Protein AF-A0A413V3C4-F1 (afdb_monomer)

Organism: Bacteroides stercoris (NCBI:txid46506)

Structure (mmCIF, N/CA/C/O backbone):
data_AF-A0A413V3C4-F1
#
_entry.id   AF-A0A413V3C4-F1
#
loop_
_atom_site.group_PDB
_atom_site.id
_atom_site.type_symbol
_atom_site.label_atom_id
_atom_site.label_alt_id
_atom_site.label_comp_id
_atom_site.label_asym_id
_atom_site.label_entity_id
_atom_site.label_seq_id
_atom_site.pdbx_PDB_ins_code
_atom_site.Cartn_x
_atom_site.Cartn_y
_atom_site.Cartn_z
_atom_site.occupancy
_atom_site.B_iso_or_equiv
_atom_site.auth_seq_id
_atom_site.auth_comp_id
_atom_site.auth_asym_id
_atom_site.auth_atom_id
_atom_site.pdbx_PDB_model_num
ATOM 1 N N . MET A 1 1 ? -61.445 34.957 62.978 1.00 33.28 1 MET A N 1
ATOM 2 C CA . MET A 1 1 ? -62.335 35.822 62.169 1.00 33.28 1 MET A CA 1
ATOM 3 C C . MET A 1 1 ? -63.625 35.063 61.876 1.00 33.28 1 MET A C 1
ATOM 5 O O . MET A 1 1 ? -63.521 33.903 61.527 1.00 33.28 1 MET A O 1
ATOM 9 N N . LYS A 1 2 ? -64.775 35.733 62.071 1.00 33.50 2 LYS A N 1
ATOM 10 C CA . LYS A 1 2 ? -66.088 35.627 61.379 1.00 33.50 2 LYS A CA 1
ATOM 11 C C . LYS A 1 2 ? -66.548 34.244 60.855 1.00 33.50 2 LYS A C 1
ATOM 13 O O . LYS A 1 2 ? -65.902 33.679 59.993 1.00 33.50 2 LYS A O 1
ATOM 18 N N . ARG A 1 3 ? -67.618 33.649 61.403 1.00 35.66 3 ARG A N 1
ATOM 19 C CA . ARG A 1 3 ? -69.079 33.902 61.215 1.00 35.66 3 ARG A CA 1
ATOM 20 C C . ARG A 1 3 ? -69.691 33.264 59.949 1.00 35.66 3 ARG A C 1
ATOM 22 O O . ARG A 1 3 ? -69.328 33.658 58.850 1.00 35.66 3 ARG A O 1
ATOM 29 N N . ASN A 1 4 ? -70.771 32.511 60.219 1.00 36.25 4 ASN A N 1
ATOM 30 C CA . ASN A 1 4 ? -72.009 32.297 59.440 1.00 36.25 4 ASN A CA 1
ATOM 31 C C . ASN A 1 4 ? -71.975 31.289 58.271 1.00 36.25 4 ASN A C 1
ATOM 33 O O . ASN A 1 4 ? -71.007 31.262 57.531 1.00 36.25 4 ASN A O 1
ATOM 37 N N . SER A 1 5 ? -73.018 30.502 57.963 1.00 37.66 5 SER A N 1
ATOM 38 C CA . SER A 1 5 ? -74.338 30.213 58.571 1.00 37.66 5 SER A CA 1
ATOM 39 C C . SER A 1 5 ? -75.085 29.181 57.687 1.00 37.66 5 SER A C 1
ATOM 41 O O . SER A 1 5 ? -74.830 29.138 56.489 1.00 37.66 5 SER A O 1
ATOM 43 N N . THR A 1 6 ? -76.098 28.506 58.270 1.00 36.09 6 THR A N 1
ATOM 44 C CA . THR A 1 6 ? -77.420 28.109 57.681 1.00 36.09 6 THR A CA 1
ATOM 45 C C . THR A 1 6 ? -77.467 27.037 56.574 1.00 36.09 6 THR A C 1
ATOM 47 O O . THR A 1 6 ? -76.902 27.230 55.512 1.00 36.09 6 THR A O 1
ATOM 50 N N . MET A 1 7 ? -78.051 25.847 56.803 1.00 31.08 7 MET A N 1
ATOM 51 C CA . MET A 1 7 ? -79.484 25.446 56.937 1.00 31.08 7 MET A CA 1
ATOM 52 C C . MET A 1 7 ? -80.076 24.892 55.626 1.00 31.08 7 MET A C 1
ATOM 54 O O . MET A 1 7 ? -80.103 25.610 54.636 1.00 31.08 7 MET A O 1
ATOM 58 N N . SER A 1 8 ? -80.630 23.669 55.677 1.00 32.28 8 SER A N 1
ATOM 59 C CA . SER A 1 8 ? -81.959 23.245 55.163 1.00 32.28 8 SER A CA 1
ATOM 60 C C . SER A 1 8 ? -81.968 21.704 55.045 1.00 32.28 8 SER A C 1
ATOM 62 O O . SER A 1 8 ? -81.160 21.161 54.304 1.00 32.28 8 SER A O 1
ATOM 64 N N . LEU A 1 9 ? -82.616 20.938 55.932 1.00 31.05 9 LEU A N 1
ATOM 65 C CA . LEU A 1 9 ? -84.060 20.653 56.086 1.00 31.05 9 LEU A CA 1
ATOM 66 C C . LEU A 1 9 ? -84.595 19.528 55.160 1.00 31.05 9 LEU A C 1
ATOM 68 O O . LEU A 1 9 ? -84.534 19.648 53.944 1.00 31.05 9 LEU A O 1
ATOM 72 N N . PHE A 1 10 ? -85.284 18.574 55.816 1.00 28.67 10 PHE A N 1
ATOM 73 C CA . PHE A 1 10 ? -86.411 17.727 55.359 1.00 28.67 10 PHE A CA 1
ATOM 74 C C . PHE A 1 10 ? -86.097 16.533 54.424 1.00 28.67 10 PHE A C 1
ATOM 76 O O . PHE A 1 10 ? -85.290 16.650 53.520 1.00 28.67 10 PHE A O 1
ATOM 83 N N . ALA A 1 11 ? -86.697 15.343 54.566 1.00 29.16 11 ALA A N 1
ATOM 84 C CA . ALA A 1 11 ? -87.997 14.982 55.132 1.00 29.16 11 ALA A CA 1
ATOM 85 C C . ALA A 1 11 ? -88.057 13.488 55.540 1.00 29.16 11 ALA A C 1
ATOM 87 O O . ALA A 1 11 ? -87.437 12.664 54.877 1.00 29.16 11 ALA A O 1
ATOM 88 N N . ALA A 1 12 ? -88.932 13.214 56.525 1.00 27.91 12 ALA A N 1
ATOM 89 C CA . ALA A 1 12 ? -89.784 12.017 56.717 1.00 27.91 12 ALA A CA 1
ATOM 90 C C . ALA A 1 12 ? -89.094 10.653 56.942 1.00 27.91 12 ALA A C 1
ATOM 92 O O . ALA A 1 12 ? -88.178 10.296 56.227 1.00 27.91 12 ALA A O 1
ATOM 93 N N . MET A 1 13 ? -89.487 9.739 57.831 1.00 25.80 13 MET A N 1
ATOM 94 C CA . MET A 1 13 ? -90.638 9.420 58.702 1.00 25.80 13 MET A CA 1
ATOM 95 C C . MET A 1 13 ? -90.166 8.097 59.386 1.00 25.80 13 MET A C 1
ATOM 97 O O . MET A 1 13 ? -89.446 7.343 58.745 1.00 25.80 13 MET A O 1
ATOM 101 N N . LEU A 1 14 ? -90.449 7.667 60.617 1.00 26.36 14 LEU A N 1
ATOM 102 C CA . LEU A 1 14 ? -91.643 7.724 61.453 1.00 26.36 14 LEU A CA 1
ATOM 103 C C . LEU A 1 14 ? -91.259 7.104 62.831 1.00 26.36 14 LEU A C 1
ATOM 105 O O . LEU A 1 14 ? -90.541 6.109 62.851 1.00 26.36 14 LEU A O 1
ATOM 109 N N . LEU A 1 15 ? -91.854 7.623 63.918 1.00 26.91 15 LEU A N 1
ATOM 110 C CA . LEU A 1 15 ? -92.068 7.006 65.251 1.00 26.91 15 LEU A CA 1
ATOM 111 C C . LEU A 1 15 ? -90.833 6.789 66.162 1.00 26.91 15 LEU A C 1
ATOM 113 O O . LEU A 1 15 ? -89.899 6.096 65.802 1.00 26.91 15 LEU A O 1
ATOM 117 N N . LEU A 1 16 ? -90.779 7.235 67.420 1.00 26.64 16 LEU A N 1
ATOM 118 C CA . LEU A 1 16 ? -91.699 8.005 68.263 1.00 26.64 16 LEU A CA 1
ATOM 119 C C . LEU A 1 16 ? -90.925 8.340 69.552 1.00 26.64 16 LEU A C 1
ATOM 121 O O . LEU A 1 16 ? -90.700 7.480 70.397 1.00 26.64 16 LEU A O 1
ATOM 125 N N . THR A 1 17 ? -90.524 9.596 69.723 1.00 38.91 17 THR A N 1
ATOM 126 C CA . THR A 1 17 ? -90.448 10.206 71.053 1.00 38.91 17 THR A CA 1
ATOM 127 C C . THR A 1 17 ? -91.838 10.724 71.388 1.00 38.91 17 THR A C 1
ATOM 129 O O . THR A 1 17 ? -92.392 11.499 70.607 1.00 38.91 17 THR A O 1
ATOM 132 N N . GLY A 1 18 ? -92.372 10.369 72.554 1.00 27.14 18 GLY A N 1
ATOM 133 C CA . GLY A 1 18 ? -93.463 11.120 73.163 1.00 27.14 18 GLY A CA 1
ATOM 134 C C . GLY A 1 18 ? -94.620 10.281 73.684 1.00 27.14 18 GLY A C 1
ATOM 135 O O . GLY A 1 18 ? -95.201 9.480 72.961 1.00 27.14 18 GLY A O 1
ATOM 136 N N . SER A 1 19 ? -95.026 10.660 74.896 1.00 31.41 19 SER A N 1
ATOM 137 C CA . SER A 1 19 ? -96.348 10.460 75.494 1.00 31.41 19 SER A CA 1
ATOM 138 C C . SER A 1 19 ? -96.562 9.161 76.261 1.00 31.41 19 SER A C 1
ATOM 140 O O . SER A 1 19 ? -96.720 8.094 75.691 1.00 31.41 19 SER A O 1
ATOM 142 N N . GLY A 1 20 ? -96.733 9.336 77.572 1.00 28.11 20 GLY A N 1
ATOM 143 C CA . GLY A 1 20 ? -97.923 8.822 78.234 1.00 28.11 20 GLY A CA 1
ATOM 144 C C . GLY A 1 20 ? -97.902 7.349 78.611 1.00 28.11 20 GLY A C 1
ATOM 145 O O . GLY A 1 20 ? -98.237 6.509 77.800 1.00 28.11 20 GLY A O 1
ATOM 146 N N . CYS A 1 21 ? -97.703 7.137 79.914 1.00 33.16 21 CYS A N 1
ATOM 147 C CA . CYS A 1 21 ? -98.602 6.356 80.761 1.00 33.16 21 CYS A CA 1
ATOM 148 C C . CYS A 1 21 ? -98.744 4.845 80.473 1.00 33.16 21 CYS A C 1
ATOM 150 O O . CYS A 1 21 ? -98.927 4.400 79.351 1.00 33.16 21 CYS A O 1
ATOM 152 N N . ILE A 1 22 ? -98.878 4.099 81.578 1.00 36.50 22 ILE A N 1
ATOM 153 C CA . ILE A 1 22 ? -99.345 2.706 81.653 1.00 36.50 22 ILE A CA 1
ATOM 154 C C . ILE A 1 22 ? -98.273 1.729 81.113 1.00 36.50 22 ILE A C 1
ATOM 156 O O . ILE A 1 22 ? -98.068 1.595 79.921 1.00 36.50 22 ILE A O 1
ATOM 160 N N . LEU A 1 23 ? -97.470 1.042 81.927 1.00 35.91 23 LEU A N 1
ATOM 161 C CA . LEU A 1 23 ? -97.866 -0.181 82.632 1.00 35.91 23 LEU A CA 1
ATOM 162 C C . LEU A 1 23 ? -96.654 -0.704 83.437 1.00 35.91 23 LEU A C 1
ATOM 164 O O . LEU A 1 23 ? -95.955 -1.591 82.982 1.00 35.91 23 LEU A O 1
ATOM 168 N N . MET A 1 24 ? -96.384 -0.157 84.620 1.00 36.41 24 MET A N 1
ATOM 169 C CA . MET A 1 24 ? -95.853 -0.927 85.772 1.00 36.41 24 MET A CA 1
ATOM 170 C C . MET A 1 24 ? -96.433 -0.391 87.097 1.00 36.41 24 MET A C 1
ATOM 172 O O . MET A 1 24 ? -95.968 -0.711 88.180 1.00 36.41 24 MET A O 1
ATOM 176 N N . THR A 1 25 ? -97.508 0.400 87.021 1.00 42.53 25 THR A N 1
ATOM 177 C CA . THR A 1 25 ? -98.394 0.742 88.146 1.00 42.53 25 THR A CA 1
ATOM 178 C C . THR A 1 25 ? -99.651 -0.137 88.167 1.00 42.53 25 THR A C 1
ATOM 180 O O . THR A 1 25 ? -100.534 0.079 88.989 1.00 42.53 25 THR A O 1
ATOM 183 N N . GLY A 1 26 ? -99.731 -1.137 87.276 1.00 44.97 26 GLY A N 1
ATOM 184 C CA . GLY A 1 26 ? -100.846 -2.085 87.178 1.00 44.97 26 GLY A CA 1
ATOM 185 C C . GLY A 1 26 ? -100.778 -3.248 88.171 1.00 44.97 26 GLY A C 1
ATOM 186 O O . GLY A 1 26 ? -101.821 -3.757 88.548 1.00 44.97 26 GLY A O 1
ATOM 187 N N . CYS A 1 27 ? -99.587 -3.620 88.650 1.00 42.31 27 CYS A N 1
ATOM 188 C CA . CYS A 1 27 ? -99.456 -4.647 89.688 1.00 42.31 27 CYS A CA 1
ATOM 189 C C . CYS A 1 27 ? -99.508 -4.040 91.094 1.00 42.31 27 CYS A C 1
ATOM 191 O O . CYS A 1 27 ? -100.151 -4.591 91.973 1.00 42.31 27 CYS A O 1
ATOM 193 N N . GLN A 1 28 ? -98.906 -2.868 91.317 1.00 45.44 28 GLN A N 1
ATOM 194 C CA . GLN A 1 28 ? -98.847 -2.280 92.660 1.00 45.44 28 GLN A CA 1
ATOM 195 C C . GLN A 1 28 ? -100.206 -1.739 93.133 1.00 45.44 28 GLN A C 1
ATOM 197 O O . GLN A 1 28 ? -100.556 -1.937 94.285 1.00 45.44 28 GLN A O 1
ATOM 202 N N . LYS A 1 29 ? -101.032 -1.172 92.234 1.00 51.97 29 LYS A N 1
ATOM 203 C CA . LYS A 1 29 ? -102.411 -0.764 92.577 1.00 51.97 29 LYS A CA 1
ATOM 204 C C . LYS A 1 29 ? -103.341 -1.939 92.876 1.00 51.97 29 LYS A C 1
ATOM 206 O O . LYS A 1 29 ? -104.265 -1.776 93.665 1.00 51.97 29 LYS A O 1
ATOM 211 N N . ASP A 1 30 ? -103.124 -3.080 92.226 1.00 52.69 30 ASP A N 1
ATOM 212 C CA . ASP A 1 30 ? -103.954 -4.270 92.418 1.00 52.69 30 ASP A CA 1
ATOM 213 C C . ASP A 1 30 ? -103.528 -5.030 93.684 1.00 52.69 30 ASP A C 1
ATOM 215 O O . ASP A 1 30 ? -104.381 -5.444 94.461 1.00 52.69 30 ASP A O 1
ATOM 219 N N . TYR A 1 31 ? -102.222 -5.091 93.983 1.00 55.22 31 TYR A N 1
ATOM 220 C CA . TYR A 1 31 ? -101.721 -5.604 95.263 1.00 55.22 31 TYR A CA 1
ATOM 221 C C . TYR A 1 31 ? -102.073 -4.698 96.443 1.00 55.22 31 TYR A C 1
ATOM 223 O O . TYR A 1 31 ? -102.506 -5.212 97.467 1.00 55.22 31 TYR A O 1
ATOM 231 N N . ASP A 1 32 ? -101.961 -3.373 96.314 1.00 56.94 32 ASP A N 1
ATOM 232 C CA . ASP A 1 32 ? -102.369 -2.444 97.375 1.00 56.94 32 ASP A CA 1
ATOM 233 C C . ASP A 1 32 ? -103.884 -2.521 97.613 1.00 56.94 32 ASP A C 1
ATOM 235 O O . ASP A 1 32 ? -104.314 -2.568 98.761 1.00 56.94 32 ASP A O 1
ATOM 239 N N . GLY A 1 33 ? -104.691 -2.642 96.550 1.00 65.94 33 GLY A N 1
ATOM 240 C CA . GLY A 1 33 ? -106.134 -2.869 96.658 1.00 65.94 33 GLY A CA 1
ATOM 241 C C . GLY A 1 33 ? -106.487 -4.215 97.298 1.00 65.94 33 GLY A C 1
ATOM 242 O O . GLY A 1 33 ? -107.364 -4.276 98.155 1.00 65.94 33 GLY A O 1
ATOM 243 N N . GLN A 1 34 ? -105.784 -5.295 96.945 1.00 67.62 34 GLN A N 1
ATOM 244 C CA . GLN A 1 34 ? -105.976 -6.616 97.555 1.00 67.62 34 GLN A CA 1
ATOM 245 C C . GLN A 1 34 ? -105.515 -6.646 99.022 1.00 67.62 34 GLN A C 1
ATOM 247 O O . GLN A 1 34 ? -106.214 -7.207 99.865 1.00 67.62 34 GLN A O 1
ATOM 252 N N . ILE A 1 35 ? -104.402 -5.986 99.361 1.00 63.09 35 ILE A N 1
ATOM 253 C CA . ILE A 1 35 ? -103.924 -5.820 100.743 1.00 63.09 35 ILE A CA 1
ATOM 254 C C . ILE A 1 35 ? -104.892 -4.955 101.550 1.00 63.09 35 ILE A C 1
ATOM 256 O O . ILE A 1 35 ? -105.141 -5.256 102.713 1.00 63.09 35 ILE A O 1
ATOM 260 N N . GLU A 1 36 ? -105.466 -3.907 100.963 1.00 69.75 36 GLU A N 1
ATOM 261 C CA . GLU A 1 36 ? -106.439 -3.039 101.627 1.00 69.75 36 GLU A CA 1
ATOM 262 C C . GLU A 1 36 ? -107.789 -3.743 101.830 1.00 69.75 36 GLU A C 1
ATOM 264 O O . GLU A 1 36 ? -108.405 -3.590 102.884 1.00 69.75 36 GLU A O 1
ATOM 269 N N . ILE A 1 37 ? -108.227 -4.592 100.894 1.00 69.38 37 ILE A N 1
ATOM 270 C CA . ILE A 1 37 ? -109.403 -5.460 101.075 1.00 69.38 37 ILE A CA 1
ATOM 271 C C . ILE A 1 37 ? -109.159 -6.475 102.200 1.00 69.38 37 ILE A C 1
ATOM 273 O O . ILE A 1 37 ? -110.013 -6.612 103.075 1.00 69.38 37 ILE A O 1
ATOM 277 N N . LEU A 1 38 ? -108.000 -7.141 102.223 1.00 66.75 38 LEU A N 1
ATOM 278 C CA . LEU A 1 38 ? -107.640 -8.088 103.285 1.00 66.75 38 LEU A CA 1
ATOM 279 C C . LEU A 1 38 ? -107.514 -7.394 104.647 1.00 66.75 38 LEU A C 1
ATOM 281 O O . LEU A 1 38 ? -108.043 -7.888 105.640 1.00 66.75 38 LEU A O 1
ATOM 285 N N . ARG A 1 39 ? -106.889 -6.212 104.694 1.00 70.25 39 ARG A N 1
ATOM 286 C CA . ARG A 1 39 ? -106.763 -5.406 105.915 1.00 70.25 39 ARG A CA 1
ATOM 287 C C . ARG A 1 39 ? -108.138 -4.996 106.449 1.00 70.25 39 ARG A C 1
ATOM 289 O O . ARG A 1 39 ? -108.402 -5.204 107.625 1.00 70.25 39 ARG A O 1
ATOM 296 N N . ASN A 1 40 ? -109.040 -4.528 105.583 1.00 68.12 40 ASN A N 1
ATOM 297 C CA . ASN A 1 40 ? -110.419 -4.194 105.957 1.00 68.12 40 ASN A CA 1
ATOM 298 C C . ASN A 1 40 ? -111.235 -5.416 106.414 1.00 68.12 40 ASN A C 1
ATOM 300 O O . ASN A 1 40 ? -112.130 -5.282 107.248 1.00 68.12 40 ASN A O 1
ATOM 304 N N . GLN A 1 41 ? -110.968 -6.605 105.866 1.00 69.00 41 GLN A N 1
ATOM 305 C CA . GLN A 1 41 ? -111.626 -7.843 106.290 1.00 69.00 41 GLN A CA 1
ATOM 306 C C . GLN A 1 41 ? -111.152 -8.301 107.677 1.00 69.00 41 GLN A C 1
ATOM 308 O O . GLN A 1 41 ? -111.994 -8.678 108.492 1.00 69.00 41 GLN A O 1
ATOM 313 N N . ILE A 1 42 ? -109.850 -8.201 107.971 1.00 67.00 42 ILE A N 1
ATOM 314 C CA . ILE A 1 42 ? -109.281 -8.483 109.302 1.00 67.00 42 ILE A CA 1
ATOM 315 C C . ILE A 1 42 ? -109.808 -7.476 110.330 1.00 67.00 42 ILE A C 1
ATOM 317 O O . ILE A 1 42 ? -110.342 -7.865 111.366 1.00 67.00 42 ILE A O 1
ATOM 321 N N . GLU A 1 43 ? -109.744 -6.182 110.014 1.00 67.19 43 GLU A N 1
ATOM 322 C CA . GLU A 1 43 ? -110.124 -5.107 110.935 1.00 67.19 43 GLU A CA 1
ATOM 323 C C . GLU A 1 43 ? -111.631 -5.142 111.263 1.00 67.19 43 GLU A C 1
ATOM 325 O O . GLU A 1 43 ? -112.021 -5.000 112.421 1.00 67.19 43 GLU A O 1
ATOM 330 N N . ASN A 1 44 ? -112.495 -5.455 110.285 1.00 66.88 44 ASN A N 1
ATOM 331 C CA . ASN A 1 44 ? -113.920 -5.698 110.552 1.00 66.88 44 ASN A CA 1
ATOM 332 C C . ASN A 1 44 ? -114.171 -6.959 111.398 1.00 66.88 44 ASN A C 1
ATOM 334 O O . ASN A 1 44 ? -115.115 -6.976 112.193 1.00 66.88 44 ASN A O 1
ATOM 338 N N . GLY A 1 45 ? -113.363 -8.012 111.232 1.00 66.81 45 GLY A N 1
ATOM 339 C CA . GLY A 1 45 ? -113.434 -9.230 112.043 1.00 66.81 45 GLY A CA 1
ATOM 340 C C . GLY A 1 45 ? -113.099 -8.968 113.514 1.00 66.81 45 GLY A C 1
ATOM 341 O O . GLY A 1 45 ? -113.900 -9.300 114.393 1.00 66.81 45 GLY A O 1
ATOM 342 N N . ASP A 1 46 ? -111.979 -8.286 113.770 1.00 63.66 46 ASP A N 1
ATOM 343 C CA . ASP A 1 46 ? -111.524 -7.889 115.111 1.00 63.66 46 ASP A CA 1
ATOM 344 C C . ASP A 1 46 ? -112.535 -6.979 115.822 1.00 63.66 46 ASP A C 1
ATOM 346 O O . ASP A 1 46 ? -112.854 -7.173 117.000 1.00 63.66 46 ASP A O 1
ATOM 350 N N . VAL A 1 47 ? -113.107 -6.006 115.105 1.00 67.12 47 VAL A N 1
ATOM 351 C CA . VAL A 1 47 ? -114.132 -5.104 115.657 1.00 67.12 47 VAL A CA 1
ATOM 352 C C . VAL A 1 47 ? -115.399 -5.870 116.065 1.00 67.12 47 VAL A C 1
ATOM 354 O O . VAL A 1 47 ? -116.026 -5.543 117.078 1.00 67.12 47 VAL A O 1
ATOM 357 N N . ASN A 1 48 ? -115.782 -6.913 115.325 1.00 69.44 48 ASN A N 1
ATOM 358 C CA . ASN A 1 48 ? -116.985 -7.692 115.621 1.00 69.44 48 ASN A CA 1
ATOM 359 C C . ASN A 1 48 ? -116.791 -8.628 116.832 1.00 69.44 48 ASN A C 1
ATOM 361 O O . ASN A 1 48 ? -117.666 -8.696 117.699 1.00 69.44 48 ASN A O 1
ATOM 365 N N . VAL A 1 49 ? -115.627 -9.283 116.951 1.00 72.62 49 VAL A N 1
ATOM 366 C CA . VAL A 1 49 ? -115.283 -10.125 118.118 1.00 72.62 49 VAL A CA 1
ATOM 367 C C . VAL A 1 49 ? -115.190 -9.286 119.394 1.00 72.62 49 VAL A C 1
ATOM 369 O O . VAL A 1 49 ? -115.787 -9.650 120.410 1.00 72.62 49 VAL A O 1
ATOM 372 N N . ASN A 1 50 ? -114.529 -8.126 119.337 1.00 72.38 50 ASN A N 1
ATOM 373 C CA . ASN A 1 50 ? -114.411 -7.223 120.486 1.00 72.38 50 ASN A CA 1
ATOM 374 C C . ASN A 1 50 ? -115.782 -6.738 120.991 1.00 72.38 50 ASN A C 1
ATOM 376 O O . ASN A 1 50 ? -116.038 -6.753 122.197 1.00 72.38 50 ASN A O 1
ATOM 380 N N . ASN A 1 51 ? -116.705 -6.400 120.084 1.00 77.44 51 ASN A N 1
ATOM 381 C CA . ASN A 1 51 ? -118.075 -6.017 120.445 1.00 77.44 51 ASN A CA 1
ATOM 382 C C . ASN A 1 51 ? -118.867 -7.152 121.120 1.00 77.44 51 ASN A C 1
ATOM 384 O O . ASN A 1 51 ? -119.661 -6.899 122.030 1.00 77.44 51 ASN A O 1
ATOM 388 N N . LEU A 1 52 ? -118.694 -8.404 120.684 1.00 77.44 52 LEU A N 1
ATOM 389 C CA . LEU A 1 52 ? -119.347 -9.557 121.317 1.00 77.44 52 LEU A CA 1
ATOM 390 C C . LEU A 1 52 ? -118.771 -9.830 122.713 1.00 77.44 52 LEU A C 1
ATOM 392 O O . LEU A 1 52 ? -119.534 -10.097 123.643 1.00 77.44 52 LEU A O 1
ATOM 396 N N . LEU A 1 53 ? -117.453 -9.681 122.878 1.00 80.50 53 LEU A N 1
ATOM 397 C CA . LEU A 1 53 ? -116.771 -9.825 124.164 1.00 80.50 53 LEU A CA 1
ATOM 398 C C . LEU A 1 53 ? -117.255 -8.783 125.187 1.00 80.50 53 LEU A C 1
ATOM 400 O O . LEU A 1 53 ? -117.514 -9.114 126.346 1.00 80.50 53 LEU A O 1
ATOM 404 N N . GLU A 1 54 ? -117.428 -7.525 124.769 1.00 78.75 54 GLU A N 1
ATOM 405 C CA . GLU A 1 54 ? -117.997 -6.486 125.634 1.00 78.75 54 GLU A CA 1
ATOM 406 C C . GLU A 1 54 ? -119.452 -6.777 126.030 1.00 78.75 54 GLU A C 1
ATOM 408 O O . GLU A 1 54 ? -119.826 -6.565 127.187 1.00 78.75 54 GLU A O 1
ATOM 413 N N . LYS A 1 55 ? -120.270 -7.318 125.117 1.00 79.81 55 LYS A N 1
ATOM 414 C CA . LYS A 1 55 ? -121.652 -7.722 125.430 1.00 79.81 55 LYS A CA 1
ATOM 415 C C . LYS A 1 55 ? -121.714 -8.856 126.454 1.00 79.81 55 LYS A C 1
ATOM 417 O O . LYS A 1 55 ? -122.564 -8.799 127.341 1.00 79.81 55 LYS A O 1
ATOM 422 N N . VAL A 1 56 ? -120.816 -9.842 126.377 1.00 78.88 56 VAL A N 1
ATOM 423 C CA . VAL A 1 56 ? -120.702 -10.913 127.387 1.00 78.88 56 VAL A CA 1
ATOM 424 C C . VAL A 1 56 ? -120.369 -10.327 128.761 1.00 78.88 56 VAL A C 1
ATOM 426 O O . VAL A 1 56 ? -121.092 -10.600 129.718 1.00 78.88 56 VAL A O 1
ATOM 429 N N . LYS A 1 57 ? -119.369 -9.437 128.849 1.00 79.31 57 LYS A N 1
ATOM 430 C CA . LYS A 1 57 ? -119.023 -8.743 130.107 1.00 79.31 57 LYS A CA 1
ATOM 431 C C . LYS A 1 57 ? -120.197 -7.947 130.684 1.00 79.31 57 LYS A C 1
ATOM 433 O O . LYS A 1 57 ? -120.379 -7.884 131.900 1.00 79.31 57 LYS A O 1
ATOM 438 N N . LEU A 1 58 ? -121.007 -7.324 129.825 1.00 80.56 58 LEU A N 1
ATOM 439 C CA . LEU A 1 58 ? -122.193 -6.584 130.254 1.00 80.56 58 LEU A CA 1
ATOM 440 C C . LEU A 1 58 ? -123.279 -7.520 130.812 1.00 80.56 58 LEU A C 1
ATOM 442 O O . LEU A 1 58 ? -123.872 -7.202 131.842 1.00 80.56 58 LEU A O 1
ATOM 446 N N . ILE A 1 59 ? -123.507 -8.673 130.171 1.00 78.56 59 ILE A N 1
ATOM 447 C CA . ILE A 1 59 ? -124.444 -9.706 130.642 1.00 78.56 59 ILE A CA 1
ATOM 448 C C . ILE A 1 59 ? -123.986 -10.286 131.986 1.00 78.56 59 ILE A C 1
ATOM 450 O O . ILE A 1 59 ? -124.807 -10.420 132.889 1.00 78.56 59 ILE A O 1
ATOM 454 N N . GLU A 1 60 ? -122.690 -10.559 132.166 1.00 76.12 60 GLU A N 1
ATOM 455 C CA . GLU A 1 60 ? -122.134 -11.014 133.453 1.00 76.12 60 GLU A CA 1
ATOM 456 C C . GLU A 1 60 ? -122.445 -10.026 134.583 1.00 76.12 60 GLU A C 1
ATOM 458 O O . GLU A 1 60 ? -122.970 -10.407 135.630 1.00 76.12 60 GLU A O 1
ATOM 463 N N . LYS A 1 61 ? -122.211 -8.734 134.337 1.00 80.88 61 LYS A N 1
ATOM 464 C CA . LYS A 1 61 ? -122.501 -7.667 135.302 1.00 80.88 61 LYS A CA 1
ATOM 465 C C . LYS A 1 61 ? -124.003 -7.516 135.585 1.00 80.88 61 LYS A C 1
ATOM 467 O O . LYS A 1 61 ? -124.408 -7.197 136.706 1.00 80.88 61 LYS A O 1
ATOM 472 N N . GLN A 1 62 ? -124.847 -7.741 134.576 1.00 80.00 62 GLN A N 1
ATOM 473 C CA . GLN A 1 62 ? -126.304 -7.768 134.738 1.00 80.00 62 GLN A CA 1
ATOM 474 C C . GLN A 1 62 ? -126.768 -8.974 135.569 1.00 80.00 62 GLN A C 1
ATOM 476 O O . GLN A 1 62 ? -127.657 -8.822 136.403 1.00 80.00 62 GLN A O 1
ATOM 481 N N . ILE A 1 63 ? -126.151 -10.148 135.407 1.00 76.75 63 ILE A N 1
ATOM 482 C CA . ILE A 1 63 ? -126.427 -11.324 136.244 1.00 76.75 63 ILE A CA 1
ATOM 483 C C . ILE A 1 63 ? -126.046 -11.049 137.707 1.00 76.75 63 ILE A C 1
ATOM 485 O O . ILE A 1 63 ? -126.864 -11.304 138.590 1.00 76.75 63 ILE A O 1
ATOM 489 N N . GLU A 1 64 ? -124.866 -10.473 137.975 1.00 77.69 64 GLU A N 1
ATOM 490 C CA . GLU A 1 64 ? -124.431 -10.107 139.338 1.00 77.69 64 GLU A CA 1
ATOM 491 C C . GLU A 1 64 ? -125.415 -9.153 140.030 1.00 77.69 64 GLU A C 1
ATOM 493 O O . GLU A 1 64 ? -125.860 -9.405 141.151 1.00 77.69 64 GLU A O 1
ATOM 498 N N . THR A 1 65 ? -125.809 -8.076 139.344 1.00 74.50 65 THR A N 1
ATOM 499 C CA . THR A 1 65 ? -126.761 -7.094 139.895 1.00 74.50 65 THR A CA 1
ATOM 500 C C . THR A 1 65 ? -128.150 -7.695 140.133 1.00 74.50 65 THR A C 1
ATOM 502 O O . THR A 1 65 ? -128.773 -7.423 141.160 1.00 74.50 65 THR A O 1
ATOM 505 N N . LEU A 1 66 ? -128.634 -8.569 139.245 1.00 69.94 66 LEU A N 1
ATOM 506 C CA . LEU A 1 66 ? -129.897 -9.290 139.442 1.00 69.94 66 LEU A CA 1
ATOM 507 C C . LEU A 1 66 ? -129.834 -10.280 140.619 1.00 69.94 66 LEU A C 1
ATOM 509 O O . LEU A 1 66 ? -130.818 -10.421 141.350 1.00 69.94 66 LEU A O 1
ATOM 513 N N . GLN A 1 67 ? -128.690 -10.932 140.849 1.00 68.38 67 GLN A N 1
ATOM 514 C CA . GLN A 1 67 ? -128.478 -11.807 142.010 1.00 68.38 67 GLN A CA 1
ATOM 515 C C . GLN A 1 67 ? -128.501 -11.035 143.339 1.00 68.38 67 GLN A C 1
ATOM 517 O O . GLN A 1 67 ? -128.979 -11.565 144.346 1.00 68.38 67 GLN A O 1
ATOM 522 N N . GLU A 1 68 ? -128.021 -9.790 143.350 1.00 69.44 68 GLU A N 1
ATOM 523 C CA . GLU A 1 68 ? -128.033 -8.922 144.530 1.00 69.44 68 GLU A CA 1
ATOM 524 C C . GLU A 1 68 ? -129.459 -8.454 144.875 1.00 69.44 68 GLU A C 1
ATOM 526 O O . GLU A 1 68 ? -129.898 -8.603 146.017 1.00 69.44 68 GLU A O 1
ATOM 531 N N . VAL A 1 69 ? -130.237 -8.025 143.870 1.00 64.12 69 VAL A N 1
ATOM 532 C CA . VAL A 1 69 ? -131.647 -7.604 144.026 1.00 64.12 69 VAL A CA 1
ATOM 533 C C . VAL A 1 69 ? -132.561 -8.759 144.471 1.00 64.12 69 VAL A C 1
ATOM 535 O O . VAL A 1 69 ? -133.511 -8.551 145.230 1.00 64.12 69 VAL A O 1
ATOM 538 N N . ALA A 1 70 ? -132.267 -10.003 144.077 1.00 60.41 70 ALA A N 1
ATOM 539 C CA . ALA A 1 70 ? -133.052 -11.177 144.477 1.00 60.41 70 ALA A CA 1
ATOM 540 C C . ALA A 1 70 ? -133.034 -11.472 145.994 1.00 60.41 70 ALA A C 1
ATOM 542 O O . ALA A 1 70 ? -133.878 -12.239 146.469 1.00 60.41 70 ALA A O 1
ATOM 543 N N . LYS A 1 71 ? -132.096 -10.900 146.766 1.00 63.44 71 LYS A N 1
ATOM 544 C CA . LYS A 1 71 ? -132.015 -11.113 148.223 1.00 63.44 71 LYS A CA 1
ATOM 545 C C . LYS A 1 71 ? -133.082 -10.355 149.015 1.00 63.44 71 LYS A C 1
ATOM 547 O O . LYS A 1 71 ? -133.425 -10.807 150.105 1.00 63.44 71 LYS A O 1
ATOM 552 N N . GLU A 1 72 ? -133.619 -9.254 148.488 1.00 60.22 72 GLU A N 1
ATOM 553 C CA . GLU A 1 72 ? -134.463 -8.338 149.272 1.00 60.22 72 GLU A CA 1
ATOM 554 C C . GLU A 1 72 ? -135.974 -8.474 149.012 1.00 60.22 72 GLU A C 1
ATOM 556 O O . GLU A 1 72 ? -136.773 -8.063 149.851 1.00 60.22 72 GLU A O 1
ATOM 561 N N . HIS A 1 73 ? -136.403 -9.117 147.916 1.00 59.34 73 HIS A N 1
ATOM 562 C CA . HIS A 1 73 ? -137.823 -9.201 147.543 1.00 59.34 73 HIS A CA 1
ATOM 563 C C . HIS A 1 73 ? -138.297 -10.635 147.251 1.00 59.34 73 HIS A C 1
ATOM 565 O O . HIS A 1 73 ? -138.047 -11.197 146.184 1.00 59.34 73 HIS A O 1
ATOM 571 N N . ALA A 1 74 ? -139.055 -11.218 148.187 1.00 58.50 74 ALA A N 1
ATOM 572 C CA . ALA A 1 74 ? -139.577 -12.586 148.086 1.00 58.50 74 ALA A CA 1
ATOM 573 C C . ALA A 1 74 ? -140.541 -12.805 146.899 1.00 58.50 74 ALA A C 1
ATOM 575 O O . ALA A 1 74 ? -140.544 -13.889 146.320 1.00 58.50 74 ALA A O 1
ATOM 576 N N . GLU A 1 75 ? -141.304 -11.784 146.490 1.00 57.97 75 GLU A N 1
ATOM 577 C CA . GLU A 1 75 ? -142.251 -11.873 145.362 1.00 57.97 75 GLU A CA 1
ATOM 578 C C . GLU A 1 75 ? -141.579 -11.788 143.975 1.00 57.97 75 GLU A C 1
ATOM 580 O O . GLU A 1 75 ? -142.190 -12.156 142.976 1.00 57.97 75 GLU A O 1
ATOM 585 N N . PHE A 1 76 ? -140.307 -11.373 143.886 1.00 62.41 76 PHE A N 1
ATOM 586 C CA . PHE A 1 76 ? -139.577 -11.219 142.613 1.00 62.41 76 PHE A CA 1
ATOM 587 C C . PHE A 1 76 ? -138.605 -12.375 142.298 1.00 62.41 76 PHE A C 1
ATOM 589 O O . PHE A 1 76 ? -138.034 -12.440 141.205 1.00 62.41 76 PHE A O 1
ATOM 596 N N . LYS A 1 77 ? -138.416 -13.315 143.234 1.00 65.88 77 LYS A N 1
ATOM 597 C CA . LYS A 1 77 ? -137.356 -14.338 143.192 1.00 65.88 77 LYS A CA 1
ATOM 598 C C . LYS A 1 77 ? -137.478 -15.332 142.029 1.00 65.88 77 LYS A C 1
ATOM 600 O O . LYS A 1 77 ? -136.462 -15.746 141.466 1.00 65.88 77 LYS A O 1
ATOM 605 N N . GLU A 1 78 ? -138.699 -15.716 141.658 1.00 66.88 78 GLU A N 1
ATOM 606 C CA . GLU A 1 78 ? -138.936 -16.708 140.599 1.00 66.88 78 GLU A CA 1
ATOM 607 C C . GLU A 1 78 ? -138.711 -16.117 139.196 1.00 66.88 78 GLU A C 1
ATOM 609 O O . GLU A 1 78 ? -138.000 -16.710 138.382 1.00 66.88 78 GLU A O 1
ATOM 614 N N . SER A 1 79 ? -139.196 -14.895 138.945 1.00 69.62 79 SER A N 1
ATOM 615 C CA . SER A 1 79 ? -138.955 -14.170 137.688 1.00 69.62 79 SER A CA 1
ATOM 616 C C . SER A 1 79 ? -137.482 -13.802 137.494 1.00 69.62 79 SER A C 1
ATOM 618 O O . SER A 1 79 ? -136.961 -13.969 136.393 1.00 69.62 79 SER A O 1
ATOM 620 N N . ILE A 1 80 ? -136.783 -13.368 138.555 1.00 73.81 80 ILE A N 1
ATOM 621 C CA . ILE A 1 80 ? -135.340 -13.077 138.483 1.00 73.81 80 ILE A CA 1
ATOM 622 C C . ILE A 1 80 ? -134.533 -14.357 138.225 1.00 73.81 80 ILE A C 1
ATOM 624 O O . ILE A 1 80 ? -133.619 -14.338 137.406 1.00 73.81 80 ILE A O 1
ATOM 628 N N . SER A 1 81 ? -134.899 -15.490 138.840 1.00 72.25 81 SER A N 1
ATOM 629 C CA . SER A 1 81 ? -134.211 -16.770 138.592 1.00 72.25 81 SER A CA 1
ATOM 630 C C . SER A 1 81 ? -134.352 -17.236 137.145 1.00 72.25 81 SER A C 1
ATOM 632 O O . SER A 1 81 ? -133.400 -17.764 136.575 1.00 72.25 81 SER A O 1
ATOM 634 N N . LYS A 1 82 ? -135.524 -17.029 136.532 1.00 78.38 82 LYS A N 1
ATOM 635 C CA . LYS A 1 82 ? -135.727 -17.339 135.114 1.00 78.38 82 LYS A CA 1
ATOM 636 C C . LYS A 1 82 ? -134.890 -16.423 134.216 1.00 78.38 82 LYS A C 1
ATOM 638 O O . LYS A 1 82 ? -134.219 -16.919 133.320 1.00 78.38 82 LYS A O 1
ATOM 643 N N . LEU A 1 83 ? -134.861 -15.122 134.515 1.00 78.19 83 LEU A N 1
ATOM 644 C CA . LEU A 1 83 ? -134.091 -14.137 133.752 1.00 78.19 83 LEU A CA 1
ATOM 645 C C . LEU A 1 83 ? -132.578 -14.399 133.816 1.00 78.19 83 LEU A C 1
ATOM 647 O O . LEU A 1 83 ? -131.905 -14.301 132.796 1.00 78.19 83 LEU A O 1
ATOM 651 N N . ILE A 1 84 ? -132.054 -14.781 134.987 1.00 78.50 84 ILE A N 1
ATOM 652 C CA . ILE A 1 84 ? -130.652 -15.196 135.143 1.00 78.50 84 ILE A CA 1
ATOM 653 C C . ILE A 1 84 ? -130.368 -16.409 134.260 1.00 78.50 84 ILE A C 1
ATOM 655 O O . ILE A 1 84 ? -129.405 -16.391 133.507 1.00 78.50 84 ILE A O 1
ATOM 659 N N . LYS A 1 85 ? -131.232 -17.429 134.287 1.00 80.00 85 LYS A N 1
ATOM 660 C CA . LYS A 1 85 ? -131.035 -18.653 133.499 1.00 80.00 85 LYS A CA 1
ATOM 661 C C . LYS A 1 85 ? -131.045 -18.392 131.990 1.00 80.00 85 LYS A C 1
ATOM 663 O O . LYS A 1 85 ? -130.232 -18.967 131.271 1.00 80.00 85 LYS A O 1
ATOM 668 N N . ASP A 1 86 ? -131.932 -17.512 131.528 1.00 79.81 86 ASP A N 1
ATOM 669 C CA . ASP A 1 86 ? -132.004 -17.104 130.122 1.00 79.81 86 ASP A CA 1
ATOM 670 C C . ASP A 1 86 ? -130.765 -16.275 129.724 1.00 79.81 86 ASP A C 1
ATOM 672 O O . ASP A 1 86 ? -130.173 -16.517 128.671 1.00 79.81 86 ASP A O 1
ATOM 676 N N . LEU A 1 87 ? -130.303 -15.355 130.583 1.00 80.94 87 LEU A N 1
ATOM 677 C CA . LEU A 1 87 ? -129.066 -14.590 130.364 1.00 80.94 87 LEU A CA 1
ATOM 678 C C . LEU A 1 87 ? -127.822 -15.488 130.352 1.00 80.94 87 LEU A C 1
ATOM 680 O O . LEU A 1 87 ? -126.928 -15.279 129.539 1.00 80.94 87 LEU A O 1
ATOM 684 N N . GLU A 1 88 ? -127.777 -16.509 131.201 1.00 77.31 88 GLU A N 1
ATOM 685 C CA . GLU A 1 88 ? -126.663 -17.452 131.315 1.00 77.31 88 GLU A CA 1
ATOM 686 C C . GLU A 1 88 ? -126.615 -18.420 130.121 1.00 77.31 88 GLU A C 1
ATOM 688 O O . GLU A 1 88 ? -125.545 -18.696 129.581 1.00 77.31 88 GLU A O 1
ATOM 693 N N . ALA A 1 89 ? -127.777 -18.847 129.615 1.00 80.31 89 ALA A N 1
ATOM 694 C CA . ALA A 1 89 ? -127.869 -19.557 128.340 1.00 80.31 89 ALA A CA 1
ATOM 695 C C . ALA A 1 89 ? -127.400 -18.681 127.167 1.00 80.31 89 ALA A C 1
ATOM 697 O O . ALA A 1 89 ? -126.628 -19.139 126.325 1.00 80.31 89 ALA A O 1
ATOM 698 N N . THR A 1 90 ? -127.807 -17.407 127.150 1.00 79.19 90 THR A N 1
ATOM 699 C CA . THR A 1 90 ? -127.400 -16.448 126.110 1.00 79.19 90 THR A CA 1
ATOM 700 C C . THR A 1 90 ? -125.895 -16.168 126.166 1.00 79.19 90 THR A C 1
ATOM 702 O O . THR A 1 90 ? -125.242 -16.101 125.127 1.00 79.19 90 THR A O 1
ATOM 705 N N . LYS A 1 91 ? -125.321 -16.052 127.371 1.00 82.00 91 LYS A N 1
ATOM 706 C CA . LYS A 1 91 ? -123.877 -15.915 127.590 1.00 82.00 91 LYS A CA 1
ATOM 707 C C . LYS A 1 91 ? -123.119 -17.100 126.992 1.00 82.00 91 LYS A C 1
ATOM 709 O O . LYS A 1 91 ? -122.223 -16.887 126.184 1.00 82.00 91 LYS A O 1
ATOM 714 N N . ASN A 1 92 ? -123.520 -18.324 127.329 1.00 82.69 92 ASN A N 1
ATOM 715 C CA . ASN A 1 92 ? -122.856 -19.533 126.838 1.00 82.69 92 ASN A CA 1
ATOM 716 C C . ASN A 1 92 ? -122.977 -19.682 125.311 1.00 82.69 92 ASN A C 1
ATOM 718 O O . ASN A 1 92 ? -122.033 -20.114 124.654 1.00 82.69 92 ASN A O 1
ATOM 722 N N . GLU A 1 93 ? -124.116 -19.300 124.722 1.00 81.62 93 GLU A N 1
ATOM 723 C CA . GLU A 1 93 ? -124.277 -19.282 123.263 1.00 81.62 93 GLU A CA 1
ATOM 724 C C . GLU A 1 93 ? -123.345 -18.252 122.601 1.00 81.62 93 GLU A C 1
ATOM 726 O O . GLU A 1 93 ? -122.745 -18.532 121.561 1.00 81.62 93 GLU A O 1
ATOM 731 N N . LEU A 1 94 ? -123.189 -17.069 123.207 1.00 81.44 94 LEU A N 1
ATOM 732 C CA . LEU A 1 94 ? -122.265 -16.041 122.726 1.00 81.44 94 LEU A CA 1
ATOM 733 C C . LEU A 1 94 ? -120.800 -16.469 122.872 1.00 81.44 94 LEU A C 1
ATOM 735 O O . LEU A 1 94 ? -120.031 -16.271 121.935 1.00 81.44 94 LEU A O 1
ATOM 739 N N . GLU A 1 95 ? -120.420 -17.100 123.984 1.00 80.00 95 GLU A N 1
ATOM 740 C CA . GLU A 1 95 ? -119.082 -17.677 124.174 1.00 80.00 95 GLU A CA 1
ATOM 741 C C . GLU A 1 95 ? -118.786 -18.771 123.138 1.00 80.00 95 GLU A C 1
ATOM 743 O O . GLU A 1 95 ? -117.699 -18.789 122.559 1.00 80.00 95 GLU A O 1
ATOM 748 N N . GLY A 1 96 ? -119.770 -19.623 122.825 1.00 81.44 96 GLY A N 1
ATOM 749 C CA . GLY A 1 96 ? -119.659 -20.624 121.760 1.00 81.44 96 GLY A CA 1
ATOM 750 C C . GLY A 1 96 ? -119.422 -20.003 120.379 1.00 81.44 96 GLY A C 1
ATOM 751 O O . GLY A 1 96 ? -118.509 -20.416 119.665 1.00 81.44 96 GLY A O 1
ATOM 752 N N . LYS A 1 97 ? -120.180 -18.957 120.022 1.00 81.31 97 LYS A N 1
ATOM 753 C CA . LYS A 1 97 ? -119.991 -18.231 118.750 1.00 81.31 97 LYS A CA 1
ATOM 754 C C . LYS A 1 97 ? -118.649 -17.500 118.680 1.00 81.31 97 LYS A C 1
ATOM 756 O O . LYS A 1 97 ? -118.052 -17.450 117.608 1.00 81.31 97 LYS A O 1
ATOM 761 N N . ILE A 1 98 ? -118.160 -16.948 119.794 1.00 80.81 98 ILE A N 1
ATOM 762 C CA . ILE A 1 98 ? -116.829 -16.322 119.859 1.00 80.81 98 ILE A CA 1
ATOM 763 C C . ILE A 1 98 ? -115.739 -17.369 119.588 1.00 80.81 98 ILE A C 1
ATOM 765 O O . ILE A 1 98 ? -114.858 -17.113 118.771 1.00 80.81 98 ILE A O 1
ATOM 769 N N . ALA A 1 99 ? -115.825 -18.555 120.199 1.00 79.06 99 ALA A N 1
ATOM 770 C CA . ALA A 1 99 ? -114.848 -19.624 119.990 1.00 79.06 99 ALA A CA 1
ATOM 771 C C . ALA A 1 99 ? -114.839 -20.150 118.540 1.00 79.06 99 ALA A C 1
ATOM 773 O O . ALA A 1 99 ? -113.771 -20.375 117.969 1.00 79.06 99 ALA A O 1
ATOM 774 N N . GLU A 1 100 ? -116.012 -20.309 117.915 1.00 79.75 100 GLU A N 1
ATOM 775 C CA . GLU A 1 100 ? -116.110 -20.695 116.499 1.00 79.75 100 GLU A CA 1
ATOM 776 C C . GLU A 1 100 ? -115.506 -19.636 115.566 1.00 79.75 100 GLU A C 1
ATOM 778 O O . GLU A 1 100 ? -114.766 -19.980 114.642 1.00 79.75 100 GLU A O 1
ATOM 783 N N . LEU A 1 101 ? -115.769 -18.351 115.825 1.00 79.50 101 LEU A N 1
ATOM 784 C CA . LEU A 1 101 ? -115.209 -17.251 115.037 1.00 79.50 101 LEU A CA 1
ATOM 785 C C . LEU A 1 101 ? -113.688 -17.136 115.195 1.00 79.50 101 LEU A C 1
ATOM 787 O O . LEU A 1 101 ? -113.004 -16.916 114.199 1.00 79.50 101 LEU A O 1
ATOM 791 N N . GLN A 1 102 ? -113.150 -17.329 116.404 1.00 80.38 102 GLN A N 1
ATOM 792 C CA . GLN A 1 102 ? -111.701 -17.343 116.640 1.00 80.38 102 GLN A CA 1
ATOM 793 C C . GLN A 1 102 ? -111.013 -18.464 115.856 1.00 80.38 102 GLN A C 1
ATOM 795 O O . GLN A 1 102 ? -110.021 -18.217 115.174 1.00 80.38 102 GLN A O 1
ATOM 800 N N . LYS A 1 103 ? -111.584 -19.674 115.868 1.00 81.12 103 LYS A N 1
ATOM 801 C CA . LYS A 1 103 ? -111.039 -20.808 115.114 1.00 81.12 103 LYS A CA 1
ATOM 802 C C . LYS A 1 103 ? -111.064 -20.572 113.599 1.00 81.12 103 LYS A C 1
ATOM 804 O O . LYS A 1 103 ? -110.086 -20.857 112.915 1.00 81.12 103 LYS A O 1
ATOM 809 N N . ALA A 1 104 ? -112.165 -20.034 113.071 1.00 78.88 104 ALA A N 1
ATOM 810 C CA . ALA A 1 104 ? -112.266 -19.703 111.649 1.00 78.88 104 ALA A CA 1
ATOM 811 C C . ALA A 1 104 ? -111.254 -18.621 111.229 1.00 78.88 104 ALA A C 1
ATOM 813 O O . ALA A 1 104 ? -110.752 -18.652 110.106 1.00 78.88 104 ALA A O 1
ATOM 814 N N . MET A 1 105 ? -110.937 -17.683 112.127 1.00 75.62 105 MET A N 1
ATOM 815 C CA . MET A 1 105 ? -109.941 -16.636 111.893 1.00 75.62 105 MET A CA 1
ATOM 816 C C . MET A 1 105 ? -108.520 -17.218 111.810 1.00 75.62 105 MET A C 1
ATOM 818 O O . MET A 1 105 ? -107.814 -16.942 110.844 1.00 75.62 105 MET A O 1
ATOM 822 N N . GLU A 1 106 ? -108.146 -18.106 112.738 1.00 78.62 106 GLU A N 1
ATOM 823 C CA . GLU A 1 106 ? -106.846 -18.803 112.724 1.00 78.62 106 GLU A CA 1
ATOM 824 C C . GLU A 1 106 ? -106.657 -19.687 111.476 1.00 78.62 106 GLU A C 1
ATOM 826 O O . GLU A 1 106 ? -105.584 -19.699 110.868 1.00 78.62 106 GLU A O 1
ATOM 831 N N . GLU A 1 107 ? -107.700 -20.415 111.056 1.00 79.12 107 GLU A N 1
ATOM 832 C CA . GLU A 1 107 ? -107.654 -21.244 109.842 1.00 79.12 107 GLU A CA 1
ATOM 833 C C . GLU A 1 107 ? -107.483 -20.396 108.569 1.00 79.12 107 GLU A C 1
ATOM 835 O O . GLU A 1 107 ? -106.754 -20.783 107.648 1.00 79.12 107 GLU A O 1
ATOM 840 N N . ASN A 1 108 ? -108.120 -19.224 108.512 1.00 79.62 108 ASN A N 1
ATOM 841 C CA . ASN A 1 108 ? -108.017 -18.326 107.366 1.00 79.62 108 ASN A CA 1
ATOM 842 C C . ASN A 1 108 ? -106.639 -17.639 107.294 1.00 79.62 108 ASN A C 1
ATOM 844 O O . ASN A 1 108 ? -106.047 -17.580 106.214 1.00 79.62 108 ASN A O 1
ATOM 848 N N . ASP A 1 109 ? -106.081 -17.219 108.435 1.00 79.38 109 ASP A N 1
ATOM 849 C CA . ASP A 1 109 ? -104.717 -16.673 108.530 1.00 79.38 109 ASP A CA 1
ATOM 850 C C . ASP A 1 109 ? -103.669 -17.665 108.005 1.00 79.38 109 ASP A C 1
ATOM 852 O O . ASP A 1 109 ? -102.774 -17.301 107.233 1.00 79.38 109 ASP A O 1
ATOM 856 N N . GLN A 1 110 ? -103.800 -18.947 108.360 1.00 79.38 110 GLN A N 1
ATOM 857 C CA . GLN A 1 110 ? -102.875 -19.976 107.892 1.00 79.38 110 GLN A CA 1
ATOM 858 C C . GLN A 1 110 ? -103.001 -20.235 106.380 1.00 79.38 110 GLN A C 1
ATOM 860 O O . GLN A 1 110 ? -101.986 -20.437 105.706 1.00 79.38 110 GLN A O 1
ATOM 865 N N . ASN A 1 111 ? -104.217 -20.199 105.825 1.00 81.06 111 ASN A N 1
ATOM 866 C CA . ASN A 1 111 ? -104.432 -20.332 104.381 1.00 81.06 111 ASN A CA 1
ATOM 867 C C . ASN A 1 111 ? -103.828 -19.161 103.597 1.00 81.06 111 ASN A C 1
ATOM 869 O O . ASN A 1 111 ? -103.128 -19.391 102.608 1.00 81.06 111 ASN A O 1
ATOM 873 N N . ILE A 1 112 ? -104.035 -17.924 104.059 1.00 79.38 112 ILE A N 1
ATOM 874 C CA . ILE A 1 112 ? -103.450 -16.726 103.440 1.00 79.38 112 ILE A CA 1
ATOM 875 C C . ILE A 1 112 ? -101.919 -16.821 103.450 1.00 79.38 112 ILE A C 1
ATOM 877 O O . ILE A 1 112 ? -101.278 -16.587 102.425 1.00 79.38 112 ILE A O 1
ATOM 881 N N . LYS A 1 113 ? -101.322 -17.242 104.571 1.00 80.25 113 LYS A N 1
ATOM 882 C CA . LYS A 1 113 ? -99.869 -17.414 104.685 1.00 80.25 113 LYS A CA 1
ATOM 883 C C . LYS A 1 113 ? -99.314 -18.437 103.686 1.00 80.25 113 LYS A C 1
ATOM 885 O O . LYS A 1 113 ? -98.331 -18.146 103.006 1.00 80.25 113 LYS A O 1
ATOM 890 N N . ASN A 1 114 ? -99.969 -19.590 103.547 1.00 80.62 114 ASN A N 1
ATOM 891 C CA . ASN A 1 114 ? -99.551 -20.635 102.608 1.00 80.62 114 ASN A CA 1
ATOM 892 C C . ASN A 1 114 ? -99.656 -20.173 101.143 1.00 80.62 114 ASN A C 1
ATOM 894 O O . ASN A 1 114 ? -98.770 -20.465 100.340 1.00 80.62 114 ASN A O 1
ATOM 898 N N . MET A 1 115 ? -100.717 -19.435 100.793 1.00 80.06 115 MET A N 1
ATOM 899 C CA . MET A 1 115 ? -100.879 -18.871 99.447 1.00 80.06 115 MET A CA 1
ATOM 900 C C . MET A 1 115 ? -99.779 -17.852 99.119 1.00 80.06 115 MET A C 1
ATOM 902 O O . MET A 1 115 ? -99.245 -17.862 98.010 1.00 80.06 115 MET A O 1
ATOM 906 N N . ILE A 1 116 ? -99.406 -17.004 100.084 1.00 77.38 116 ILE A N 1
ATOM 907 C CA . ILE A 1 116 ? -98.323 -16.024 99.919 1.00 77.38 116 ILE A CA 1
ATOM 908 C C . ILE A 1 116 ? -96.970 -16.729 99.740 1.00 77.38 116 ILE A C 1
ATOM 910 O O . ILE A 1 116 ? -96.227 -16.383 98.823 1.00 77.38 116 ILE A O 1
ATOM 914 N N . GLU A 1 117 ? -96.653 -17.739 100.556 1.00 79.56 117 GLU A N 1
ATOM 915 C CA . GLU A 1 117 ? -95.394 -18.494 100.431 1.00 79.56 117 GLU A CA 1
ATOM 916 C C . GLU A 1 117 ? -95.258 -19.194 99.071 1.00 79.56 117 GLU A C 1
ATOM 918 O O . GLU A 1 117 ? -94.186 -19.149 98.464 1.00 79.56 117 GLU A O 1
ATOM 923 N N . GLN A 1 118 ? -96.337 -19.789 98.553 1.00 80.50 118 GLN A N 1
ATOM 924 C CA . GLN A 1 118 ? -96.328 -20.419 97.228 1.00 80.50 118 GLN A CA 1
ATOM 925 C C . GLN A 1 118 ? -96.098 -19.404 96.103 1.00 80.50 118 GLN A C 1
ATOM 927 O O . GLN A 1 118 ? -95.281 -19.653 95.214 1.00 80.50 118 GLN A O 1
ATOM 932 N N . ALA A 1 119 ? -96.765 -18.247 96.154 1.00 75.31 119 ALA A N 1
ATOM 933 C CA . ALA A 1 119 ? -96.598 -17.202 95.148 1.00 75.31 119 ALA A CA 1
ATOM 934 C C . ALA A 1 119 ? -95.162 -16.646 95.124 1.00 75.31 119 ALA A C 1
ATOM 936 O O . ALA A 1 119 ? -94.600 -16.443 94.048 1.00 75.31 119 ALA A O 1
ATOM 937 N N . VAL A 1 120 ? -94.544 -16.451 96.295 1.00 76.75 120 VAL A N 1
ATOM 938 C CA . VAL A 1 120 ? -93.149 -15.987 96.404 1.00 76.75 120 VAL A CA 1
ATOM 939 C C . VAL A 1 120 ? -92.180 -17.004 95.797 1.00 76.75 120 VAL A C 1
ATOM 941 O O . VAL A 1 120 ? -91.349 -16.632 94.972 1.00 76.75 120 VAL A O 1
ATOM 944 N N . GLN A 1 121 ? -92.327 -18.295 96.116 1.00 80.69 121 GLN A N 1
ATOM 945 C CA . GLN A 1 121 ? -91.466 -19.343 95.550 1.00 80.69 121 GLN A CA 1
ATOM 946 C C . GLN A 1 121 ? -91.576 -19.440 94.021 1.00 80.69 121 GLN A C 1
ATOM 948 O O . GLN A 1 121 ? -90.577 -19.664 93.333 1.00 80.69 121 GLN A O 1
ATOM 953 N N . GLU A 1 122 ? -92.780 -19.269 93.470 1.00 78.25 122 GLU A N 1
ATOM 954 C CA . GLU A 1 122 ? -92.988 -19.304 92.022 1.00 78.25 122 GLU A CA 1
ATOM 955 C C . GLU A 1 122 ? -92.385 -18.074 91.321 1.00 78.25 122 GLU A C 1
ATOM 957 O O . GLU A 1 122 ? -91.794 -18.204 90.242 1.00 78.25 122 GLU A O 1
ATOM 962 N N . PHE A 1 123 ? -92.464 -16.893 91.945 1.00 77.94 123 PHE A N 1
ATOM 963 C CA . PHE A 1 123 ? -91.800 -15.681 91.457 1.00 77.94 123 PHE A CA 1
ATOM 964 C C . PHE A 1 123 ? -90.273 -15.799 91.484 1.00 77.94 123 PHE A C 1
ATOM 966 O O . PHE A 1 123 ? -89.632 -15.478 90.482 1.00 77.94 123 PHE A O 1
ATOM 973 N N . ASP A 1 124 ? -89.694 -16.314 92.569 1.00 83.81 124 ASP A N 1
ATOM 974 C CA . ASP A 1 124 ? -88.244 -16.501 92.693 1.00 83.81 124 ASP A CA 1
ATOM 975 C C . ASP A 1 124 ? -87.704 -17.472 91.637 1.00 83.81 124 ASP A C 1
ATOM 977 O O . ASP A 1 124 ? -86.655 -17.235 91.032 1.00 83.81 124 ASP A O 1
ATOM 981 N N . LYS A 1 125 ? -88.449 -18.548 91.346 1.00 84.12 125 LYS A N 1
ATOM 982 C CA . LYS A 1 125 ? -88.076 -19.497 90.292 1.00 84.12 125 LYS A CA 1
ATOM 983 C C . LYS A 1 125 ? -88.066 -18.841 88.909 1.00 84.12 125 LYS A C 1
ATOM 985 O O . LYS A 1 125 ? -87.101 -19.021 88.167 1.00 84.12 125 LYS A O 1
ATOM 990 N N . LYS A 1 126 ? -89.101 -18.060 88.577 1.00 84.88 126 LYS A N 1
ATOM 991 C CA . LYS A 1 126 ? -89.172 -17.323 87.303 1.00 84.88 126 LYS A CA 1
ATOM 992 C C . LYS A 1 126 ? -88.062 -16.278 87.187 1.00 84.88 126 LYS A C 1
ATOM 994 O O . LYS A 1 126 ? -87.482 -16.130 86.116 1.00 84.88 126 LYS A O 1
ATOM 999 N N . LEU A 1 127 ? -87.727 -15.594 88.281 1.00 81.62 127 LEU A N 1
ATOM 1000 C CA . LEU A 1 127 ? -86.601 -14.657 88.328 1.00 81.62 127 LEU A CA 1
ATOM 1001 C C . LEU A 1 127 ? -85.259 -15.353 88.072 1.00 81.62 127 LEU A C 1
ATOM 1003 O O . LEU A 1 127 ? -84.438 -14.838 87.316 1.00 81.62 127 LEU A O 1
ATOM 1007 N N . LEU A 1 128 ? -85.043 -16.533 88.658 1.00 83.88 128 LEU A N 1
ATOM 1008 C CA . LEU A 1 128 ? -83.816 -17.303 88.457 1.00 83.88 128 LEU A CA 1
ATOM 1009 C C . LEU A 1 128 ? -83.686 -17.835 87.022 1.00 83.88 128 LEU A C 1
ATOM 1011 O O . LEU A 1 128 ? -82.586 -17.832 86.469 1.00 83.88 128 LEU A O 1
ATOM 1015 N N . GLU A 1 129 ? -84.783 -18.302 86.422 1.00 85.19 129 GLU A N 1
ATOM 1016 C CA . GLU A 1 129 ? -84.811 -18.730 85.015 1.00 85.19 129 GLU A CA 1
ATOM 1017 C C . GLU A 1 129 ? -84.503 -17.557 84.078 1.00 85.19 129 GLU A C 1
ATOM 1019 O O . GLU A 1 129 ? -83.605 -17.670 83.244 1.00 85.19 129 GLU A O 1
ATOM 1024 N N . LEU A 1 130 ? -85.138 -16.401 84.296 1.00 81.12 130 LEU A N 1
ATOM 1025 C CA . LEU A 1 130 ? -84.885 -15.196 83.507 1.00 81.12 130 LEU A CA 1
ATOM 1026 C C . LEU A 1 130 ? -83.432 -14.707 83.643 1.00 81.12 130 LEU A C 1
ATOM 1028 O O . LEU A 1 130 ? -82.811 -14.338 82.651 1.00 81.12 130 LEU A O 1
ATOM 1032 N N . SER A 1 131 ? -82.860 -14.746 84.852 1.00 81.06 131 SER A N 1
ATOM 1033 C CA . SER A 1 131 ? -81.450 -14.394 85.076 1.00 81.06 131 SER A CA 1
ATOM 1034 C C . SER A 1 131 ? -80.507 -15.303 84.287 1.00 81.06 131 SER A C 1
ATOM 1036 O O . SER A 1 131 ? -79.572 -14.815 83.662 1.00 81.06 131 SER A O 1
ATOM 1038 N N . LYS A 1 132 ? -80.761 -16.619 84.276 1.00 87.56 132 LYS A N 1
ATOM 1039 C CA . LYS A 1 132 ? -79.931 -17.582 83.536 1.00 87.56 132 LYS A CA 1
ATOM 1040 C C . LYS A 1 132 ? -80.019 -17.389 82.025 1.00 87.56 132 LYS A C 1
ATOM 1042 O O . LYS A 1 132 ? -79.005 -17.533 81.348 1.00 87.56 132 LYS A O 1
ATOM 1047 N N . GLU A 1 133 ? -81.203 -17.083 81.498 1.00 85.56 133 GLU A N 1
ATOM 1048 C CA . GLU A 1 133 ? -81.382 -16.784 80.071 1.00 85.56 133 GLU A CA 1
ATOM 1049 C C . GLU A 1 133 ? -80.643 -15.504 79.671 1.00 85.56 133 GLU A C 1
ATOM 1051 O O . GLU A 1 133 ? -79.903 -15.512 78.687 1.00 85.56 133 GLU A O 1
ATOM 1056 N N . ILE A 1 134 ? -80.757 -14.442 80.476 1.00 82.94 134 ILE A N 1
ATOM 1057 C CA . ILE A 1 134 ? -80.031 -13.184 80.260 1.00 82.94 134 ILE A CA 1
ATOM 1058 C C . ILE A 1 134 ? -78.514 -13.418 80.281 1.00 82.94 134 ILE A C 1
ATOM 1060 O O . ILE A 1 134 ? -77.818 -12.976 79.367 1.00 82.94 134 ILE A O 1
ATOM 1064 N N . ASP A 1 135 ? -77.993 -14.144 81.274 1.00 85.81 135 ASP A N 1
ATOM 1065 C CA . ASP A 1 135 ? -76.557 -14.432 81.379 1.00 85.81 135 ASP A CA 1
ATOM 1066 C C . ASP A 1 135 ? -76.046 -15.257 80.188 1.00 85.81 135 ASP A C 1
ATOM 1068 O O . ASP A 1 135 ? -74.957 -14.995 79.661 1.00 85.81 135 ASP A O 1
ATOM 1072 N N . ALA A 1 136 ? -76.833 -16.233 79.726 1.00 84.88 136 ALA A N 1
ATOM 1073 C CA . ALA A 1 136 ? -76.493 -17.051 78.567 1.00 84.88 136 ALA A CA 1
ATOM 1074 C C . ALA A 1 136 ? -76.479 -16.229 77.268 1.00 84.88 136 ALA A C 1
ATOM 1076 O O . ALA A 1 136 ? -75.545 -16.354 76.470 1.00 84.88 136 ALA A O 1
ATOM 1077 N N . GLU A 1 137 ? -77.474 -15.365 77.060 1.00 86.38 137 GLU A N 1
ATOM 1078 C CA . GLU A 1 137 ? -77.584 -14.544 75.854 1.00 86.38 137 GLU A CA 1
ATOM 1079 C C . GLU A 1 137 ? -76.518 -13.439 75.807 1.00 86.38 137 GLU A C 1
ATOM 1081 O O . GLU A 1 137 ? -75.879 -13.241 74.768 1.00 86.38 137 GLU A O 1
ATOM 1086 N N . ILE A 1 138 ? -76.234 -12.788 76.942 1.00 88.31 138 ILE A N 1
ATOM 1087 C CA . ILE A 1 138 ? -75.130 -11.826 77.065 1.00 88.31 138 ILE A CA 1
ATOM 1088 C C . ILE A 1 138 ? -73.791 -12.514 76.786 1.00 88.31 138 ILE A C 1
ATOM 1090 O O . ILE A 1 138 ? -72.999 -11.997 75.999 1.00 88.31 138 ILE A O 1
ATOM 1094 N N . SER A 1 139 ? -73.546 -13.693 77.363 1.00 87.31 139 SER A N 1
ATOM 1095 C CA . SER A 1 139 ? -72.298 -14.438 77.144 1.00 87.31 139 SER A CA 1
ATOM 1096 C C . SER A 1 139 ? -72.126 -14.853 75.679 1.00 87.31 139 SER A C 1
ATOM 1098 O O . SER A 1 139 ? -71.040 -14.719 75.114 1.00 87.31 139 SER A O 1
ATOM 1100 N N . ALA A 1 140 ? -73.201 -15.307 75.027 1.00 86.19 140 ALA A N 1
ATOM 1101 C CA . ALA A 1 140 ? -73.184 -15.647 73.607 1.00 86.19 140 ALA A CA 1
ATOM 1102 C C . ALA A 1 140 ? -72.869 -14.423 72.733 1.00 86.19 140 ALA A C 1
ATOM 1104 O O . ALA A 1 140 ? -72.029 -14.509 71.834 1.00 86.19 140 ALA A O 1
ATOM 1105 N N . LYS A 1 141 ? -73.486 -13.270 73.024 1.00 87.94 141 LYS A N 1
ATOM 1106 C CA . LYS A 1 141 ? -73.221 -12.015 72.309 1.00 87.94 141 LYS A CA 1
ATOM 1107 C C . LYS A 1 141 ? -71.816 -11.478 72.552 1.00 87.94 141 LYS A C 1
ATOM 1109 O O . LYS A 1 141 ? -71.210 -10.955 71.620 1.00 87.94 141 LYS A O 1
ATOM 1114 N N . TYR A 1 142 ? -71.285 -11.643 73.759 1.00 89.50 142 TYR A N 1
ATOM 1115 C CA . TYR A 1 142 ? -69.919 -11.251 74.088 1.00 89.50 142 TYR A CA 1
ATOM 1116 C C . TYR A 1 142 ? -68.899 -12.090 73.309 1.00 89.50 142 TYR A C 1
ATOM 1118 O O . TYR A 1 142 ? -68.013 -11.534 72.669 1.00 89.50 142 TYR A O 1
ATOM 1126 N N . ASN A 1 143 ? -69.087 -13.412 73.259 1.00 88.06 143 ASN A N 1
ATOM 1127 C CA . ASN A 1 143 ? -68.233 -14.313 72.479 1.00 88.06 143 ASN A CA 1
ATOM 1128 C C . ASN A 1 143 ? -68.322 -14.045 70.966 1.00 88.06 143 ASN A C 1
ATOM 1130 O O . ASN A 1 143 ? -67.319 -14.114 70.257 1.00 88.06 143 ASN A O 1
ATOM 1134 N N . GLU A 1 144 ? -69.515 -13.720 70.454 1.00 88.06 144 GLU A N 1
ATOM 1135 C CA . GLU A 1 144 ? -69.700 -13.321 69.053 1.00 88.06 144 GLU A CA 1
ATOM 1136 C C . GLU A 1 144 ? -68.941 -12.021 68.739 1.00 88.06 144 GLU A C 1
ATOM 1138 O O . GLU A 1 144 ? -68.298 -11.911 67.691 1.00 88.06 144 GLU A O 1
ATOM 1143 N N . LEU A 1 145 ? -68.993 -11.041 69.646 1.00 89.19 145 LEU A N 1
ATOM 1144 C CA . LEU A 1 145 ? -68.297 -9.767 69.501 1.00 89.19 145 LEU A CA 1
ATOM 1145 C C . LEU A 1 145 ? -66.774 -9.941 69.564 1.00 89.19 145 LEU A C 1
ATOM 1147 O O . LEU A 1 145 ? -66.079 -9.415 68.698 1.00 89.19 145 LEU A O 1
ATOM 1151 N N . ASP A 1 146 ? -66.277 -10.729 70.515 1.00 90.75 146 ASP A N 1
ATOM 1152 C CA . ASP A 1 146 ? -64.855 -11.054 70.669 1.00 90.75 146 ASP A CA 1
ATOM 1153 C C . ASP A 1 146 ? -64.304 -11.746 69.411 1.00 90.75 146 ASP A C 1
ATOM 1155 O O . ASP A 1 146 ? -63.288 -11.342 68.847 1.00 90.75 146 ASP A O 1
ATOM 1159 N N . GLY A 1 147 ? -65.060 -12.696 68.847 1.00 90.44 147 GLY A N 1
ATOM 1160 C CA . GLY A 1 147 ? -64.709 -13.337 67.578 1.00 90.44 147 GLY A CA 1
ATOM 1161 C C . GLY A 1 147 ? -64.681 -12.379 66.376 1.00 90.44 147 GLY A C 1
ATOM 1162 O O . GLY A 1 147 ? -63.897 -12.581 65.445 1.00 90.44 147 GLY A O 1
ATOM 1163 N N . ARG A 1 148 ? -65.515 -11.329 66.366 1.00 91.81 148 ARG A N 1
ATOM 1164 C CA . ARG A 1 148 ? -65.478 -10.282 65.324 1.00 91.81 148 ARG A CA 1
ATOM 1165 C C . ARG A 1 148 ? -64.294 -9.338 65.515 1.00 91.81 148 ARG A C 1
ATOM 1167 O O . ARG A 1 148 ? -63.686 -8.969 64.514 1.00 91.81 148 ARG A O 1
ATOM 1174 N N . ILE A 1 149 ? -63.966 -8.984 66.757 1.00 91.56 149 ILE A N 1
ATOM 1175 C CA . ILE A 1 149 ? -62.792 -8.170 67.097 1.00 91.56 149 ILE A CA 1
ATOM 1176 C C . ILE A 1 149 ? -61.524 -8.892 66.647 1.00 91.56 149 ILE A C 1
ATOM 1178 O O . ILE A 1 149 ? -60.763 -8.332 65.864 1.00 91.56 149 ILE A O 1
ATOM 1182 N N . ARG A 1 150 ? -61.379 -10.174 66.993 1.00 90.69 150 ARG A N 1
ATOM 1183 C CA . ARG A 1 150 ? -60.205 -10.967 66.614 1.00 90.69 150 ARG A CA 1
ATOM 1184 C C . ARG A 1 150 ? -59.994 -11.046 65.100 1.00 90.69 150 ARG A C 1
ATOM 1186 O O . ARG A 1 150 ? -58.880 -10.918 64.612 1.00 90.69 150 ARG A O 1
ATOM 1193 N N . LYS A 1 151 ? -61.075 -11.205 64.326 1.00 89.50 151 LYS A N 1
ATOM 1194 C CA . LYS A 1 151 ? -61.005 -11.189 62.852 1.00 89.50 151 LYS A CA 1
ATOM 1195 C C . LYS A 1 151 ? -60.601 -9.827 62.287 1.00 89.50 151 LYS A C 1
ATOM 1197 O O . LYS A 1 151 ? -59.960 -9.778 61.243 1.00 89.50 151 LYS A O 1
ATOM 1202 N N . LEU A 1 152 ? -61.011 -8.732 62.925 1.00 88.38 152 LEU A N 1
ATOM 1203 C CA . LEU A 1 152 ? -60.612 -7.385 62.516 1.00 88.38 152 LEU A CA 1
ATOM 1204 C C . LEU A 1 152 ? -59.144 -7.111 62.852 1.00 88.38 152 LEU A C 1
ATOM 1206 O O . LEU A 1 152 ? -58.458 -6.505 62.037 1.00 88.38 152 LEU A O 1
ATOM 1210 N N . GLU A 1 153 ? -58.659 -7.592 63.996 1.00 90.19 153 GLU A N 1
ATOM 1211 C CA . GLU A 1 153 ? -57.241 -7.534 64.371 1.00 90.19 153 GLU A CA 1
ATOM 1212 C C . GLU A 1 153 ? -56.378 -8.317 63.370 1.00 90.19 153 GLU A C 1
ATOM 1214 O O . GLU A 1 153 ? -55.444 -7.752 62.807 1.00 90.19 153 GLU A O 1
ATOM 1219 N N . GLU A 1 154 ? -56.768 -9.551 63.027 1.00 90.38 154 GLU A N 1
ATOM 1220 C CA . GLU A 1 154 ? -56.099 -10.361 61.993 1.00 90.38 154 GLU A CA 1
ATOM 1221 C C . GLU A 1 154 ? -56.081 -9.649 60.618 1.00 90.38 154 GLU A C 1
ATOM 1223 O O . GLU A 1 154 ? -55.081 -9.665 59.896 1.00 90.38 154 GLU A O 1
ATOM 1228 N N . GLN A 1 155 ? -57.180 -8.988 60.234 1.00 90.56 155 GLN A N 1
ATOM 1229 C CA . GLN A 1 155 ? -57.244 -8.210 58.989 1.00 90.56 155 GLN A CA 1
ATOM 1230 C C . GLN A 1 155 ? -56.360 -6.959 59.023 1.00 90.56 155 GLN A C 1
ATOM 1232 O O . GLN A 1 155 ? -55.756 -6.613 58.005 1.00 90.56 155 GLN A O 1
ATOM 1237 N N . TYR A 1 156 ? -56.294 -6.280 60.167 1.00 89.12 156 TYR A N 1
ATOM 1238 C CA . TYR A 1 156 ? -55.467 -5.098 60.365 1.00 89.12 156 TYR A CA 1
ATOM 1239 C C . TYR A 1 156 ? -53.976 -5.448 60.301 1.00 89.12 156 TYR A C 1
ATOM 1241 O O . TYR A 1 156 ? -53.239 -4.792 59.569 1.00 89.12 156 TYR A O 1
ATOM 1249 N N . GLU A 1 157 ? -53.553 -6.531 60.959 1.00 90.75 157 GLU A N 1
ATOM 1250 C CA . GLU A 1 157 ? -52.179 -7.040 60.868 1.00 90.75 157 GLU A CA 1
ATOM 1251 C C . GLU A 1 157 ? -51.803 -7.384 59.421 1.00 90.75 157 GLU A C 1
ATOM 1253 O O . GLU A 1 157 ? -50.782 -6.913 58.921 1.00 90.75 157 GLU A O 1
ATOM 1258 N N . SER A 1 15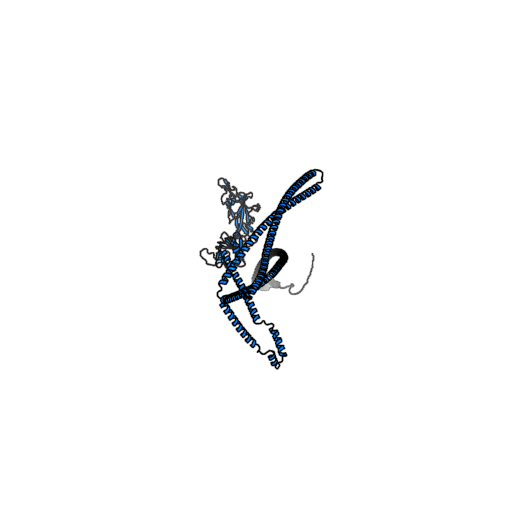8 ? -52.671 -8.098 58.693 1.00 89.25 158 SER A N 1
ATOM 1259 C CA . SER A 1 158 ? -52.427 -8.423 57.280 1.00 89.25 158 SER A CA 1
ATOM 1260 C C . SER A 1 158 ? -52.318 -7.180 56.386 1.00 89.25 158 SER A C 1
ATOM 1262 O O . SER A 1 158 ? -51.528 -7.148 55.438 1.00 89.25 158 SER A O 1
ATOM 1264 N N . LEU A 1 159 ? -53.114 -6.143 56.654 1.00 89.31 159 LEU A N 1
ATOM 1265 C CA . LEU A 1 159 ? -53.018 -4.870 55.939 1.00 89.31 159 LEU A CA 1
ATOM 1266 C C . LEU A 1 159 ? -51.728 -4.126 56.280 1.00 89.31 159 LEU A C 1
ATOM 1268 O O . LEU A 1 159 ? -51.118 -3.548 55.383 1.00 89.31 159 LEU A O 1
ATOM 1272 N N . GLN A 1 160 ? -51.293 -4.172 57.536 1.00 90.44 160 GLN A N 1
ATOM 1273 C CA . GLN A 1 160 ? -50.069 -3.520 57.978 1.00 90.44 160 GLN A CA 1
ATOM 1274 C C . GLN A 1 160 ? -48.821 -4.203 57.404 1.00 90.44 160 GLN A C 1
ATOM 1276 O O . GLN A 1 160 ? -47.911 -3.524 56.933 1.00 90.44 160 GLN A O 1
ATOM 1281 N N . GLU A 1 161 ? -48.806 -5.535 57.322 1.00 90.38 161 GLU A N 1
ATOM 1282 C CA . GLU A 1 161 ? -47.759 -6.273 56.606 1.00 90.38 161 GLU A CA 1
ATOM 1283 C C . GLU A 1 161 ? -47.706 -5.892 55.122 1.00 90.38 161 GLU A C 1
ATOM 1285 O O . GLU A 1 161 ? -46.628 -5.635 54.580 1.00 90.38 161 GLU A O 1
ATOM 1290 N N . LYS A 1 162 ? -48.866 -5.785 54.459 1.00 90.25 162 LYS A N 1
ATOM 1291 C CA . LYS A 1 162 ? -48.943 -5.343 53.057 1.00 90.25 162 LYS A CA 1
ATOM 1292 C C . LYS A 1 162 ? -48.481 -3.902 52.873 1.00 90.25 162 LYS A C 1
ATOM 1294 O O . LYS A 1 162 ? -47.815 -3.613 51.878 1.00 90.25 162 LYS A O 1
ATOM 1299 N N . GLN A 1 163 ? -48.811 -3.008 53.803 1.00 90.94 163 GLN A N 1
ATOM 1300 C CA . GLN A 1 163 ? -48.322 -1.632 53.789 1.00 90.94 163 GLN A CA 1
ATOM 1301 C C . GLN A 1 163 ? -46.795 -1.608 53.890 1.00 90.94 163 GLN A C 1
ATOM 1303 O O . GLN A 1 163 ? -46.152 -1.013 53.031 1.00 90.94 163 GLN A O 1
ATOM 1308 N N . ASN A 1 164 ? -46.217 -2.321 54.860 1.00 91.44 164 ASN A N 1
ATOM 1309 C CA . ASN A 1 164 ? -44.767 -2.380 55.055 1.00 91.44 164 ASN A CA 1
ATOM 1310 C C . ASN A 1 164 ? -44.050 -2.972 53.831 1.00 91.44 164 ASN A C 1
ATOM 1312 O O . ASN A 1 164 ? -43.025 -2.452 53.394 1.00 91.44 164 ASN A O 1
ATOM 1316 N N . ALA A 1 165 ? -44.606 -4.029 53.230 1.00 90.19 165 ALA A N 1
ATOM 1317 C CA . ALA A 1 165 ? -44.071 -4.613 52.002 1.00 90.19 165 ALA A CA 1
ATOM 1318 C C . ALA A 1 165 ? -44.130 -3.629 50.820 1.00 90.19 165 ALA A C 1
ATOM 1320 O O . ALA A 1 165 ? -43.198 -3.560 50.022 1.00 90.19 165 ALA A O 1
ATOM 1321 N N . THR A 1 166 ? -45.202 -2.838 50.728 1.00 88.25 166 THR A N 1
ATOM 1322 C CA . THR A 1 166 ? -45.358 -1.809 49.690 1.00 88.25 166 THR A CA 1
ATOM 1323 C C . THR A 1 166 ? -44.388 -0.647 49.907 1.00 88.25 166 THR A C 1
ATOM 1325 O O . THR A 1 166 ? -43.774 -0.182 48.952 1.00 88.25 166 THR A O 1
ATOM 1328 N N . GLU A 1 167 ? -44.200 -0.193 51.148 1.00 89.31 167 GLU A N 1
ATOM 1329 C CA . GLU A 1 167 ? -43.220 0.845 51.495 1.00 89.31 167 GLU A CA 1
ATOM 1330 C C . GLU A 1 167 ? -41.795 0.395 51.173 1.00 89.31 167 GLU A C 1
ATOM 1332 O O . GLU A 1 167 ? -41.035 1.157 50.571 1.00 89.31 167 GLU A O 1
ATOM 1337 N N . LYS A 1 168 ? -41.463 -0.865 51.478 1.00 90.75 168 LYS A N 1
ATOM 1338 C CA . LYS A 1 168 ? -40.186 -1.461 51.084 1.00 90.75 168 LYS A CA 1
ATOM 1339 C C . LYS A 1 168 ? -40.029 -1.495 49.563 1.00 90.75 168 LYS A C 1
ATOM 1341 O O . LYS A 1 168 ? -39.024 -1.013 49.061 1.00 90.75 168 LYS A O 1
ATOM 1346 N N . ALA A 1 169 ? -41.035 -1.963 48.823 1.00 89.75 169 ALA A N 1
ATOM 1347 C CA . ALA A 1 169 ? -40.985 -1.996 47.360 1.00 89.75 169 ALA A CA 1
ATOM 1348 C C . ALA A 1 169 ? -40.822 -0.595 46.738 1.00 89.75 169 ALA A C 1
ATOM 1350 O O . ALA A 1 169 ? -40.086 -0.429 45.770 1.00 89.75 169 ALA A O 1
ATOM 1351 N N . ILE A 1 170 ? -41.470 0.431 47.299 1.00 89.31 170 ILE A N 1
ATOM 1352 C CA . ILE A 1 170 ? -41.295 1.824 46.861 1.00 89.31 170 ILE A CA 1
ATOM 1353 C C . ILE A 1 170 ? -39.870 2.318 47.145 1.00 89.31 170 ILE A C 1
ATOM 1355 O O . ILE A 1 170 ? -39.326 3.082 46.347 1.00 89.31 170 ILE A O 1
ATOM 1359 N N . SER A 1 171 ? -39.278 1.922 48.275 1.00 91.12 171 SER A N 1
ATOM 1360 C CA . SER A 1 171 ? -37.891 2.257 48.609 1.00 91.12 171 SER A CA 1
ATOM 1361 C C . SER A 1 171 ? -36.913 1.598 47.639 1.00 91.12 171 SER A C 1
ATOM 1363 O O . SER A 1 171 ? -36.102 2.303 47.044 1.00 91.12 171 SER A O 1
ATOM 1365 N N . ASP A 1 172 ? -37.055 0.289 47.421 1.00 91.50 172 ASP A N 1
ATOM 1366 C CA . ASP A 1 172 ? -36.212 -0.491 46.509 1.00 91.50 172 ASP A CA 1
ATOM 1367 C C . ASP A 1 172 ? -36.298 0.090 45.075 1.00 91.50 172 ASP A C 1
ATOM 1369 O O . ASP A 1 172 ? -35.282 0.336 44.428 1.00 91.50 172 ASP A O 1
ATOM 1373 N N . LEU A 1 173 ? -37.504 0.454 44.607 1.00 92.50 173 LEU A N 1
ATOM 1374 C CA . LEU A 1 173 ? -37.696 1.114 43.305 1.00 92.50 173 LEU A CA 1
ATOM 1375 C C . LEU A 1 173 ? -37.065 2.512 43.224 1.00 92.50 173 LEU A C 1
ATOM 1377 O O . LEU A 1 173 ? -36.601 2.919 42.160 1.00 92.50 173 LEU A O 1
ATOM 1381 N N . LYS A 1 174 ? -37.064 3.292 44.313 1.00 88.94 174 LYS A N 1
ATOM 1382 C CA . LYS A 1 174 ? -36.389 4.602 44.328 1.00 88.94 174 LYS A CA 1
ATOM 1383 C C . LYS A 1 174 ? -34.880 4.453 44.185 1.00 88.94 174 LYS A C 1
ATOM 1385 O O . LYS A 1 174 ? -34.267 5.290 43.525 1.00 88.94 174 LYS A O 1
ATOM 1390 N N . GLU A 1 175 ? -34.311 3.425 44.802 1.00 90.50 175 GLU A N 1
ATOM 1391 C CA . GLU A 1 175 ? -32.889 3.106 44.713 1.00 90.50 175 GLU A CA 1
ATOM 1392 C C . GLU A 1 175 ? -32.522 2.630 43.302 1.00 90.50 175 GLU A C 1
ATOM 1394 O O . GLU A 1 175 ? -31.607 3.183 42.697 1.00 90.50 175 GLU A O 1
ATOM 1399 N N . GLU A 1 176 ? -33.314 1.735 42.700 1.00 91.06 176 GLU A N 1
ATOM 1400 C CA . GLU A 1 176 ? -33.144 1.350 41.290 1.00 91.06 176 GLU A CA 1
ATOM 1401 C C . GLU A 1 176 ? -33.206 2.555 40.343 1.00 91.06 176 GLU A C 1
ATOM 1403 O O . GLU A 1 176 ? -32.366 2.687 39.455 1.00 91.06 176 GLU A O 1
ATOM 1408 N N . ILE A 1 177 ? -34.168 3.467 40.534 1.00 87.31 177 ILE A N 1
ATOM 1409 C CA . ILE A 1 177 ? -34.272 4.689 39.723 1.00 87.31 177 ILE A CA 1
ATOM 1410 C C . ILE A 1 177 ? -33.038 5.584 39.904 1.00 87.31 177 ILE A C 1
ATOM 1412 O O . ILE A 1 177 ? -32.601 6.210 38.936 1.00 87.31 177 ILE A O 1
ATOM 1416 N N . ALA A 1 178 ? -32.479 5.673 41.115 1.00 84.50 178 ALA A N 1
ATOM 1417 C CA . ALA A 1 178 ? -31.263 6.441 41.369 1.00 84.50 178 ALA A CA 1
ATOM 1418 C C . ALA A 1 178 ? -30.056 5.823 40.646 1.00 84.50 178 ALA A C 1
ATOM 1420 O O . ALA A 1 178 ? -29.379 6.533 39.900 1.00 84.50 178 ALA A O 1
ATOM 1421 N N . ASN A 1 179 ? -29.874 4.506 40.761 1.00 87.56 179 ASN A N 1
ATOM 1422 C CA . ASN A 1 179 ? -28.792 3.769 40.107 1.00 87.56 179 ASN A CA 1
ATOM 1423 C C . ASN A 1 179 ? -28.899 3.840 38.575 1.00 87.56 179 ASN A C 1
ATOM 1425 O O . ASN A 1 179 ? -27.915 4.104 37.887 1.00 87.56 179 ASN A O 1
ATOM 1429 N N . LEU A 1 180 ? -30.108 3.694 38.021 1.00 90.88 180 LEU A N 1
ATOM 1430 C CA . LEU A 1 180 ? -30.366 3.877 36.587 1.00 90.88 180 LEU A CA 1
ATOM 1431 C C . LEU A 1 180 ? -30.011 5.289 36.116 1.00 90.88 180 LEU A C 1
ATOM 1433 O O . LEU A 1 180 ? -29.479 5.465 35.023 1.00 90.88 180 LEU A O 1
ATOM 1437 N N . LYS A 1 181 ? -30.305 6.308 36.927 1.00 87.75 181 LYS A N 1
ATOM 1438 C CA . LYS A 1 181 ? -30.000 7.700 36.591 1.00 87.75 181 LYS A CA 1
ATOM 1439 C C . LYS A 1 181 ? -28.496 7.973 36.593 1.00 87.75 181 LYS A C 1
ATOM 1441 O O . LYS A 1 181 ? -28.028 8.734 35.749 1.00 87.75 181 LYS A O 1
ATOM 1446 N N . GLU A 1 182 ? -27.761 7.365 37.516 1.00 88.19 182 GLU A N 1
ATOM 1447 C CA . GLU A 1 182 ? -26.300 7.445 37.578 1.00 88.19 182 GLU A CA 1
ATOM 1448 C C . GLU A 1 182 ? -25.654 6.708 36.399 1.00 88.19 182 GLU A C 1
ATOM 1450 O O . GLU A 1 182 ? -24.865 7.301 35.666 1.00 88.19 182 GLU A O 1
ATOM 1455 N N . SER A 1 183 ? -26.117 5.490 36.100 1.00 88.06 183 SER A N 1
ATOM 1456 C CA . SER A 1 183 ? -25.705 4.726 34.916 1.00 88.06 183 SER A CA 1
ATOM 1457 C C . SER A 1 183 ? -25.948 5.491 33.605 1.00 88.06 183 SER A C 1
ATOM 1459 O O . SER A 1 183 ? -25.050 5.586 32.767 1.00 88.06 183 SER A O 1
ATOM 1461 N N . GLN A 1 184 ? -27.113 6.132 33.445 1.00 88.88 184 GLN A N 1
ATOM 1462 C CA . GLN A 1 184 ? -27.393 6.978 32.277 1.00 88.88 184 GLN A CA 1
ATOM 1463 C C . GLN A 1 184 ? -26.471 8.201 32.186 1.00 88.88 184 GLN A C 1
ATOM 1465 O O . GLN A 1 184 ? -26.152 8.651 31.083 1.00 88.88 184 GLN A O 1
ATOM 1470 N N . LEU A 1 185 ? -26.051 8.767 33.321 1.00 85.62 185 LEU A N 1
ATOM 1471 C CA . LEU A 1 185 ? -25.122 9.894 33.341 1.00 85.62 185 LEU A CA 1
ATOM 1472 C C . LEU A 1 185 ? -23.722 9.453 32.895 1.00 85.62 185 LEU A C 1
ATOM 1474 O O . LEU A 1 185 ? -23.097 10.140 32.087 1.00 85.62 185 LEU A O 1
ATOM 1478 N N . GLU A 1 186 ? -23.262 8.289 33.355 1.00 89.06 186 GLU A N 1
ATOM 1479 C CA . GLU A 1 186 ? -21.995 7.700 32.918 1.00 89.06 186 GLU A CA 1
ATOM 1480 C C . GLU A 1 186 ? -22.001 7.338 31.430 1.00 89.06 186 GLU A C 1
ATOM 1482 O O . GLU A 1 186 ? -21.045 7.652 30.717 1.00 89.06 186 GLU A O 1
ATOM 1487 N N . GLU A 1 187 ? -23.073 6.714 30.930 1.00 88.25 187 GLU A N 1
ATOM 1488 C CA . GLU A 1 187 ? -23.222 6.425 29.499 1.00 88.25 187 GLU A CA 1
ATOM 1489 C C . GLU A 1 187 ? -23.209 7.702 28.664 1.00 88.25 187 GLU A C 1
ATOM 1491 O O . GLU A 1 187 ? -22.516 7.766 27.647 1.00 88.25 187 GLU A O 1
ATOM 1496 N N . LYS A 1 188 ? -23.910 8.748 29.113 1.00 89.00 188 LYS A N 1
ATOM 1497 C CA . LYS A 1 188 ? -23.876 10.056 28.457 1.00 89.00 188 LYS A CA 1
ATOM 1498 C C . LYS A 1 188 ? -22.451 10.615 28.406 1.00 89.00 188 LYS A C 1
ATOM 1500 O O . LYS A 1 188 ? -22.030 11.085 27.351 1.00 89.00 188 LYS A O 1
ATOM 1505 N N . GLN A 1 189 ? -21.695 10.521 29.500 1.00 89.88 189 GLN A N 1
ATOM 1506 C CA . GLN A 1 189 ? -20.304 10.977 29.558 1.00 89.88 189 GLN A CA 1
ATOM 1507 C C . GLN A 1 189 ? -19.404 10.182 28.594 1.00 89.88 189 GLN A C 1
ATOM 1509 O O . GLN A 1 189 ? -18.561 10.758 27.902 1.00 89.88 189 GLN A O 1
ATOM 1514 N N . LYS A 1 190 ? -19.601 8.858 28.507 1.00 90.25 190 LYS A N 1
ATOM 1515 C CA . LYS A 1 190 ? -18.906 7.991 27.541 1.00 90.25 190 LYS A CA 1
ATOM 1516 C C . LYS A 1 190 ? -19.239 8.392 26.103 1.00 90.25 190 LYS A C 1
ATOM 1518 O O . LYS A 1 190 ? -18.326 8.486 25.284 1.00 90.25 190 LYS A O 1
ATOM 1523 N N . LEU A 1 191 ? -20.507 8.687 25.810 1.00 90.31 191 LEU A N 1
ATOM 1524 C CA . LEU A 1 191 ? -20.940 9.155 24.493 1.00 90.31 191 LEU A CA 1
ATOM 1525 C C . LEU A 1 191 ? -20.328 10.512 24.132 1.00 90.31 191 LEU A C 1
ATOM 1527 O O . LEU A 1 191 ? -19.843 10.666 23.018 1.00 90.31 191 LEU A O 1
ATOM 1531 N N . GLU A 1 192 ? -20.311 11.476 25.055 1.00 91.56 192 GLU A N 1
ATOM 1532 C CA . GLU A 1 192 ? -19.700 12.796 24.833 1.00 91.56 192 GLU A CA 1
ATOM 1533 C C . GLU A 1 192 ? -18.195 12.681 24.550 1.00 91.56 192 GLU A C 1
ATOM 1535 O O . GLU A 1 192 ? -17.680 13.319 23.629 1.00 91.56 192 GLU A O 1
ATOM 1540 N N . ASN A 1 193 ? -17.492 11.810 25.278 1.00 91.50 193 ASN A N 1
ATOM 1541 C CA . ASN A 1 193 ? -16.077 11.536 25.027 1.00 91.50 193 ASN A CA 1
ATOM 1542 C C . ASN A 1 193 ? -15.851 10.866 23.665 1.00 91.50 193 ASN A C 1
ATOM 1544 O O . ASN A 1 193 ? -14.935 11.255 22.939 1.00 91.50 193 ASN A O 1
ATOM 1548 N N . ALA A 1 194 ? -16.690 9.894 23.296 1.00 86.75 194 ALA A N 1
ATOM 1549 C CA . ALA A 1 194 ? -16.631 9.259 21.982 1.00 86.75 194 ALA A CA 1
ATOM 1550 C C . ALA A 1 194 ? -16.909 10.268 20.855 1.00 86.75 194 ALA A C 1
ATOM 1552 O O . ALA A 1 194 ? -16.215 10.257 19.841 1.00 86.75 194 ALA A O 1
ATOM 1553 N N . LEU A 1 195 ? -17.866 11.183 21.052 1.00 89.75 195 LEU A N 1
ATOM 1554 C CA . LEU A 1 195 ? -18.183 12.246 20.098 1.00 89.75 195 LEU A CA 1
ATOM 1555 C C . LEU A 1 195 ? -16.972 13.158 19.872 1.00 89.75 195 LEU A C 1
ATOM 1557 O O . LEU A 1 195 ? -16.607 13.428 18.732 1.00 89.75 195 LEU A O 1
ATOM 1561 N N . LYS A 1 196 ? -16.293 13.550 20.955 1.00 92.00 196 LYS A N 1
ATOM 1562 C CA . LYS A 1 196 ? -15.086 14.380 20.899 1.00 92.00 196 LYS A CA 1
ATOM 1563 C C . LYS A 1 196 ? -13.930 13.683 20.177 1.00 92.00 196 LYS A C 1
ATOM 1565 O O . LYS A 1 196 ? -13.251 14.297 19.359 1.00 92.00 196 LYS A O 1
ATOM 1570 N N . GLN A 1 197 ? -13.727 12.389 20.429 1.00 91.94 197 GLN A N 1
ATOM 1571 C CA . GLN A 1 197 ? -12.739 11.593 19.691 1.00 91.94 197 GLN A CA 1
ATOM 1572 C C . GLN A 1 197 ? -13.073 11.518 18.196 1.00 91.94 197 GLN A C 1
ATOM 1574 O O . GLN A 1 197 ? -12.172 11.578 17.358 1.00 91.94 197 GLN A O 1
ATOM 1579 N N . LEU A 1 198 ? -14.360 11.409 17.854 1.00 88.69 198 LEU A N 1
ATOM 1580 C CA . LEU A 1 198 ? -14.821 11.395 16.470 1.00 88.69 198 LEU A CA 1
ATOM 1581 C C . LEU A 1 198 ? -14.578 12.746 15.779 1.00 88.69 198 LEU A C 1
ATOM 1583 O O . LEU A 1 198 ? -14.128 12.770 14.637 1.00 88.69 198 LEU A O 1
ATOM 1587 N N . GLU A 1 199 ? -14.824 13.861 16.471 1.00 91.00 199 GLU A N 1
ATOM 1588 C CA . GLU A 1 199 ? -14.528 15.216 15.984 1.00 91.00 199 GLU A CA 1
ATOM 1589 C C . GLU A 1 199 ? -13.026 15.416 15.738 1.00 91.00 199 GLU A C 1
ATOM 1591 O O . GLU A 1 199 ? -12.634 15.894 14.674 1.00 91.00 199 GLU A O 1
ATOM 1596 N N . GLU A 1 200 ? -12.171 14.979 16.669 1.00 90.19 200 GLU A N 1
ATOM 1597 C CA . GLU A 1 200 ? -10.712 15.024 16.507 1.00 90.19 200 GLU A CA 1
ATOM 1598 C C . GLU A 1 200 ? -10.234 14.166 15.328 1.00 90.19 200 GLU A C 1
ATOM 1600 O O . GLU A 1 200 ? -9.340 14.567 14.575 1.00 90.19 200 GLU A O 1
ATOM 1605 N N . LEU A 1 201 ? -10.827 12.983 15.142 1.00 90.06 201 LEU A N 1
ATOM 1606 C CA . LEU A 1 201 ? -10.532 12.122 14.000 1.00 90.06 201 LEU A CA 1
ATOM 1607 C C . LEU A 1 201 ? -10.967 12.776 12.685 1.00 90.06 201 LEU A C 1
ATOM 1609 O O . LEU A 1 201 ? -10.213 12.743 11.714 1.00 90.06 201 LEU A O 1
ATOM 1613 N N . ASN A 1 202 ? -12.146 13.397 12.657 1.00 86.94 202 ASN A N 1
ATOM 1614 C CA . ASN A 1 202 ? -12.667 14.084 11.480 1.00 86.94 202 ASN A CA 1
ATOM 1615 C C . ASN A 1 202 ? -11.798 15.297 11.100 1.00 86.94 202 ASN A C 1
ATOM 1617 O O . ASN A 1 202 ? -11.525 15.514 9.918 1.00 86.94 202 ASN A O 1
ATOM 1621 N N . GLN A 1 203 ? -11.277 16.030 12.092 1.00 91.12 203 GLN A N 1
ATOM 1622 C CA . GLN A 1 203 ? -10.317 17.110 11.853 1.00 91.12 203 GLN A CA 1
ATOM 1623 C C . GLN A 1 203 ? -9.010 16.571 11.260 1.00 91.12 203 GLN A C 1
ATOM 1625 O O . GLN A 1 203 ? -8.570 17.052 10.222 1.00 91.12 203 GLN A O 1
ATOM 1630 N N . LYS A 1 204 ? -8.434 15.505 11.835 1.00 91.62 204 LYS A N 1
ATOM 1631 C CA . LYS A 1 204 ? -7.234 14.857 11.267 1.00 91.62 204 LYS A CA 1
ATOM 1632 C C . LYS A 1 204 ? -7.457 14.359 9.839 1.00 91.62 204 LYS A C 1
ATOM 1634 O O . LYS A 1 204 ? -6.532 14.379 9.028 1.00 91.62 204 LYS A O 1
ATOM 1639 N N . LEU A 1 205 ? -8.657 13.866 9.536 1.00 88.06 205 LEU A N 1
ATOM 1640 C CA . LEU A 1 205 ? -9.008 13.420 8.192 1.00 88.06 205 LEU A CA 1
ATOM 1641 C C . LEU A 1 205 ? -9.067 14.604 7.221 1.00 88.06 205 LEU A C 1
ATOM 1643 O O . LEU A 1 205 ? -8.537 14.502 6.119 1.00 88.06 205 LEU A O 1
ATOM 1647 N N . THR A 1 206 ? -9.632 15.728 7.660 1.00 92.31 206 THR A N 1
ATOM 1648 C CA . THR A 1 206 ? -9.669 16.988 6.902 1.00 92.31 206 THR A CA 1
ATOM 1649 C C . THR A 1 206 ? -8.259 17.494 6.601 1.00 92.31 206 THR A C 1
ATOM 1651 O O . THR A 1 206 ? -7.928 17.703 5.438 1.00 92.31 206 THR A O 1
ATOM 1654 N N . ASP A 1 207 ? -7.388 17.569 7.611 1.00 93.00 207 ASP A N 1
ATOM 1655 C CA . ASP A 1 207 ? -5.998 18.013 7.441 1.00 93.00 207 ASP A CA 1
ATOM 1656 C C . ASP A 1 207 ? -5.225 17.103 6.464 1.00 93.00 207 ASP A C 1
ATOM 1658 O O . ASP A 1 207 ? -4.406 17.551 5.658 1.00 93.00 207 ASP A O 1
ATOM 1662 N N . ASN A 1 208 ? -5.487 15.791 6.515 1.00 90.62 208 ASN A N 1
ATOM 1663 C CA . ASN A 1 208 ? -4.889 14.839 5.584 1.00 90.62 208 ASN A CA 1
ATOM 1664 C C . ASN A 1 208 ? -5.394 15.030 4.150 1.00 90.62 208 ASN A C 1
ATOM 1666 O O . ASN A 1 208 ? -4.589 14.897 3.228 1.00 90.62 208 ASN A O 1
ATOM 1670 N N . LEU A 1 209 ? -6.684 15.325 3.962 1.00 89.94 209 LEU A N 1
ATOM 1671 C CA . LEU A 1 209 ? -7.260 15.620 2.648 1.00 89.94 209 LEU A CA 1
ATOM 1672 C C . LEU A 1 209 ? -6.645 16.891 2.058 1.00 89.94 209 LEU A C 1
ATOM 1674 O O . LEU A 1 209 ? -6.154 16.837 0.937 1.00 89.94 209 LEU A O 1
ATOM 1678 N N . GLU A 1 210 ? -6.538 17.973 2.833 1.00 92.00 210 GLU A N 1
ATOM 1679 C CA . GLU A 1 210 ? -5.878 19.211 2.385 1.00 92.00 210 GLU A CA 1
ATOM 1680 C C . GLU A 1 210 ? -4.415 18.969 1.984 1.00 92.00 210 GLU A C 1
ATOM 1682 O O . GLU A 1 210 ? -3.931 19.478 0.971 1.00 92.00 210 GLU A O 1
ATOM 1687 N N . ARG A 1 211 ? -3.693 18.130 2.739 1.00 91.00 211 ARG A N 1
ATOM 1688 C CA . ARG A 1 211 ? -2.309 17.772 2.403 1.00 91.00 211 ARG A CA 1
ATOM 1689 C C . ARG A 1 211 ? -2.208 16.909 1.143 1.00 91.00 211 ARG A C 1
ATOM 1691 O O . ARG A 1 211 ? -1.208 16.994 0.430 1.00 91.00 211 ARG A O 1
ATOM 1698 N N . ILE A 1 212 ? -3.186 16.038 0.895 1.00 89.50 212 ILE A N 1
ATOM 1699 C CA . ILE A 1 212 ? -3.265 15.249 -0.341 1.00 89.50 212 ILE A CA 1
ATOM 1700 C C . ILE A 1 212 ? -3.558 16.171 -1.524 1.00 89.50 212 ILE A C 1
ATOM 1702 O O . ILE A 1 212 ? -2.867 16.055 -2.532 1.00 89.50 212 ILE A O 1
ATOM 1706 N N . ASP A 1 213 ? -4.491 17.111 -1.380 1.00 92.19 213 ASP A N 1
ATOM 1707 C CA . ASP A 1 213 ? -4.814 18.093 -2.418 1.00 92.19 213 ASP A CA 1
ATOM 1708 C C . ASP A 1 213 ? -3.590 18.939 -2.788 1.00 92.19 213 ASP A C 1
ATOM 1710 O O . ASP A 1 213 ? -3.251 19.038 -3.966 1.00 92.19 213 ASP A O 1
ATOM 1714 N N . GLY A 1 214 ? -2.834 19.433 -1.799 1.00 92.38 214 GLY A N 1
ATOM 1715 C CA . GLY A 1 214 ? -1.579 20.147 -2.064 1.00 92.38 214 GLY A CA 1
ATOM 1716 C C . GLY A 1 214 ? -0.555 19.302 -2.836 1.00 92.38 214 GLY A C 1
ATOM 1717 O O . GLY A 1 214 ? 0.072 19.779 -3.779 1.00 92.38 214 GLY A O 1
ATOM 1718 N N . LYS A 1 215 ? -0.426 18.009 -2.507 1.00 90.81 215 LYS A N 1
ATOM 1719 C CA . LYS A 1 215 ? 0.447 17.088 -3.258 1.00 90.81 215 LYS A CA 1
ATOM 1720 C C . LYS A 1 215 ? -0.059 16.797 -4.669 1.00 90.81 215 LYS A C 1
ATOM 1722 O O . LYS A 1 215 ? 0.756 16.565 -5.559 1.00 90.81 215 LYS A O 1
ATOM 1727 N N . LEU A 1 216 ? -1.373 16.764 -4.879 1.00 88.31 216 LEU A N 1
ATOM 1728 C CA . LEU A 1 216 ? -1.960 16.588 -6.206 1.00 88.31 216 LEU A CA 1
ATOM 1729 C C . LEU A 1 216 ? -1.687 17.808 -7.089 1.00 88.31 216 LEU A C 1
ATOM 1731 O O . LEU A 1 216 ? -1.342 17.626 -8.254 1.00 88.31 216 LEU A O 1
ATOM 1735 N N . GLU A 1 217 ? -1.752 19.023 -6.541 1.00 91.75 217 GLU A N 1
ATOM 1736 C CA . GLU A 1 217 ? -1.357 20.240 -7.261 1.00 91.75 217 GLU A CA 1
ATOM 1737 C C . GLU A 1 217 ? 0.138 20.247 -7.616 1.00 91.75 217 GLU A C 1
ATOM 1739 O O . GLU A 1 217 ? 0.504 20.570 -8.747 1.00 91.75 217 GLU A O 1
ATOM 1744 N N . GLU A 1 218 ? 1.015 19.849 -6.688 1.00 90.81 218 GLU A N 1
ATOM 1745 C CA . GLU A 1 218 ? 2.451 19.694 -6.968 1.00 90.81 218 GLU A CA 1
ATOM 1746 C C . GLU A 1 218 ? 2.703 18.682 -8.096 1.00 90.81 218 GLU A C 1
ATOM 1748 O O . GLU A 1 218 ? 3.491 18.947 -9.007 1.00 90.81 218 GLU A O 1
ATOM 1753 N N . LEU A 1 219 ? 2.007 17.540 -8.067 1.00 88.81 219 LEU A N 1
ATOM 1754 C CA . LEU A 1 219 ? 2.118 16.506 -9.094 1.00 88.81 219 LEU A CA 1
ATOM 1755 C C . LEU A 1 219 ? 1.609 16.998 -10.458 1.00 88.81 219 LEU A C 1
ATOM 1757 O O . LEU A 1 219 ? 2.242 16.723 -11.476 1.00 88.81 219 LEU A O 1
ATOM 1761 N N . ASP A 1 220 ? 0.494 17.733 -10.490 1.00 91.19 220 ASP A N 1
ATOM 1762 C CA . ASP A 1 220 ? -0.070 18.313 -11.714 1.00 91.19 220 ASP A CA 1
ATOM 1763 C C . ASP A 1 220 ? 0.881 19.347 -12.335 1.00 91.19 220 ASP A C 1
ATOM 1765 O O . ASP A 1 220 ? 1.130 19.336 -13.544 1.00 91.19 220 ASP A O 1
ATOM 1769 N N . ASN A 1 221 ? 1.498 20.192 -11.505 1.00 92.31 221 ASN A N 1
ATOM 1770 C CA . ASN A 1 221 ? 2.513 21.141 -11.958 1.00 92.31 221 ASN A CA 1
ATOM 1771 C C . ASN A 1 221 ? 3.757 20.428 -12.506 1.00 92.31 221 ASN A C 1
ATOM 1773 O O . ASN A 1 221 ? 4.212 20.759 -13.601 1.00 92.31 221 ASN A O 1
ATOM 1777 N N . ALA A 1 222 ? 4.258 19.401 -11.813 1.00 89.12 222 ALA A N 1
ATOM 1778 C CA . ALA A 1 222 ? 5.384 18.598 -12.291 1.00 89.12 222 ALA A CA 1
ATOM 1779 C C . ALA A 1 222 ? 5.057 17.857 -13.602 1.00 89.12 222 ALA A C 1
ATOM 1781 O O . ALA A 1 222 ? 5.904 17.743 -14.488 1.00 89.12 222 ALA A O 1
ATOM 1782 N N . ALA A 1 223 ? 3.822 17.373 -13.764 1.00 83.81 223 ALA A N 1
ATOM 1783 C CA . ALA A 1 223 ? 3.368 16.741 -14.999 1.00 83.81 223 ALA A CA 1
ATOM 1784 C C . ALA A 1 223 ? 3.323 17.740 -16.167 1.00 83.81 223 ALA A C 1
ATOM 1786 O O . ALA A 1 223 ? 3.773 17.412 -17.267 1.00 83.81 223 ALA A O 1
ATOM 1787 N N . LYS A 1 224 ? 2.842 18.968 -15.929 1.00 91.69 224 LYS A N 1
ATOM 1788 C CA . LYS A 1 224 ? 2.858 20.057 -16.920 1.00 91.69 224 LYS A CA 1
ATOM 1789 C C . LYS A 1 224 ? 4.281 20.443 -17.320 1.00 91.69 224 LYS A C 1
ATOM 1791 O O . LYS A 1 224 ? 4.552 20.569 -18.513 1.00 91.69 224 LYS A O 1
ATOM 1796 N N . GLU A 1 225 ? 5.185 20.579 -16.355 1.00 91.50 225 GLU A N 1
ATOM 1797 C CA . GLU A 1 225 ? 6.594 20.900 -16.610 1.00 91.50 225 GLU A CA 1
ATOM 1798 C C . GLU A 1 225 ? 7.291 19.777 -17.393 1.00 91.50 225 GLU A C 1
ATOM 1800 O O . GLU A 1 225 ? 7.946 20.029 -18.404 1.00 91.50 225 GLU A O 1
ATOM 1805 N N . ASN A 1 226 ? 7.068 18.513 -17.020 1.00 86.12 226 ASN A N 1
ATOM 1806 C CA . ASN A 1 226 ? 7.584 17.367 -17.771 1.00 86.12 226 ASN A CA 1
ATOM 1807 C C . ASN A 1 226 ? 7.034 17.302 -19.200 1.00 86.12 226 ASN A C 1
ATOM 1809 O O . ASN A 1 226 ? 7.781 16.975 -20.122 1.00 86.12 226 ASN A O 1
ATOM 1813 N N . ALA A 1 227 ? 5.754 17.620 -19.407 1.00 83.88 227 ALA A N 1
ATOM 1814 C CA . ALA A 1 227 ? 5.170 17.681 -20.744 1.00 83.88 227 ALA A CA 1
ATOM 1815 C C . ALA A 1 227 ? 5.828 18.775 -21.602 1.00 83.88 227 ALA A C 1
ATOM 1817 O O . ALA A 1 227 ? 6.141 18.528 -22.766 1.00 83.88 227 ALA A O 1
ATOM 1818 N N . GLN A 1 228 ? 6.097 19.952 -21.026 1.00 90.88 228 GLN A N 1
ATOM 1819 C CA . GLN A 1 228 ? 6.821 21.036 -21.700 1.00 90.88 228 GLN A CA 1
ATOM 1820 C C . GLN A 1 228 ? 8.264 20.641 -22.032 1.00 90.88 228 GLN A C 1
ATOM 1822 O O . GLN A 1 228 ? 8.707 20.843 -23.160 1.00 90.88 228 GLN A O 1
ATOM 1827 N N . ASN A 1 229 ? 8.973 20.015 -21.090 1.00 90.44 229 ASN A N 1
ATOM 1828 C CA . ASN A 1 229 ? 10.340 19.539 -21.299 1.00 90.44 229 ASN A CA 1
ATOM 1829 C C . ASN A 1 229 ? 10.412 18.457 -22.387 1.00 90.44 229 ASN A C 1
ATOM 1831 O O . ASN A 1 229 ? 11.323 18.475 -23.213 1.00 90.44 229 ASN A O 1
ATOM 1835 N N . LEU A 1 230 ? 9.444 17.534 -22.427 1.00 88.38 230 LEU A N 1
ATOM 1836 C CA . LEU A 1 230 ? 9.337 16.529 -23.489 1.00 88.38 230 LEU A CA 1
ATOM 1837 C C . LEU A 1 230 ? 9.082 17.163 -24.857 1.00 88.38 230 LEU A C 1
ATOM 1839 O O . LEU A 1 230 ? 9.645 16.700 -25.847 1.00 88.38 230 LEU A O 1
ATOM 1843 N N . GLU A 1 231 ? 8.252 18.203 -24.923 1.00 89.00 231 GLU A N 1
ATOM 1844 C CA . GLU A 1 231 ? 7.981 18.905 -26.176 1.00 89.00 231 GLU A CA 1
ATOM 1845 C C . GLU A 1 231 ? 9.207 19.687 -26.661 1.00 89.00 231 GLU A C 1
ATOM 1847 O O . GLU A 1 231 ? 9.556 19.608 -27.838 1.00 89.00 231 GLU A O 1
ATOM 1852 N N . GLN A 1 232 ? 9.934 20.345 -25.752 1.00 91.06 232 GLN A N 1
ATOM 1853 C CA . GLN A 1 232 ? 11.200 21.002 -26.081 1.00 91.06 232 GLN A CA 1
ATOM 1854 C C . GLN A 1 232 ? 12.236 19.991 -26.587 1.00 91.06 232 GLN A C 1
ATOM 1856 O O . GLN A 1 232 ? 12.824 20.192 -27.646 1.00 91.06 232 GLN A O 1
ATOM 1861 N N . LEU A 1 233 ? 12.403 18.861 -25.889 1.00 90.25 233 LEU A N 1
ATOM 1862 C CA . LEU A 1 233 ? 13.323 17.800 -26.302 1.00 90.25 233 LEU A CA 1
ATOM 1863 C C . LEU A 1 233 ? 12.954 17.226 -27.677 1.00 90.25 233 LEU A C 1
ATOM 1865 O O . LEU A 1 233 ? 13.841 16.915 -28.473 1.00 90.25 233 LEU A O 1
ATOM 1869 N N . ARG A 1 234 ? 11.655 17.079 -27.972 1.00 83.19 234 ARG A N 1
ATOM 1870 C CA . ARG A 1 234 ? 11.176 16.653 -29.295 1.00 83.19 234 ARG A CA 1
ATOM 1871 C C . ARG A 1 234 ? 11.543 17.656 -30.378 1.00 83.19 234 ARG A C 1
ATOM 1873 O O . ARG A 1 234 ? 11.999 17.230 -31.438 1.00 83.19 234 ARG A O 1
ATOM 1880 N N . GLU A 1 235 ? 11.359 18.948 -30.129 1.00 90.31 235 GLU A N 1
ATOM 1881 C CA . GLU A 1 235 ? 11.679 19.982 -31.114 1.00 90.31 235 GLU A CA 1
ATOM 1882 C C . GLU A 1 235 ? 13.194 20.096 -31.335 1.00 90.31 235 GLU A C 1
ATOM 1884 O O . GLU A 1 235 ? 13.639 20.159 -32.481 1.00 90.31 235 GLU A O 1
ATOM 1889 N N . ASP A 1 236 ? 13.998 20.005 -30.274 1.00 90.62 236 ASP A N 1
ATOM 1890 C CA . ASP A 1 236 ? 15.462 19.973 -30.367 1.00 90.62 236 ASP A CA 1
ATOM 1891 C C . ASP A 1 236 ? 15.934 18.743 -31.159 1.00 90.62 236 ASP A C 1
ATOM 1893 O O . ASP A 1 236 ? 16.680 18.870 -32.129 1.00 90.62 236 ASP A O 1
ATOM 1897 N N . THR A 1 237 ? 15.401 17.557 -30.840 1.00 87.69 237 THR A N 1
ATOM 1898 C CA . THR A 1 237 ? 15.714 16.310 -31.563 1.00 87.69 237 THR A CA 1
ATOM 1899 C C . THR A 1 237 ? 15.329 16.406 -33.040 1.00 87.69 237 THR A C 1
ATOM 1901 O O . THR A 1 237 ? 16.068 15.965 -33.919 1.00 87.69 237 THR A O 1
ATOM 1904 N N . LYS A 1 238 ? 14.168 16.992 -33.345 1.00 89.69 238 LYS A N 1
ATOM 1905 C CA . LYS A 1 238 ? 13.713 17.221 -34.719 1.00 89.69 238 LYS A CA 1
ATOM 1906 C C . LYS A 1 238 ? 14.651 18.169 -35.468 1.00 89.69 238 LYS A C 1
ATOM 1908 O O . LYS A 1 238 ? 14.946 17.910 -36.635 1.00 89.69 238 LYS A O 1
ATOM 1913 N N . ASN A 1 239 ? 15.132 19.228 -34.819 1.00 91.50 239 ASN A N 1
ATOM 1914 C CA . ASN A 1 239 ? 16.091 20.162 -35.408 1.00 91.50 239 ASN A CA 1
ATOM 1915 C C . ASN A 1 239 ? 17.445 19.495 -35.672 1.00 91.50 239 ASN A C 1
ATOM 1917 O O . ASN A 1 239 ? 17.998 19.659 -36.759 1.00 91.50 239 ASN A O 1
ATOM 1921 N N . ASP A 1 240 ? 17.937 18.677 -34.743 1.00 91.31 240 ASP A N 1
ATOM 1922 C CA . ASP A 1 240 ? 19.169 17.907 -34.932 1.00 91.31 240 ASP A CA 1
ATOM 1923 C C . ASP A 1 240 ? 19.042 16.907 -36.086 1.00 91.31 240 ASP A C 1
ATOM 1925 O O . ASP A 1 240 ? 19.924 16.831 -36.944 1.00 91.31 240 ASP A O 1
ATOM 1929 N N . ILE A 1 241 ? 17.913 16.193 -36.177 1.00 84.88 241 ILE A N 1
ATOM 1930 C CA . ILE A 1 241 ? 17.624 15.289 -37.300 1.00 84.88 241 ILE A CA 1
ATOM 1931 C C . ILE A 1 241 ? 17.568 16.061 -38.623 1.00 84.88 241 ILE A C 1
ATOM 1933 O O . ILE A 1 241 ? 18.105 15.586 -39.623 1.00 84.88 241 ILE A O 1
ATOM 1937 N N . LEU A 1 242 ? 16.949 17.244 -38.657 1.00 89.00 242 LEU A N 1
ATOM 1938 C CA . LEU A 1 242 ? 16.902 18.087 -39.857 1.00 89.00 242 LEU A CA 1
ATOM 1939 C C . LEU A 1 242 ? 18.295 18.566 -40.277 1.00 89.00 242 LEU A C 1
ATOM 1941 O O . LEU A 1 242 ? 18.621 18.523 -41.462 1.00 89.00 242 LEU A O 1
ATOM 1945 N N . ASN A 1 243 ? 19.126 18.979 -39.322 1.00 89.81 243 ASN A N 1
ATOM 1946 C CA . ASN A 1 243 ? 20.497 19.405 -39.589 1.00 89.81 243 ASN A CA 1
ATOM 1947 C C . ASN A 1 243 ? 21.346 18.246 -40.126 1.00 89.81 243 ASN A C 1
ATOM 1949 O O . ASN A 1 243 ? 22.004 18.401 -41.154 1.00 89.81 243 ASN A O 1
ATOM 1953 N N . LEU A 1 244 ? 21.263 17.069 -39.496 1.00 91.12 244 LEU A N 1
ATOM 1954 C CA . LEU A 1 244 ? 21.930 15.856 -39.972 1.00 91.12 244 LEU A CA 1
ATOM 1955 C C . LEU A 1 244 ? 21.435 15.445 -41.359 1.00 91.12 244 LEU A C 1
ATOM 1957 O O . LEU A 1 244 ? 22.246 15.101 -42.214 1.00 91.12 244 LEU A O 1
ATOM 1961 N N . LYS A 1 245 ? 20.122 15.515 -41.611 1.00 89.94 245 LYS A N 1
ATOM 1962 C CA . LYS A 1 245 ? 19.550 15.247 -42.933 1.00 89.94 245 LYS A CA 1
ATOM 1963 C C . LYS A 1 245 ? 20.148 16.185 -43.979 1.00 89.94 245 LYS A C 1
ATOM 1965 O O . LYS A 1 245 ? 20.575 15.713 -45.023 1.00 89.94 245 LYS A O 1
ATOM 1970 N N . ASN A 1 246 ? 20.222 17.483 -43.695 1.00 90.19 246 ASN A N 1
ATOM 1971 C CA . ASN A 1 246 ? 20.793 18.457 -44.624 1.00 90.19 246 ASN A CA 1
ATOM 1972 C C . ASN A 1 246 ? 22.291 18.211 -44.873 1.00 90.19 246 ASN A C 1
ATOM 1974 O O . ASN A 1 246 ? 22.750 18.353 -46.004 1.00 90.19 246 ASN A O 1
ATOM 1978 N N . GLU A 1 247 ? 23.054 17.818 -43.848 1.00 91.12 247 GLU A N 1
ATOM 1979 C CA . GLU A 1 247 ? 24.467 17.451 -44.005 1.00 91.12 247 GLU A CA 1
ATOM 1980 C C . GLU A 1 247 ? 24.630 16.189 -44.867 1.00 91.12 247 GLU A C 1
ATOM 1982 O O . GLU A 1 247 ? 25.479 16.149 -45.759 1.00 91.12 247 GLU A O 1
ATOM 1987 N N . VAL A 1 248 ? 23.803 15.167 -44.628 1.00 87.00 248 VAL A N 1
ATOM 1988 C CA . VAL A 1 248 ? 23.791 13.926 -45.414 1.00 87.00 248 VAL A CA 1
ATOM 1989 C C . VAL A 1 248 ? 23.389 14.204 -46.859 1.00 87.00 248 VAL A C 1
ATOM 1991 O O . VAL A 1 248 ? 24.091 13.758 -47.759 1.00 87.00 248 VAL A O 1
ATOM 1994 N N . ASP A 1 249 ? 22.332 14.984 -47.091 1.00 89.75 249 ASP A N 1
ATOM 1995 C CA . ASP A 1 249 ? 21.907 15.400 -48.432 1.00 89.75 249 ASP A CA 1
ATOM 1996 C C . ASP A 1 249 ? 23.034 16.171 -49.146 1.00 89.75 249 ASP A C 1
ATOM 1998 O O . ASP A 1 249 ? 23.294 15.946 -50.326 1.00 89.75 249 ASP A O 1
ATOM 2002 N N . GLY A 1 250 ? 23.761 17.037 -48.428 1.00 90.31 250 GLY A N 1
ATOM 2003 C CA . GLY A 1 250 ? 24.940 17.734 -48.950 1.00 90.31 250 GLY A CA 1
ATOM 2004 C C . GLY A 1 250 ? 26.047 16.777 -49.398 1.00 90.31 250 GLY A C 1
ATOM 2005 O O . GLY A 1 250 ? 26.534 16.882 -50.522 1.00 90.31 250 GLY A O 1
ATOM 2006 N N . LYS A 1 251 ? 26.395 15.795 -48.558 1.00 90.38 251 LYS A N 1
ATOM 2007 C CA . LYS A 1 251 ? 27.396 14.768 -48.896 1.00 90.38 251 LYS A CA 1
ATOM 2008 C C . LYS A 1 251 ? 26.945 13.863 -50.040 1.00 90.38 251 LYS A C 1
ATOM 2010 O O . LYS A 1 251 ? 27.775 13.487 -50.861 1.00 90.38 251 LYS A O 1
ATOM 2015 N N . ILE A 1 252 ? 25.659 13.519 -50.111 1.00 87.44 252 ILE A N 1
ATOM 2016 C CA . ILE A 1 252 ? 25.094 12.752 -51.229 1.00 87.44 252 ILE A CA 1
ATOM 2017 C C . ILE A 1 252 ? 25.258 13.541 -52.528 1.00 87.44 252 ILE A C 1
ATOM 2019 O O . ILE A 1 252 ? 25.805 12.999 -53.478 1.00 87.44 252 ILE A O 1
ATOM 2023 N N . ASN A 1 253 ? 24.909 14.831 -52.546 1.00 88.00 253 ASN A N 1
ATOM 2024 C CA . ASN A 1 253 ? 25.087 15.671 -53.734 1.00 88.00 253 ASN A CA 1
ATOM 2025 C C . ASN A 1 253 ? 26.561 15.779 -54.167 1.00 88.00 253 ASN A C 1
ATOM 2027 O O . ASN A 1 253 ? 26.865 15.761 -55.362 1.00 88.00 253 ASN A O 1
ATOM 2031 N N . GLU A 1 254 ? 27.493 15.882 -53.214 1.00 90.56 254 GLU A N 1
ATOM 2032 C CA . GLU A 1 254 ? 28.932 15.865 -53.511 1.00 90.56 254 GLU A CA 1
ATOM 2033 C C . GLU A 1 254 ? 29.375 14.526 -54.117 1.00 90.56 254 GLU A C 1
ATOM 2035 O O . GLU A 1 254 ? 30.118 14.515 -55.099 1.00 90.56 254 GLU A O 1
ATOM 2040 N N . ILE A 1 255 ? 28.903 13.404 -53.565 1.00 87.69 255 ILE A N 1
ATOM 2041 C CA . ILE A 1 255 ? 29.185 12.059 -54.083 1.00 87.69 255 ILE A CA 1
ATOM 2042 C C . ILE A 1 255 ? 28.587 11.879 -55.479 1.00 87.69 255 ILE A C 1
ATOM 2044 O O . ILE A 1 255 ? 29.288 11.395 -56.362 1.00 87.69 255 ILE A O 1
ATOM 2048 N N . ASP A 1 256 ? 27.343 12.297 -55.703 1.00 89.88 256 ASP A N 1
ATOM 2049 C CA . ASP A 1 256 ? 26.682 12.220 -57.007 1.00 89.88 256 ASP A CA 1
ATOM 2050 C C . ASP A 1 256 ? 27.468 13.013 -58.057 1.00 89.88 256 ASP A C 1
ATOM 2052 O O . ASP A 1 256 ? 27.777 12.490 -59.125 1.00 89.88 256 ASP A O 1
ATOM 2056 N N . THR A 1 257 ? 27.919 14.223 -57.710 1.00 88.06 257 THR A N 1
ATOM 2057 C CA . THR A 1 257 ? 28.774 15.043 -58.586 1.00 88.06 257 THR A CA 1
ATOM 2058 C C . THR A 1 257 ? 30.098 14.337 -58.911 1.00 88.06 257 THR A C 1
ATOM 2060 O O . THR A 1 257 ? 30.576 14.366 -60.047 1.00 88.06 257 THR A O 1
ATOM 2063 N N . GLN A 1 258 ? 30.718 13.682 -57.925 1.00 90.94 258 GLN A N 1
ATOM 2064 C CA . GLN A 1 258 ? 31.943 12.908 -58.147 1.00 90.94 258 GLN A CA 1
ATOM 2065 C C . GLN A 1 258 ? 31.694 11.664 -59.010 1.00 90.94 258 GLN A C 1
ATOM 2067 O O . GLN A 1 258 ? 32.522 11.346 -59.865 1.00 90.94 258 GLN A O 1
ATOM 2072 N N . LEU A 1 259 ? 30.570 10.969 -58.814 1.00 86.19 259 LEU A N 1
ATOM 2073 C CA . LEU A 1 259 ? 30.177 9.803 -59.603 1.00 86.19 259 LEU A CA 1
ATOM 2074 C C . LEU A 1 259 ? 29.876 10.175 -61.054 1.00 86.19 259 LEU A C 1
ATOM 2076 O O . LEU A 1 259 ? 30.302 9.443 -61.945 1.00 86.19 259 LEU A O 1
ATOM 2080 N N . GLU A 1 260 ? 29.224 11.313 -61.304 1.00 86.81 260 GLU A N 1
ATOM 2081 C CA . GLU A 1 260 ? 29.061 11.867 -62.653 1.00 86.81 260 GLU A CA 1
ATOM 2082 C C . GLU A 1 260 ? 30.425 12.103 -63.310 1.00 86.81 260 GLU A C 1
ATOM 2084 O 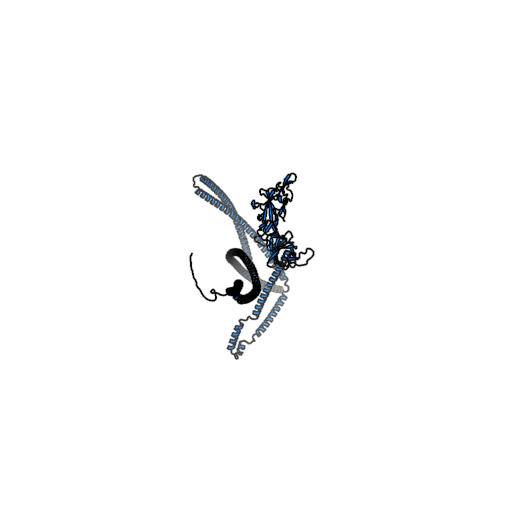O . GLU A 1 260 ? 30.685 11.579 -64.394 1.00 86.81 260 GLU A O 1
ATOM 2089 N N . GLY A 1 261 ? 31.350 12.776 -62.615 1.00 86.62 261 GLY A N 1
ATOM 2090 C CA . GLY A 1 261 ? 32.702 13.009 -63.132 1.00 86.62 261 GLY A CA 1
ATOM 2091 C C . GLY A 1 261 ? 33.486 11.720 -63.420 1.00 86.62 261 GLY A C 1
ATOM 2092 O O . GLY A 1 261 ? 34.211 11.634 -64.413 1.00 86.62 261 GLY A O 1
ATOM 2093 N N . ILE A 1 262 ? 33.329 10.687 -62.587 1.00 87.25 262 ILE A N 1
ATOM 2094 C CA . ILE A 1 262 ? 33.916 9.361 -62.835 1.00 87.25 262 ILE A CA 1
ATOM 2095 C C . ILE A 1 262 ? 33.238 8.682 -64.030 1.00 87.25 262 ILE A C 1
ATOM 2097 O O . ILE A 1 262 ? 33.929 8.089 -64.854 1.00 87.25 262 ILE A O 1
ATOM 2101 N N . SER A 1 263 ? 31.912 8.759 -64.144 1.00 87.19 263 SER A N 1
ATOM 2102 C CA . SER A 1 263 ? 31.148 8.181 -65.255 1.00 87.19 263 SER A CA 1
ATOM 2103 C C . SER A 1 263 ? 31.563 8.787 -66.598 1.00 87.19 263 SER A C 1
ATOM 2105 O O . SER A 1 263 ? 31.778 8.055 -67.572 1.00 87.19 263 SER A O 1
ATOM 2107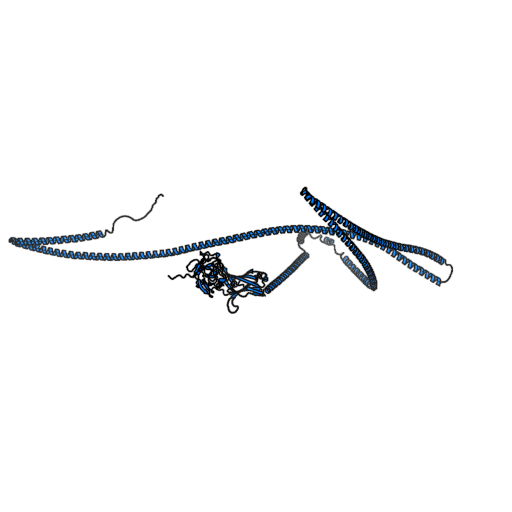 N N . ASP A 1 264 ? 31.761 10.104 -66.641 1.00 88.12 264 ASP A N 1
ATOM 2108 C CA . ASP A 1 264 ? 32.289 10.807 -67.809 1.00 88.12 264 ASP A CA 1
ATOM 2109 C C . ASP A 1 264 ? 33.698 10.310 -68.157 1.00 88.12 264 ASP A C 1
ATOM 2111 O O . ASP A 1 264 ? 33.961 9.914 -69.296 1.00 88.12 264 ASP A O 1
ATOM 2115 N N . ALA A 1 265 ? 34.586 10.218 -67.161 1.00 85.69 265 ALA A N 1
ATOM 2116 C CA . ALA A 1 265 ? 35.941 9.706 -67.355 1.00 85.69 265 ALA A CA 1
ATOM 2117 C C . ALA A 1 265 ? 35.960 8.243 -67.844 1.00 85.69 265 ALA A C 1
ATOM 2119 O O . ALA A 1 265 ? 36.748 7.887 -68.724 1.00 85.69 265 ALA A O 1
ATOM 2120 N N . VAL A 1 266 ? 35.080 7.383 -67.320 1.00 83.94 266 VAL A N 1
ATOM 2121 C CA . VAL A 1 266 ? 34.929 5.988 -67.766 1.00 83.94 266 VAL A CA 1
ATOM 2122 C C . VAL A 1 266 ? 34.414 5.931 -69.203 1.00 83.94 266 VAL A C 1
ATOM 2124 O O . VAL A 1 266 ? 34.913 5.128 -69.991 1.00 83.94 266 VAL A O 1
ATOM 2127 N N . SER A 1 267 ? 33.470 6.796 -69.573 1.00 83.25 267 SER A N 1
ATOM 2128 C CA . SER A 1 267 ? 32.946 6.885 -70.940 1.00 83.25 267 SER A CA 1
ATOM 2129 C C . SER A 1 267 ? 34.033 7.314 -71.932 1.00 83.25 267 SER A C 1
ATOM 2131 O O . SER A 1 267 ? 34.180 6.729 -73.010 1.00 83.25 267 SER A O 1
ATOM 2133 N N . GLU A 1 268 ? 34.864 8.293 -71.568 1.00 87.56 268 GLU A N 1
ATOM 2134 C CA . GLU A 1 268 ? 36.037 8.682 -72.359 1.00 87.56 268 GLU A CA 1
ATOM 2135 C C . GLU A 1 268 ? 37.060 7.544 -72.484 1.00 87.56 268 GLU A C 1
ATOM 2137 O O . GLU A 1 268 ? 37.614 7.305 -73.569 1.00 87.56 268 GLU A O 1
ATOM 2142 N N . LEU A 1 269 ? 37.285 6.798 -71.401 1.00 85.19 269 LEU A N 1
ATOM 2143 C CA . LEU A 1 269 ? 38.169 5.639 -71.404 1.00 85.19 269 LEU A CA 1
ATOM 2144 C C . LEU A 1 269 ? 37.630 4.528 -72.316 1.00 85.19 269 LEU A C 1
ATOM 2146 O O . LEU A 1 269 ? 38.383 3.999 -73.131 1.00 85.19 269 LEU A O 1
ATOM 2150 N N . GLN A 1 270 ? 36.333 4.209 -72.251 1.00 84.19 270 GLN A N 1
ATOM 2151 C CA . GLN A 1 270 ? 35.682 3.235 -73.136 1.00 84.19 270 GLN A CA 1
ATOM 2152 C C . GLN A 1 270 ? 35.829 3.625 -74.606 1.00 84.19 270 GLN A C 1
ATOM 2154 O O . GLN A 1 270 ? 36.227 2.795 -75.424 1.00 84.19 270 GLN A O 1
ATOM 2159 N N . ASN A 1 271 ? 35.595 4.897 -74.939 1.00 86.38 271 ASN A N 1
ATOM 2160 C CA . ASN A 1 271 ? 35.816 5.416 -76.289 1.00 86.38 271 ASN A CA 1
ATOM 2161 C C . ASN A 1 271 ? 37.274 5.236 -76.735 1.00 86.38 271 ASN A C 1
ATOM 2163 O O . ASN A 1 271 ? 37.553 4.896 -77.887 1.00 86.38 271 ASN A O 1
ATOM 2167 N N . THR A 1 272 ? 38.222 5.451 -75.822 1.00 85.50 272 THR A N 1
ATOM 2168 C CA . THR A 1 272 ? 39.651 5.253 -76.082 1.00 85.50 272 THR A CA 1
ATOM 2169 C C . THR A 1 272 ? 39.981 3.776 -76.311 1.00 85.50 272 THR A C 1
ATOM 2171 O O . THR A 1 272 ? 40.659 3.453 -77.288 1.00 85.50 272 THR A O 1
ATOM 2174 N N . VAL A 1 273 ? 39.450 2.871 -75.484 1.00 82.25 273 VAL A N 1
ATOM 2175 C CA . VAL A 1 273 ? 39.599 1.413 -75.630 1.00 82.25 273 VAL A CA 1
ATOM 2176 C C . VAL A 1 273 ? 38.983 0.923 -76.940 1.00 82.25 273 VAL A C 1
ATOM 2178 O O . VAL A 1 273 ? 39.610 0.147 -77.653 1.00 82.25 273 VAL A O 1
ATOM 2181 N N . GLN A 1 274 ? 37.805 1.414 -77.327 1.00 82.56 274 GLN A N 1
ATOM 2182 C CA . GLN A 1 274 ? 37.160 1.033 -78.585 1.00 82.56 274 GLN A CA 1
ATOM 2183 C C . GLN A 1 274 ? 37.986 1.464 -79.805 1.00 82.56 274 GLN A C 1
ATOM 2185 O O . GLN A 1 274 ? 38.170 0.686 -80.747 1.00 82.56 274 GLN A O 1
ATOM 2190 N N . LYS A 1 275 ? 38.550 2.681 -79.773 1.00 86.81 275 LYS A N 1
ATOM 2191 C CA . LYS A 1 275 ? 39.505 3.148 -80.792 1.00 86.81 275 LYS A CA 1
ATOM 2192 C C . LYS A 1 275 ? 40.755 2.267 -80.833 1.00 86.81 275 LYS A C 1
ATOM 2194 O O . LYS A 1 275 ? 41.248 1.965 -81.916 1.00 86.81 275 LYS A O 1
ATOM 2199 N N . LEU A 1 276 ? 41.266 1.845 -79.676 1.00 81.69 276 LEU A N 1
ATOM 2200 C CA . LEU A 1 276 ? 42.401 0.924 -79.568 1.00 81.69 276 LEU A CA 1
ATOM 2201 C C . LEU A 1 276 ? 42.087 -0.459 -80.150 1.00 81.69 276 LEU A C 1
ATOM 2203 O O . LEU A 1 276 ? 42.878 -0.944 -80.951 1.00 81.69 276 LEU A O 1
ATOM 2207 N N . ASN A 1 277 ? 40.936 -1.051 -79.830 1.00 80.25 277 ASN A N 1
ATOM 2208 C CA . ASN A 1 277 ? 40.511 -2.341 -80.383 1.00 80.25 277 ASN A CA 1
ATOM 2209 C C . ASN A 1 277 ? 40.347 -2.274 -81.903 1.00 80.25 277 ASN A C 1
ATOM 2211 O O . ASN A 1 277 ? 40.865 -3.130 -82.608 1.00 80.25 277 ASN A O 1
ATOM 2215 N N . THR A 1 278 ? 39.737 -1.203 -82.420 1.00 83.88 278 THR A N 1
ATOM 2216 C CA . THR A 1 278 ? 39.623 -0.988 -83.874 1.00 83.88 278 THR A CA 1
ATOM 2217 C C . THR A 1 278 ? 41.005 -0.947 -84.530 1.00 83.88 278 THR A C 1
ATOM 2219 O O . THR A 1 278 ? 41.232 -1.576 -85.561 1.00 83.88 278 THR A O 1
ATOM 2222 N N . ARG A 1 279 ? 41.965 -0.253 -83.904 1.00 81.50 279 ARG A N 1
ATOM 2223 C CA . ARG A 1 279 ? 43.354 -0.219 -84.381 1.00 81.50 279 ARG A CA 1
ATOM 2224 C C . ARG A 1 279 ? 44.043 -1.580 -84.291 1.00 81.50 279 ARG A C 1
ATOM 2226 O O . ARG A 1 279 ? 44.873 -1.862 -85.148 1.00 81.50 279 ARG A O 1
ATOM 2233 N N . TYR A 1 280 ? 43.736 -2.393 -83.281 1.00 79.88 280 TYR A N 1
ATOM 2234 C CA . TYR A 1 280 ? 44.240 -3.763 -83.169 1.00 79.88 280 TYR A CA 1
ATOM 2235 C C . TYR A 1 280 ? 43.683 -4.655 -84.278 1.00 79.88 280 TYR A C 1
ATOM 2237 O O . TYR A 1 280 ? 44.471 -5.317 -84.941 1.00 79.88 280 TYR A O 1
ATOM 2245 N N . ASP A 1 281 ? 42.380 -4.601 -84.558 1.00 80.12 281 ASP A N 1
ATOM 2246 C CA . ASP A 1 281 ? 41.761 -5.352 -85.659 1.00 80.12 281 ASP A CA 1
ATOM 2247 C C . ASP A 1 281 ? 42.337 -4.939 -87.021 1.00 80.12 281 ASP A C 1
ATOM 2249 O O . ASP A 1 281 ? 42.583 -5.767 -87.899 1.00 80.12 281 ASP A O 1
ATOM 2253 N N . GLU A 1 282 ? 42.557 -3.638 -87.225 1.00 82.69 282 GLU A N 1
ATOM 2254 C CA . GLU A 1 282 ? 43.215 -3.123 -88.427 1.00 82.69 282 GLU A CA 1
ATOM 2255 C C . GLU A 1 282 ? 44.670 -3.582 -88.520 1.00 82.69 282 GLU A C 1
ATOM 2257 O O . GLU A 1 282 ? 45.131 -3.937 -89.606 1.00 82.69 282 GLU A O 1
ATOM 2262 N N . LEU A 1 283 ? 45.401 -3.577 -87.403 1.00 78.00 283 LEU A N 1
ATOM 2263 C CA . LEU A 1 283 ? 46.774 -4.061 -87.349 1.00 78.00 283 LEU A CA 1
ATOM 2264 C C . LEU A 1 283 ? 46.838 -5.558 -87.662 1.00 78.00 283 LEU A C 1
ATOM 2266 O O . LEU A 1 283 ? 47.659 -5.952 -88.484 1.00 78.00 283 LEU A O 1
ATOM 2270 N N . ASP A 1 284 ? 45.949 -6.360 -87.083 1.00 77.56 284 ASP A N 1
ATOM 2271 C CA . ASP A 1 284 ? 45.864 -7.802 -87.308 1.00 77.56 284 ASP A CA 1
ATOM 2272 C C . ASP A 1 284 ? 45.555 -8.116 -88.780 1.00 77.56 284 ASP A C 1
ATOM 2274 O O . ASP A 1 284 ? 46.262 -8.889 -89.424 1.00 77.56 284 ASP A O 1
ATOM 2278 N N . LYS A 1 285 ? 44.601 -7.396 -89.390 1.00 81.00 285 LYS A N 1
ATOM 2279 C CA . LYS A 1 285 ? 44.335 -7.481 -90.839 1.00 81.00 285 LYS A CA 1
ATOM 2280 C C . LYS A 1 285 ? 45.555 -7.124 -91.684 1.00 81.00 285 LYS A C 1
ATOM 2282 O O . LYS A 1 285 ? 45.798 -7.765 -92.704 1.00 81.00 285 LYS A O 1
ATOM 2287 N N . ARG A 1 286 ? 46.309 -6.088 -91.302 1.00 79.88 286 ARG A N 1
ATOM 2288 C CA . ARG A 1 286 ? 47.524 -5.680 -92.026 1.00 79.88 286 ARG A CA 1
ATOM 2289 C C . ARG A 1 286 ? 48.638 -6.707 -91.883 1.00 79.88 286 ARG A C 1
ATOM 2291 O O . ARG A 1 286 ? 49.335 -6.931 -92.863 1.00 79.88 286 ARG A O 1
ATOM 2298 N N . ILE A 1 287 ? 48.799 -7.307 -90.706 1.00 78.69 287 ILE A N 1
ATOM 2299 C CA . ILE A 1 287 ? 49.778 -8.369 -90.460 1.00 78.69 287 ILE A CA 1
ATOM 2300 C C . ILE A 1 287 ? 49.413 -9.611 -91.270 1.00 78.69 287 ILE A C 1
ATOM 2302 O O . ILE A 1 287 ? 50.260 -10.091 -92.011 1.00 78.69 287 ILE A O 1
ATOM 2306 N N . ASN A 1 288 ? 48.161 -10.070 -91.213 1.00 77.38 288 ASN A N 1
ATOM 2307 C CA . ASN A 1 288 ? 47.710 -11.227 -91.990 1.00 77.38 288 ASN A CA 1
ATOM 2308 C C . ASN A 1 288 ? 47.867 -10.988 -93.494 1.00 77.38 288 ASN A C 1
ATOM 2310 O O . ASN A 1 288 ? 48.437 -11.819 -94.185 1.00 77.38 288 ASN A O 1
ATOM 2314 N N . LYS A 1 289 ? 47.486 -9.803 -93.989 1.00 81.19 289 LYS A N 1
ATOM 2315 C CA . LYS A 1 289 ? 47.720 -9.445 -95.392 1.00 81.19 289 LYS A CA 1
ATOM 2316 C C . LYS A 1 289 ? 49.209 -9.431 -95.752 1.00 81.19 289 LYS A C 1
ATOM 2318 O O . LYS A 1 289 ? 49.573 -9.873 -96.830 1.00 81.19 289 LYS A O 1
ATOM 2323 N N . LEU A 1 290 ? 50.064 -8.911 -94.872 1.00 79.25 290 LEU A N 1
ATOM 2324 C CA . LEU A 1 290 ? 51.507 -8.890 -95.098 1.00 79.25 290 LEU A CA 1
ATOM 2325 C C . LEU A 1 290 ? 52.090 -10.310 -95.133 1.00 79.25 290 LEU A C 1
ATOM 2327 O O . LEU A 1 290 ? 52.968 -10.573 -95.947 1.00 79.25 290 LEU A O 1
ATOM 2331 N N . ILE A 1 291 ? 51.600 -11.208 -94.273 1.00 77.06 291 ILE A N 1
ATOM 2332 C CA . ILE A 1 291 ? 51.951 -12.632 -94.285 1.00 77.06 291 ILE A CA 1
ATOM 2333 C C . ILE A 1 291 ? 51.509 -13.260 -95.610 1.00 77.06 291 ILE A C 1
ATOM 2335 O O . ILE A 1 291 ? 52.354 -13.817 -96.298 1.00 77.06 291 ILE A O 1
ATOM 2339 N N . ASP A 1 292 ? 50.250 -13.075 -96.021 1.00 77.69 292 ASP A N 1
ATOM 2340 C CA . ASP A 1 292 ? 49.723 -13.594 -97.291 1.00 77.69 292 ASP A CA 1
ATOM 2341 C C . ASP A 1 292 ? 50.525 -13.078 -98.503 1.00 77.69 292 ASP A C 1
ATOM 2343 O O . ASP A 1 292 ? 50.869 -13.839 -99.409 1.00 77.69 292 ASP A O 1
ATOM 2347 N N . ASP A 1 293 ? 50.851 -11.779 -98.522 1.00 74.00 293 ASP A N 1
ATOM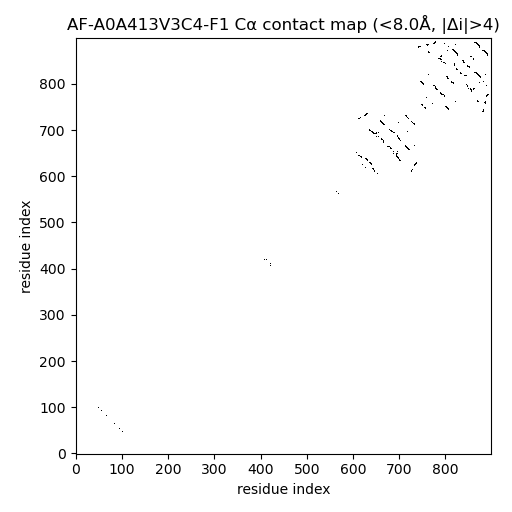 2348 C CA . ASP A 1 293 ? 51.628 -11.147 -99.591 1.00 74.00 293 ASP A CA 1
ATOM 2349 C C . ASP A 1 293 ? 53.067 -11.699 -99.632 1.00 74.00 293 ASP A C 1
ATOM 2351 O O . ASP A 1 293 ? 53.601 -11.939 -100.720 1.00 74.00 293 ASP A O 1
ATOM 2355 N N . TYR A 1 294 ? 53.699 -11.930 -98.474 1.00 74.81 294 TYR A N 1
ATOM 2356 C CA . TYR A 1 294 ? 55.029 -12.542 -98.410 1.00 74.81 294 TYR A CA 1
ATOM 2357 C C . TYR A 1 294 ? 55.011 -14.027 -98.753 1.00 74.81 294 TYR A C 1
ATOM 2359 O O . TYR A 1 294 ? 55.908 -14.460 -99.470 1.00 74.81 294 TYR A O 1
ATOM 2367 N N . ASP A 1 295 ? 54.009 -14.793 -98.330 1.00 77.81 295 ASP A N 1
ATOM 2368 C CA . ASP A 1 295 ? 53.846 -16.194 -98.722 1.00 77.81 295 ASP A CA 1
ATOM 2369 C C . ASP A 1 295 ? 53.655 -16.304 -100.241 1.00 77.81 295 ASP A C 1
ATOM 2371 O O . ASP A 1 295 ? 54.302 -17.125 -100.889 1.00 77.81 295 ASP A O 1
ATOM 2375 N N . ALA A 1 296 ? 52.871 -15.406 -100.847 1.00 73.31 296 ALA A N 1
ATOM 2376 C CA . ALA A 1 296 ? 52.708 -15.334 -102.298 1.00 73.31 296 ALA A CA 1
ATOM 2377 C C . ALA A 1 296 ? 53.998 -14.918 -103.028 1.00 73.31 296 ALA A C 1
ATOM 2379 O O . ALA A 1 296 ? 54.290 -15.424 -104.115 1.00 73.31 296 ALA A O 1
ATOM 2380 N N . GLN A 1 297 ? 54.781 -13.991 -102.466 1.00 73.81 297 GLN A N 1
ATOM 2381 C CA . GLN A 1 297 ? 56.092 -13.628 -103.014 1.00 73.81 297 GLN A CA 1
ATOM 2382 C C . GLN A 1 297 ? 57.104 -14.762 -102.867 1.00 73.81 297 GLN A C 1
ATOM 2384 O O . GLN A 1 297 ? 57.865 -15.001 -103.799 1.00 73.81 297 GLN A O 1
ATOM 2389 N N . ILE A 1 298 ? 57.104 -15.472 -101.738 1.00 72.31 298 ILE A N 1
ATOM 2390 C CA . ILE A 1 298 ? 57.935 -16.652 -101.513 1.00 72.31 298 ILE A CA 1
ATOM 2391 C C . ILE A 1 298 ? 57.548 -17.740 -102.509 1.00 72.31 298 ILE A C 1
ATOM 2393 O O . ILE A 1 298 ? 58.449 -18.253 -103.154 1.00 72.31 298 ILE A O 1
ATOM 2397 N N . GLU A 1 299 ? 56.260 -18.025 -102.723 1.00 75.25 299 GLU A N 1
ATOM 2398 C CA . GLU A 1 299 ? 55.783 -18.954 -103.760 1.00 75.25 299 GLU A CA 1
ATOM 2399 C C . GLU A 1 299 ? 56.242 -18.530 -105.158 1.00 75.25 299 GLU A C 1
ATOM 2401 O O . GLU A 1 299 ? 56.832 -19.327 -105.876 1.00 75.25 299 GLU A O 1
ATOM 2406 N N . LYS A 1 300 ? 56.101 -17.254 -105.536 1.00 67.94 300 LYS A N 1
ATOM 2407 C CA . LYS A 1 300 ? 56.591 -16.757 -106.836 1.00 67.94 300 LYS A CA 1
ATOM 2408 C C . LYS A 1 300 ? 58.107 -16.830 -106.978 1.00 67.94 300 LYS A C 1
ATOM 2410 O O . LYS A 1 300 ? 58.607 -17.147 -108.053 1.00 67.94 300 LYS A O 1
ATOM 2415 N N . ILE A 1 301 ? 58.855 -16.526 -105.920 1.00 63.25 301 ILE A N 1
ATOM 2416 C CA . ILE A 1 301 ? 60.311 -16.689 -105.884 1.00 63.25 301 ILE A CA 1
ATOM 2417 C C . ILE A 1 301 ? 60.655 -18.175 -105.972 1.00 63.25 301 ILE A C 1
ATOM 2419 O O . ILE A 1 301 ? 61.604 -18.529 -106.658 1.00 63.25 301 ILE A O 1
ATOM 2423 N N . TRP A 1 302 ? 59.877 -19.054 -105.346 1.00 65.75 302 TRP A N 1
ATOM 2424 C CA . TRP A 1 302 ? 60.061 -20.497 -105.406 1.00 65.75 302 TRP A CA 1
ATOM 2425 C C . TRP A 1 302 ? 59.761 -21.025 -106.825 1.00 65.75 302 TRP A C 1
ATOM 2427 O O . TRP A 1 302 ? 60.571 -21.742 -107.410 1.00 65.75 302 TRP A O 1
ATOM 2437 N N . GLU A 1 303 ? 58.691 -20.573 -107.476 1.00 63.50 303 GLU A N 1
ATOM 2438 C CA . GLU A 1 303 ? 58.402 -20.848 -108.889 1.00 63.50 303 GLU A CA 1
ATOM 2439 C C . GLU A 1 303 ? 59.492 -20.292 -109.825 1.00 63.50 303 GLU A C 1
ATOM 2441 O O . GLU A 1 303 ? 59.925 -20.980 -110.752 1.00 63.50 303 GLU A O 1
ATOM 2446 N N . ALA A 1 304 ? 59.988 -19.075 -109.576 1.00 59.44 304 ALA A N 1
ATOM 2447 C CA . ALA A 1 304 ? 61.033 -18.432 -110.374 1.00 59.44 304 ALA A CA 1
ATOM 2448 C C . ALA A 1 304 ? 62.419 -19.075 -110.179 1.00 59.44 304 ALA A C 1
ATOM 2450 O O . ALA A 1 304 ? 63.180 -19.216 -111.139 1.00 59.44 304 ALA A O 1
ATOM 2451 N N . ILE A 1 305 ? 62.749 -19.510 -108.958 1.00 56.12 305 ILE A N 1
ATOM 2452 C CA . ILE A 1 305 ? 63.971 -20.262 -108.646 1.00 56.12 305 ILE A CA 1
ATOM 2453 C C . ILE A 1 305 ? 63.907 -21.658 -109.278 1.00 56.12 305 ILE A C 1
ATOM 2455 O O . ILE A 1 305 ? 64.908 -22.093 -109.847 1.00 56.12 305 ILE A O 1
ATOM 2459 N N . ASN A 1 306 ? 62.752 -22.337 -109.252 1.00 59.41 306 ASN A N 1
ATOM 2460 C CA . ASN A 1 306 ? 62.588 -23.639 -109.912 1.00 59.41 306 ASN A CA 1
ATOM 2461 C C . ASN A 1 306 ? 62.644 -23.553 -111.444 1.00 59.41 306 ASN A C 1
ATOM 2463 O O . ASN A 1 306 ? 63.089 -24.506 -112.082 1.00 59.41 306 ASN A O 1
ATOM 2467 N N . ASN A 1 307 ? 62.231 -22.431 -112.039 1.00 52.03 307 ASN A N 1
ATOM 2468 C CA . ASN A 1 307 ? 62.132 -22.297 -113.496 1.00 52.03 307 ASN A CA 1
ATOM 2469 C C . ASN A 1 307 ? 63.289 -21.545 -114.176 1.00 52.03 307 ASN A C 1
ATOM 2471 O O . ASN A 1 307 ? 63.302 -21.467 -115.399 1.00 52.03 307 ASN A O 1
ATOM 2475 N N . GLY A 1 308 ? 64.293 -21.078 -113.428 1.00 45.97 308 GLY A N 1
ATOM 2476 C CA . GLY A 1 308 ? 65.632 -20.765 -113.938 1.00 45.97 308 GLY A CA 1
ATOM 2477 C C . GLY A 1 308 ? 65.773 -19.597 -114.933 1.00 45.97 308 GLY A C 1
ATOM 2478 O O . GLY A 1 308 ? 65.486 -19.716 -116.116 1.00 45.97 308 GLY A O 1
ATOM 2479 N N . GLY A 1 309 ? 66.460 -18.540 -114.484 1.00 44.91 309 GLY A N 1
ATOM 2480 C CA . GLY A 1 309 ? 67.501 -17.889 -115.289 1.00 44.91 309 GLY A CA 1
ATOM 2481 C C . GLY A 1 309 ? 67.128 -16.656 -116.123 1.00 44.91 309 GLY A C 1
ATOM 2482 O O . GLY A 1 309 ? 66.849 -16.760 -117.308 1.00 44.91 309 GLY A O 1
ATOM 2483 N N . GLY A 1 310 ? 67.411 -15.480 -115.556 1.00 50.44 310 GLY A N 1
ATOM 2484 C CA . GLY A 1 310 ? 68.237 -14.484 -116.244 1.00 50.44 310 GLY A CA 1
ATOM 2485 C C . GLY A 1 310 ? 67.543 -13.382 -117.056 1.00 50.44 310 GLY A C 1
ATOM 2486 O O . GLY A 1 310 ? 66.928 -13.616 -118.086 1.00 50.44 310 GLY A O 1
ATOM 2487 N N . THR A 1 311 ? 67.906 -12.155 -116.669 1.00 45.34 311 THR A N 1
ATOM 2488 C CA . THR A 1 311 ? 67.937 -10.891 -117.435 1.00 45.34 311 THR A CA 1
ATOM 2489 C C . THR A 1 311 ? 66.736 -9.941 -117.314 1.00 45.34 311 THR A C 1
ATOM 2491 O O . THR A 1 311 ? 65.654 -10.189 -117.822 1.00 45.34 311 THR A O 1
ATOM 2494 N N . THR A 1 312 ? 67.013 -8.798 -116.661 1.00 55.34 312 THR A N 1
ATOM 2495 C CA . THR A 1 312 ? 66.368 -7.475 -116.822 1.00 55.34 312 THR A CA 1
ATOM 2496 C C . THR A 1 312 ? 64.848 -7.483 -116.973 1.00 55.34 312 THR A C 1
ATOM 2498 O O . THR A 1 312 ? 64.316 -7.138 -118.025 1.00 55.34 312 THR A O 1
ATOM 2501 N N . ASP A 1 313 ? 64.164 -7.839 -115.888 1.00 55.47 313 ASP A N 1
ATOM 2502 C CA . ASP A 1 313 ? 62.708 -7.833 -115.816 1.00 55.47 313 ASP A CA 1
ATOM 2503 C C . ASP A 1 313 ? 62.185 -6.461 -115.327 1.00 55.47 313 ASP A C 1
ATOM 2505 O O . ASP A 1 313 ? 62.580 -6.010 -114.244 1.00 55.47 313 ASP A O 1
ATOM 2509 N N . PRO A 1 314 ? 61.314 -5.761 -116.079 1.00 57.59 314 PRO A N 1
ATOM 2510 C CA . PRO A 1 314 ? 60.610 -4.572 -115.594 1.00 57.59 314 PRO A CA 1
ATOM 2511 C C . PRO A 1 314 ? 59.799 -4.812 -114.307 1.00 57.59 314 PRO A C 1
ATOM 2513 O O . PRO A 1 314 ? 59.551 -3.851 -113.576 1.00 57.59 314 PRO A O 1
ATOM 2516 N N . GLU A 1 315 ? 59.449 -6.061 -113.976 1.00 57.03 315 GLU A N 1
ATOM 2517 C CA . GLU A 1 315 ? 58.884 -6.429 -112.669 1.00 57.03 315 GLU A CA 1
ATOM 2518 C C . GLU A 1 315 ? 59.868 -6.185 -111.521 1.00 57.03 315 GLU A C 1
ATOM 2520 O O . GLU A 1 315 ? 59.463 -5.691 -110.473 1.00 57.03 315 GLU A O 1
ATOM 2525 N N . LEU A 1 316 ? 61.169 -6.434 -111.719 1.00 57.34 316 LEU A N 1
ATOM 2526 C CA . LEU A 1 316 ? 62.182 -6.179 -110.691 1.00 57.34 316 LEU A CA 1
ATOM 2527 C C . LEU A 1 316 ? 62.337 -4.673 -110.436 1.00 57.34 316 LEU A C 1
ATOM 2529 O O . LEU A 1 316 ? 62.498 -4.248 -109.298 1.00 57.34 316 LEU A O 1
ATOM 2533 N N . SER A 1 317 ? 62.240 -3.856 -111.490 1.00 62.75 317 SER A N 1
ATOM 2534 C CA . SER A 1 317 ? 62.286 -2.393 -111.371 1.00 62.75 317 SER A CA 1
ATOM 2535 C C . SER A 1 317 ? 61.025 -1.830 -110.704 1.00 62.75 317 SER A C 1
ATOM 2537 O O . SER A 1 317 ? 61.133 -0.916 -109.890 1.00 62.75 317 SER A O 1
ATOM 2539 N N . LYS A 1 318 ? 59.847 -2.415 -110.977 1.00 64.56 318 LYS A N 1
ATOM 2540 C CA . LYS A 1 318 ? 58.602 -2.115 -110.251 1.00 64.56 318 LYS A CA 1
ATOM 2541 C C . LYS A 1 318 ? 58.666 -2.549 -108.796 1.00 64.56 318 LYS A C 1
ATOM 2543 O O . LYS A 1 318 ? 58.195 -1.816 -107.941 1.00 64.56 318 LYS A O 1
ATOM 2548 N N . LEU A 1 319 ? 59.252 -3.708 -108.508 1.00 62.22 319 LEU A N 1
ATOM 2549 C CA . LEU A 1 319 ? 59.428 -4.194 -107.145 1.00 62.22 319 LEU A CA 1
ATOM 2550 C C . LEU A 1 319 ? 60.373 -3.278 -106.365 1.00 62.22 319 LEU A C 1
ATOM 2552 O O . LEU A 1 319 ? 60.098 -2.970 -105.215 1.00 62.22 319 LEU A O 1
ATOM 2556 N N . VAL A 1 320 ? 61.437 -2.775 -106.997 1.00 63.97 320 VAL A N 1
ATOM 2557 C CA . VAL A 1 320 ? 62.321 -1.772 -106.388 1.00 63.97 320 VAL A CA 1
ATOM 2558 C C . VAL A 1 320 ? 61.586 -0.447 -106.154 1.00 63.97 320 VAL A C 1
ATOM 2560 O O . VAL A 1 320 ? 61.708 0.100 -105.065 1.00 63.97 320 VAL A O 1
ATOM 2563 N N . GLU A 1 321 ? 60.777 0.051 -107.097 1.00 70.38 321 GLU A N 1
ATOM 2564 C CA . GLU A 1 321 ? 59.938 1.245 -106.870 1.00 70.38 321 GLU A CA 1
ATOM 2565 C C . GLU A 1 321 ? 58.889 1.030 -105.769 1.00 70.38 321 GLU A C 1
ATOM 2567 O O . GLU A 1 321 ? 58.664 1.918 -104.946 1.00 70.38 321 GLU A O 1
ATOM 2572 N N . GLN A 1 322 ? 58.275 -0.151 -105.715 1.00 69.94 322 GLN A N 1
ATOM 2573 C CA . GLN A 1 322 ? 57.299 -0.521 -104.696 1.00 69.94 322 GLN A CA 1
ATOM 2574 C C . GLN A 1 322 ? 57.964 -0.607 -103.320 1.00 69.94 322 GLN A C 1
ATOM 2576 O O . GLN A 1 322 ? 57.472 0.002 -102.380 1.00 69.94 322 GLN A O 1
ATOM 2581 N N . LEU A 1 323 ? 59.133 -1.246 -103.219 1.00 68.06 323 LEU A N 1
ATOM 2582 C CA . LEU A 1 323 ? 59.932 -1.299 -101.994 1.00 68.06 323 LEU A CA 1
ATOM 2583 C C . LEU A 1 323 ? 60.420 0.089 -101.572 1.00 68.06 323 LEU A C 1
ATOM 2585 O O . LEU A 1 323 ? 60.477 0.371 -100.380 1.00 68.06 323 LEU A O 1
ATOM 2589 N N . GLN A 1 324 ? 60.739 0.977 -102.516 1.00 74.44 324 GLN A N 1
ATOM 2590 C CA . GLN A 1 324 ? 61.096 2.363 -102.214 1.00 74.44 324 GLN A CA 1
ATOM 2591 C C . GLN A 1 324 ? 59.895 3.131 -101.639 1.00 74.44 324 GLN A C 1
ATOM 2593 O O . GLN A 1 324 ? 60.046 3.884 -100.677 1.00 74.44 324 GLN A O 1
ATOM 2598 N N . ASN A 1 325 ? 58.700 2.923 -102.198 1.00 75.19 325 ASN A N 1
ATOM 2599 C CA . ASN A 1 325 ? 57.464 3.517 -101.694 1.00 75.19 325 ASN A CA 1
ATOM 2600 C C . ASN A 1 325 ? 57.079 2.940 -100.331 1.00 75.19 325 ASN A C 1
ATOM 2602 O O . ASN A 1 325 ? 56.781 3.712 -99.427 1.00 75.19 325 ASN A O 1
ATOM 2606 N N . ASP A 1 326 ? 57.178 1.627 -100.146 1.00 71.31 326 ASP A N 1
ATOM 2607 C CA . ASP A 1 326 ? 56.918 0.961 -98.871 1.00 71.31 326 ASP A CA 1
ATOM 2608 C C . ASP A 1 326 ? 57.928 1.392 -97.805 1.00 71.31 326 ASP A C 1
ATOM 2610 O O . ASP A 1 326 ? 57.548 1.579 -96.651 1.00 71.31 326 ASP A O 1
ATOM 2614 N N . LEU A 1 327 ? 59.192 1.626 -98.177 1.00 70.44 327 LEU A N 1
ATOM 2615 C CA . LEU A 1 327 ? 60.216 2.169 -97.284 1.00 70.44 327 LEU A CA 1
ATOM 2616 C C . LEU A 1 327 ? 59.901 3.615 -96.880 1.00 70.44 327 LEU A C 1
ATOM 2618 O O . LEU A 1 327 ? 60.047 3.956 -95.706 1.00 70.44 327 LEU A O 1
ATOM 2622 N N . ASN A 1 328 ? 59.424 4.445 -97.811 1.00 75.69 328 ASN A N 1
ATOM 2623 C CA . ASN A 1 328 ? 58.962 5.802 -97.507 1.00 75.69 328 ASN A CA 1
ATOM 2624 C C . ASN A 1 328 ? 57.718 5.778 -96.597 1.00 75.69 328 ASN A C 1
ATOM 2626 O O . ASN A 1 328 ? 57.622 6.561 -95.652 1.00 75.69 328 ASN A O 1
ATOM 2630 N N . ASP A 1 329 ? 56.799 4.840 -96.822 1.00 71.75 329 ASP A N 1
ATOM 2631 C CA . ASP A 1 329 ? 55.596 4.641 -96.009 1.00 71.75 329 ASP A CA 1
ATOM 2632 C C . ASP A 1 329 ? 55.935 4.112 -94.608 1.00 71.75 329 ASP A C 1
ATOM 2634 O O . ASP A 1 329 ? 55.332 4.508 -93.607 1.00 71.75 329 ASP A O 1
ATOM 2638 N N . LEU A 1 330 ? 56.934 3.230 -94.511 1.00 70.25 330 LEU A N 1
ATOM 2639 C CA . LEU A 1 330 ? 57.490 2.777 -93.241 1.00 70.25 330 LEU A CA 1
ATOM 2640 C C . LEU A 1 330 ? 58.197 3.918 -92.519 1.00 70.25 330 LEU A C 1
ATOM 2642 O O . LEU A 1 330 ? 57.996 4.066 -91.320 1.00 70.25 330 LEU A O 1
ATOM 2646 N N . GLN A 1 331 ? 58.965 4.755 -93.218 1.00 73.06 331 GLN A N 1
ATOM 2647 C CA . GLN A 1 331 ? 59.562 5.953 -92.626 1.00 73.06 331 GLN A CA 1
ATOM 2648 C C . GLN A 1 331 ? 58.490 6.914 -92.102 1.00 73.06 331 GLN A C 1
ATOM 2650 O O . GLN A 1 331 ? 58.646 7.442 -91.001 1.00 73.06 331 GLN A O 1
ATOM 2655 N N . ALA A 1 332 ? 57.373 7.080 -92.816 1.00 71.06 332 ALA A N 1
ATOM 2656 C CA . ALA A 1 332 ? 56.243 7.881 -92.352 1.00 71.06 332 ALA A CA 1
ATOM 2657 C C . ALA A 1 332 ? 55.577 7.274 -91.103 1.00 71.06 332 ALA A C 1
ATOM 2659 O O . ALA A 1 332 ? 55.316 7.985 -90.132 1.00 71.06 332 ALA A O 1
ATOM 2660 N N . LYS A 1 333 ? 55.368 5.953 -91.069 1.00 71.62 333 LYS A N 1
ATOM 2661 C CA . LYS A 1 333 ? 54.805 5.258 -89.895 1.00 71.62 333 LYS A CA 1
ATOM 2662 C C . LYS A 1 333 ? 55.749 5.259 -88.703 1.00 71.62 333 LYS A C 1
ATOM 2664 O O . LYS A 1 333 ? 55.287 5.413 -87.579 1.00 71.62 333 LYS A O 1
ATOM 2669 N N . VAL A 1 334 ? 57.054 5.116 -88.926 1.00 65.06 334 VAL A N 1
ATOM 2670 C CA . VAL A 1 334 ? 58.075 5.240 -87.878 1.00 65.06 334 VAL A CA 1
ATOM 2671 C C . VAL A 1 334 ? 58.083 6.665 -87.338 1.00 65.06 334 VAL A C 1
ATOM 2673 O O . VAL A 1 334 ? 58.106 6.829 -86.125 1.00 65.06 334 VAL A O 1
ATOM 2676 N N . ALA A 1 335 ? 57.968 7.688 -88.190 1.00 69.38 335 ALA A N 1
ATOM 2677 C CA . ALA A 1 335 ? 57.826 9.072 -87.743 1.00 69.38 335 ALA A CA 1
ATOM 2678 C C . ALA A 1 335 ? 56.545 9.287 -86.911 1.00 69.38 335 ALA A C 1
ATOM 2680 O O . ALA A 1 335 ? 56.588 9.954 -85.879 1.00 69.38 335 ALA A O 1
ATOM 2681 N N . GLU A 1 336 ? 55.425 8.668 -87.295 1.00 70.62 336 GLU A N 1
ATOM 2682 C CA . GLU A 1 336 ? 54.167 8.720 -86.539 1.00 70.62 336 GLU A CA 1
ATOM 2683 C C . GLU A 1 336 ? 54.255 7.967 -85.198 1.00 70.62 336 GLU A C 1
ATOM 2685 O O . GLU A 1 336 ? 53.737 8.428 -84.178 1.00 70.62 336 GLU A O 1
ATOM 2690 N N . LEU A 1 337 ? 54.938 6.819 -85.167 1.00 70.25 337 LEU A N 1
ATOM 2691 C CA . LEU A 1 337 ? 55.190 6.065 -83.940 1.00 70.25 337 LEU A CA 1
ATOM 2692 C C . LEU A 1 337 ? 56.111 6.846 -82.998 1.00 70.25 337 LEU A C 1
ATOM 2694 O O . LEU A 1 337 ? 55.851 6.894 -81.799 1.00 70.25 337 LEU A O 1
ATOM 2698 N N . ASN A 1 338 ? 57.133 7.511 -83.543 1.00 69.50 338 ASN A N 1
ATOM 2699 C CA . ASN A 1 338 ? 58.027 8.374 -82.776 1.00 69.50 338 ASN A CA 1
ATOM 2700 C C . ASN A 1 338 ? 57.264 9.573 -82.195 1.00 69.50 338 ASN A C 1
ATOM 2702 O O . ASN A 1 338 ? 57.454 9.920 -81.035 1.00 69.50 338 ASN A O 1
ATOM 2706 N N . ALA A 1 339 ? 56.325 10.154 -82.949 1.00 70.50 339 ALA A N 1
ATOM 2707 C CA . ALA A 1 339 ? 55.442 11.201 -82.435 1.00 70.50 339 ALA A CA 1
ATOM 2708 C C . ALA A 1 339 ? 54.537 10.696 -81.292 1.00 70.50 339 ALA A C 1
ATOM 2710 O O . ALA A 1 339 ? 54.322 11.406 -80.309 1.00 70.50 339 ALA A O 1
ATOM 2711 N N . LYS A 1 340 ? 54.045 9.452 -81.373 1.00 67.19 340 LYS A N 1
ATOM 2712 C CA . LYS A 1 340 ? 53.264 8.818 -80.294 1.00 67.19 340 LYS A CA 1
ATOM 2713 C C . LYS A 1 340 ? 54.120 8.502 -79.065 1.00 67.19 340 LYS A C 1
ATOM 2715 O O . LYS A 1 340 ? 53.658 8.733 -77.951 1.00 67.19 340 LYS A O 1
ATOM 2720 N N . TYR A 1 341 ? 55.357 8.043 -79.253 1.00 67.06 341 TYR A N 1
ATOM 2721 C CA . TYR A 1 341 ? 56.315 7.829 -78.166 1.00 67.06 341 TYR A CA 1
ATOM 2722 C C . TYR A 1 341 ? 56.613 9.140 -77.428 1.00 67.06 341 TYR A C 1
ATOM 2724 O O . TYR A 1 341 ? 56.460 9.202 -76.211 1.00 67.06 341 TYR A O 1
ATOM 2732 N N . LEU A 1 342 ? 56.888 10.221 -78.166 1.00 68.88 342 LEU A N 1
ATOM 2733 C CA . LEU A 1 342 ? 57.085 11.559 -77.597 1.00 68.88 342 LEU A CA 1
ATOM 2734 C C . LEU A 1 342 ? 55.836 12.075 -76.854 1.00 68.88 342 LEU A C 1
ATOM 2736 O O . LEU A 1 342 ? 55.953 12.767 -75.845 1.00 68.88 342 LEU A O 1
ATOM 2740 N N . SER A 1 343 ? 54.627 11.716 -77.302 1.00 71.38 343 SER A N 1
ATOM 2741 C CA . SER A 1 343 ? 53.386 12.056 -76.589 1.00 71.38 343 SER A CA 1
ATOM 2742 C C . SER A 1 343 ? 53.225 11.292 -75.270 1.00 71.38 343 SER A C 1
ATOM 2744 O O . SER A 1 343 ? 52.695 11.854 -74.313 1.00 71.38 343 SER A O 1
ATOM 2746 N N . ILE A 1 344 ? 53.654 10.029 -75.204 1.00 68.88 344 ILE A N 1
ATOM 2747 C CA . ILE A 1 344 ? 53.651 9.237 -73.964 1.00 68.88 344 ILE A CA 1
ATOM 2748 C C . ILE A 1 344 ? 54.726 9.756 -73.005 1.00 68.88 344 ILE A C 1
ATOM 2750 O O . ILE A 1 344 ? 54.450 9.940 -71.821 1.00 68.88 344 ILE A O 1
ATOM 2754 N N . GLU A 1 345 ? 55.915 10.070 -73.517 1.00 67.81 345 GLU A N 1
ATOM 2755 C CA . GLU A 1 345 ? 57.001 10.688 -72.751 1.00 67.81 345 GLU A CA 1
ATOM 2756 C C . GLU A 1 345 ? 56.564 12.045 -72.163 1.00 67.81 345 GLU A C 1
ATOM 2758 O O . GLU A 1 345 ? 56.814 12.332 -70.994 1.00 67.81 345 GLU A O 1
ATOM 2763 N N . SER A 1 346 ? 55.776 12.829 -72.911 1.00 68.00 346 SER A N 1
ATOM 2764 C CA . SER A 1 346 ? 55.151 14.062 -72.411 1.00 68.00 346 SER A CA 1
ATOM 2765 C C . SER A 1 346 ? 54.127 13.823 -71.290 1.00 68.00 346 SER A C 1
ATOM 2767 O O . SER A 1 346 ? 54.058 14.620 -70.354 1.00 68.00 346 SER A O 1
ATOM 2769 N N . LEU A 1 347 ? 53.333 12.746 -71.344 1.00 68.62 347 LEU A N 1
ATOM 2770 C CA . LEU A 1 347 ? 52.392 12.402 -70.268 1.00 68.62 347 LEU A CA 1
ATOM 2771 C C . LEU A 1 347 ? 53.118 11.960 -68.993 1.00 68.62 347 LEU A C 1
ATOM 2773 O O . LEU A 1 347 ? 52.719 12.374 -67.905 1.00 68.62 347 LEU A O 1
ATOM 2777 N N . TYR A 1 348 ? 54.198 11.185 -69.124 1.00 62.47 348 TYR A N 1
ATOM 2778 C CA . TYR A 1 348 ? 55.064 10.835 -67.996 1.00 62.47 348 TYR A CA 1
ATOM 2779 C C . TYR A 1 348 ? 55.705 12.078 -67.372 1.00 62.47 348 TYR A C 1
ATOM 2781 O O . TYR A 1 348 ? 55.671 12.219 -66.153 1.00 62.47 348 TYR A O 1
ATOM 2789 N N . GLY A 1 349 ? 56.181 13.025 -68.188 1.00 68.62 349 GLY A N 1
ATOM 2790 C CA . GLY A 1 349 ? 56.680 14.314 -67.697 1.00 68.62 349 GLY A CA 1
ATOM 2791 C C . GLY A 1 349 ? 55.622 15.118 -66.929 1.00 68.62 349 GLY A C 1
ATOM 2792 O O . GLY A 1 349 ? 55.901 15.628 -65.850 1.00 68.62 349 GLY A O 1
ATOM 2793 N N . LYS A 1 350 ? 54.374 15.173 -67.418 1.00 71.88 350 LYS A N 1
ATOM 2794 C CA . LYS A 1 350 ? 53.265 15.841 -66.703 1.00 71.88 350 LYS A CA 1
ATOM 2795 C C . LYS A 1 350 ? 52.906 15.155 -65.385 1.00 71.88 350 LYS A C 1
ATOM 2797 O O . LYS A 1 350 ? 52.480 15.822 -64.442 1.00 71.88 350 LYS A O 1
ATOM 2802 N N . LEU A 1 351 ? 53.014 13.829 -65.320 1.00 69.56 351 LEU A N 1
ATOM 2803 C CA . LEU A 1 351 ? 52.780 13.079 -64.088 1.00 69.56 351 LEU A CA 1
ATOM 2804 C C . LEU A 1 351 ? 53.877 13.366 -63.057 1.00 69.56 351 LEU A C 1
ATOM 2806 O O . LEU A 1 351 ? 53.561 13.600 -61.891 1.00 69.56 351 LEU A O 1
ATOM 2810 N N . ASP A 1 352 ? 55.130 13.419 -63.506 1.00 62.84 352 ASP A N 1
ATOM 2811 C CA . ASP A 1 352 ? 56.285 13.773 -62.680 1.00 62.84 352 ASP A CA 1
ATOM 2812 C C . ASP A 1 352 ? 56.168 15.213 -62.143 1.00 62.84 352 ASP A C 1
ATOM 2814 O O . ASP A 1 352 ? 56.296 15.448 -60.942 1.00 62.84 352 ASP A O 1
ATOM 2818 N N . GLU A 1 353 ? 55.754 16.168 -62.986 1.00 69.38 353 GLU A N 1
ATOM 2819 C CA . GLU A 1 353 ? 55.439 17.540 -62.557 1.00 69.38 353 GLU A CA 1
ATOM 2820 C C . GLU A 1 353 ? 54.307 17.591 -61.516 1.00 69.38 353 GLU A C 1
ATOM 2822 O O . GLU A 1 353 ? 54.397 18.326 -60.531 1.00 69.38 353 GLU A O 1
ATOM 2827 N N . ARG A 1 354 ? 53.227 16.814 -61.692 1.00 71.25 354 ARG A N 1
ATOM 2828 C CA . ARG A 1 354 ? 52.122 16.773 -60.716 1.00 71.25 354 ARG A CA 1
ATOM 2829 C C . ARG A 1 354 ? 52.563 16.193 -59.375 1.00 71.25 354 ARG A C 1
ATOM 2831 O O . ARG A 1 354 ? 52.143 16.723 -58.347 1.00 71.25 354 ARG A O 1
ATOM 2838 N N . MET A 1 355 ? 53.402 15.157 -59.366 1.00 66.38 355 MET A N 1
ATOM 2839 C CA . MET A 1 355 ? 53.960 14.619 -58.122 1.00 66.38 355 MET A CA 1
ATOM 2840 C C . MET A 1 355 ? 54.898 15.619 -57.445 1.00 66.38 355 MET A C 1
ATOM 2842 O O . MET A 1 355 ? 54.756 15.853 -56.245 1.00 66.38 355 MET A O 1
ATOM 2846 N N . GLY A 1 356 ? 55.763 16.288 -58.211 1.00 69.12 356 GLY A N 1
ATOM 2847 C CA . GLY A 1 356 ? 56.614 17.359 -57.691 1.00 69.12 356 GLY A CA 1
ATOM 2848 C C . GLY A 1 356 ? 55.812 18.517 -57.084 1.00 69.12 356 GLY A C 1
ATOM 2849 O O . GLY A 1 356 ? 56.175 19.041 -56.033 1.00 69.12 356 GLY A O 1
ATOM 2850 N N . ASN A 1 357 ? 54.670 18.879 -57.680 1.00 72.56 357 ASN A N 1
ATOM 2851 C CA . ASN A 1 357 ? 53.769 19.894 -57.124 1.00 72.56 357 ASN A CA 1
ATOM 2852 C C . ASN A 1 357 ? 53.139 19.457 -55.791 1.00 72.56 357 ASN A C 1
ATOM 2854 O O . ASN A 1 357 ? 53.063 20.263 -54.865 1.00 72.56 357 ASN A O 1
ATOM 2858 N N . VAL A 1 358 ? 52.712 18.195 -55.663 1.00 67.75 358 VAL A N 1
ATOM 2859 C CA . VAL A 1 358 ? 52.169 17.657 -54.401 1.00 67.75 358 VAL A CA 1
ATOM 2860 C C . VAL A 1 358 ? 53.241 17.634 -53.312 1.00 67.75 358 VAL A C 1
ATOM 2862 O O . VAL A 1 358 ? 52.986 18.077 -52.193 1.00 67.75 358 VAL A O 1
ATOM 2865 N N . GLU A 1 359 ? 54.455 17.197 -53.642 1.00 70.50 359 GLU A N 1
ATOM 2866 C CA . GLU A 1 359 ? 55.594 17.216 -52.720 1.00 70.50 359 GLU A CA 1
ATOM 2867 C C . GLU A 1 359 ? 55.948 18.652 -52.289 1.00 70.50 359 GLU A C 1
ATOM 2869 O O . GLU A 1 359 ? 56.196 18.917 -51.110 1.00 70.50 359 GLU A O 1
ATOM 2874 N N . GLY A 1 360 ? 55.871 19.610 -53.219 1.00 70.88 360 GLY A N 1
ATOM 2875 C CA . GLY A 1 360 ? 56.022 21.038 -52.947 1.00 70.88 360 GLY A CA 1
ATOM 2876 C C . GLY A 1 360 ? 54.962 21.595 -51.992 1.00 70.88 360 GLY A C 1
ATOM 2877 O O . GLY A 1 360 ? 55.315 22.304 -51.051 1.00 70.88 360 GLY A O 1
ATOM 2878 N N . ILE A 1 361 ? 53.685 21.243 -52.183 1.00 72.75 361 ILE A N 1
ATOM 2879 C CA . ILE A 1 361 ? 52.580 21.661 -51.300 1.00 72.75 361 ILE A CA 1
ATOM 2880 C C . ILE A 1 361 ? 52.772 21.104 -49.888 1.00 72.75 361 ILE A C 1
ATOM 2882 O O . ILE A 1 361 ? 52.626 21.837 -48.911 1.00 72.75 361 ILE A O 1
ATOM 2886 N N . VAL A 1 362 ? 53.135 19.825 -49.765 1.00 66.94 362 VAL A N 1
ATOM 2887 C CA . VAL A 1 362 ? 53.407 19.206 -48.459 1.00 66.94 362 VAL A CA 1
ATOM 2888 C C . VAL A 1 362 ? 54.560 19.925 -47.766 1.00 66.94 362 VAL A C 1
ATOM 2890 O O . VAL A 1 362 ? 54.441 20.293 -46.600 1.00 66.94 362 VAL A O 1
ATOM 2893 N N . LYS A 1 363 ? 55.642 20.214 -48.495 1.00 72.00 363 LYS A N 1
ATOM 2894 C CA . LYS A 1 363 ? 56.796 20.940 -47.961 1.00 72.00 363 LYS A CA 1
ATOM 2895 C C . LYS A 1 363 ? 56.451 22.372 -47.532 1.00 72.00 363 LYS A C 1
ATOM 2897 O O . LYS A 1 363 ? 56.932 22.810 -46.486 1.00 72.00 363 LYS A O 1
ATOM 2902 N N . ASP A 1 364 ? 55.621 23.086 -48.295 1.00 74.50 364 ASP A N 1
ATOM 2903 C CA . ASP A 1 364 ? 55.123 24.421 -47.930 1.00 74.50 364 ASP A CA 1
ATOM 2904 C C . ASP A 1 364 ? 54.268 24.371 -46.658 1.00 74.50 364 ASP A C 1
ATOM 2906 O O . ASP A 1 364 ? 54.487 25.144 -45.726 1.00 74.50 364 ASP A O 1
ATOM 2910 N N . HIS A 1 365 ? 53.346 23.410 -46.564 1.00 75.44 365 HIS A N 1
ATOM 2911 C CA . HIS A 1 365 ? 52.519 23.227 -45.374 1.00 75.44 365 HIS A CA 1
ATOM 2912 C C . HIS A 1 365 ? 53.352 22.879 -44.138 1.00 75.44 365 HIS A C 1
ATOM 2914 O O . HIS A 1 365 ? 53.149 23.488 -43.087 1.00 75.44 365 HIS A O 1
ATOM 2920 N N . THR A 1 366 ? 54.339 21.987 -44.257 1.00 74.50 366 THR A N 1
ATOM 2921 C CA . THR A 1 366 ? 55.284 21.699 -43.169 1.00 74.50 366 THR A CA 1
ATOM 2922 C C . THR A 1 366 ? 56.041 22.959 -42.746 1.00 74.50 366 THR A C 1
ATOM 2924 O O . THR A 1 366 ? 56.137 23.251 -41.557 1.00 74.50 366 THR A O 1
ATOM 2927 N N . ALA A 1 367 ? 56.525 23.762 -43.699 1.00 72.81 367 ALA A N 1
ATOM 2928 C CA . ALA A 1 367 ? 57.227 25.006 -43.391 1.00 72.81 367 ALA A CA 1
ATOM 2929 C C . ALA A 1 367 ? 56.322 26.043 -42.701 1.00 72.81 367 ALA A C 1
ATOM 2931 O O . ALA A 1 367 ? 56.760 26.713 -41.763 1.00 72.81 367 ALA A O 1
ATOM 2932 N N . ARG A 1 368 ? 55.057 26.165 -43.127 1.00 76.56 368 ARG A N 1
ATOM 2933 C CA . ARG A 1 368 ? 54.059 27.047 -42.502 1.00 76.56 368 ARG A CA 1
ATOM 2934 C C . ARG A 1 368 ? 53.731 26.613 -41.077 1.00 76.56 368 ARG A C 1
ATOM 2936 O O . ARG A 1 368 ? 53.649 27.476 -40.208 1.00 76.56 368 ARG A O 1
ATOM 2943 N N . ILE A 1 369 ? 53.600 25.312 -40.826 1.00 74.62 369 ILE A N 1
ATOM 2944 C CA . ILE A 1 369 ? 53.391 24.764 -39.477 1.00 74.62 369 ILE A CA 1
ATOM 2945 C C . ILE A 1 369 ? 54.581 25.114 -38.581 1.00 74.62 369 ILE A C 1
ATOM 2947 O O . ILE A 1 369 ? 54.392 25.749 -37.547 1.00 74.62 369 ILE A O 1
ATOM 2951 N N . SER A 1 370 ? 55.813 24.855 -39.025 1.00 76.12 370 SER A N 1
ATOM 2952 C CA . SER A 1 370 ? 57.005 25.218 -38.249 1.00 76.12 370 SER A CA 1
ATOM 2953 C C . SER A 1 370 ? 57.170 26.729 -38.036 1.00 76.12 370 SER A C 1
ATOM 2955 O O . SER A 1 370 ? 57.748 27.171 -37.041 1.00 76.12 370 SER A O 1
ATOM 2957 N N . ALA A 1 371 ? 56.690 27.560 -38.964 1.00 75.62 371 ALA A N 1
ATOM 2958 C CA . ALA A 1 371 ? 56.675 29.010 -38.782 1.00 75.62 371 ALA A CA 1
ATOM 2959 C C . ALA A 1 371 ? 55.651 29.442 -37.721 1.00 75.62 371 ALA A C 1
ATOM 2961 O O . ALA A 1 371 ? 55.954 30.318 -36.909 1.00 75.62 371 ALA A O 1
ATOM 2962 N N . LEU A 1 372 ? 54.471 28.817 -37.705 1.00 75.56 372 LEU A N 1
ATOM 2963 C CA . LEU A 1 372 ? 53.443 29.051 -36.691 1.00 75.56 372 LEU A CA 1
ATOM 2964 C C . LEU A 1 372 ? 53.907 28.599 -35.302 1.00 75.56 372 LEU A C 1
ATOM 2966 O O . LEU A 1 372 ? 53.709 29.341 -34.345 1.00 75.56 372 LEU A O 1
ATOM 2970 N N . GLU A 1 373 ? 54.600 27.463 -35.194 1.00 73.81 373 GLU A N 1
ATOM 2971 C CA . GLU A 1 373 ? 55.232 27.006 -33.945 1.00 73.81 373 GLU A CA 1
ATOM 2972 C C . GLU A 1 373 ? 56.197 28.058 -33.390 1.00 73.81 373 GLU A C 1
ATOM 2974 O O . GLU A 1 373 ? 56.084 28.473 -32.241 1.00 73.81 373 GLU A O 1
ATOM 2979 N N . LYS A 1 374 ? 57.086 28.594 -34.234 1.00 76.12 374 LYS A N 1
ATOM 2980 C CA . LYS A 1 374 ? 58.018 29.654 -33.815 1.00 76.12 374 LYS A CA 1
ATOM 2981 C C . LYS A 1 374 ? 57.316 30.943 -33.397 1.00 76.12 374 LYS A C 1
ATOM 2983 O O . LYS A 1 374 ? 57.788 31.636 -32.497 1.00 76.12 374 LYS A O 1
ATOM 2988 N N . GLN A 1 375 ? 56.223 31.307 -34.068 1.00 77.69 375 GLN A N 1
ATOM 2989 C CA . GLN A 1 375 ? 55.418 32.463 -33.668 1.00 77.69 375 GLN A CA 1
ATOM 2990 C C . GLN A 1 375 ? 54.731 32.224 -32.323 1.00 77.69 375 GLN A C 1
ATOM 2992 O O . GLN A 1 375 ? 54.672 33.147 -31.512 1.00 77.69 375 GLN A O 1
ATOM 2997 N N . LEU A 1 376 ? 54.266 31.000 -32.070 1.00 75.75 376 LEU A N 1
ATOM 2998 C CA . LEU A 1 376 ? 53.664 30.604 -30.804 1.00 75.75 376 LEU A CA 1
ATOM 2999 C C . LEU A 1 376 ? 54.690 30.638 -29.663 1.00 75.75 376 LEU A C 1
ATOM 3001 O O . LEU A 1 376 ? 54.397 31.203 -28.611 1.00 75.75 376 LEU A O 1
ATOM 3005 N N . ASP A 1 377 ? 55.911 30.155 -29.899 1.00 76.62 377 ASP A N 1
ATOM 3006 C CA . ASP A 1 377 ? 57.023 30.252 -28.945 1.00 76.62 377 ASP A CA 1
ATOM 3007 C C . ASP A 1 377 ? 57.364 31.712 -28.620 1.00 76.62 377 ASP A C 1
ATOM 3009 O O . ASP A 1 377 ? 57.481 32.099 -27.455 1.00 76.62 377 ASP A O 1
ATOM 3013 N N . ALA A 1 378 ? 57.476 32.561 -29.647 1.00 75.12 378 ALA A N 1
ATOM 3014 C CA . ALA A 1 378 ? 57.739 33.988 -29.469 1.00 75.12 378 ALA A CA 1
ATOM 3015 C C . ALA A 1 378 ? 56.611 34.691 -28.697 1.00 75.12 378 ALA A C 1
ATOM 3017 O O . ALA A 1 378 ? 56.869 35.575 -27.872 1.00 75.12 378 ALA A O 1
ATOM 3018 N N . LEU A 1 379 ? 55.360 34.291 -28.938 1.00 75.62 379 LEU A N 1
ATOM 3019 C CA . LEU A 1 379 ? 54.211 34.780 -28.189 1.00 75.62 379 LEU A CA 1
ATOM 3020 C C . LEU A 1 379 ? 54.280 34.324 -26.726 1.00 75.62 379 LEU A C 1
ATOM 3022 O O . LEU A 1 379 ? 54.061 35.145 -25.840 1.00 75.62 379 LEU A O 1
ATOM 3026 N N . GLY A 1 380 ? 54.662 33.071 -26.463 1.00 74.00 380 GLY A N 1
ATOM 3027 C CA . GLY A 1 380 ? 54.867 32.537 -25.113 1.00 74.00 380 GLY A CA 1
ATOM 3028 C C . GLY A 1 380 ? 55.934 33.301 -24.321 1.00 74.00 380 GLY A C 1
ATOM 3029 O O . GLY A 1 380 ? 55.721 33.654 -23.157 1.00 74.00 380 GLY A O 1
ATOM 3030 N N . VAL A 1 381 ? 57.048 33.661 -24.965 1.00 76.62 381 VAL A N 1
ATOM 3031 C CA . VAL A 1 381 ? 58.072 34.533 -24.360 1.00 76.62 381 VAL A CA 1
ATOM 3032 C C . VAL A 1 381 ? 57.490 35.908 -24.024 1.00 76.62 381 VAL A C 1
ATOM 3034 O O . VAL A 1 381 ? 57.679 36.410 -22.917 1.00 76.62 381 VAL A O 1
ATOM 3037 N N . ARG A 1 382 ? 56.725 36.511 -24.940 1.00 74.69 382 ARG A N 1
ATOM 3038 C CA . ARG A 1 382 ? 56.119 37.833 -24.728 1.00 74.69 382 ARG A CA 1
ATOM 3039 C C . ARG A 1 382 ? 55.055 37.830 -23.625 1.00 74.69 382 ARG A C 1
ATOM 3041 O O . ARG A 1 382 ? 54.972 38.797 -22.873 1.00 74.69 382 ARG A O 1
ATOM 3048 N N . VAL A 1 383 ? 54.276 36.753 -23.504 1.00 70.50 383 VAL A N 1
ATOM 3049 C CA . VAL A 1 383 ? 53.336 36.535 -22.390 1.00 70.50 383 VAL A CA 1
ATOM 3050 C C . VAL A 1 383 ? 54.097 36.457 -21.068 1.00 70.50 383 VAL A C 1
ATOM 3052 O O . VAL A 1 383 ? 53.732 37.141 -20.117 1.00 70.50 383 VAL A O 1
ATOM 3055 N N . THR A 1 384 ? 55.213 35.726 -21.030 1.00 75.12 384 THR A N 1
ATOM 3056 C CA . THR A 1 384 ? 56.068 35.620 -19.834 1.00 75.12 384 THR A CA 1
ATOM 3057 C C . THR A 1 384 ? 56.640 36.981 -19.407 1.00 75.12 384 THR A C 1
ATOM 3059 O O . THR A 1 384 ? 56.665 37.309 -18.219 1.00 75.12 384 THR A O 1
ATOM 3062 N N . ASP A 1 385 ? 57.065 37.814 -20.358 1.00 77.88 385 ASP A N 1
ATOM 3063 C CA . ASP A 1 385 ? 57.539 39.172 -20.062 1.00 77.88 385 ASP A CA 1
ATOM 3064 C C . ASP A 1 385 ? 56.416 40.087 -19.551 1.00 77.88 385 ASP A C 1
ATOM 3066 O O . ASP A 1 385 ? 56.623 40.855 -18.606 1.00 77.88 385 ASP A O 1
ATOM 3070 N N . LEU A 1 386 ? 55.216 39.992 -20.132 1.00 73.75 386 LEU A N 1
ATOM 3071 C CA . LEU A 1 386 ? 54.044 40.735 -19.663 1.00 73.75 386 LEU A CA 1
ATOM 3072 C C . LEU A 1 386 ? 53.630 40.309 -18.250 1.00 73.75 386 LEU A C 1
ATOM 3074 O O . LEU A 1 386 ? 53.348 41.176 -17.427 1.00 73.75 386 LEU A O 1
ATOM 3078 N N . GLU A 1 387 ? 53.668 39.015 -17.921 1.00 71.25 387 GLU A N 1
ATOM 3079 C CA . GLU A 1 387 ? 53.435 38.523 -16.554 1.00 71.25 387 GLU A CA 1
ATOM 3080 C C . GLU A 1 387 ? 54.393 39.168 -15.553 1.00 71.25 387 GLU A C 1
ATOM 3082 O O . GLU A 1 387 ? 53.994 39.586 -14.464 1.00 71.25 387 GLU A O 1
ATOM 3087 N N . LYS A 1 388 ? 55.672 39.273 -15.924 1.00 77.56 388 LYS A N 1
ATOM 3088 C CA . LYS A 1 388 ? 56.681 39.899 -15.073 1.00 77.56 388 LYS A CA 1
ATOM 3089 C C . LYS A 1 388 ? 56.385 41.383 -14.854 1.00 77.56 388 LYS A C 1
ATOM 3091 O O . LYS A 1 388 ? 56.501 41.854 -13.724 1.00 77.56 388 LYS A O 1
ATOM 3096 N N . GLN A 1 389 ? 55.980 42.102 -15.901 1.00 77.06 389 GLN A N 1
ATOM 3097 C CA . GLN A 1 389 ? 55.580 43.509 -15.795 1.00 77.06 389 GLN A CA 1
ATOM 3098 C C . GLN A 1 389 ? 54.316 43.685 -14.944 1.00 77.06 389 GLN A C 1
ATOM 3100 O O . GLN A 1 389 ? 54.269 44.587 -14.113 1.00 77.06 389 GLN A O 1
ATOM 3105 N N . ILE A 1 390 ? 53.323 42.805 -15.092 1.00 71.75 390 ILE A N 1
ATOM 3106 C CA . ILE A 1 390 ? 52.085 42.833 -14.300 1.00 71.75 390 ILE A CA 1
ATOM 3107 C C . ILE A 1 390 ? 52.382 42.589 -12.821 1.00 71.75 390 ILE A C 1
ATOM 3109 O O . ILE A 1 390 ? 51.918 43.363 -11.993 1.00 71.75 390 ILE A O 1
ATOM 3113 N N . LYS A 1 391 ? 53.212 41.595 -12.476 1.00 76.38 391 LYS A N 1
ATOM 3114 C CA . LYS A 1 391 ? 53.624 41.353 -11.080 1.00 76.38 391 LYS A CA 1
ATOM 3115 C C . LYS A 1 391 ? 54.375 42.537 -10.476 1.00 76.38 391 LYS A C 1
ATOM 3117 O O . LYS A 1 391 ? 54.175 42.875 -9.314 1.00 76.38 391 LYS A O 1
ATOM 3122 N N . GLN A 1 392 ? 55.231 43.190 -11.261 1.00 78.94 392 GLN A N 1
ATOM 3123 C CA . GLN A 1 392 ? 55.897 44.417 -10.822 1.00 78.94 392 GLN A CA 1
ATOM 3124 C C . GLN A 1 392 ? 54.893 45.550 -10.592 1.00 78.94 392 GLN A C 1
ATOM 3126 O O . GLN A 1 392 ? 55.005 46.281 -9.614 1.00 78.94 392 GLN A O 1
ATOM 3131 N N . MET A 1 393 ? 53.899 45.683 -11.467 1.00 75.19 393 MET A N 1
ATOM 3132 C CA . MET A 1 393 ? 52.861 46.701 -11.351 1.00 75.19 393 MET A CA 1
ATOM 3133 C C . MET A 1 393 ? 51.926 46.444 -10.159 1.00 75.19 393 MET A C 1
ATOM 3135 O O . MET A 1 393 ? 51.608 47.379 -9.434 1.00 75.19 393 MET A O 1
ATOM 3139 N N . GLU A 1 394 ? 51.552 45.188 -9.907 1.00 75.88 394 GLU A N 1
ATOM 3140 C CA . GLU A 1 394 ? 50.821 44.748 -8.711 1.00 75.88 394 GLU A CA 1
ATOM 3141 C C . GLU A 1 394 ? 51.578 45.123 -7.435 1.00 75.88 394 GLU A C 1
ATOM 3143 O O . GLU A 1 394 ? 51.004 45.709 -6.520 1.00 75.88 394 GLU A O 1
ATOM 3148 N N . GLN A 1 395 ? 52.885 44.856 -7.398 1.00 80.00 395 GLN A N 1
ATOM 3149 C CA . GLN A 1 395 ? 53.723 45.230 -6.265 1.00 80.00 395 GLN A CA 1
ATOM 3150 C C . GLN A 1 395 ? 53.755 46.754 -6.059 1.00 80.00 395 GLN A C 1
ATOM 3152 O O . GLN A 1 395 ? 53.519 47.218 -4.948 1.00 80.00 395 GLN A O 1
ATOM 3157 N N . ILE A 1 396 ? 53.949 47.535 -7.130 1.00 76.56 396 ILE A N 1
ATOM 3158 C CA . ILE A 1 396 ? 53.932 49.008 -7.073 1.00 76.56 396 ILE A CA 1
ATOM 3159 C C . ILE A 1 396 ? 52.585 49.536 -6.558 1.00 76.56 396 ILE A C 1
ATOM 3161 O O . ILE A 1 396 ? 52.560 50.459 -5.743 1.00 76.56 396 ILE A O 1
ATOM 3165 N N . TYR A 1 397 ? 51.464 48.974 -7.021 1.00 74.38 397 TYR A N 1
ATOM 3166 C CA . TYR A 1 397 ? 50.137 49.392 -6.570 1.00 74.38 397 TYR A CA 1
ATOM 3167 C C . TYR A 1 397 ? 49.892 49.047 -5.104 1.00 74.38 397 TYR A C 1
ATOM 3169 O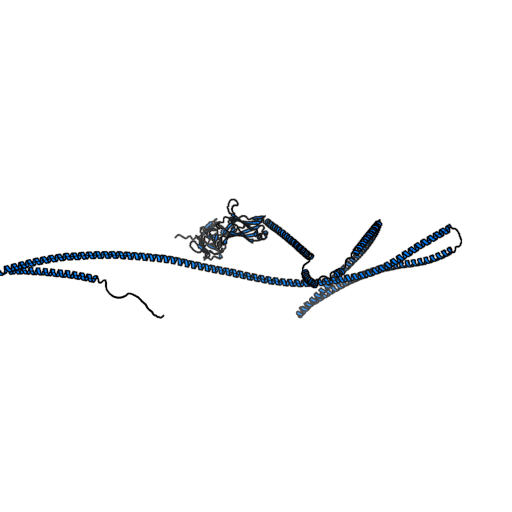 O . TYR A 1 397 ? 49.405 49.902 -4.368 1.00 74.38 397 TYR A O 1
ATOM 3177 N N . ASN A 1 398 ? 50.263 47.845 -4.666 1.00 78.81 398 ASN A N 1
ATOM 3178 C CA . ASN A 1 398 ? 50.130 47.443 -3.268 1.00 78.81 398 ASN A CA 1
ATOM 3179 C C . ASN A 1 398 ? 50.973 48.330 -2.340 1.00 78.81 398 ASN A C 1
ATOM 3181 O O . ASN A 1 398 ? 50.470 48.783 -1.312 1.00 78.81 398 ASN A O 1
ATOM 3185 N N . ASP A 1 399 ? 52.206 48.655 -2.734 1.00 81.88 399 ASP A N 1
ATOM 3186 C CA . ASP A 1 399 ? 53.075 49.556 -1.971 1.00 81.88 399 ASP A CA 1
ATOM 3187 C C . ASP A 1 399 ? 52.472 50.974 -1.868 1.00 81.88 399 ASP A C 1
ATOM 3189 O O . ASP A 1 399 ? 52.486 51.589 -0.800 1.00 81.88 399 ASP A O 1
ATOM 3193 N N . ALA A 1 400 ? 51.888 51.493 -2.956 1.00 73.88 400 ALA A N 1
ATOM 3194 C CA . ALA A 1 400 ? 51.235 52.804 -2.971 1.00 73.88 400 ALA A CA 1
ATOM 3195 C C . ALA A 1 400 ? 49.936 52.837 -2.146 1.00 73.88 400 ALA A C 1
ATOM 3197 O O . ALA A 1 400 ? 49.675 53.820 -1.451 1.00 73.88 400 ALA A O 1
ATOM 3198 N N . ILE A 1 401 ? 49.129 51.771 -2.205 1.00 79.44 401 ILE A N 1
ATOM 3199 C CA . ILE A 1 401 ? 47.925 51.610 -1.377 1.00 79.44 401 ILE A CA 1
ATOM 3200 C C . ILE A 1 401 ? 48.319 51.620 0.103 1.00 79.44 401 ILE A C 1
ATOM 3202 O O . ILE A 1 401 ? 47.752 52.398 0.868 1.00 79.44 401 ILE A O 1
ATOM 3206 N N . ALA A 1 402 ? 49.347 50.858 0.487 1.00 80.50 402 ALA A N 1
ATOM 3207 C CA . ALA A 1 402 ? 49.838 50.815 1.862 1.00 80.50 402 ALA A CA 1
ATOM 3208 C C . ALA A 1 402 ? 50.346 52.186 2.358 1.00 80.50 402 ALA A C 1
ATOM 3210 O O . ALA A 1 402 ? 50.089 52.572 3.501 1.00 80.50 402 ALA A O 1
ATOM 3211 N N . ASP A 1 403 ? 51.037 52.966 1.516 1.00 79.62 403 ASP A N 1
ATOM 3212 C CA . ASP A 1 403 ? 51.427 54.347 1.852 1.00 79.62 403 ASP A CA 1
ATOM 3213 C C . ASP A 1 403 ? 50.204 55.250 2.087 1.00 79.62 403 ASP A C 1
ATOM 3215 O O . ASP A 1 403 ? 50.145 55.991 3.074 1.00 79.62 403 ASP A O 1
ATOM 3219 N N . ILE A 1 404 ? 49.193 55.161 1.216 1.00 77.44 404 ILE A N 1
ATOM 3220 C CA . ILE A 1 404 ? 47.950 55.932 1.337 1.00 77.44 404 ILE A CA 1
ATOM 3221 C C . ILE A 1 404 ? 47.196 55.554 2.616 1.00 77.44 404 ILE A C 1
ATOM 3223 O O . ILE A 1 404 ? 46.760 56.451 3.338 1.00 77.44 404 ILE A O 1
ATOM 3227 N N . GLU A 1 405 ? 47.085 54.265 2.943 1.00 79.94 405 GLU A N 1
ATOM 3228 C CA . GLU A 1 405 ? 46.475 53.794 4.192 1.00 79.94 405 GLU A CA 1
ATOM 3229 C C . GLU A 1 405 ? 47.182 54.370 5.419 1.00 79.94 405 GLU A C 1
ATOM 3231 O O . GLU A 1 405 ? 46.532 54.905 6.320 1.00 79.94 405 GLU A O 1
ATOM 3236 N N . ASN A 1 406 ? 48.517 54.343 5.436 1.00 81.56 406 ASN A N 1
ATOM 3237 C CA . ASN A 1 406 ? 49.310 54.906 6.528 1.00 81.56 406 ASN A CA 1
ATOM 3238 C C . ASN A 1 406 ? 49.096 56.421 6.683 1.00 81.56 406 ASN A C 1
ATOM 3240 O O . ASN A 1 406 ? 48.961 56.932 7.804 1.00 81.56 406 ASN A O 1
ATOM 3244 N N . ARG A 1 407 ? 49.017 57.156 5.567 1.00 78.75 407 ARG A N 1
ATOM 3245 C CA . ARG A 1 407 ? 48.725 58.598 5.565 1.00 78.75 407 ARG A CA 1
ATOM 3246 C C . ARG A 1 407 ? 47.298 58.897 6.025 1.00 78.75 407 ARG A C 1
ATOM 3248 O O . ARG A 1 407 ? 47.111 59.835 6.799 1.00 78.75 407 ARG A O 1
ATOM 3255 N N . LEU A 1 408 ? 46.312 58.104 5.605 1.00 76.25 408 LEU A N 1
ATOM 3256 C CA . LEU A 1 408 ? 44.919 58.228 6.049 1.00 76.25 408 LEU A CA 1
ATOM 3257 C C . LEU A 1 408 ? 44.785 57.952 7.550 1.00 76.25 408 LEU A C 1
ATOM 3259 O O . LEU A 1 408 ? 44.186 58.759 8.255 1.00 76.25 408 LEU A O 1
ATOM 3263 N N . ASN A 1 409 ? 45.412 56.890 8.061 1.00 77.56 409 ASN A N 1
ATOM 3264 C CA . ASN A 1 409 ? 45.436 56.584 9.496 1.00 77.56 409 ASN A CA 1
ATOM 3265 C C . ASN A 1 409 ? 46.103 57.702 10.317 1.00 77.56 409 ASN A C 1
ATOM 3267 O O . ASN A 1 409 ? 45.694 57.996 11.438 1.00 77.56 409 ASN A O 1
ATOM 3271 N N . SER A 1 410 ? 47.109 58.377 9.755 1.00 74.50 410 SER A N 1
ATOM 3272 C CA . SER A 1 410 ? 47.732 59.545 10.392 1.00 74.50 410 SER A CA 1
ATOM 3273 C C . SER A 1 410 ? 46.802 60.769 10.412 1.00 74.50 410 SER A C 1
ATOM 3275 O O . SER A 1 410 ? 46.798 61.515 11.390 1.00 74.50 410 SER A O 1
ATOM 3277 N N . LEU A 1 411 ? 45.998 60.969 9.359 1.00 71.69 411 LEU A N 1
ATOM 3278 C CA . LEU A 1 411 ? 45.007 62.050 9.258 1.00 71.69 411 LEU A CA 1
ATOM 3279 C C . LEU A 1 411 ? 43.791 61.839 10.169 1.00 71.69 411 LEU A C 1
ATOM 3281 O O . LEU A 1 411 ? 43.231 62.825 10.632 1.00 71.69 411 LEU A O 1
ATOM 3285 N N . GLU A 1 412 ? 43.426 60.593 10.476 1.00 69.25 412 GLU A N 1
ATOM 3286 C CA . GLU A 1 412 ? 42.362 60.227 11.431 1.00 69.25 412 GLU A CA 1
ATOM 3287 C C . GLU A 1 412 ? 42.646 60.737 12.860 1.00 69.25 412 GLU A C 1
ATOM 3289 O O . GLU A 1 412 ? 41.724 60.963 13.641 1.00 69.25 412 GLU A O 1
ATOM 3294 N N . ASN A 1 413 ? 43.922 60.998 13.178 1.00 65.75 413 ASN A N 1
ATOM 3295 C CA . ASN A 1 413 ? 44.371 61.623 14.429 1.00 65.75 413 ASN A CA 1
ATOM 3296 C C . ASN A 1 413 ? 44.435 63.169 14.367 1.00 65.75 413 ASN A C 1
ATOM 3298 O O . ASN A 1 413 ? 44.742 63.813 15.372 1.00 65.75 413 ASN A O 1
ATOM 3302 N N . GLY A 1 414 ? 44.175 63.777 13.204 1.00 63.25 414 GLY A N 1
ATOM 3303 C CA . GLY A 1 414 ? 44.037 65.225 12.993 1.00 63.25 414 GLY A CA 1
ATOM 3304 C C . GLY A 1 414 ? 42.585 65.611 12.672 1.00 63.25 414 GLY A C 1
ATOM 3305 O O . GLY A 1 414 ? 41.762 64.751 12.396 1.00 63.25 414 GLY A O 1
ATOM 3306 N N . SER A 1 415 ? 42.233 66.903 12.728 1.00 59.91 415 SER A N 1
ATOM 3307 C CA . SER A 1 415 ? 40.843 67.409 12.621 1.00 59.91 415 SER A CA 1
ATOM 3308 C C . SER A 1 415 ? 40.169 67.261 11.236 1.00 59.91 415 SER A C 1
ATOM 3310 O O . SER A 1 415 ? 39.733 68.254 10.655 1.00 59.91 415 SER A O 1
ATOM 3312 N N . VAL A 1 416 ? 40.041 66.039 10.716 1.00 60.88 416 VAL A N 1
ATOM 3313 C CA . VAL A 1 416 ? 39.253 65.689 9.519 1.00 60.88 416 VAL A CA 1
ATOM 3314 C C . VAL A 1 416 ? 37.999 64.892 9.940 1.00 60.88 416 VAL A C 1
ATOM 3316 O O . VAL A 1 416 ? 38.090 64.088 10.868 1.00 60.88 416 VAL A O 1
ATOM 3319 N N . PRO A 1 417 ? 36.816 65.091 9.318 1.00 63.84 417 PRO A N 1
ATOM 3320 C CA . PRO A 1 417 ? 35.592 64.369 9.683 1.00 63.84 417 PRO A CA 1
ATOM 3321 C C . PRO A 1 417 ? 35.705 62.838 9.481 1.00 63.84 417 PRO A C 1
ATOM 3323 O O . PRO A 1 417 ? 36.079 62.402 8.391 1.00 63.84 417 PRO A O 1
ATOM 3326 N N . PRO A 1 418 ? 35.316 61.999 10.465 1.00 66.00 418 PRO A N 1
ATOM 3327 C CA . PRO A 1 418 ? 35.464 60.536 10.384 1.00 66.00 418 PRO A CA 1
ATOM 3328 C C . PRO A 1 418 ? 34.696 59.855 9.236 1.00 66.00 418 PRO A C 1
ATOM 3330 O O . PRO A 1 418 ? 35.109 58.804 8.748 1.00 66.00 418 PRO A O 1
ATOM 3333 N N . ALA A 1 419 ? 33.575 60.439 8.798 1.00 65.81 419 ALA A N 1
ATOM 3334 C CA . ALA A 1 419 ? 32.710 59.853 7.771 1.00 65.81 419 ALA A CA 1
ATOM 3335 C C . ALA A 1 419 ? 33.359 59.850 6.373 1.00 65.81 419 ALA A C 1
ATOM 3337 O O . ALA A 1 419 ? 33.300 58.838 5.674 1.00 65.81 419 ALA A O 1
ATOM 3338 N N . ASP A 1 420 ? 34.043 60.936 6.003 1.00 70.44 420 ASP A N 1
ATOM 3339 C CA . ASP A 1 420 ? 34.732 61.050 4.710 1.00 70.44 420 ASP A CA 1
ATOM 3340 C C . ASP A 1 420 ? 35.931 60.090 4.639 1.00 70.44 420 ASP A C 1
ATOM 3342 O O . ASP A 1 420 ? 36.230 59.508 3.596 1.00 70.44 420 ASP A O 1
ATOM 3346 N N . LEU A 1 421 ? 36.591 59.854 5.779 1.00 75.19 421 LEU A N 1
ATOM 3347 C CA . LEU A 1 421 ? 37.725 58.937 5.873 1.00 75.19 421 LEU A CA 1
ATOM 3348 C C . LEU A 1 421 ? 37.301 57.469 5.704 1.00 75.19 421 LEU A C 1
ATOM 3350 O O . LEU A 1 421 ? 38.000 56.686 5.059 1.00 75.19 421 LEU A O 1
ATOM 3354 N N . SER A 1 422 ? 36.141 57.102 6.255 1.00 75.50 422 SER A N 1
ATOM 3355 C CA . SER A 1 422 ? 35.585 55.752 6.132 1.00 75.50 422 SER A CA 1
ATOM 3356 C C . SER A 1 422 ? 35.193 55.424 4.688 1.00 75.50 422 SER A C 1
ATOM 3358 O O . SER A 1 422 ? 35.505 54.330 4.219 1.00 75.50 422 SER A O 1
ATOM 3360 N N . GLN A 1 423 ? 34.605 56.378 3.955 1.00 77.50 423 GLN A N 1
ATOM 3361 C CA . GLN A 1 423 ? 34.302 56.200 2.530 1.00 77.50 423 GLN A CA 1
ATOM 3362 C C . GLN A 1 423 ? 35.565 56.021 1.679 1.00 77.50 423 GLN A C 1
ATOM 3364 O O . GLN A 1 423 ? 35.604 55.133 0.830 1.00 77.50 423 GLN A O 1
ATOM 3369 N N . ILE A 1 424 ? 36.623 56.800 1.928 1.00 77.50 424 ILE A N 1
ATOM 3370 C CA . ILE A 1 424 ? 37.886 56.656 1.186 1.00 77.50 424 ILE A CA 1
ATOM 3371 C C . ILE A 1 424 ? 38.533 55.289 1.460 1.00 77.50 424 ILE A C 1
ATOM 3373 O O . ILE A 1 424 ? 38.998 54.638 0.524 1.00 77.50 424 ILE A O 1
ATOM 3377 N N . LYS A 1 425 ? 38.515 54.813 2.713 1.00 80.31 425 LYS A N 1
ATOM 3378 C CA . LYS A 1 425 ? 38.998 53.464 3.064 1.00 80.31 425 LYS A CA 1
ATOM 3379 C C . LYS A 1 425 ? 38.181 52.368 2.372 1.00 80.31 425 LYS A C 1
ATOM 3381 O O . LYS A 1 425 ? 38.753 51.393 1.892 1.00 80.31 425 LYS A O 1
ATOM 3386 N N . GLN A 1 426 ? 36.861 52.532 2.272 1.00 81.50 426 GLN A N 1
ATOM 3387 C CA . GLN A 1 426 ? 36.011 51.582 1.555 1.00 81.50 426 GLN A CA 1
ATOM 3388 C C . GLN A 1 426 ? 36.354 51.526 0.059 1.00 81.50 426 GLN A C 1
ATOM 3390 O O . GLN A 1 426 ? 36.573 50.439 -0.469 1.00 81.50 426 GLN A O 1
ATOM 3395 N N . MET A 1 427 ? 36.480 52.678 -0.605 1.00 80.25 427 MET A N 1
ATOM 3396 C CA . MET A 1 427 ? 36.857 52.734 -2.024 1.00 80.25 427 MET A CA 1
ATOM 3397 C C . MET A 1 427 ? 38.243 52.124 -2.286 1.00 80.25 427 MET A C 1
ATOM 3399 O O . MET A 1 427 ? 38.463 51.516 -3.333 1.00 80.25 427 MET A O 1
ATOM 3403 N N . LEU A 1 428 ? 39.179 52.257 -1.340 1.00 83.19 428 LEU A N 1
ATOM 3404 C CA . LEU A 1 428 ? 40.514 51.665 -1.437 1.00 83.19 428 LEU A CA 1
ATOM 3405 C C . LEU A 1 428 ? 40.475 50.132 -1.338 1.00 83.19 428 LEU A C 1
ATOM 3407 O O . LEU A 1 428 ? 41.107 49.452 -2.145 1.00 83.19 428 LEU A O 1
ATOM 3411 N N . ASN A 1 429 ? 39.666 49.593 -0.421 1.00 81.25 429 ASN A N 1
ATOM 3412 C CA . ASN A 1 429 ? 39.438 48.150 -0.299 1.00 81.25 429 ASN A CA 1
ATOM 3413 C C . ASN A 1 429 ? 38.761 47.568 -1.548 1.00 81.25 429 ASN A C 1
ATOM 3415 O O . ASN A 1 429 ? 39.142 46.498 -2.025 1.00 81.25 429 ASN A O 1
ATOM 3419 N N . GLU A 1 430 ? 37.776 48.277 -2.106 1.00 79.25 430 GLU A N 1
ATOM 3420 C CA . GLU A 1 430 ? 37.113 47.884 -3.354 1.00 79.25 430 GLU A CA 1
ATOM 3421 C C . GLU A 1 430 ? 38.101 47.870 -4.533 1.00 79.25 430 GLU A C 1
ATOM 3423 O O . GLU A 1 430 ? 38.102 46.927 -5.329 1.00 79.25 430 GLU A O 1
ATOM 3428 N N . LEU A 1 431 ? 39.003 48.856 -4.610 1.00 79.94 431 LEU A N 1
ATOM 3429 C CA . LEU A 1 431 ? 40.059 48.891 -5.622 1.00 79.94 431 LEU A CA 1
ATOM 3430 C C . LEU A 1 431 ? 41.051 47.729 -5.457 1.00 79.94 431 LEU A C 1
ATOM 3432 O O . LEU A 1 431 ? 41.410 47.095 -6.450 1.00 79.94 431 LEU A O 1
ATOM 3436 N N . GLN A 1 432 ? 41.458 47.405 -4.227 1.00 82.25 432 GLN A N 1
ATOM 3437 C CA . GLN A 1 432 ? 42.361 46.281 -3.967 1.00 82.25 432 GLN A CA 1
ATOM 3438 C C . GLN A 1 432 ? 41.724 44.935 -4.341 1.00 82.25 432 GLN A C 1
ATOM 3440 O O . GLN A 1 432 ? 42.363 44.097 -4.980 1.00 82.25 432 GLN A O 1
ATOM 3445 N N . ALA A 1 433 ? 40.441 44.744 -4.021 1.00 78.88 433 ALA A N 1
ATOM 3446 C CA . ALA A 1 433 ? 39.695 43.558 -4.431 1.00 78.88 433 ALA A CA 1
ATOM 3447 C C . ALA A 1 433 ? 39.604 43.439 -5.964 1.00 78.88 433 ALA A C 1
ATOM 3449 O O . ALA A 1 433 ? 39.771 42.346 -6.511 1.00 78.88 433 ALA A O 1
ATOM 3450 N N . TYR A 1 434 ? 39.391 44.559 -6.663 1.00 75.75 434 TYR A N 1
ATOM 3451 C CA . TYR A 1 434 ? 39.340 44.592 -8.125 1.00 75.75 434 TYR A CA 1
ATOM 3452 C C . TYR A 1 434 ? 40.690 44.237 -8.773 1.00 75.75 434 TYR A C 1
ATOM 3454 O O . TYR A 1 434 ? 40.727 43.460 -9.728 1.00 75.75 434 TYR A O 1
ATOM 3462 N N . VAL A 1 435 ? 41.805 44.746 -8.233 1.00 77.81 435 VAL A N 1
ATOM 3463 C CA . VAL A 1 435 ? 43.163 44.418 -8.708 1.00 77.81 435 VAL A CA 1
ATOM 3464 C C . VAL A 1 435 ? 43.463 42.927 -8.527 1.00 77.81 435 VAL A C 1
ATOM 3466 O O . VAL A 1 435 ? 43.849 42.269 -9.492 1.00 77.81 435 VAL A O 1
ATOM 3469 N N . ASN A 1 436 ? 43.194 42.368 -7.342 1.00 79.44 436 ASN A N 1
ATOM 3470 C CA . ASN A 1 436 ? 43.441 40.950 -7.056 1.00 79.44 436 ASN A CA 1
ATOM 3471 C C . ASN A 1 436 ? 42.635 40.016 -7.970 1.00 79.44 436 ASN A C 1
ATOM 3473 O O . ASN A 1 436 ? 43.140 38.985 -8.418 1.00 79.44 436 ASN A O 1
ATOM 3477 N N . LYS A 1 437 ? 41.380 40.375 -8.268 1.00 82.44 437 LYS A N 1
ATOM 3478 C CA . LYS A 1 437 ? 40.540 39.608 -9.192 1.00 82.44 437 LYS A CA 1
ATOM 3479 C C . LYS A 1 437 ? 41.152 39.564 -10.595 1.00 82.44 437 LYS A C 1
ATOM 3481 O O . LYS A 1 437 ? 41.321 38.481 -11.145 1.00 82.44 437 LYS A O 1
ATOM 3486 N N . ASN A 1 438 ? 41.549 40.715 -11.134 1.00 76.00 438 ASN A N 1
ATOM 3487 C CA . ASN A 1 438 ? 42.123 40.785 -12.478 1.00 76.00 438 ASN A CA 1
ATOM 3488 C C . ASN A 1 438 ? 43.460 40.028 -12.584 1.00 76.00 438 ASN A C 1
ATOM 3490 O O . ASN A 1 438 ? 43.715 39.400 -13.611 1.00 76.00 438 ASN A O 1
ATOM 3494 N N . THR A 1 439 ? 44.297 40.030 -11.537 1.00 76.31 439 THR A N 1
ATOM 3495 C CA . THR A 1 439 ? 45.523 39.209 -11.496 1.00 76.31 439 THR A CA 1
ATOM 3496 C C . THR A 1 439 ? 45.201 37.718 -11.641 1.00 76.31 439 THR A C 1
ATOM 3498 O O . THR A 1 439 ? 45.849 37.015 -12.421 1.00 76.31 439 THR A O 1
ATOM 3501 N N . ASN A 1 440 ? 44.181 37.231 -10.929 1.00 79.50 440 ASN A N 1
ATOM 3502 C CA . ASN A 1 440 ? 43.780 35.825 -10.980 1.00 79.50 440 ASN A CA 1
ATOM 3503 C C . ASN A 1 440 ? 43.192 35.430 -12.342 1.00 79.50 440 ASN A C 1
ATOM 3505 O O . ASN A 1 440 ? 43.569 34.385 -12.874 1.00 79.50 440 ASN A O 1
ATOM 3509 N N . ASP A 1 441 ? 42.345 36.276 -12.934 1.00 78.31 441 ASP A N 1
ATOM 3510 C CA . ASP A 1 441 ? 41.767 36.034 -14.263 1.00 78.31 441 ASP A CA 1
ATOM 3511 C C . ASP A 1 441 ? 42.874 35.884 -15.333 1.00 78.31 441 ASP A C 1
ATOM 3513 O O . ASP A 1 441 ? 42.817 35.003 -16.194 1.00 78.31 441 ASP A O 1
ATOM 3517 N N . ILE A 1 442 ? 43.943 36.685 -15.243 1.00 74.81 442 ILE A N 1
ATOM 3518 C CA . ILE A 1 442 ? 45.095 36.612 -16.160 1.00 74.81 442 ILE A CA 1
ATOM 3519 C C . ILE A 1 442 ? 45.903 35.320 -15.962 1.00 74.81 442 ILE A C 1
ATOM 3521 O O . ILE A 1 442 ? 46.304 34.689 -16.942 1.00 74.81 442 ILE A O 1
ATOM 3525 N N . LEU A 1 443 ? 46.124 34.890 -14.715 1.00 76.94 443 LEU A N 1
ATOM 3526 C CA . LEU A 1 443 ? 46.807 33.622 -14.430 1.00 76.94 443 LEU A CA 1
ATOM 3527 C C . LEU A 1 443 ? 46.015 32.412 -14.947 1.00 76.94 443 LEU A C 1
ATOM 3529 O O . LEU A 1 443 ? 46.613 31.431 -15.391 1.00 76.94 443 LEU A O 1
ATOM 3533 N N . GLN A 1 444 ? 44.683 32.481 -14.935 1.00 76.69 444 GLN A N 1
ATOM 3534 C CA . GLN A 1 444 ? 43.830 31.421 -15.466 1.00 76.69 444 GLN A CA 1
ATOM 3535 C C . GLN A 1 444 ? 43.934 31.299 -16.994 1.00 76.69 444 GLN A C 1
ATOM 3537 O O . GLN A 1 444 ? 44.072 30.186 -17.505 1.00 76.69 444 GLN A O 1
ATOM 3542 N N . LEU A 1 445 ? 43.966 32.424 -17.718 1.00 76.00 445 LEU A N 1
ATOM 3543 C CA . LEU A 1 445 ? 44.151 32.434 -19.176 1.00 76.00 445 LEU A CA 1
ATOM 3544 C C . LEU A 1 445 ? 45.456 31.745 -19.614 1.00 76.00 445 LEU A C 1
ATOM 3546 O O . LEU A 1 445 ? 45.473 31.057 -20.635 1.00 76.00 445 LEU A O 1
ATOM 3550 N N . LYS A 1 446 ? 46.532 31.853 -18.821 1.00 74.25 446 LYS A N 1
ATOM 3551 C CA . LYS A 1 446 ? 47.786 31.115 -19.052 1.00 74.25 446 LYS A CA 1
ATOM 3552 C C . LYS A 1 446 ? 47.579 29.600 -18.986 1.00 74.25 446 LYS A C 1
ATOM 3554 O O . LYS A 1 446 ? 48.025 28.873 -19.872 1.00 74.25 446 LYS A O 1
ATOM 3559 N N . GLY A 1 447 ? 46.882 29.130 -17.951 1.00 75.88 447 GLY A N 1
ATOM 3560 C CA . GLY A 1 447 ? 46.584 27.707 -17.785 1.00 75.88 447 GLY A CA 1
ATOM 3561 C C . GLY A 1 447 ? 45.756 27.145 -18.943 1.00 75.88 447 GLY A C 1
ATOM 3562 O O . GLY A 1 447 ? 45.959 26.004 -19.354 1.00 75.88 447 GLY A O 1
ATOM 3563 N N . ASP A 1 448 ? 44.857 27.944 -19.517 1.00 76.12 448 ASP A N 1
ATOM 3564 C CA . ASP A 1 448 ? 44.084 27.536 -20.692 1.00 76.12 448 ASP A CA 1
ATOM 3565 C C . ASP A 1 448 ? 44.923 27.537 -21.981 1.00 76.12 448 ASP A C 1
ATOM 3567 O O . ASP A 1 448 ? 44.761 26.641 -22.815 1.00 76.12 448 ASP A O 1
ATOM 3571 N N . GLN A 1 449 ? 45.885 28.455 -22.118 1.00 75.25 449 GLN A N 1
ATOM 3572 C CA . GLN A 1 449 ? 46.844 28.457 -23.227 1.00 75.25 449 GLN A CA 1
ATOM 3573 C C . GLN A 1 449 ? 47.760 27.216 -23.206 1.00 75.25 449 GLN A C 1
ATOM 3575 O O . GLN A 1 449 ? 47.991 26.600 -24.249 1.00 75.25 449 GLN A O 1
ATOM 3580 N N . GLU A 1 450 ? 48.233 26.793 -22.030 1.00 75.81 450 GLU A N 1
ATOM 3581 C CA . GLU A 1 450 ? 49.040 25.571 -21.872 1.00 75.81 450 GLU A CA 1
ATOM 3582 C C . GLU A 1 450 ? 48.250 24.304 -22.255 1.00 75.81 450 GLU A C 1
ATOM 3584 O O . GLU A 1 450 ? 48.771 23.424 -22.947 1.00 75.81 450 GLU A O 1
ATOM 3589 N N . LYS A 1 451 ? 46.960 24.230 -21.890 1.00 77.88 451 LYS A N 1
ATOM 3590 C CA . LYS A 1 451 ? 46.073 23.126 -22.307 1.00 77.88 451 LYS A CA 1
ATOM 3591 C C . LYS A 1 451 ? 45.876 23.084 -23.823 1.00 77.88 451 LYS A C 1
ATOM 3593 O O . LYS A 1 451 ? 45.888 21.999 -24.405 1.00 77.88 451 LYS A O 1
ATOM 3598 N N . GLN A 1 452 ? 45.700 24.237 -24.472 1.00 76.25 452 GLN A N 1
ATOM 3599 C CA . GLN A 1 452 ? 45.549 24.302 -25.930 1.00 76.25 452 GLN A CA 1
ATOM 3600 C C . GLN A 1 452 ? 46.807 23.813 -26.659 1.00 76.25 452 GLN A C 1
ATOM 3602 O O . GLN A 1 452 ? 46.689 23.050 -27.618 1.00 76.25 452 GLN A O 1
ATOM 3607 N N . ALA A 1 453 ? 48.002 24.168 -26.177 1.00 71.56 453 ALA A N 1
ATOM 3608 C CA . ALA A 1 453 ? 49.260 23.676 -26.741 1.00 71.56 453 ALA A CA 1
ATOM 3609 C C . ALA A 1 453 ? 49.380 22.141 -26.647 1.00 71.56 453 ALA A C 1
ATOM 3611 O O . ALA A 1 453 ? 49.761 21.481 -27.617 1.00 71.56 453 ALA A O 1
ATOM 3612 N N . ALA A 1 454 ? 48.980 21.552 -25.515 1.00 74.50 454 ALA A N 1
ATOM 3613 C CA . ALA A 1 454 ? 48.972 20.099 -25.339 1.00 74.50 454 ALA A CA 1
ATOM 3614 C C . ALA A 1 454 ? 47.983 19.390 -26.285 1.00 74.50 454 ALA A C 1
ATOM 3616 O O . ALA A 1 454 ? 48.306 18.343 -26.853 1.00 74.50 454 ALA A O 1
ATOM 3617 N N . LEU A 1 455 ? 46.794 19.969 -26.498 1.00 75.81 455 LEU A N 1
ATOM 3618 C CA . LEU A 1 455 ? 45.810 19.449 -27.454 1.00 75.81 455 LEU A CA 1
ATOM 3619 C C . LEU A 1 455 ? 46.336 19.479 -28.897 1.00 75.81 455 LEU A C 1
ATOM 3621 O O . LEU A 1 455 ? 46.104 18.526 -29.643 1.00 75.81 455 LEU A O 1
ATOM 3625 N N . LEU A 1 456 ? 47.073 20.528 -29.275 1.00 74.94 456 LEU A N 1
ATOM 3626 C CA . LEU A 1 456 ? 47.676 20.649 -30.605 1.00 74.94 456 LEU A CA 1
ATOM 3627 C C . LEU A 1 456 ? 48.714 19.541 -30.858 1.00 74.94 456 LEU A C 1
ATOM 3629 O O . LEU A 1 456 ? 48.679 18.880 -31.894 1.00 74.94 456 LEU A O 1
ATOM 3633 N N . SER A 1 457 ? 49.573 19.267 -29.872 1.00 74.75 457 SER A N 1
ATOM 3634 C CA . SER A 1 457 ? 50.573 18.193 -29.957 1.00 74.75 457 SER A CA 1
ATOM 3635 C C . SER A 1 457 ? 49.932 16.796 -30.015 1.00 74.75 457 SER A C 1
ATOM 3637 O O . SER A 1 457 ? 50.361 15.921 -30.773 1.00 74.75 457 SER A O 1
ATOM 3639 N N . ALA A 1 458 ? 48.838 16.577 -29.279 1.00 74.69 458 ALA A N 1
ATOM 3640 C CA . ALA A 1 458 ? 48.083 15.326 -29.353 1.00 74.69 458 ALA A CA 1
ATOM 3641 C C . ALA A 1 458 ? 47.430 15.111 -30.733 1.00 74.69 458 ALA A C 1
ATOM 3643 O O . ALA A 1 458 ? 47.358 13.974 -31.213 1.00 74.69 458 ALA A O 1
ATOM 3644 N N . LEU A 1 459 ? 46.963 16.186 -31.378 1.00 74.94 459 LEU A N 1
ATOM 3645 C CA . LEU A 1 459 ? 46.400 16.136 -32.727 1.00 74.94 459 LEU A CA 1
ATOM 3646 C C . LEU A 1 459 ? 47.461 15.753 -33.767 1.00 74.94 459 LEU A C 1
ATOM 3648 O O . LEU A 1 459 ? 47.202 14.887 -34.602 1.00 74.94 459 LEU A O 1
ATOM 3652 N N . GLU A 1 460 ? 48.659 16.329 -33.676 1.00 75.00 460 GLU A N 1
ATOM 3653 C CA . GLU A 1 460 ? 49.795 15.983 -34.537 1.00 75.00 460 GLU A CA 1
ATOM 3654 C C . GLU A 1 460 ? 50.144 14.488 -34.438 1.00 75.00 460 GLU A C 1
ATOM 3656 O O . GLU A 1 460 ? 50.255 13.792 -35.450 1.00 75.00 460 GLU A O 1
ATOM 3661 N N . SER A 1 461 ? 50.220 13.958 -33.214 1.00 74.81 461 SER A N 1
ATOM 3662 C CA . SER A 1 461 ? 50.494 12.536 -32.977 1.00 74.81 461 SER A CA 1
ATOM 3663 C C . SER A 1 461 ? 49.418 11.624 -33.584 1.00 74.81 461 SER A C 1
ATOM 3665 O O . SER A 1 461 ? 49.736 10.636 -34.254 1.00 74.81 461 SER A O 1
ATOM 3667 N N . LYS A 1 462 ? 48.134 11.985 -33.436 1.00 74.94 462 LYS A N 1
ATOM 3668 C CA . LYS A 1 462 ? 47.020 11.257 -34.069 1.00 74.94 462 LYS A CA 1
ATOM 3669 C C . LYS A 1 462 ? 47.086 11.305 -35.593 1.00 74.94 462 LYS A C 1
ATOM 3671 O O . LYS A 1 462 ? 46.831 10.288 -36.235 1.00 74.94 462 LYS A O 1
ATOM 3676 N N . MET A 1 463 ? 47.431 12.454 -36.170 1.00 70.88 463 MET A N 1
ATOM 3677 C CA . MET A 1 463 ? 47.551 12.612 -37.618 1.00 70.88 463 MET A CA 1
ATOM 3678 C C . MET A 1 463 ? 48.682 11.737 -38.172 1.00 70.88 463 MET A C 1
ATOM 3680 O O . MET A 1 463 ? 48.472 10.998 -39.133 1.00 70.88 463 MET A O 1
ATOM 3684 N N . ASN A 1 464 ? 49.836 11.718 -37.502 1.00 74.75 464 ASN A N 1
ATOM 3685 C CA . ASN A 1 464 ? 50.965 10.860 -37.864 1.00 74.75 464 ASN A CA 1
ATOM 3686 C C . ASN A 1 464 ? 50.615 9.364 -37.773 1.00 74.75 464 ASN A C 1
ATOM 3688 O O . ASN A 1 464 ? 50.941 8.592 -38.678 1.00 74.75 464 ASN A O 1
ATOM 3692 N N . ALA A 1 465 ? 49.894 8.948 -36.727 1.00 73.19 465 ALA A N 1
ATOM 3693 C CA . ALA A 1 465 ? 49.401 7.576 -36.604 1.00 73.19 465 ALA A CA 1
ATOM 3694 C C . ALA A 1 465 ? 48.396 7.212 -37.716 1.00 73.19 465 ALA A C 1
ATOM 3696 O O . ALA A 1 465 ? 48.456 6.111 -38.265 1.00 73.19 465 ALA A O 1
ATOM 3697 N N . GLY A 1 466 ? 47.509 8.144 -38.084 1.00 71.50 466 GLY A N 1
ATOM 3698 C CA . GLY A 1 466 ? 46.560 7.984 -39.188 1.00 71.50 466 GLY A CA 1
ATOM 3699 C C . GLY A 1 466 ? 47.247 7.791 -40.542 1.00 71.50 466 GLY A C 1
ATOM 3700 O O . GLY A 1 466 ? 46.890 6.874 -41.280 1.00 71.50 466 GLY A O 1
ATOM 3701 N N . PHE A 1 467 ? 48.282 8.584 -40.842 1.00 72.31 467 PHE A N 1
ATOM 3702 C CA . PHE A 1 467 ? 49.087 8.427 -42.060 1.00 72.31 467 PHE A CA 1
ATOM 3703 C C . PHE A 1 467 ? 49.781 7.060 -42.132 1.00 72.31 467 PHE A C 1
ATOM 3705 O O . PHE A 1 467 ? 49.734 6.396 -43.169 1.00 72.31 467 PHE A O 1
ATOM 3712 N N . LEU A 1 468 ? 50.373 6.601 -41.025 1.00 73.62 468 LEU A N 1
ATOM 3713 C CA . LEU A 1 468 ? 50.996 5.275 -40.944 1.00 73.62 468 LEU A CA 1
ATOM 3714 C C . LEU A 1 468 ? 49.978 4.145 -41.154 1.00 73.62 468 LEU A C 1
ATOM 3716 O O . LEU A 1 468 ? 50.250 3.198 -41.894 1.00 73.62 468 LEU A O 1
ATOM 3720 N N . ALA A 1 469 ? 48.796 4.250 -40.544 1.00 73.31 469 ALA A N 1
ATOM 3721 C CA . ALA A 1 469 ? 47.726 3.270 -40.708 1.00 73.31 469 ALA A CA 1
ATOM 3722 C C . ALA A 1 469 ? 47.207 3.214 -42.155 1.00 73.31 469 ALA A C 1
ATOM 3724 O O . ALA A 1 469 ? 47.015 2.123 -42.693 1.00 73.31 469 ALA A O 1
ATOM 3725 N N . LEU A 1 470 ? 47.034 4.368 -42.810 1.00 70.19 470 LEU A N 1
ATOM 3726 C CA . LEU A 1 470 ? 46.593 4.439 -44.204 1.00 70.19 470 LEU A CA 1
ATOM 3727 C C . LEU A 1 470 ? 47.618 3.804 -45.155 1.00 70.19 470 LEU A C 1
ATOM 3729 O O . LEU A 1 470 ? 47.246 3.016 -46.024 1.00 70.19 470 LEU A O 1
ATOM 3733 N N . ASN A 1 471 ? 48.907 4.073 -44.936 1.00 71.81 471 ASN A N 1
ATOM 3734 C CA . ASN A 1 471 ? 49.996 3.469 -45.704 1.00 71.81 471 ASN A CA 1
ATOM 3735 C C . ASN A 1 471 ? 50.045 1.936 -45.536 1.00 71.81 471 ASN A C 1
ATOM 3737 O O . ASN A 1 471 ? 50.240 1.199 -46.502 1.00 71.81 471 ASN A O 1
ATOM 3741 N N . ASN A 1 472 ? 49.800 1.433 -44.323 1.00 73.06 472 ASN A N 1
ATOM 3742 C CA . ASN A 1 472 ? 49.739 -0.007 -44.061 1.00 73.06 472 ASN A CA 1
ATOM 3743 C C . ASN A 1 472 ? 48.512 -0.671 -44.706 1.00 73.06 472 ASN A C 1
ATOM 3745 O O . ASN A 1 472 ? 48.636 -1.748 -45.290 1.00 73.06 472 ASN A O 1
ATOM 3749 N N . ASN A 1 473 ? 47.344 -0.024 -44.650 1.00 72.75 473 ASN A N 1
ATOM 3750 C CA . ASN A 1 473 ? 46.127 -0.518 -45.297 1.00 72.75 473 ASN A CA 1
ATOM 3751 C C . ASN A 1 473 ? 46.270 -0.573 -46.826 1.00 72.75 473 ASN A C 1
ATOM 3753 O O . ASN A 1 473 ? 45.819 -1.541 -47.436 1.00 72.75 473 ASN A O 1
ATOM 3757 N N . TYR A 1 474 ? 46.933 0.416 -47.436 1.00 73.31 474 TYR A N 1
ATOM 3758 C CA . TYR A 1 474 ? 47.254 0.411 -48.868 1.00 73.31 474 TYR A CA 1
ATOM 3759 C C . TYR A 1 474 ? 48.096 -0.816 -49.256 1.00 73.31 474 TYR A C 1
ATOM 3761 O O . TYR A 1 474 ? 47.731 -1.557 -50.169 1.00 73.31 474 TYR A O 1
ATOM 3769 N N . ASN A 1 475 ? 49.164 -1.098 -48.502 1.00 71.94 475 ASN A N 1
ATOM 3770 C CA . ASN A 1 475 ? 50.022 -2.260 -48.752 1.00 71.94 475 ASN A CA 1
ATOM 3771 C C . ASN A 1 475 ? 49.270 -3.595 -48.583 1.00 71.94 475 ASN A C 1
ATOM 3773 O O . ASN A 1 475 ? 49.444 -4.511 -49.386 1.00 71.94 475 ASN A O 1
ATOM 3777 N N . ALA A 1 476 ? 48.396 -3.703 -47.576 1.00 70.56 476 ALA A N 1
ATOM 3778 C CA . ALA A 1 476 ? 47.579 -4.897 -47.353 1.00 70.56 476 ALA A CA 1
ATOM 3779 C C . ALA A 1 476 ? 46.530 -5.117 -48.459 1.00 70.56 476 ALA A C 1
ATOM 3781 O O . ALA A 1 476 ? 46.278 -6.255 -48.861 1.00 70.56 476 ALA A O 1
ATOM 3782 N N . LEU A 1 477 ? 45.922 -4.041 -48.966 1.00 67.38 477 LEU A N 1
ATOM 3783 C CA . LEU A 1 477 ? 44.963 -4.114 -50.067 1.00 67.38 477 LEU A CA 1
ATOM 3784 C C . LEU A 1 477 ? 45.642 -4.552 -51.368 1.00 67.38 477 LEU A C 1
ATOM 3786 O O . LEU A 1 477 ? 45.109 -5.425 -52.048 1.00 67.38 477 LEU A O 1
ATOM 3790 N N . SER A 1 478 ? 46.831 -4.013 -51.664 1.00 68.69 478 SER A N 1
ATOM 3791 C CA . SER A 1 478 ? 47.640 -4.439 -52.814 1.00 68.69 478 SER A CA 1
ATOM 3792 C C . SER A 1 478 ? 47.904 -5.949 -52.781 1.00 68.69 478 SER A C 1
ATOM 3794 O O . SER A 1 478 ? 47.646 -6.631 -53.767 1.00 68.69 478 SER A O 1
ATOM 3796 N N . GLY A 1 479 ? 48.307 -6.498 -51.628 1.00 71.00 479 GLY A N 1
ATOM 3797 C CA . GLY A 1 479 ? 48.533 -7.942 -51.488 1.00 71.00 479 GLY A CA 1
ATOM 3798 C C . GLY A 1 479 ? 47.271 -8.798 -51.680 1.00 71.00 479 GLY A C 1
ATOM 3799 O O . GLY A 1 479 ? 47.335 -9.867 -52.283 1.00 71.00 479 GLY A O 1
ATOM 3800 N N . ARG A 1 480 ? 46.098 -8.330 -51.226 1.00 70.75 480 ARG A N 1
ATOM 3801 C CA . ARG A 1 480 ? 44.819 -9.045 -51.430 1.00 70.75 480 ARG A CA 1
ATOM 3802 C C . ARG A 1 480 ? 44.377 -9.064 -52.893 1.00 70.75 480 ARG A C 1
ATOM 3804 O O . ARG A 1 480 ? 43.754 -10.034 -53.317 1.00 70.75 480 ARG A O 1
ATOM 3811 N N . VAL A 1 481 ? 44.660 -8.003 -53.650 1.00 66.00 481 VAL A N 1
ATOM 3812 C CA . VAL A 1 481 ? 44.369 -7.951 -55.091 1.00 66.00 481 VAL A CA 1
ATOM 3813 C C . VAL A 1 481 ? 45.191 -9.008 -55.833 1.00 66.00 481 VAL A C 1
ATOM 3815 O O . VAL A 1 481 ? 44.627 -9.754 -56.633 1.00 66.00 481 VAL A O 1
ATOM 3818 N N . ASP A 1 482 ? 46.472 -9.153 -55.494 1.00 69.81 482 ASP A N 1
ATOM 3819 C CA . ASP A 1 482 ? 47.344 -10.178 -56.081 1.00 69.81 482 ASP A CA 1
ATOM 3820 C C . ASP A 1 482 ? 46.860 -11.611 -55.767 1.00 69.81 482 ASP A C 1
ATOM 3822 O O . ASP A 1 482 ? 46.868 -12.485 -56.637 1.00 69.81 482 ASP A O 1
ATOM 3826 N N . GLU A 1 483 ? 46.360 -11.865 -54.550 1.00 71.56 483 GLU A N 1
ATOM 3827 C CA . GLU A 1 483 ? 45.771 -13.165 -54.179 1.00 71.56 483 GLU A CA 1
ATOM 3828 C C . GLU A 1 483 ? 44.489 -13.498 -54.958 1.00 71.56 483 GLU A C 1
ATOM 3830 O O . GLU A 1 483 ? 44.264 -14.659 -55.314 1.00 71.56 483 GLU A O 1
ATOM 3835 N N . ILE A 1 484 ? 43.636 -12.503 -55.226 1.00 69.50 484 ILE A N 1
ATOM 3836 C CA . ILE A 1 484 ? 42.406 -12.690 -56.011 1.00 69.50 484 ILE A CA 1
ATOM 3837 C C . ILE A 1 484 ? 42.747 -13.059 -57.456 1.00 69.50 484 ILE A C 1
ATOM 3839 O O . ILE A 1 484 ? 42.141 -13.987 -57.994 1.00 69.50 484 ILE A O 1
ATOM 3843 N N . TYR A 1 485 ? 43.734 -12.389 -58.059 1.00 68.25 485 TYR A N 1
ATOM 3844 C CA . TYR A 1 485 ? 44.207 -12.724 -59.406 1.00 68.25 485 TYR A CA 1
ATOM 3845 C C . TYR A 1 485 ? 44.671 -14.177 -59.500 1.00 68.25 485 TYR A C 1
ATOM 3847 O O . TYR A 1 485 ? 44.286 -14.891 -60.424 1.00 68.25 485 TYR A O 1
ATOM 3855 N N . LYS A 1 486 ? 45.412 -14.648 -58.494 1.00 71.81 486 LYS A N 1
ATOM 3856 C CA . LYS A 1 486 ? 45.913 -16.022 -58.462 1.00 71.81 486 LYS A CA 1
ATOM 3857 C C . LYS A 1 486 ? 44.800 -17.064 -58.307 1.00 71.81 486 LYS A C 1
ATOM 3859 O O . LYS A 1 486 ? 44.793 -18.069 -59.006 1.00 71.81 486 LYS A O 1
ATOM 3864 N N . ARG A 1 487 ? 43.800 -16.792 -57.458 1.00 71.19 487 ARG A N 1
ATOM 3865 C CA . ARG A 1 487 ? 42.610 -17.656 -57.322 1.00 71.19 487 ARG A CA 1
ATOM 3866 C C . ARG A 1 487 ? 41.771 -17.715 -58.596 1.00 71.19 487 ARG A C 1
ATOM 3868 O O . ARG A 1 487 ? 41.159 -18.744 -58.865 1.00 71.19 487 ARG A O 1
ATOM 3875 N N . LEU A 1 488 ? 41.710 -16.620 -59.351 1.00 66.25 488 LEU A N 1
ATOM 3876 C CA . LEU A 1 488 ? 41.004 -16.576 -60.628 1.00 66.25 488 LEU A CA 1
ATOM 3877 C C . LEU A 1 488 ? 41.717 -17.434 -61.684 1.00 66.25 488 LEU A C 1
ATOM 3879 O O . LEU A 1 488 ? 41.047 -18.176 -62.397 1.00 66.25 488 LEU A O 1
ATOM 3883 N N . GLU A 1 489 ? 43.051 -17.376 -61.746 1.00 69.44 489 GLU A N 1
ATOM 3884 C CA . GLU A 1 489 ? 43.858 -18.259 -62.601 1.00 69.44 489 GLU A CA 1
ATOM 3885 C C . GLU A 1 489 ? 43.666 -19.740 -62.246 1.00 69.44 489 GLU A C 1
ATOM 3887 O O . GLU A 1 489 ? 43.414 -20.550 -63.140 1.00 69.44 489 GLU A O 1
ATOM 3892 N N . ASP A 1 490 ? 43.700 -20.088 -60.955 1.00 71.44 490 ASP A N 1
ATOM 3893 C CA . ASP A 1 490 ? 43.495 -21.467 -60.495 1.00 71.44 490 ASP A CA 1
ATOM 3894 C C . ASP A 1 490 ? 42.072 -21.972 -60.821 1.00 71.44 490 ASP A C 1
ATOM 3896 O O . ASP A 1 490 ? 41.899 -23.080 -61.329 1.00 71.44 490 ASP A O 1
ATOM 3900 N N . ALA A 1 491 ? 41.041 -21.142 -60.614 1.00 63.78 491 ALA A N 1
ATOM 3901 C CA . ALA A 1 491 ? 39.650 -21.496 -60.913 1.00 63.78 491 ALA A CA 1
ATOM 3902 C C . ALA A 1 491 ? 39.378 -21.661 -62.422 1.00 63.78 491 ALA A C 1
ATOM 3904 O O . ALA A 1 491 ? 38.572 -22.505 -62.822 1.00 63.78 491 ALA A O 1
ATOM 3905 N N . LEU A 1 492 ? 40.055 -20.881 -63.271 1.00 58.53 492 LEU A N 1
ATOM 3906 C CA . LEU A 1 492 ? 40.000 -21.034 -64.728 1.00 58.53 492 LEU A CA 1
ATOM 3907 C C . LEU A 1 492 ? 40.642 -22.349 -65.195 1.00 58.53 492 LEU A C 1
ATOM 3909 O O . LEU A 1 492 ? 40.195 -22.914 -66.193 1.00 58.53 492 LEU A O 1
ATOM 3913 N N . ALA A 1 493 ? 41.641 -22.861 -64.470 1.00 60.75 493 ALA A N 1
ATOM 3914 C CA . ALA A 1 493 ? 42.311 -24.119 -64.792 1.00 60.75 493 ALA A CA 1
ATOM 3915 C C . ALA A 1 493 ? 41.492 -25.378 -64.424 1.00 60.75 493 ALA A C 1
ATOM 3917 O O . ALA A 1 493 ? 41.703 -26.431 -65.027 1.00 60.75 493 ALA A O 1
ATOM 3918 N N . GLU A 1 494 ? 40.542 -25.294 -63.482 1.00 60.28 494 GLU A N 1
ATOM 3919 C CA . GLU A 1 494 ? 39.716 -26.436 -63.034 1.00 60.28 494 GLU A CA 1
ATOM 3920 C C . GLU A 1 494 ? 38.467 -26.713 -63.904 1.00 60.28 494 GLU A C 1
ATOM 3922 O O . GLU A 1 494 ? 37.867 -27.791 -63.822 1.00 60.28 494 GLU A O 1
ATOM 3927 N N . LEU A 1 495 ? 38.068 -25.786 -64.780 1.00 57.03 495 LEU A N 1
ATOM 3928 C CA . LEU A 1 495 ? 36.886 -25.926 -65.643 1.00 57.03 495 LEU A CA 1
ATOM 3929 C C . LEU A 1 495 ? 37.172 -26.808 -66.875 1.00 57.03 495 LEU A C 1
ATOM 3931 O O . LEU A 1 495 ? 37.501 -26.313 -67.950 1.00 57.03 495 LEU A O 1
ATOM 3935 N N . SER A 1 496 ? 37.007 -28.128 -66.737 1.00 56.94 496 SER A N 1
ATOM 3936 C CA . SER A 1 496 ? 37.278 -29.107 -67.810 1.00 56.94 496 SER A CA 1
ATOM 3937 C C . SER A 1 496 ? 36.066 -29.565 -68.642 1.00 56.94 496 SER A C 1
ATOM 3939 O O . SER A 1 496 ? 36.274 -30.236 -69.650 1.00 56.94 496 SER A O 1
ATOM 3941 N N . ASP A 1 497 ? 34.819 -29.187 -68.321 1.00 60.38 497 ASP A N 1
ATOM 3942 C CA . ASP A 1 497 ? 33.652 -29.637 -69.110 1.00 60.38 497 ASP A CA 1
ATOM 3943 C C . ASP A 1 497 ? 32.503 -28.611 -69.204 1.00 60.38 497 ASP A C 1
ATOM 3945 O O . ASP A 1 497 ? 31.430 -28.746 -68.615 1.00 60.38 497 ASP A O 1
ATOM 3949 N N . LEU A 1 498 ? 32.722 -27.555 -69.997 1.00 58.75 498 LEU A N 1
ATOM 3950 C CA . LEU A 1 498 ? 31.682 -26.590 -70.389 1.00 58.75 498 LEU A CA 1
ATOM 3951 C C . LEU A 1 498 ? 30.667 -27.177 -71.402 1.00 58.75 498 LEU A C 1
ATOM 3953 O O . LEU A 1 498 ? 29.663 -26.533 -71.722 1.00 58.75 498 LEU A O 1
ATOM 3957 N N . GLY A 1 499 ? 30.938 -28.368 -71.953 1.00 59.25 499 GLY A N 1
ATOM 3958 C CA . GLY A 1 499 ? 30.149 -28.987 -73.020 1.00 59.25 499 GLY A CA 1
ATOM 3959 C C . GLY A 1 499 ? 28.825 -29.561 -72.521 1.00 59.25 499 GLY A C 1
ATOM 3960 O O . GLY A 1 499 ? 27.781 -29.330 -73.137 1.00 59.25 499 GLY A O 1
ATOM 3961 N N . GLN A 1 500 ? 28.852 -30.241 -71.373 1.00 54.84 500 GLN A N 1
ATOM 3962 C CA . GLN A 1 500 ? 27.676 -30.908 -70.810 1.00 54.84 500 GLN A CA 1
ATOM 3963 C C . GLN A 1 500 ? 26.604 -29.913 -70.326 1.00 54.84 500 GLN A C 1
ATOM 3965 O O . GLN A 1 500 ? 25.419 -30.087 -70.609 1.00 54.84 500 GLN A O 1
ATOM 3970 N N . LEU A 1 501 ? 27.014 -28.803 -69.701 1.00 56.47 501 LEU A N 1
ATOM 3971 C CA . LEU A 1 501 ? 26.092 -27.769 -69.213 1.00 56.47 501 LEU A CA 1
ATOM 3972 C C . LEU A 1 501 ? 25.343 -27.066 -70.361 1.00 56.47 501 LEU A C 1
ATOM 3974 O O . LEU A 1 501 ? 24.170 -26.717 -70.235 1.00 56.47 501 LEU A O 1
ATOM 3978 N N . LYS A 1 502 ? 25.994 -26.904 -71.521 1.00 64.38 502 LYS A N 1
ATOM 3979 C CA . LYS A 1 502 ? 25.373 -26.314 -72.715 1.00 64.38 502 LYS A CA 1
ATOM 3980 C C . LYS A 1 502 ? 24.297 -27.231 -73.315 1.00 64.38 502 LYS A C 1
ATOM 3982 O O . LYS A 1 502 ? 23.300 -26.731 -73.837 1.00 64.38 502 LYS A O 1
ATOM 3987 N N . ALA A 1 503 ? 24.470 -28.551 -73.212 1.00 64.88 503 ALA A N 1
ATOM 3988 C CA . ALA A 1 503 ? 23.500 -29.537 -73.689 1.00 64.88 503 ALA A CA 1
ATOM 3989 C C . ALA A 1 503 ? 22.220 -29.566 -72.831 1.00 64.88 503 ALA A C 1
ATOM 3991 O O . ALA A 1 503 ? 21.117 -29.631 -73.379 1.00 64.88 503 ALA A O 1
ATOM 3992 N N . ASP A 1 504 ? 22.349 -29.436 -71.508 1.00 70.38 504 ASP A N 1
ATOM 3993 C CA . ASP A 1 504 ? 21.203 -29.429 -70.589 1.00 70.38 504 ASP A CA 1
ATOM 3994 C C . ASP A 1 504 ? 20.350 -28.157 -70.729 1.00 70.38 504 ASP A C 1
ATOM 3996 O O . ASP A 1 504 ? 19.118 -28.216 -70.709 1.00 70.38 504 ASP A O 1
ATOM 4000 N N . VAL A 1 505 ? 20.986 -27.006 -70.975 1.00 70.31 505 VAL A N 1
ATOM 4001 C CA . VAL A 1 505 ? 20.279 -25.739 -71.236 1.00 70.31 505 VAL A CA 1
ATOM 4002 C C . VAL A 1 505 ? 19.463 -25.806 -72.532 1.00 70.31 505 VAL A C 1
ATOM 4004 O O . VAL A 1 505 ? 18.305 -25.388 -72.549 1.00 70.31 505 VAL A O 1
ATOM 4007 N N . LEU A 1 506 ? 20.018 -26.392 -73.599 1.00 70.81 506 LEU A N 1
ATOM 4008 C CA . LEU A 1 506 ? 19.313 -26.595 -74.873 1.00 70.81 506 LEU A CA 1
ATOM 4009 C C . LEU A 1 506 ? 18.084 -27.506 -74.729 1.00 70.81 506 LEU A C 1
ATOM 4011 O O . LEU A 1 506 ? 17.069 -27.287 -75.391 1.00 70.81 506 LEU A O 1
ATOM 4015 N N . LYS A 1 507 ? 18.152 -28.507 -73.845 1.00 76.31 507 LYS A N 1
ATOM 4016 C CA . LYS A 1 507 ? 17.030 -29.407 -73.555 1.00 76.31 507 LYS A CA 1
ATOM 4017 C C . LYS A 1 507 ? 15.894 -28.687 -72.823 1.00 76.31 507 LYS A C 1
ATOM 4019 O O . LYS A 1 507 ? 14.752 -28.761 -73.265 1.00 76.31 507 LYS A O 1
ATOM 4024 N N . ASN A 1 508 ? 16.211 -27.913 -71.786 1.00 71.25 508 ASN A N 1
ATOM 4025 C CA . ASN A 1 508 ? 15.207 -27.148 -71.038 1.00 71.25 508 ASN A CA 1
ATOM 4026 C C . ASN A 1 508 ? 14.515 -26.081 -71.904 1.00 71.25 508 ASN A C 1
ATOM 4028 O O . ASN A 1 508 ? 13.325 -25.821 -71.744 1.00 71.25 508 ASN A O 1
ATOM 4032 N N . GLN A 1 509 ? 15.237 -25.490 -72.859 1.00 68.62 509 GLN A N 1
ATOM 4033 C CA . GLN A 1 509 ? 14.672 -24.510 -73.788 1.00 68.62 509 GLN A CA 1
ATOM 4034 C C . GLN A 1 509 ? 13.614 -25.130 -74.718 1.00 68.62 509 GLN A C 1
ATOM 4036 O O . GLN A 1 509 ? 12.609 -24.490 -75.026 1.00 68.62 509 GLN A O 1
ATOM 4041 N N . LYS A 1 510 ? 13.813 -26.391 -75.126 1.00 77.38 510 LYS A N 1
ATOM 4042 C CA . LYS A 1 510 ? 12.842 -27.156 -75.920 1.00 77.38 510 LYS A CA 1
ATOM 4043 C C . LYS A 1 510 ? 11.580 -27.475 -75.111 1.00 77.38 510 LYS A C 1
ATOM 4045 O O . LYS A 1 510 ? 10.479 -27.275 -75.616 1.00 77.38 510 LYS A O 1
ATOM 4050 N N . ASP A 1 511 ? 11.737 -27.903 -73.860 1.00 77.00 511 ASP A N 1
ATOM 4051 C CA . ASP A 1 511 ? 10.607 -28.271 -72.995 1.00 77.00 511 ASP A CA 1
ATOM 4052 C C . ASP A 1 511 ? 9.693 -27.065 -72.686 1.00 77.00 511 ASP A C 1
ATOM 4054 O O . ASP A 1 511 ? 8.470 -27.200 -72.622 1.00 77.00 511 ASP A O 1
ATOM 4058 N N . ILE A 1 512 ? 10.266 -25.860 -72.566 1.00 73.31 512 ILE A N 1
ATOM 4059 C CA . ILE A 1 512 ? 9.506 -24.610 -72.383 1.00 73.31 512 ILE A CA 1
ATOM 4060 C C . ILE A 1 512 ? 8.661 -24.276 -73.624 1.00 73.31 512 ILE A C 1
ATOM 4062 O O . ILE A 1 512 ? 7.507 -23.865 -73.489 1.00 73.31 512 ILE A O 1
ATOM 4066 N N . LEU A 1 513 ? 9.200 -24.490 -74.828 1.00 76.75 513 LEU A N 1
ATOM 4067 C CA . LEU A 1 513 ? 8.496 -24.201 -76.081 1.00 76.75 513 LEU A CA 1
ATOM 4068 C C . LEU A 1 513 ? 7.286 -25.133 -76.291 1.00 76.75 513 LEU A C 1
ATOM 4070 O O . LEU A 1 513 ? 6.212 -24.693 -76.716 1.00 76.75 513 LEU A O 1
ATOM 4074 N N . ASP A 1 514 ? 7.429 -26.411 -75.932 1.00 76.62 514 ASP A N 1
ATOM 4075 C CA . ASP A 1 514 ? 6.338 -27.392 -76.001 1.00 76.62 514 ASP A CA 1
ATOM 4076 C C . ASP A 1 514 ? 5.204 -27.058 -75.007 1.00 76.62 514 ASP A C 1
ATOM 4078 O O . ASP A 1 514 ? 4.022 -27.261 -75.303 1.00 76.62 514 ASP A O 1
ATOM 4082 N N . LEU A 1 515 ? 5.537 -26.495 -73.838 1.00 75.25 515 LEU A N 1
ATOM 4083 C CA . LEU A 1 515 ? 4.551 -26.032 -72.853 1.00 75.25 515 LEU A CA 1
ATOM 4084 C C . LEU A 1 515 ? 3.794 -24.780 -73.316 1.00 75.25 515 LEU A C 1
ATOM 4086 O O . LEU A 1 515 ? 2.579 -24.707 -73.125 1.00 75.25 515 LEU A O 1
ATOM 4090 N N . GLN A 1 516 ? 4.475 -23.829 -73.961 1.00 70.00 516 GLN A N 1
ATOM 4091 C CA . GLN A 1 516 ? 3.837 -22.636 -74.533 1.00 70.00 516 GLN A CA 1
ATOM 4092 C C . GLN A 1 516 ? 2.848 -23.000 -75.647 1.00 70.00 516 GLN A C 1
ATOM 4094 O O . GLN A 1 516 ? 1.726 -22.502 -75.665 1.00 70.00 516 GLN A O 1
ATOM 4099 N N . THR A 1 517 ? 3.199 -23.967 -76.496 1.00 77.06 517 THR A N 1
ATOM 4100 C CA . THR A 1 517 ? 2.306 -24.448 -77.564 1.00 77.06 517 THR A CA 1
ATOM 4101 C C . THR A 1 517 ? 1.002 -25.040 -77.002 1.00 77.06 517 THR A C 1
ATOM 4103 O O . THR A 1 517 ? -0.084 -24.778 -77.517 1.00 77.06 517 THR A O 1
ATOM 4106 N N . LYS A 1 518 ? 1.076 -25.794 -75.893 1.00 76.06 518 LYS A N 1
ATOM 4107 C CA . LYS A 1 518 ? -0.118 -26.328 -75.207 1.00 76.06 518 LYS A CA 1
ATOM 4108 C C . LYS A 1 518 ? -0.984 -25.246 -74.565 1.00 76.06 518 LYS A C 1
ATOM 4110 O O . LYS A 1 518 ? -2.204 -25.404 -74.508 1.00 76.06 518 LYS A O 1
ATOM 4115 N N . TYR A 1 519 ? -0.368 -24.183 -74.056 1.00 70.75 519 TYR A N 1
ATOM 4116 C CA . TYR A 1 519 ? -1.083 -23.040 -73.495 1.00 70.75 519 TYR A CA 1
ATOM 4117 C C . TYR A 1 519 ? -1.910 -22.324 -74.574 1.00 70.75 519 TYR A C 1
ATOM 4119 O O . TYR A 1 519 ? -3.096 -22.063 -74.365 1.00 70.75 519 TYR A O 1
ATOM 4127 N N . ASP A 1 520 ? -1.336 -22.117 -75.760 1.00 71.81 520 ASP A N 1
ATOM 4128 C CA . ASP A 1 520 ? -2.024 -21.461 -76.876 1.00 71.81 520 ASP A CA 1
ATOM 4129 C C . ASP A 1 520 ? -3.199 -22.298 -77.422 1.00 71.81 520 ASP A C 1
ATOM 4131 O O . ASP A 1 520 ? -4.267 -21.756 -77.718 1.00 71.81 520 ASP A O 1
ATOM 4135 N N . GLU A 1 521 ? -3.071 -23.632 -77.475 1.00 68.12 521 GLU A N 1
ATOM 4136 C CA . GLU A 1 521 ? -4.176 -24.533 -77.851 1.00 68.12 521 GLU A CA 1
ATOM 4137 C C . GLU A 1 521 ? -5.349 -24.516 -76.855 1.00 68.12 521 GLU A C 1
ATOM 4139 O O . GLU A 1 521 ? -6.509 -24.682 -77.249 1.00 68.12 521 GLU A O 1
ATOM 4144 N N . LEU A 1 522 ? -5.063 -24.344 -75.560 1.00 63.84 522 LEU A N 1
ATOM 4145 C CA . LEU A 1 522 ? -6.079 -24.215 -74.512 1.00 63.84 522 LEU A CA 1
ATOM 4146 C C . LEU A 1 522 ? -6.775 -22.854 -74.581 1.00 63.84 522 LEU A C 1
ATOM 4148 O O . LEU A 1 522 ? -8.002 -22.795 -74.487 1.00 63.84 522 LEU A O 1
ATOM 4152 N N . ASN A 1 523 ? -6.014 -21.787 -74.823 1.00 62.53 523 ASN A N 1
ATOM 4153 C CA . ASN A 1 523 ? -6.547 -20.436 -74.944 1.00 62.53 523 ASN A CA 1
ATOM 4154 C C . ASN A 1 523 ? -7.446 -20.285 -76.190 1.00 62.53 523 ASN A C 1
ATOM 4156 O O . ASN A 1 523 ? -8.536 -19.724 -76.108 1.00 62.53 523 ASN A O 1
ATOM 4160 N N . GLY A 1 524 ? -7.077 -20.901 -77.321 1.00 61.53 524 GLY A N 1
ATOM 4161 C CA . GLY A 1 524 ? -7.890 -20.907 -78.548 1.00 61.53 524 GLY A CA 1
ATOM 4162 C C . GLY A 1 524 ? -9.199 -21.715 -78.472 1.00 61.53 524 GLY A C 1
ATOM 4163 O O . GLY A 1 524 ? -10.076 -21.551 -79.320 1.00 61.53 524 GLY A O 1
ATOM 4164 N N . LYS A 1 525 ? -9.376 -22.582 -77.462 1.00 57.72 525 LYS A N 1
ATOM 4165 C CA . LYS A 1 525 ? -10.650 -23.287 -77.204 1.00 57.72 525 LYS A CA 1
ATOM 4166 C C . LYS A 1 525 ? -11.639 -22.463 -76.371 1.00 57.72 525 LYS A C 1
ATOM 4168 O O . LYS A 1 525 ? -12.818 -22.815 -76.348 1.00 57.72 525 LYS A O 1
ATOM 4173 N N . MET A 1 526 ? -11.191 -21.377 -75.737 1.00 51.12 526 MET A N 1
ATOM 4174 C CA . MET A 1 526 ? -12.044 -20.479 -74.949 1.00 51.12 526 MET A CA 1
ATOM 4175 C C . MET A 1 526 ? -12.920 -19.567 -75.840 1.00 51.12 526 MET A C 1
ATOM 4177 O O . MET A 1 526 ? -14.010 -19.183 -75.430 1.00 51.12 526 MET A O 1
ATOM 4181 N N . ASP A 1 527 ? -12.514 -19.334 -77.095 1.00 50.25 527 ASP A N 1
ATOM 4182 C CA . ASP A 1 527 ? -13.192 -18.487 -78.102 1.00 50.25 527 ASP A CA 1
ATOM 4183 C C . ASP A 1 527 ? -14.437 -19.124 -78.771 1.00 50.25 527 ASP A C 1
ATOM 4185 O O . ASP A 1 527 ? -14.974 -18.605 -79.749 1.00 50.25 527 ASP A O 1
ATOM 4189 N N . LYS A 1 528 ? -14.917 -20.273 -78.272 1.00 52.03 528 LYS A N 1
ATOM 4190 C CA . LYS A 1 528 ? -16.129 -20.962 -78.774 1.00 52.03 528 LYS A CA 1
ATOM 4191 C C . LYS A 1 528 ? -17.265 -21.068 -77.751 1.00 52.03 528 LYS A C 1
ATOM 4193 O O . LYS A 1 528 ? -18.221 -21.807 -77.987 1.00 52.03 528 LYS A O 1
ATOM 4198 N N . PHE A 1 529 ? -17.185 -20.346 -76.634 1.00 48.50 529 PHE A N 1
ATOM 4199 C CA . PHE A 1 529 ? -18.300 -20.232 -75.696 1.00 48.50 529 PHE A CA 1
ATOM 4200 C C . PHE A 1 529 ? -19.229 -19.075 -76.093 1.00 48.50 529 PHE A C 1
ATOM 4202 O O . PHE A 1 529 ? -18.787 -17.962 -76.357 1.00 48.50 529 PHE A O 1
ATOM 4209 N N . VAL A 1 530 ? -20.522 -19.394 -76.174 1.00 51.47 530 VAL A N 1
ATOM 4210 C CA . VAL A 1 530 ? -21.633 -18.524 -76.595 1.00 51.47 530 VAL A CA 1
ATOM 4211 C C . VAL A 1 530 ? -21.680 -17.251 -75.742 1.00 51.47 530 VAL A C 1
ATOM 4213 O O . VAL A 1 530 ? -21.512 -17.313 -74.523 1.00 51.47 530 VAL A O 1
ATOM 4216 N N . THR A 1 531 ? -21.909 -16.098 -76.370 1.00 64.06 531 THR A N 1
ATOM 4217 C CA . THR A 1 531 ? -21.878 -14.795 -75.686 1.00 64.06 531 THR A CA 1
ATOM 4218 C C . THR A 1 531 ? -23.191 -14.491 -74.953 1.00 64.06 531 THR A C 1
ATOM 4220 O O . THR A 1 531 ? -24.268 -14.914 -75.370 1.00 64.06 531 THR A O 1
ATOM 4223 N N . ILE A 1 532 ? -23.117 -13.717 -73.861 1.00 55.41 532 ILE A N 1
ATOM 4224 C CA . ILE A 1 532 ? -24.269 -13.280 -73.040 1.00 55.41 532 ILE A CA 1
ATOM 4225 C C . ILE A 1 532 ? -25.384 -12.646 -73.893 1.00 55.41 532 ILE A C 1
ATOM 4227 O O . ILE A 1 532 ? -26.562 -12.895 -73.658 1.00 55.41 532 ILE A O 1
ATOM 4231 N N . THR A 1 533 ? -25.023 -11.938 -74.962 1.00 57.28 533 THR A N 1
ATOM 4232 C CA . THR A 1 533 ? -25.961 -11.299 -75.895 1.00 57.28 533 THR A CA 1
ATOM 4233 C C . THR A 1 533 ? -26.813 -12.301 -76.698 1.00 57.28 533 THR A C 1
ATOM 4235 O O . THR A 1 533 ? -27.945 -11.994 -77.072 1.00 57.28 533 THR A O 1
ATOM 4238 N N . GLU A 1 534 ? -26.324 -13.520 -76.946 1.00 55.75 534 GLU A N 1
ATOM 4239 C CA . GLU A 1 534 ? -27.081 -14.588 -77.625 1.00 55.75 534 GLU A CA 1
ATOM 4240 C C . GLU A 1 534 ? -28.047 -15.308 -76.666 1.00 55.75 534 GLU A C 1
ATOM 4242 O O . GLU A 1 534 ? -29.112 -15.759 -77.087 1.00 55.75 534 GLU A O 1
ATOM 4247 N N . VAL A 1 535 ? -27.728 -15.340 -75.366 1.00 55.81 535 VAL A N 1
ATOM 4248 C CA . VAL A 1 535 ? -28.611 -15.847 -74.299 1.00 55.81 535 VAL A CA 1
ATOM 4249 C C . VAL A 1 535 ? -29.724 -14.838 -73.977 1.00 55.81 535 VAL A C 1
ATOM 4251 O O . VAL A 1 535 ? -30.876 -15.225 -73.780 1.00 55.81 535 VAL A O 1
ATOM 4254 N N . GLU A 1 536 ? -29.417 -13.540 -73.995 1.00 52.22 536 GLU A N 1
ATOM 4255 C CA . GLU A 1 536 ? -30.370 -12.457 -73.710 1.00 52.22 536 GLU A CA 1
ATOM 4256 C C . GLU A 1 536 ? -31.445 -12.292 -74.800 1.00 52.22 536 GLU A C 1
ATOM 4258 O O . GLU A 1 536 ? -32.600 -12.006 -74.483 1.00 52.22 536 GLU A O 1
ATOM 4263 N N . ASN A 1 537 ? -31.124 -12.576 -76.069 1.00 57.25 537 ASN A N 1
ATOM 4264 C CA . ASN A 1 537 ? -32.098 -12.561 -77.170 1.00 57.25 537 ASN A CA 1
ATOM 4265 C C . ASN A 1 537 ? -33.074 -13.757 -77.153 1.00 57.25 537 ASN A C 1
ATOM 4267 O O . ASN A 1 537 ? -34.154 -13.669 -77.732 1.00 57.25 537 ASN A O 1
ATOM 4271 N N . MET A 1 538 ? -32.736 -14.862 -76.474 1.00 52.59 538 MET A N 1
ATOM 4272 C CA . MET A 1 538 ? -33.615 -16.036 -76.330 1.00 52.59 538 MET A CA 1
ATOM 4273 C C . MET A 1 538 ? -34.601 -15.930 -75.152 1.00 52.59 538 MET A C 1
ATOM 4275 O O . MET A 1 538 ? -35.562 -16.694 -75.088 1.00 52.59 538 MET A O 1
ATOM 4279 N N . LEU A 1 539 ? -34.385 -14.992 -74.223 1.00 57.38 539 LEU A N 1
ATOM 4280 C CA . LEU A 1 539 ? -35.183 -14.817 -72.998 1.00 57.38 539 LEU A CA 1
ATOM 4281 C C . LEU A 1 539 ? -36.190 -13.651 -73.066 1.00 57.38 539 LEU A C 1
ATOM 4283 O O . LEU A 1 539 ? -36.943 -13.440 -72.114 1.00 57.38 539 LEU A O 1
ATOM 4287 N N . ALA A 1 540 ? -36.250 -12.925 -74.188 1.00 46.41 540 ALA A N 1
ATOM 4288 C CA . ALA A 1 540 ? -37.084 -11.732 -74.365 1.00 46.41 540 ALA A CA 1
ATOM 4289 C C . ALA A 1 540 ? -38.603 -11.996 -74.482 1.00 46.41 540 ALA A C 1
ATOM 4291 O O . ALA A 1 540 ? -39.381 -11.049 -74.394 1.00 46.41 540 ALA A O 1
ATOM 4292 N N . ASP A 1 541 ? -39.041 -13.253 -74.617 1.00 54.22 541 ASP A N 1
ATOM 4293 C CA . ASP A 1 541 ? -40.442 -13.581 -74.925 1.00 54.22 541 ASP A CA 1
ATOM 4294 C C . ASP A 1 541 ? -41.288 -14.107 -73.749 1.00 54.22 541 ASP A C 1
ATOM 4296 O O . ASP A 1 541 ? -42.451 -14.438 -73.978 1.00 54.22 541 ASP A O 1
ATOM 4300 N N . TYR A 1 542 ? -40.784 -14.202 -72.503 1.00 52.75 542 TYR A N 1
ATOM 4301 C CA . TYR A 1 542 ? -41.527 -14.984 -71.491 1.00 52.75 542 TYR A CA 1
ATOM 4302 C C . TYR A 1 542 ? -41.838 -14.430 -70.090 1.00 52.75 542 TYR A C 1
ATOM 4304 O O . TYR A 1 542 ? -42.749 -14.997 -69.495 1.00 52.75 542 TYR A O 1
ATOM 4312 N N . TYR A 1 543 ? -41.250 -13.359 -69.529 1.00 51.28 543 TYR A N 1
ATOM 4313 C CA . TYR A 1 543 ? -41.651 -12.938 -68.162 1.00 51.28 543 TYR A CA 1
ATOM 4314 C C . TYR A 1 543 ? -41.573 -11.432 -67.850 1.00 51.28 543 TYR A C 1
ATOM 4316 O O . TYR A 1 543 ? -40.652 -10.723 -68.239 1.00 51.28 543 TYR A O 1
ATOM 4324 N N . ASN A 1 544 ? -42.583 -10.960 -67.106 1.00 57.91 544 ASN A N 1
ATOM 4325 C CA . ASN A 1 544 ? -42.841 -9.567 -66.741 1.00 57.91 544 ASN A CA 1
ATOM 4326 C C . ASN A 1 544 ? -41.880 -9.080 -65.628 1.00 57.91 544 ASN A C 1
ATOM 4328 O O . ASN A 1 544 ? -42.002 -9.474 -64.467 1.00 57.91 544 ASN A O 1
ATOM 4332 N N . LYS A 1 545 ? -40.914 -8.237 -66.006 1.00 58.16 545 LYS A N 1
ATOM 4333 C CA . LYS A 1 545 ? -39.723 -7.839 -65.229 1.00 58.16 545 LYS A CA 1
ATOM 4334 C C . LYS A 1 545 ? -40.014 -6.991 -63.975 1.00 58.16 545 LYS A C 1
ATOM 4336 O O . LYS A 1 545 ? -39.322 -7.108 -62.970 1.00 58.16 545 LYS A O 1
ATOM 4341 N N . GLU A 1 546 ? -41.095 -6.216 -63.977 1.00 59.69 546 GLU A N 1
ATOM 4342 C CA . GLU A 1 546 ? -41.393 -5.227 -62.925 1.00 59.69 546 GLU A CA 1
ATOM 4343 C C . GLU A 1 546 ? -41.826 -5.845 -61.573 1.00 59.69 546 GLU A C 1
ATOM 4345 O O . GLU A 1 546 ? -41.605 -5.266 -60.506 1.00 59.69 546 GLU A O 1
ATOM 4350 N N . GLN A 1 547 ? -42.404 -7.053 -61.580 1.00 57.19 547 GLN A N 1
ATOM 4351 C CA . GLN A 1 547 ? -42.752 -7.778 -60.345 1.00 57.19 547 GLN A CA 1
ATOM 4352 C C . GLN A 1 547 ? -41.541 -8.456 -59.691 1.00 57.19 547 GLN A C 1
ATOM 4354 O O . GLN A 1 547 ? -41.491 -8.582 -58.469 1.00 57.19 547 GLN A O 1
ATOM 4359 N N . ILE A 1 548 ? -40.567 -8.875 -60.498 1.00 56.25 548 ILE A N 1
ATOM 4360 C CA . ILE A 1 548 ? -39.369 -9.583 -60.043 1.00 56.25 548 ILE A CA 1
ATOM 4361 C C . ILE A 1 548 ? -38.363 -8.593 -59.439 1.00 56.25 548 ILE A C 1
ATOM 4363 O O . ILE A 1 548 ? -37.822 -8.855 -58.365 1.00 56.25 548 ILE A O 1
ATOM 4367 N N . ASP A 1 549 ? -38.206 -7.413 -60.043 1.00 60.47 549 ASP A N 1
ATOM 4368 C CA . ASP A 1 549 ? -37.299 -6.369 -59.548 1.00 60.47 549 ASP A CA 1
ATOM 4369 C C . ASP A 1 549 ? -37.725 -5.829 -58.164 1.00 60.47 549 ASP A C 1
ATOM 4371 O O . ASP A 1 549 ? -36.883 -5.601 -57.293 1.00 60.47 549 ASP A O 1
ATOM 4375 N N . ASN A 1 550 ? -39.035 -5.734 -57.894 1.00 61.50 550 ASN A N 1
ATOM 4376 C CA . ASN A 1 550 ? -39.557 -5.355 -56.572 1.00 61.50 550 ASN A CA 1
ATOM 4377 C C . ASN A 1 550 ? -39.342 -6.437 -55.495 1.00 61.50 550 ASN A C 1
ATOM 4379 O O . ASN A 1 550 ? -39.162 -6.114 -54.320 1.00 61.50 550 ASN A O 1
ATOM 4383 N N . MET A 1 551 ? -39.330 -7.719 -55.873 1.00 54.91 551 MET A N 1
ATOM 4384 C CA . MET A 1 551 ? -39.019 -8.813 -54.945 1.00 54.91 551 MET A CA 1
ATOM 4385 C C . MET A 1 551 ? -37.514 -8.907 -54.661 1.00 54.91 551 MET A C 1
ATOM 4387 O O . MET A 1 551 ? -37.132 -9.156 -53.518 1.00 54.91 551 MET A O 1
ATOM 4391 N N . PHE A 1 552 ? -36.655 -8.650 -55.654 1.00 59.00 552 PHE A N 1
ATOM 4392 C CA . PHE A 1 552 ? -35.202 -8.643 -55.467 1.00 59.00 552 PHE A CA 1
ATOM 4393 C C . PHE A 1 552 ? -34.714 -7.455 -54.632 1.00 59.00 552 PHE A C 1
ATOM 4395 O O . PHE A 1 552 ? -33.861 -7.651 -53.768 1.00 59.00 552 PHE A O 1
ATOM 4402 N N . ALA A 1 553 ? -35.294 -6.261 -54.786 1.00 63.81 553 ALA A N 1
ATOM 4403 C CA . ALA A 1 553 ? -34.938 -5.102 -53.962 1.00 63.81 553 ALA A CA 1
ATOM 4404 C C . ALA A 1 553 ? -35.176 -5.343 -52.452 1.00 63.81 553 ALA A C 1
ATOM 4406 O O 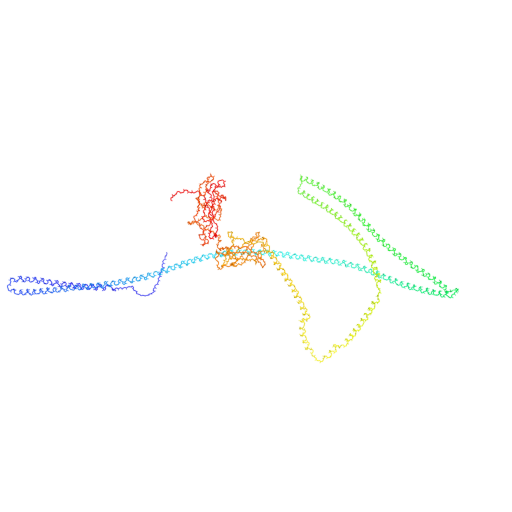. ALA A 1 553 ? -34.361 -4.947 -51.619 1.00 63.81 553 ALA A O 1
ATOM 4407 N N . ALA A 1 554 ? -36.248 -6.061 -52.092 1.00 56.47 554 ALA A N 1
ATOM 4408 C CA . ALA A 1 554 ? -36.547 -6.434 -50.704 1.00 56.47 554 ALA A CA 1
ATOM 4409 C C . ALA A 1 554 ? -35.626 -7.543 -50.147 1.00 56.47 554 ALA A C 1
ATOM 4411 O O . ALA A 1 554 ? -35.445 -7.650 -48.932 1.00 56.47 554 ALA A O 1
ATOM 4412 N N . VAL A 1 555 ? -35.047 -8.369 -51.024 1.00 54.84 555 VAL A N 1
ATOM 4413 C CA . VAL A 1 555 ? -34.108 -9.445 -50.670 1.00 54.84 555 VAL A CA 1
ATOM 4414 C C . VAL A 1 555 ? -32.680 -8.905 -50.524 1.00 54.84 555 VAL A C 1
ATOM 4416 O O . VAL A 1 555 ? -32.018 -9.248 -49.547 1.00 54.84 555 VAL A O 1
ATOM 4419 N N . TYR A 1 556 ? -32.236 -7.993 -51.396 1.00 57.75 556 TYR A N 1
ATOM 4420 C CA . TYR A 1 556 ? -30.916 -7.351 -51.301 1.00 57.75 556 TYR A CA 1
ATOM 4421 C C . TYR A 1 556 ? -30.755 -6.513 -50.023 1.00 57.75 556 TYR A C 1
ATOM 4423 O O . TYR A 1 556 ? -29.745 -6.639 -49.338 1.00 57.75 556 TYR A O 1
ATOM 4431 N N . ALA A 1 557 ? -31.792 -5.781 -49.601 1.00 56.03 557 ALA A N 1
ATOM 4432 C CA . ALA A 1 557 ? -31.773 -5.037 -48.336 1.00 56.03 557 ALA A CA 1
ATOM 4433 C C . ALA A 1 557 ? -31.699 -5.932 -47.073 1.00 56.03 557 ALA A C 1
ATOM 4435 O O . ALA A 1 557 ? -31.337 -5.456 -45.998 1.00 56.03 557 ALA A O 1
ATOM 4436 N N . ARG A 1 558 ? -32.050 -7.225 -47.178 1.00 54.00 558 ARG A N 1
ATOM 4437 C CA . ARG A 1 558 ? -31.907 -8.218 -46.094 1.00 54.00 558 ARG A CA 1
ATOM 4438 C C . ARG A 1 558 ? -30.568 -8.965 -46.124 1.00 54.00 558 ARG A C 1
ATOM 4440 O O . ARG A 1 558 ? -30.194 -9.523 -45.098 1.00 54.00 558 ARG A O 1
ATOM 4447 N N . LEU A 1 559 ? -29.876 -8.988 -47.264 1.00 52.62 559 LEU A N 1
ATOM 4448 C CA . LEU A 1 559 ? -28.595 -9.680 -47.459 1.00 52.62 559 LEU A CA 1
ATOM 4449 C C . LEU A 1 559 ? -27.376 -8.811 -47.104 1.00 52.62 559 LEU A C 1
ATOM 4451 O O . LEU A 1 559 ? -26.398 -9.360 -46.615 1.00 52.62 559 LEU A O 1
ATOM 4455 N N . ASP A 1 560 ? -27.462 -7.482 -47.228 1.00 50.38 560 ASP A N 1
ATOM 4456 C CA . ASP A 1 560 ? -26.370 -6.542 -46.885 1.00 50.38 560 ASP A CA 1
ATOM 4457 C C . ASP A 1 560 ? -26.049 -6.430 -45.375 1.00 50.38 560 ASP A C 1
ATOM 4459 O O . ASP A 1 560 ? -25.116 -5.734 -44.991 1.00 50.38 560 ASP A O 1
ATOM 4463 N N . ASN A 1 561 ? -26.800 -7.113 -44.503 1.00 54.62 561 ASN A N 1
ATOM 4464 C CA . ASN A 1 561 ? -26.598 -7.108 -43.044 1.00 54.62 561 ASN A CA 1
ATOM 4465 C C . ASN A 1 561 ? -26.311 -8.501 -42.452 1.00 54.62 561 ASN A C 1
ATOM 4467 O O . ASN A 1 561 ? -26.415 -8.684 -41.237 1.00 54.62 561 ASN A O 1
ATOM 4471 N N . LEU A 1 562 ? -25.972 -9.498 -43.277 1.00 51.66 562 LEU A N 1
ATOM 4472 C CA . LEU A 1 562 ? -25.559 -10.818 -42.795 1.00 51.66 562 LEU A CA 1
ATOM 4473 C C . LEU A 1 562 ? -24.083 -11.059 -43.143 1.00 51.66 562 LEU A C 1
ATOM 4475 O O . LEU A 1 562 ? -23.767 -11.105 -44.332 1.00 51.66 562 LEU A O 1
ATOM 4479 N N . PRO A 1 563 ? -23.186 -11.233 -42.147 1.00 54.78 563 PRO A N 1
ATOM 4480 C CA . PRO A 1 563 ? -21.799 -11.591 -42.420 1.00 54.78 563 PRO A CA 1
ATOM 4481 C C . PRO A 1 563 ? -21.760 -12.919 -43.179 1.00 54.78 563 PRO A C 1
ATOM 4483 O O . PRO A 1 563 ? -22.489 -13.864 -42.850 1.00 54.78 563 PRO A O 1
ATOM 4486 N N . ASN A 1 564 ? -20.946 -12.979 -44.233 1.00 67.00 564 ASN A N 1
ATOM 4487 C CA . ASN A 1 564 ? -20.798 -14.205 -45.011 1.00 67.00 564 ASN A CA 1
ATOM 4488 C C . ASN A 1 564 ? -20.079 -15.283 -44.173 1.00 67.00 564 ASN A C 1
ATOM 4490 O O . ASN A 1 564 ? -19.500 -15.001 -43.124 1.00 67.00 564 ASN A O 1
ATOM 4494 N N . LYS A 1 565 ? -20.141 -16.545 -44.611 1.00 62.66 565 LYS A N 1
ATOM 4495 C CA . LYS A 1 565 ? -19.596 -17.674 -43.843 1.00 62.66 565 LYS A CA 1
ATOM 4496 C C . LYS A 1 565 ? -18.112 -17.495 -43.492 1.00 62.66 565 LYS A C 1
ATOM 4498 O O . LYS A 1 565 ? -17.739 -17.813 -42.373 1.00 62.66 565 LYS A O 1
ATOM 4503 N N . ASP A 1 566 ? -17.311 -16.927 -44.389 1.00 65.94 566 ASP A N 1
ATOM 4504 C CA . ASP A 1 566 ? -15.879 -16.706 -44.155 1.00 65.94 566 ASP A CA 1
ATOM 4505 C C . ASP A 1 566 ? -15.617 -15.569 -43.149 1.00 65.94 566 ASP A C 1
ATOM 4507 O O . ASP A 1 566 ? -14.667 -15.637 -42.371 1.00 65.94 566 ASP A O 1
ATOM 4511 N N . GLU A 1 567 ? -16.462 -14.535 -43.113 1.00 63.91 567 GLU A N 1
ATOM 4512 C CA . GLU A 1 567 ? -16.417 -13.466 -42.102 1.00 63.91 567 GLU A CA 1
ATOM 4513 C C . GLU A 1 567 ? -16.877 -13.960 -40.730 1.00 63.91 567 GLU A C 1
ATOM 4515 O O . GLU A 1 567 ? -16.286 -13.602 -39.712 1.00 63.91 567 GLU A O 1
ATOM 4520 N N . MET A 1 568 ? -17.902 -14.814 -40.695 1.00 59.94 568 MET A N 1
ATOM 4521 C CA . MET A 1 568 ? -18.375 -15.441 -39.464 1.00 59.94 568 MET A CA 1
ATOM 4522 C C . MET A 1 568 ? -17.347 -16.449 -38.931 1.00 59.94 568 MET A C 1
ATOM 4524 O O . MET A 1 568 ? -17.075 -16.451 -37.735 1.00 59.94 568 MET A O 1
ATOM 4528 N N . ASP A 1 569 ? -16.719 -17.234 -39.811 1.00 73.12 569 ASP A N 1
ATOM 4529 C CA . ASP A 1 569 ? -15.642 -18.163 -39.461 1.00 73.12 569 ASP A CA 1
ATOM 4530 C C . ASP A 1 569 ? -14.393 -17.402 -38.978 1.00 73.12 569 ASP A C 1
ATOM 4532 O O . ASP A 1 569 ? -13.813 -17.799 -37.972 1.00 73.12 569 ASP A O 1
ATOM 4536 N N . LYS A 1 570 ? -14.036 -16.254 -39.579 1.00 75.75 570 LYS A N 1
ATOM 4537 C CA . LYS A 1 570 ? -12.966 -15.371 -39.069 1.00 75.75 570 LYS A CA 1
ATOM 4538 C C . LYS A 1 570 ? -13.277 -14.768 -37.705 1.00 75.75 570 LYS A C 1
ATOM 4540 O O . LYS A 1 570 ? -12.409 -14.785 -36.842 1.00 75.75 570 LYS A O 1
ATOM 4545 N N . LEU A 1 571 ? -14.491 -14.258 -37.493 1.00 69.19 571 LEU A N 1
ATOM 4546 C CA . LEU A 1 571 ? -14.904 -13.716 -36.194 1.00 69.19 571 LEU A CA 1
ATOM 4547 C C . LEU A 1 571 ? -14.926 -14.805 -35.118 1.00 69.19 571 LEU A C 1
ATOM 4549 O O . LEU A 1 571 ? -14.540 -14.557 -33.979 1.00 69.19 571 LEU A O 1
ATOM 4553 N N . ILE A 1 572 ? -15.336 -16.025 -35.474 1.00 71.81 572 ILE A N 1
ATOM 4554 C CA . ILE A 1 572 ? -15.262 -17.187 -34.587 1.00 71.81 572 ILE A CA 1
ATOM 4555 C C . ILE A 1 572 ? -13.802 -17.567 -34.325 1.00 71.81 572 ILE A C 1
ATOM 4557 O O . ILE A 1 572 ? -13.470 -17.901 -33.192 1.00 71.81 572 ILE A O 1
ATOM 4561 N N . GLU A 1 573 ? -12.921 -17.514 -35.322 1.00 77.12 573 GLU A N 1
ATOM 4562 C CA . GLU A 1 573 ? -11.500 -17.844 -35.180 1.00 77.12 573 GLU A CA 1
ATOM 4563 C C . GLU A 1 573 ? -10.754 -16.801 -34.330 1.00 77.12 573 GLU A C 1
ATOM 4565 O O . GLU A 1 573 ? -9.998 -17.179 -33.433 1.00 77.12 573 GLU A O 1
ATOM 4570 N N . GLU A 1 574 ? -11.041 -15.511 -34.520 1.00 76.25 574 GLU A N 1
ATOM 4571 C CA . GLU A 1 574 ? -10.551 -14.406 -33.688 1.00 76.25 574 GLU A CA 1
ATOM 4572 C C . GLU A 1 574 ? -11.077 -14.510 -32.256 1.00 76.25 574 GLU A C 1
ATOM 4574 O O . GLU A 1 574 ? -10.272 -14.527 -31.327 1.00 76.25 574 GLU A O 1
ATOM 4579 N N . ALA A 1 575 ? -12.384 -14.705 -32.057 1.00 68.69 575 ALA A N 1
ATOM 4580 C CA . ALA A 1 575 ? -12.957 -14.898 -30.725 1.00 68.69 575 ALA A CA 1
ATOM 4581 C C . ALA A 1 575 ? -12.418 -16.170 -30.045 1.00 68.69 575 ALA A C 1
ATOM 4583 O O . ALA A 1 575 ? -12.149 -16.181 -28.847 1.00 68.69 575 ALA A O 1
ATOM 4584 N N . THR A 1 576 ? -12.203 -17.253 -30.798 1.00 75.94 576 THR A N 1
ATOM 4585 C CA . THR A 1 576 ? -11.616 -18.498 -30.273 1.00 75.94 576 THR A CA 1
ATOM 4586 C C . THR A 1 576 ? -10.158 -18.295 -29.877 1.00 75.94 576 THR A C 1
ATOM 4588 O O . THR A 1 576 ? -9.714 -18.853 -28.872 1.00 75.94 576 THR A O 1
ATOM 4591 N N . LYS A 1 577 ? -9.401 -17.517 -30.654 1.00 84.75 577 LYS A N 1
ATOM 4592 C CA . LYS A 1 577 ? -8.021 -17.156 -30.333 1.00 84.75 577 LYS A CA 1
ATOM 4593 C C . LYS A 1 577 ? -7.967 -16.267 -29.094 1.00 84.75 577 LYS A C 1
ATOM 4595 O O . LYS A 1 577 ? -7.218 -16.579 -28.180 1.00 84.75 577 LYS A O 1
ATOM 4600 N N . GLU A 1 578 ? -8.821 -15.253 -29.012 1.00 78.50 578 GLU A N 1
ATOM 4601 C CA . GLU A 1 578 ? -8.894 -14.334 -27.875 1.00 78.50 578 GLU A CA 1
ATOM 4602 C C . GLU A 1 578 ? -9.294 -15.061 -26.580 1.00 78.50 578 GLU A C 1
ATOM 4604 O O . GLU A 1 578 ? -8.660 -14.880 -25.542 1.00 78.50 578 GLU A O 1
ATOM 4609 N N . ILE A 1 579 ? -10.257 -15.989 -26.649 1.00 76.56 579 ILE A N 1
ATOM 4610 C CA . ILE A 1 579 ? -10.625 -16.856 -25.518 1.00 76.56 579 ILE A CA 1
ATOM 4611 C C . ILE A 1 579 ? -9.471 -17.796 -25.132 1.00 76.56 579 ILE A C 1
ATOM 4613 O O . ILE A 1 579 ? -9.232 -18.013 -23.944 1.00 76.56 579 ILE A O 1
ATOM 4617 N N . LYS A 1 580 ? -8.736 -18.364 -26.099 1.00 80.94 580 LYS A N 1
ATOM 4618 C CA . LYS A 1 580 ? -7.561 -19.209 -25.814 1.00 80.94 580 LYS A CA 1
ATOM 4619 C C . LYS A 1 580 ? -6.428 -18.419 -25.165 1.00 80.94 580 LYS A C 1
ATOM 4621 O O . LYS A 1 580 ? -5.812 -18.930 -24.232 1.00 80.94 580 LYS A O 1
ATOM 4626 N N . ASP A 1 581 ? -6.183 -17.198 -25.624 1.00 82.62 581 ASP A N 1
ATOM 4627 C CA . ASP A 1 581 ? -5.157 -16.313 -25.078 1.00 82.62 581 ASP A CA 1
ATOM 4628 C C . ASP A 1 581 ? -5.531 -15.876 -23.650 1.00 82.62 581 ASP A C 1
ATOM 4630 O O . ASP A 1 581 ? -4.695 -15.943 -22.747 1.00 82.62 581 ASP A O 1
ATOM 4634 N N . GLN A 1 582 ? -6.807 -15.554 -23.394 1.00 83.00 582 GLN A N 1
ATOM 4635 C CA . GLN A 1 582 ? -7.307 -15.291 -22.037 1.00 83.00 582 GLN A CA 1
ATOM 4636 C C . GLN A 1 582 ? -7.221 -16.524 -21.127 1.00 83.00 582 GLN A C 1
ATOM 4638 O O . GLN A 1 582 ? -6.799 -16.405 -19.979 1.00 83.00 582 GLN A O 1
ATOM 4643 N N . LEU A 1 583 ? -7.554 -17.720 -21.624 1.00 79.00 583 LEU A N 1
ATOM 4644 C CA . LEU A 1 583 ? -7.400 -18.966 -20.864 1.00 79.00 583 LEU A CA 1
ATOM 4645 C C . LEU A 1 583 ? -5.934 -19.247 -20.514 1.00 79.00 583 LEU A C 1
ATOM 4647 O O . LEU A 1 583 ? -5.648 -19.694 -19.404 1.00 79.00 583 LEU A O 1
ATOM 4651 N N . ALA A 1 584 ? -5.002 -18.968 -21.428 1.00 82.00 584 ALA A N 1
ATOM 4652 C CA . ALA A 1 584 ? -3.572 -19.097 -21.165 1.00 82.00 584 ALA A CA 1
ATOM 4653 C C . ALA A 1 584 ? -3.095 -18.091 -20.104 1.00 82.00 584 ALA A C 1
ATOM 4655 O O . ALA A 1 584 ? -2.326 -18.468 -19.217 1.00 82.00 584 ALA A O 1
ATOM 4656 N N . LEU A 1 585 ? -3.596 -16.851 -20.148 1.00 81.50 585 LEU A N 1
ATOM 4657 C CA . LEU A 1 585 ? -3.307 -15.820 -19.149 1.00 81.50 585 LEU A CA 1
ATOM 4658 C C . LEU A 1 585 ? -3.823 -16.228 -17.760 1.00 81.50 585 LEU A C 1
ATOM 4660 O O . LEU A 1 585 ? -3.049 -16.268 -16.806 1.00 81.50 585 LEU A O 1
ATOM 4664 N N . MET A 1 586 ? -5.093 -16.636 -17.667 1.00 84.19 586 MET A N 1
ATOM 4665 C CA . MET A 1 586 ? -5.702 -17.112 -16.420 1.00 84.19 586 MET A CA 1
ATOM 4666 C C . MET A 1 586 ? -4.975 -18.341 -15.864 1.00 84.19 586 MET A C 1
ATOM 4668 O O . MET A 1 586 ? -4.770 -18.458 -14.657 1.00 84.19 586 MET A O 1
ATOM 4672 N N . GLN A 1 587 ? -4.540 -19.263 -16.728 1.00 84.25 587 GLN A N 1
ATOM 4673 C CA . GLN A 1 587 ? -3.750 -20.416 -16.301 1.00 84.25 587 GLN A CA 1
ATOM 4674 C C . GLN A 1 587 ? -2.373 -19.999 -15.755 1.00 84.25 587 GLN A C 1
ATOM 4676 O O . GLN A 1 587 ? -1.881 -20.620 -14.809 1.00 84.25 587 GLN A O 1
ATOM 4681 N N . GLY A 1 588 ? -1.768 -18.945 -16.315 1.00 87.25 588 GLY A N 1
ATOM 4682 C CA . GLY A 1 588 ? -0.559 -18.309 -15.788 1.00 87.25 588 GLY A CA 1
ATOM 4683 C C . GLY A 1 588 ? -0.769 -17.720 -14.391 1.00 87.25 588 GLY A C 1
ATOM 4684 O O . GLY A 1 588 ? -0.018 -18.049 -13.473 1.00 87.25 588 GLY A O 1
ATOM 4685 N N . GLU A 1 589 ? -1.836 -16.942 -14.200 1.00 86.38 589 GLU A N 1
ATOM 4686 C CA . GLU A 1 589 ? -2.195 -16.346 -12.904 1.00 86.38 589 GLU A CA 1
ATOM 4687 C C . GLU A 1 589 ? -2.493 -17.408 -11.833 1.00 86.38 589 GLU A C 1
ATOM 4689 O O . GLU A 1 589 ? -2.034 -17.299 -10.695 1.00 86.38 589 GLU A O 1
ATOM 4694 N N . ILE A 1 590 ? -3.200 -18.486 -12.194 1.00 84.62 590 ILE A N 1
ATOM 4695 C CA . ILE A 1 590 ? -3.463 -19.620 -11.293 1.00 84.62 590 ILE A CA 1
ATOM 4696 C C . ILE A 1 590 ? -2.155 -20.296 -10.868 1.00 84.62 590 ILE A C 1
ATOM 4698 O O . ILE A 1 590 ? -1.995 -20.650 -9.697 1.00 84.62 590 ILE A O 1
ATOM 4702 N N . ASN A 1 591 ? -1.208 -20.474 -11.793 1.00 85.12 591 ASN A N 1
ATOM 4703 C CA . ASN A 1 591 ? 0.091 -21.064 -11.473 1.00 85.12 591 ASN A CA 1
ATOM 4704 C C . ASN A 1 591 ? 0.910 -20.156 -10.541 1.00 85.12 591 ASN A C 1
ATOM 4706 O O . ASN A 1 591 ? 1.517 -20.653 -9.592 1.00 85.12 591 ASN A O 1
ATOM 4710 N N . GLU A 1 592 ? 0.888 -18.836 -10.750 1.00 81.19 592 GLU A N 1
ATOM 4711 C CA . GLU A 1 592 ? 1.519 -17.880 -9.833 1.00 81.19 592 GLU A CA 1
ATOM 4712 C C . GLU A 1 592 ? 0.887 -17.898 -8.441 1.00 81.19 592 GLU A C 1
ATOM 4714 O O . GLU A 1 592 ? 1.604 -17.925 -7.440 1.00 81.19 592 GLU A O 1
ATOM 4719 N N . LEU A 1 593 ? -0.445 -17.907 -8.358 1.00 82.38 593 LEU A N 1
ATOM 4720 C CA . LEU A 1 593 ? -1.160 -17.990 -7.085 1.00 82.38 593 LEU A CA 1
ATOM 4721 C C . LEU A 1 593 ? -0.821 -19.281 -6.344 1.00 82.38 593 LEU A C 1
ATOM 4723 O O . LEU A 1 593 ? -0.541 -19.246 -5.147 1.00 82.38 593 LEU A O 1
ATOM 4727 N N . LYS A 1 594 ? -0.767 -20.410 -7.056 1.00 83.81 594 LYS A N 1
ATOM 4728 C CA . LYS A 1 594 ? -0.388 -21.698 -6.472 1.00 83.81 594 LYS A CA 1
ATOM 4729 C C . LYS A 1 594 ? 1.036 -21.672 -5.918 1.00 83.81 594 LYS A C 1
ATOM 4731 O O . LYS A 1 594 ? 1.249 -22.113 -4.792 1.00 83.81 594 LYS A O 1
ATOM 4736 N N . ASN A 1 595 ? 1.984 -21.095 -6.658 1.00 79.44 595 ASN A N 1
ATOM 4737 C CA . ASN A 1 595 ? 3.358 -20.925 -6.184 1.00 79.44 595 ASN A CA 1
ATOM 4738 C C . ASN A 1 595 ? 3.422 -20.019 -4.945 1.00 79.44 595 ASN A C 1
ATOM 4740 O O . ASN A 1 595 ? 4.086 -20.372 -3.972 1.00 79.44 595 ASN A O 1
ATOM 4744 N N . LYS A 1 596 ? 2.680 -18.902 -4.931 1.00 81.38 596 LYS A N 1
ATOM 4745 C CA . LYS A 1 596 ? 2.587 -18.013 -3.762 1.00 81.38 596 LYS A CA 1
ATOM 4746 C C . LYS A 1 596 ? 2.022 -18.740 -2.539 1.00 81.38 596 LYS A C 1
ATOM 4748 O O . LYS A 1 596 ? 2.571 -18.584 -1.452 1.00 81.38 596 LYS A O 1
ATOM 4753 N N . CYS A 1 597 ? 0.982 -19.562 -2.702 1.00 75.31 597 CYS A N 1
ATOM 4754 C CA . CYS A 1 597 ? 0.442 -20.394 -1.621 1.00 75.31 597 CYS A CA 1
ATOM 4755 C C . CYS A 1 597 ? 1.493 -21.372 -1.076 1.00 75.31 597 CYS A C 1
ATOM 4757 O O . CYS A 1 597 ? 1.699 -21.415 0.133 1.00 75.31 597 CYS A O 1
ATOM 4759 N N . THR A 1 598 ? 2.222 -22.080 -1.945 1.00 77.44 598 THR A N 1
ATOM 4760 C CA . THR A 1 598 ? 3.300 -22.991 -1.522 1.00 77.44 598 THR A CA 1
ATOM 4761 C C . THR A 1 598 ? 4.447 -22.253 -0.816 1.00 77.44 598 THR A C 1
ATOM 4763 O O . THR A 1 598 ? 4.995 -22.741 0.172 1.00 77.44 598 THR A O 1
ATOM 4766 N N . GLU A 1 599 ? 4.809 -21.049 -1.266 1.00 73.69 599 GLU A N 1
ATOM 4767 C CA . GLU A 1 599 ? 5.810 -20.219 -0.584 1.00 73.69 599 GLU A CA 1
ATOM 4768 C C . GLU A 1 599 ? 5.346 -19.739 0.797 1.00 73.69 599 GLU A C 1
ATOM 4770 O O . GLU A 1 599 ? 6.154 -19.675 1.727 1.00 73.69 599 GLU A O 1
ATOM 4775 N N . LEU A 1 600 ? 4.063 -19.395 0.935 1.00 78.94 600 LEU A N 1
ATOM 4776 C CA . LEU A 1 600 ? 3.432 -19.021 2.203 1.00 78.94 600 LEU A CA 1
ATOM 4777 C C . LEU A 1 600 ? 3.406 -20.199 3.180 1.00 78.94 600 LEU A C 1
ATOM 4779 O O . LEU A 1 600 ? 3.834 -20.032 4.320 1.00 78.94 600 LEU A O 1
ATOM 4783 N N . GLU A 1 601 ? 3.008 -21.389 2.728 1.00 80.06 601 GLU A N 1
ATOM 4784 C CA . GLU A 1 601 ? 3.067 -22.625 3.521 1.00 80.06 601 GLU A CA 1
ATOM 4785 C C . GLU A 1 601 ? 4.496 -22.888 4.020 1.00 80.06 601 GLU A C 1
ATOM 4787 O O . GLU A 1 601 ? 4.723 -23.061 5.219 1.00 80.06 601 GLU A O 1
ATOM 4792 N N . ALA A 1 602 ? 5.494 -22.783 3.136 1.00 79.38 602 ALA A N 1
ATOM 4793 C CA . ALA A 1 602 ? 6.895 -22.948 3.513 1.00 79.38 602 ALA A CA 1
ATOM 4794 C C . ALA A 1 602 ? 7.395 -21.862 4.489 1.00 79.38 602 ALA A C 1
ATOM 4796 O O . ALA A 1 602 ? 8.275 -22.127 5.311 1.00 79.38 602 ALA A O 1
ATOM 4797 N N . LYS A 1 603 ? 6.878 -20.626 4.409 1.00 79.75 603 LYS A N 1
ATOM 4798 C CA . LYS A 1 603 ? 7.189 -19.551 5.371 1.00 79.75 603 LYS A CA 1
ATOM 4799 C C . LYS A 1 603 ? 6.596 -19.850 6.746 1.00 79.75 603 LYS A C 1
ATOM 4801 O O . LYS A 1 603 ? 7.313 -19.706 7.735 1.00 79.75 603 LYS A O 1
ATOM 4806 N N . VAL A 1 604 ? 5.347 -20.311 6.801 1.00 81.38 604 VAL A N 1
ATOM 4807 C CA . VAL A 1 604 ? 4.683 -20.724 8.046 1.00 81.38 604 VAL A CA 1
ATOM 4808 C C . VAL A 1 604 ? 5.446 -21.883 8.691 1.00 81.38 604 VAL A C 1
ATOM 4810 O O . VAL A 1 604 ? 5.801 -21.796 9.863 1.00 81.38 604 VAL A O 1
ATOM 4813 N N . ASP A 1 605 ? 5.830 -22.912 7.935 1.00 81.88 605 ASP A N 1
ATOM 4814 C CA . ASP A 1 605 ? 6.604 -24.036 8.483 1.00 81.88 605 ASP A CA 1
ATOM 4815 C C . ASP A 1 605 ? 7.996 -23.616 8.990 1.00 81.88 605 ASP A C 1
ATOM 4817 O O . ASP A 1 605 ? 8.476 -24.114 10.014 1.00 81.88 605 ASP A O 1
ATOM 4821 N N . ARG A 1 606 ? 8.657 -22.654 8.331 1.00 82.56 606 ARG A N 1
ATOM 4822 C CA . ARG A 1 606 ? 9.901 -22.065 8.859 1.00 82.56 606 ARG A CA 1
ATOM 4823 C C . ARG A 1 606 ? 9.672 -21.324 10.176 1.00 82.56 606 ARG A C 1
ATOM 4825 O O . ARG A 1 606 ? 10.521 -21.421 11.060 1.00 82.56 606 ARG A O 1
ATOM 4832 N N . LEU A 1 607 ? 8.547 -20.626 10.329 1.00 84.38 607 LEU A N 1
ATOM 4833 C CA . LEU A 1 607 ? 8.183 -19.951 11.576 1.00 84.38 607 LEU A CA 1
ATOM 4834 C C . LEU A 1 607 ? 7.996 -20.958 12.721 1.00 84.38 607 LEU A C 1
ATOM 4836 O O . LEU A 1 607 ? 8.615 -20.803 13.772 1.00 84.38 607 LEU A O 1
ATOM 4840 N N . PHE A 1 608 ? 7.241 -22.038 12.493 1.00 84.56 608 PHE A N 1
ATOM 4841 C CA . PHE A 1 608 ? 7.045 -23.122 13.469 1.00 84.56 608 PHE A CA 1
ATOM 4842 C C . PHE A 1 608 ? 8.366 -23.737 13.958 1.00 84.56 608 PHE A C 1
ATOM 4844 O O . PHE A 1 608 ? 8.510 -24.096 15.133 1.00 84.56 608 PHE A O 1
ATOM 4851 N N . ASN A 1 609 ? 9.348 -23.841 13.062 1.00 84.31 609 ASN A N 1
ATOM 4852 C CA . ASN A 1 609 ? 10.672 -24.372 13.373 1.00 84.31 609 ASN A CA 1
ATOM 4853 C C . ASN A 1 609 ? 11.573 -23.384 14.128 1.00 84.31 609 ASN A C 1
ATOM 4855 O O . ASN A 1 609 ? 12.466 -23.824 14.850 1.00 84.31 609 ASN A O 1
ATOM 4859 N N . ARG A 1 610 ? 11.344 -22.070 14.003 1.00 90.00 610 ARG A N 1
ATOM 4860 C CA . ARG A 1 610 ? 12.088 -21.040 14.752 1.00 90.00 610 ARG A CA 1
ATOM 4861 C C . ARG A 1 610 ? 11.667 -20.960 16.218 1.00 90.00 610 ARG A C 1
ATOM 4863 O O . ARG A 1 610 ? 12.495 -20.593 17.046 1.00 90.00 610 ARG A O 1
ATOM 4870 N N . ILE A 1 611 ? 10.422 -21.316 16.545 1.00 90.19 611 ILE A N 1
ATOM 4871 C CA . ILE A 1 611 ? 9.927 -21.347 17.927 1.00 90.19 611 ILE A CA 1
ATOM 4872 C C . ILE A 1 611 ? 10.665 -22.446 18.701 1.00 90.19 611 ILE A C 1
ATOM 4874 O O . ILE A 1 611 ? 10.481 -23.637 18.441 1.00 90.19 611 ILE A O 1
ATOM 4878 N N . GLN A 1 612 ? 11.488 -22.043 19.667 1.00 87.50 612 GLN A N 1
ATOM 4879 C CA . GLN A 1 612 ? 12.249 -22.954 20.523 1.00 87.50 612 GLN A CA 1
ATOM 4880 C C . GLN A 1 612 ? 11.458 -23.355 21.768 1.00 87.50 612 GLN A C 1
ATOM 4882 O O . GLN A 1 612 ? 11.497 -24.515 22.172 1.00 87.50 612 GLN A O 1
ATOM 4887 N N . SER A 1 613 ? 10.728 -22.413 22.367 1.00 90.94 613 SER A N 1
ATOM 4888 C CA . SER A 1 613 ? 9.893 -22.678 23.541 1.00 90.94 613 SER A CA 1
ATOM 4889 C C . SER A 1 613 ? 8.693 -21.741 23.612 1.00 90.94 613 SER A C 1
ATOM 4891 O O . SER A 1 613 ? 8.800 -20.568 23.251 1.00 90.94 613 SER A O 1
ATOM 4893 N N . MET A 1 614 ? 7.587 -22.248 24.157 1.00 93.81 614 MET A N 1
ATOM 4894 C CA . MET A 1 614 ? 6.403 -21.486 24.556 1.00 93.81 614 MET A CA 1
ATOM 4895 C C . MET A 1 614 ? 6.054 -21.857 25.997 1.00 93.81 614 MET A C 1
ATOM 4897 O O . MET A 1 614 ? 5.936 -23.040 26.308 1.00 93.81 614 MET A O 1
ATOM 4901 N N . VAL A 1 615 ? 5.906 -20.865 26.876 1.00 93.44 615 VAL A N 1
ATOM 4902 C CA . VAL A 1 615 ? 5.681 -21.089 28.313 1.00 93.44 615 VAL A CA 1
ATOM 4903 C C . VAL A 1 615 ? 4.606 -20.142 28.833 1.00 93.44 615 VAL A C 1
ATOM 4905 O O . VAL A 1 615 ? 4.702 -18.934 28.631 1.00 93.44 615 VAL A O 1
ATOM 4908 N N . ILE A 1 616 ? 3.598 -20.678 29.525 1.00 94.38 616 ILE A N 1
ATOM 4909 C CA . ILE A 1 616 ? 2.590 -19.865 30.219 1.00 94.38 616 ILE A CA 1
ATOM 4910 C C . ILE A 1 616 ? 3.253 -19.115 31.378 1.00 94.38 616 ILE A C 1
ATOM 4912 O O . ILE A 1 616 ? 3.962 -19.719 32.182 1.00 94.38 616 ILE A O 1
ATOM 4916 N N . ILE A 1 617 ? 2.976 -17.817 31.485 1.00 91.12 617 ILE A N 1
ATOM 4917 C CA . ILE A 1 617 ? 3.279 -16.992 32.655 1.00 91.12 617 ILE A CA 1
ATOM 4918 C C . ILE A 1 617 ? 2.026 -16.980 33.544 1.00 91.12 617 ILE A C 1
ATOM 4920 O O . ILE A 1 617 ? 1.047 -16.323 33.175 1.00 91.12 617 ILE A O 1
ATOM 4924 N N . PRO A 1 618 ? 2.033 -17.680 34.696 1.00 84.94 618 PRO A N 1
ATOM 4925 C CA . PRO A 1 618 ? 0.877 -17.727 35.584 1.00 84.94 618 PRO A CA 1
ATOM 4926 C C . PRO A 1 618 ? 0.561 -16.353 36.174 1.00 84.94 618 PRO A C 1
ATOM 4928 O O . PRO A 1 618 ? 1.469 -15.612 36.555 1.00 84.94 618 PRO A O 1
ATOM 4931 N N . GLN A 1 619 ? -0.724 -16.030 36.301 1.00 81.56 619 GLN A N 1
ATOM 4932 C CA . GLN A 1 619 ? -1.180 -14.827 36.997 1.00 81.56 619 GLN A CA 1
ATOM 4933 C C . GLN A 1 619 ? -1.039 -14.964 38.518 1.00 81.56 619 GLN A C 1
ATOM 4935 O O . GLN A 1 619 ? -0.734 -13.984 39.194 1.00 81.56 619 GLN A O 1
ATOM 4940 N N . TYR A 1 620 ? -1.204 -16.178 39.055 1.00 76.62 620 TYR A N 1
ATOM 4941 C CA . TYR A 1 620 ? -1.075 -16.456 40.486 1.00 76.62 620 TYR A CA 1
ATOM 4942 C C . TYR A 1 620 ? 0.143 -17.338 40.760 1.00 76.62 620 TYR A C 1
ATOM 4944 O O . TYR A 1 620 ? 0.120 -18.555 40.572 1.00 76.62 620 TYR A O 1
ATOM 4952 N N . SER A 1 621 ? 1.218 -16.714 41.243 1.00 67.75 621 SER A N 1
ATOM 4953 C CA . SER A 1 621 ? 2.515 -17.364 41.473 1.00 67.75 621 SER A CA 1
ATOM 4954 C C . SER A 1 621 ? 2.507 -18.431 42.571 1.00 67.75 621 SER A C 1
ATOM 4956 O O . SER A 1 621 ? 3.372 -19.300 42.563 1.00 67.75 621 SER A O 1
ATOM 4958 N N . SER A 1 622 ? 1.544 -18.404 43.497 1.00 61.16 622 SER A N 1
ATOM 4959 C CA . SER A 1 622 ? 1.471 -19.362 44.609 1.00 61.16 622 SER A CA 1
ATOM 4960 C C . SER A 1 622 ? 1.142 -20.791 44.169 1.00 61.16 622 SER A C 1
ATOM 4962 O O . SER A 1 622 ? 1.655 -21.728 44.772 1.00 61.16 622 SER A O 1
ATOM 4964 N N . ASN A 1 623 ? 0.322 -20.949 43.122 1.00 67.12 623 ASN A N 1
ATOM 4965 C CA . ASN A 1 623 ? -0.152 -22.249 42.626 1.00 67.12 623 ASN A CA 1
ATOM 4966 C C . ASN A 1 623 ? 0.121 -22.464 41.123 1.00 67.12 623 ASN A C 1
ATOM 4968 O O . ASN A 1 623 ? -0.325 -23.455 40.555 1.00 67.12 623 ASN A O 1
ATOM 4972 N N . GLU A 1 624 ? 0.833 -21.536 40.473 1.00 80.25 624 GLU A N 1
ATOM 4973 C CA . GLU A 1 624 ? 1.041 -21.512 39.019 1.00 80.25 624 GLU A CA 1
ATOM 4974 C C . GLU A 1 624 ? -0.273 -21.586 38.214 1.00 80.25 624 GLU A C 1
ATOM 4976 O O . GLU A 1 624 ? -0.375 -22.300 37.214 1.00 80.25 624 GLU A O 1
ATOM 4981 N N . GLU A 1 625 ? -1.285 -20.832 38.647 1.00 84.19 625 GLU A N 1
ATOM 4982 C CA . GLU A 1 625 ? -2.623 -20.835 38.048 1.00 84.19 625 GLU A CA 1
ATOM 4983 C C . GLU A 1 625 ? -2.839 -19.662 37.081 1.00 84.19 625 GLU A C 1
ATOM 4985 O O . GLU A 1 625 ? -2.300 -18.561 37.265 1.00 84.19 625 GLU A O 1
ATOM 4990 N N . VAL A 1 626 ? -3.671 -19.906 36.068 1.00 88.06 626 VAL A N 1
ATOM 4991 C CA . VAL A 1 626 ? -4.189 -18.897 35.140 1.00 88.06 626 VAL A CA 1
ATOM 4992 C C . VAL A 1 626 ? -5.625 -18.525 35.477 1.00 88.06 626 VAL A C 1
ATOM 4994 O O . VAL A 1 626 ? -6.371 -19.299 36.072 1.00 88.06 626 VAL A O 1
ATOM 4997 N N . GLU A 1 627 ? -6.005 -17.312 35.114 1.00 86.69 627 GLU A N 1
ATOM 4998 C CA . GLU A 1 627 ? -7.250 -16.696 35.550 1.00 86.69 627 GLU A CA 1
ATOM 4999 C C . GLU A 1 627 ? -8.418 -16.982 34.596 1.00 86.69 627 GLU A C 1
ATOM 5001 O O . GLU A 1 627 ? -8.293 -16.785 33.386 1.00 86.69 627 GLU A O 1
ATOM 5006 N N . LEU A 1 628 ? -9.560 -17.385 35.158 1.00 88.06 628 LEU A N 1
ATOM 5007 C CA . LEU A 1 628 ? -10.835 -17.535 34.461 1.00 88.06 628 LEU A CA 1
ATOM 5008 C C . LEU A 1 628 ? -11.891 -16.624 35.103 1.00 88.06 628 LEU A C 1
ATOM 5010 O O . LEU A 1 628 ? -12.336 -16.874 36.225 1.00 88.06 628 LEU A O 1
ATOM 5014 N N . ARG A 1 629 ? -12.299 -15.571 34.394 1.00 86.94 629 ARG A N 1
ATOM 5015 C CA . ARG A 1 629 ? -13.284 -14.584 34.865 1.00 86.94 629 ARG A CA 1
ATOM 5016 C C . ARG A 1 629 ? -14.692 -14.944 34.402 1.00 86.94 629 ARG A C 1
ATOM 5018 O O . ARG A 1 629 ? -14.873 -15.437 33.291 1.00 86.94 629 ARG A O 1
ATOM 5025 N N . SER A 1 630 ? -15.697 -14.665 35.230 1.00 82.06 630 SER A N 1
ATOM 5026 C CA . SER A 1 630 ? -17.100 -14.741 34.792 1.00 82.06 630 SER A CA 1
ATOM 5027 C C . SER A 1 630 ? -17.415 -13.624 33.793 1.00 82.06 630 SER A C 1
ATOM 5029 O O . SER A 1 630 ? -17.101 -12.464 34.054 1.00 82.06 630 SER A O 1
ATOM 5031 N N . ARG A 1 631 ? -18.092 -13.962 32.691 1.00 81.75 631 ARG A N 1
ATOM 5032 C CA . ARG A 1 631 ? -18.859 -13.029 31.847 1.00 81.75 631 ARG A CA 1
ATOM 5033 C C . ARG A 1 631 ? -20.361 -13.188 32.165 1.00 81.75 631 ARG A C 1
ATOM 5035 O O . ARG A 1 631 ? -20.727 -13.690 33.230 1.00 81.75 631 ARG A O 1
ATOM 5042 N N . GLU A 1 632 ? -21.233 -12.747 31.261 1.00 73.81 632 GLU A N 1
ATOM 5043 C CA . GLU A 1 632 ? -22.685 -12.925 31.336 1.00 73.81 632 GLU A CA 1
ATOM 5044 C C . GLU A 1 632 ? -23.089 -14.378 31.008 1.00 73.81 632 GLU A C 1
ATOM 5046 O O . GLU A 1 632 ? -22.539 -14.988 30.097 1.00 73.81 632 GLU A O 1
ATOM 5051 N N . SER A 1 633 ? -24.085 -14.928 31.714 1.00 64.44 633 SER A N 1
ATOM 5052 C CA . SER A 1 633 ? -24.765 -16.197 31.373 1.00 64.44 633 SER A CA 1
ATOM 5053 C C . SER A 1 633 ? -23.847 -17.416 31.145 1.00 64.44 633 SER A C 1
ATOM 5055 O O . SER A 1 633 ? -23.587 -17.786 30.004 1.00 64.44 633 SER A O 1
ATOM 5057 N N . ASN A 1 634 ? -23.380 -18.075 32.219 1.00 79.75 634 ASN A N 1
ATOM 5058 C CA . ASN A 1 634 ? -22.549 -19.305 32.199 1.00 79.75 634 ASN A CA 1
ATOM 5059 C C . ASN A 1 634 ? -21.302 -19.267 31.285 1.00 79.75 634 ASN A C 1
ATOM 5061 O O . ASN A 1 634 ? -20.679 -20.304 31.047 1.00 79.75 634 ASN A O 1
ATOM 5065 N N . THR A 1 635 ? -20.929 -18.086 30.796 1.00 86.06 635 THR A N 1
ATOM 5066 C CA . THR A 1 635 ? -19.793 -17.857 29.909 1.00 86.06 635 THR A CA 1
ATOM 5067 C C . THR A 1 635 ? -18.632 -17.322 30.727 1.00 86.06 635 THR A C 1
ATOM 5069 O O . THR A 1 635 ? -18.810 -16.477 31.605 1.00 86.06 635 THR A O 1
ATOM 5072 N N . TYR A 1 636 ? -17.432 -17.799 30.429 1.00 89.12 636 TYR A N 1
ATOM 5073 C CA . TYR A 1 636 ? -16.217 -17.464 31.152 1.00 89.12 636 TYR A CA 1
ATOM 5074 C C . TYR A 1 636 ? -15.115 -17.057 30.179 1.00 89.12 636 TYR A C 1
ATOM 5076 O O . TYR A 1 636 ? -15.017 -17.603 29.082 1.00 89.12 636 TYR A O 1
ATOM 5084 N N . GLU A 1 637 ? -14.283 -16.106 30.590 1.00 92.38 637 GLU A N 1
ATOM 5085 C CA . GLU A 1 637 ? -13.141 -15.604 29.829 1.00 92.38 637 GLU A CA 1
ATOM 5086 C C . GLU A 1 637 ? -11.834 -16.047 30.483 1.00 92.38 637 GLU A C 1
ATOM 5088 O O . GLU A 1 637 ? -11.590 -15.798 31.663 1.00 92.38 637 GLU A O 1
ATOM 5093 N N . LEU A 1 638 ? -10.983 -16.690 29.695 1.00 92.69 638 LEU A N 1
ATOM 5094 C CA . LEU A 1 638 ? -9.640 -17.107 30.048 1.00 92.69 638 LEU A CA 1
ATOM 5095 C C . LEU A 1 638 ? -8.641 -16.154 29.393 1.00 92.69 638 LEU A C 1
ATOM 5097 O O . LEU A 1 638 ? -8.605 -16.040 28.168 1.00 92.69 638 LEU A O 1
ATOM 5101 N N . ASN A 1 639 ? -7.781 -15.535 30.198 1.00 90.50 639 ASN A N 1
ATOM 5102 C CA . ASN A 1 639 ? -6.645 -14.764 29.700 1.00 90.50 639 ASN A CA 1
ATOM 5103 C C . ASN A 1 639 ? -5.350 -15.489 30.056 1.00 90.50 639 ASN A C 1
ATOM 5105 O O . ASN A 1 639 ? -5.021 -15.635 31.231 1.00 90.50 639 ASN A O 1
ATOM 5109 N N . VAL A 1 640 ? -4.580 -15.916 29.056 1.00 94.31 640 VAL A N 1
ATOM 5110 C CA . VAL A 1 640 ? -3.317 -16.638 29.268 1.00 94.31 640 VAL A CA 1
ATOM 5111 C C . VAL A 1 640 ? -2.161 -15.837 28.696 1.00 94.31 640 VAL A C 1
ATOM 5113 O O . VAL A 1 640 ? -2.078 -15.630 27.489 1.00 94.31 640 VAL A O 1
ATOM 5116 N N . ASN A 1 641 ? -1.241 -15.400 29.556 1.00 94.50 641 ASN A N 1
ATOM 5117 C CA . ASN A 1 641 ? 0.008 -14.794 29.101 1.00 94.50 641 ASN A CA 1
ATOM 5118 C C . ASN A 1 641 ? 1.006 -15.898 28.754 1.00 94.50 641 ASN A C 1
ATOM 5120 O O . ASN A 1 641 ? 1.221 -16.807 29.552 1.00 94.50 641 ASN A O 1
ATOM 5124 N N . VAL A 1 642 ? 1.647 -15.805 27.595 1.00 95.19 642 VAL A N 1
ATOM 5125 C CA . VAL A 1 642 ? 2.616 -16.787 27.107 1.00 95.19 642 VAL A CA 1
ATOM 5126 C C . VAL A 1 642 ? 3.890 -16.071 26.688 1.00 95.19 642 VAL A C 1
ATOM 5128 O O . VAL A 1 642 ? 3.846 -15.095 25.942 1.00 95.19 642 VAL A O 1
ATOM 5131 N N . LYS A 1 643 ? 5.034 -16.572 27.157 1.00 95.00 643 LYS A N 1
ATOM 5132 C CA . LYS A 1 643 ? 6.363 -16.175 26.693 1.00 95.00 643 LYS A CA 1
ATOM 5133 C C . LYS A 1 643 ? 6.821 -17.110 25.582 1.00 95.00 643 LYS A C 1
ATOM 5135 O O . LYS A 1 643 ? 6.795 -18.331 25.753 1.00 95.00 643 LYS A O 1
ATOM 5140 N N . ILE A 1 644 ? 7.270 -16.539 24.470 1.00 94.06 644 ILE A N 1
ATOM 5141 C CA . ILE A 1 644 ? 7.845 -17.257 23.334 1.00 94.06 644 ILE A CA 1
ATOM 5142 C C . ILE A 1 644 ? 9.329 -16.928 23.192 1.00 94.06 644 ILE A C 1
ATOM 5144 O O . ILE A 1 644 ? 9.752 -15.795 23.409 1.00 94.06 644 ILE A O 1
ATOM 5148 N N . ASN A 1 645 ? 10.129 -17.934 22.843 1.00 91.25 645 ASN A N 1
ATOM 5149 C CA . ASN A 1 645 ? 11.556 -17.772 22.580 1.00 91.25 645 ASN A CA 1
ATOM 5150 C C . ASN A 1 645 ? 11.897 -18.371 21.206 1.00 91.25 645 ASN A C 1
ATOM 5152 O O . ASN A 1 645 ? 11.511 -19.521 20.950 1.00 91.25 645 ASN A O 1
ATOM 5156 N N . PRO A 1 646 ? 12.636 -17.652 20.344 1.00 91.94 646 PRO A N 1
ATOM 5157 C CA . PRO A 1 646 ? 13.150 -16.286 20.524 1.00 91.94 646 PRO A CA 1
ATOM 5158 C C . PRO A 1 646 ? 12.066 -15.192 20.447 1.00 91.94 646 PRO A C 1
ATOM 5160 O O . PRO A 1 646 ? 11.017 -15.393 19.849 1.00 91.94 646 PRO A O 1
ATOM 5163 N N . ALA A 1 647 ? 12.288 -14.044 21.098 1.00 89.38 647 ALA A N 1
ATOM 5164 C CA . ALA A 1 647 ? 11.288 -12.969 21.189 1.00 89.38 647 ALA A CA 1
ATOM 5165 C C . ALA A 1 647 ? 10.993 -12.287 19.835 1.00 89.38 647 ALA A C 1
ATOM 5167 O O . ALA A 1 647 ? 9.908 -11.748 19.634 1.00 89.38 647 ALA A O 1
ATOM 5168 N N . ASP A 1 648 ? 11.925 -12.342 18.880 1.00 90.88 648 ASP A N 1
ATOM 5169 C CA . ASP A 1 648 ? 11.787 -11.745 17.545 1.00 90.88 648 ASP A CA 1
ATOM 5170 C C . ASP A 1 648 ? 10.689 -12.405 16.694 1.00 90.88 648 ASP A C 1
ATOM 5172 O O . ASP A 1 648 ? 10.144 -11.757 15.802 1.00 90.88 648 ASP A O 1
ATOM 5176 N N . VAL A 1 649 ? 10.319 -13.663 16.978 1.00 90.88 649 VAL A N 1
ATOM 5177 C CA . VAL A 1 649 ? 9.230 -14.349 16.259 1.00 90.88 649 VAL A CA 1
ATOM 5178 C C . VAL A 1 649 ? 7.836 -13.902 16.700 1.00 90.88 649 VAL A C 1
ATOM 5180 O O . VAL A 1 649 ? 6.858 -14.254 16.045 1.00 90.88 649 VAL A O 1
ATOM 5183 N N . LEU A 1 650 ? 7.724 -13.136 17.792 1.00 91.06 650 LEU A N 1
ATOM 5184 C CA . LEU A 1 650 ? 6.454 -12.802 18.436 1.00 91.06 650 LEU A CA 1
ATOM 5185 C C . LEU A 1 650 ? 5.442 -12.191 17.460 1.00 91.06 650 LEU A C 1
ATOM 5187 O O . LEU A 1 650 ? 4.336 -12.704 17.342 1.00 91.06 650 LEU A O 1
ATOM 5191 N N . ASN A 1 651 ? 5.835 -11.147 16.726 1.00 88.81 651 ASN A N 1
ATOM 5192 C CA . ASN A 1 651 ? 4.932 -10.428 15.820 1.00 88.81 651 ASN A CA 1
ATOM 5193 C C . ASN A 1 651 ? 4.446 -11.307 14.657 1.00 88.81 651 ASN A C 1
ATOM 5195 O O . ASN A 1 651 ? 3.283 -11.230 14.265 1.00 88.81 651 ASN A O 1
ATOM 5199 N N . GLU A 1 652 ? 5.332 -12.149 14.112 1.00 88.75 652 GLU A N 1
ATOM 5200 C CA . GLU A 1 652 ? 4.997 -13.089 13.037 1.00 88.75 652 GLU A CA 1
ATOM 5201 C C . GLU A 1 652 ? 4.023 -14.172 13.537 1.00 88.75 652 GLU A C 1
ATOM 5203 O O . GLU A 1 652 ? 3.102 -14.557 12.821 1.00 88.75 652 GLU A O 1
ATOM 5208 N N . VAL A 1 653 ? 4.197 -14.633 14.780 1.00 87.94 653 VAL A N 1
ATOM 5209 C CA . VAL A 1 653 ? 3.352 -15.652 15.413 1.00 87.94 653 VAL A CA 1
ATOM 5210 C C . VAL A 1 653 ? 1.980 -15.092 15.803 1.00 87.94 653 VAL A C 1
ATOM 5212 O O . VAL A 1 653 ? 0.969 -15.716 15.495 1.00 87.94 653 VAL A O 1
ATOM 5215 N N . THR A 1 654 ? 1.900 -13.906 16.416 1.00 88.00 654 THR A N 1
ATOM 5216 C CA . THR A 1 654 ? 0.613 -13.307 16.826 1.00 88.00 654 THR A CA 1
ATOM 5217 C C . THR A 1 654 ? -0.262 -12.887 15.644 1.00 88.00 654 THR A C 1
ATOM 5219 O O . THR A 1 654 ? -1.473 -12.788 15.795 1.00 88.00 654 THR A O 1
ATOM 5222 N N . ALA A 1 655 ? 0.319 -12.679 14.457 1.00 87.81 655 ALA A N 1
ATOM 5223 C CA . ALA A 1 655 ? -0.438 -12.442 13.224 1.00 87.81 655 ALA A CA 1
ATOM 5224 C C . ALA A 1 655 ? -1.170 -13.700 12.706 1.00 87.81 655 ALA A C 1
ATOM 5226 O O . ALA A 1 655 ? -2.030 -13.599 11.833 1.00 87.81 655 ALA A O 1
ATOM 5227 N N . LEU A 1 656 ? -0.839 -14.884 13.235 1.00 87.75 656 LEU A N 1
ATOM 5228 C CA . LEU A 1 656 ? -1.412 -16.182 12.870 1.00 87.75 656 LEU A CA 1
ATOM 5229 C C . LEU A 1 656 ? -2.430 -16.663 13.916 1.00 87.75 656 LEU A C 1
ATOM 5231 O O . LEU A 1 656 ? -2.415 -17.818 14.335 1.00 87.75 656 LEU A O 1
ATOM 5235 N 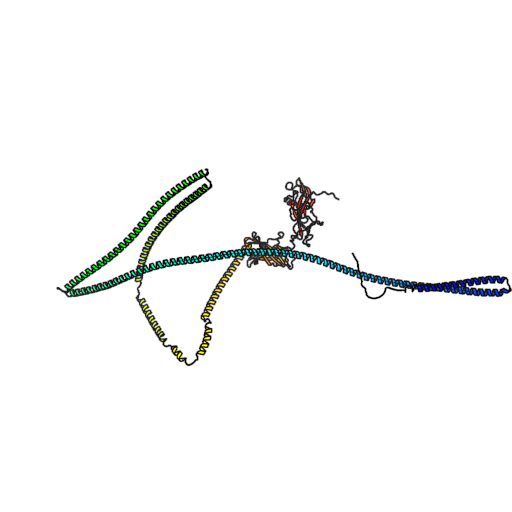N . GLU A 1 657 ? -3.331 -15.772 14.326 1.00 85.19 657 GLU A N 1
ATOM 5236 C CA . GLU A 1 657 ? -4.349 -16.007 15.358 1.00 85.19 657 GLU A CA 1
ATOM 5237 C C . GLU A 1 657 ? -5.144 -17.311 15.164 1.00 85.19 657 GLU A C 1
ATOM 5239 O O . GLU A 1 657 ? -5.317 -18.074 16.111 1.00 85.19 657 GLU A O 1
ATOM 5244 N N . GLY A 1 658 ? -5.529 -17.637 13.925 1.00 86.94 658 GLY A N 1
ATOM 5245 C CA . GLY A 1 658 ? -6.298 -18.849 13.602 1.00 86.94 658 GLY A CA 1
ATOM 5246 C C . GLY A 1 658 ? -5.571 -20.185 13.822 1.00 86.94 658 GLY A C 1
ATOM 5247 O O . GLY A 1 658 ? -6.173 -21.238 13.633 1.00 86.94 658 GLY A O 1
ATOM 5248 N N . TYR A 1 659 ? -4.290 -20.167 14.199 1.00 89.50 659 TYR A N 1
ATOM 5249 C CA . TYR A 1 659 ? -3.511 -21.366 14.532 1.00 89.50 659 TYR A CA 1
ATOM 5250 C C . TYR A 1 659 ? -3.413 -21.610 16.050 1.00 89.50 659 TYR A C 1
ATOM 5252 O O . TYR A 1 659 ? -2.884 -22.647 16.471 1.00 89.50 659 TYR A O 1
ATOM 5260 N N . PHE A 1 660 ? -3.929 -20.691 16.876 1.00 93.50 660 PHE A N 1
ATOM 5261 C CA . PHE A 1 660 ? -3.957 -20.816 18.331 1.00 93.50 660 PHE A CA 1
ATOM 5262 C C . PHE A 1 660 ? -5.193 -21.557 18.833 1.00 93.50 660 PHE A C 1
ATOM 5264 O O . PHE A 1 660 ? -6.314 -21.312 18.400 1.00 93.50 660 PHE A O 1
ATOM 5271 N N . HIS A 1 661 ? -4.976 -22.446 19.795 1.00 93.81 661 HIS A N 1
ATOM 5272 C CA . HIS A 1 661 ? -6.010 -23.219 20.464 1.00 93.81 661 HIS A CA 1
ATOM 5273 C C . HIS A 1 661 ? -5.707 -23.277 21.963 1.00 93.81 661 HIS A C 1
ATOM 5275 O O . HIS A 1 661 ? -4.549 -23.195 22.376 1.00 93.81 661 HIS A O 1
ATOM 5281 N N . ILE A 1 662 ? -6.744 -23.452 22.777 1.00 94.00 662 ILE A N 1
ATOM 5282 C CA . ILE A 1 662 ? -6.595 -23.787 24.193 1.00 94.00 662 ILE A CA 1
ATOM 5283 C C . ILE A 1 662 ? -6.986 -25.253 24.354 1.00 94.00 662 ILE A C 1
ATOM 5285 O O . ILE A 1 662 ? -8.143 -25.606 24.122 1.00 94.00 662 ILE A O 1
ATOM 5289 N N . ASP A 1 663 ? -6.029 -26.099 24.733 1.00 91.31 663 ASP A N 1
ATOM 5290 C CA . ASP A 1 663 ? -6.329 -27.475 25.130 1.00 91.31 663 ASP A CA 1
ATOM 5291 C C . ASP A 1 663 ? -6.610 -27.507 26.630 1.00 91.31 663 ASP A C 1
ATOM 5293 O O . ASP A 1 663 ? -5.821 -26.995 27.427 1.00 91.31 663 ASP A O 1
ATOM 5297 N N . SER A 1 664 ? -7.728 -28.109 27.023 1.00 89.38 664 SER A N 1
ATOM 5298 C CA . SER A 1 664 ? -8.162 -28.201 28.414 1.00 89.38 664 SER A CA 1
ATOM 5299 C C . SER A 1 664 ? -8.326 -29.663 28.823 1.00 89.38 664 SER A C 1
ATOM 5301 O O . SER A 1 664 ? -8.806 -30.504 28.060 1.00 89.38 664 SER A O 1
ATOM 5303 N N . ARG A 1 665 ? -7.896 -29.998 30.041 1.00 85.06 665 ARG A N 1
ATOM 5304 C CA . ARG A 1 665 ? -7.931 -31.374 30.563 1.00 85.06 665 ARG A CA 1
ATOM 5305 C C . ARG A 1 665 ? -8.315 -31.387 32.026 1.00 85.06 665 ARG A C 1
ATOM 5307 O O . ARG A 1 665 ? -7.912 -30.488 32.763 1.00 85.06 665 ARG A O 1
ATOM 5314 N N . GLU A 1 666 ? -9.028 -32.423 32.457 1.00 72.06 666 GLU A N 1
ATOM 5315 C CA . GLU A 1 666 ? -9.302 -32.612 33.881 1.00 72.06 666 GLU A CA 1
ATOM 5316 C C . GLU A 1 666 ? -8.006 -32.751 34.705 1.00 72.06 666 GLU A C 1
ATOM 5318 O O . GLU A 1 666 ? -7.078 -33.489 34.363 1.00 72.06 666 GLU A O 1
ATOM 5323 N N . ALA A 1 667 ? -7.943 -32.029 35.820 1.00 62.62 667 ALA A N 1
ATOM 5324 C CA . ALA A 1 667 ? -6.833 -31.975 36.756 1.00 62.62 667 ALA A CA 1
ATOM 5325 C C . ALA A 1 667 ? -6.905 -33.159 37.736 1.00 62.62 667 ALA A C 1
ATOM 5327 O O . ALA A 1 667 ? -7.158 -32.985 38.927 1.00 62.62 667 ALA A O 1
ATOM 5328 N N . ILE A 1 668 ? -6.695 -34.388 37.251 1.00 55.41 668 ILE A N 1
ATOM 5329 C CA . ILE A 1 668 ? -6.550 -35.561 38.128 1.00 55.41 668 ILE A CA 1
ATOM 5330 C C . ILE A 1 668 ? -5.053 -35.772 38.438 1.00 55.41 668 ILE A C 1
ATOM 5332 O O . ILE A 1 668 ? -4.276 -36.003 37.509 1.00 55.41 668 ILE A O 1
ATOM 5336 N N . PRO A 1 669 ? -4.604 -35.752 39.715 1.00 48.09 669 PRO A N 1
ATOM 5337 C CA . PRO A 1 669 ? -3.173 -35.749 40.058 1.00 48.09 669 PRO A CA 1
ATOM 5338 C C . PRO A 1 669 ? -2.389 -37.029 39.729 1.00 48.09 669 PRO A C 1
ATOM 5340 O O . PRO A 1 669 ? -1.176 -37.065 39.925 1.00 48.09 669 PRO A O 1
ATOM 5343 N N . THR A 1 670 ? -3.022 -38.104 39.253 1.00 41.72 670 THR A N 1
ATOM 5344 C CA . THR A 1 670 ? -2.322 -39.372 39.004 1.00 41.72 670 THR A CA 1
ATOM 5345 C C . THR A 1 670 ? -2.884 -40.133 37.804 1.00 41.72 670 THR A C 1
ATOM 5347 O O . THR A 1 670 ? -3.958 -40.717 37.889 1.00 41.72 670 THR A O 1
ATOM 5350 N N . ARG A 1 671 ? -2.050 -40.217 36.756 1.00 34.25 671 ARG A N 1
ATOM 5351 C CA . ARG A 1 671 ? -2.126 -41.059 35.542 1.00 34.25 671 ARG A CA 1
ATOM 5352 C C . ARG A 1 671 ? -3.218 -40.744 34.507 1.00 34.25 671 ARG A C 1
ATOM 5354 O O . ARG A 1 671 ? -4.329 -41.233 34.610 1.00 34.25 671 ARG A O 1
ATOM 5361 N N . GLY A 1 672 ? -2.740 -40.200 33.382 1.00 40.09 672 GLY A N 1
ATOM 5362 C CA . GLY A 1 672 ? -3.165 -40.577 32.029 1.00 40.09 672 GLY A CA 1
ATOM 5363 C C . GLY A 1 672 ? -4.394 -39.843 31.502 1.00 40.09 672 GLY A C 1
ATOM 5364 O O . GLY A 1 672 ? -5.403 -39.761 32.182 1.00 40.09 672 GLY A O 1
ATOM 5365 N N . ALA A 1 673 ? -4.275 -39.335 30.273 1.00 46.53 673 ALA A N 1
ATOM 5366 C CA . ALA A 1 673 ? -5.345 -38.747 29.469 1.00 46.53 673 ALA A CA 1
ATOM 5367 C C . ALA A 1 673 ? -6.701 -39.445 29.692 1.00 46.53 673 ALA A C 1
ATOM 5369 O O . ALA A 1 673 ? -6.792 -40.660 29.512 1.00 46.53 673 ALA A O 1
ATOM 5370 N N . GLY A 1 674 ? -7.715 -38.678 30.094 1.00 48.84 674 GLY A N 1
ATOM 5371 C CA . GLY A 1 674 ? -9.031 -39.206 30.450 1.00 48.84 674 GLY A CA 1
ATOM 5372 C C . GLY A 1 674 ? -10.161 -38.378 29.871 1.00 48.84 674 GLY A C 1
ATOM 5373 O O . GLY A 1 674 ? -10.735 -38.786 28.872 1.00 48.84 674 GLY A O 1
ATOM 5374 N N . ASP A 1 675 ? -10.420 -37.198 30.430 1.00 57.59 675 ASP A N 1
ATOM 5375 C CA . ASP A 1 675 ? -11.592 -36.410 30.051 1.00 57.59 675 ASP A CA 1
ATOM 5376 C C . ASP A 1 675 ? -11.194 -35.000 29.580 1.00 57.59 675 ASP A C 1
ATOM 5378 O O . ASP A 1 675 ? -10.382 -34.302 30.204 1.00 57.59 675 ASP A O 1
ATOM 5382 N N . ALA A 1 676 ? -11.708 -34.624 28.403 1.00 64.19 676 ALA A N 1
ATOM 5383 C CA . ALA A 1 676 ? -11.525 -33.296 27.830 1.00 64.19 676 ALA A CA 1
ATOM 5384 C C . ALA A 1 676 ? -12.210 -32.269 28.737 1.00 64.19 676 ALA A C 1
ATOM 5386 O O . ALA A 1 676 ? -13.366 -32.452 29.124 1.00 64.19 676 ALA A O 1
ATOM 5387 N N . GLY A 1 677 ? -11.491 -31.200 29.075 1.00 76.25 677 GLY A N 1
ATOM 5388 C CA . GLY A 1 677 ? -12.075 -30.073 29.788 1.00 76.25 677 GLY A CA 1
ATOM 5389 C C . GLY A 1 677 ? -13.066 -29.293 28.906 1.00 76.25 677 GLY A C 1
ATOM 5390 O O . GLY A 1 677 ? -13.402 -29.710 27.794 1.00 76.25 677 GLY A O 1
ATOM 5391 N N . PRO A 1 678 ? -13.544 -28.129 29.372 1.00 84.88 678 PRO A N 1
ATOM 5392 C CA . PRO A 1 678 ? -14.440 -27.287 28.585 1.00 84.88 678 PRO A CA 1
ATOM 5393 C C . PRO A 1 678 ? -13.778 -26.828 27.280 1.00 84.88 678 PRO A C 1
ATOM 5395 O O . PRO A 1 678 ? -12.591 -26.490 27.253 1.00 84.88 678 PRO A O 1
ATOM 5398 N N . ALA A 1 679 ? -14.556 -26.798 26.199 1.00 88.62 679 ALA A N 1
ATOM 5399 C CA . ALA A 1 679 ? -14.091 -26.302 24.911 1.00 88.62 679 ALA A CA 1
ATOM 5400 C C . ALA A 1 679 ? -13.933 -24.777 24.959 1.00 88.62 679 ALA A C 1
ATOM 5402 O O . ALA A 1 679 ? -14.848 -24.064 25.369 1.00 88.62 679 ALA A O 1
ATOM 5403 N N . PHE A 1 680 ? -12.777 -24.293 24.515 1.00 92.94 680 PHE A N 1
ATOM 5404 C CA . PHE A 1 680 ? -12.452 -22.874 24.464 1.00 92.94 680 PHE A CA 1
ATOM 5405 C C . PHE A 1 680 ? -12.434 -22.370 23.021 1.00 92.94 680 PHE A C 1
ATOM 5407 O O . PHE A 1 680 ? -11.865 -23.013 22.137 1.00 92.94 680 PHE A O 1
ATOM 5414 N N . THR A 1 681 ? -12.999 -21.187 22.802 1.00 94.31 681 THR A N 1
ATOM 5415 C CA . THR A 1 681 ? -12.904 -20.440 21.544 1.00 94.31 681 THR A CA 1
ATOM 5416 C C . THR A 1 681 ? -11.922 -19.296 21.739 1.00 94.31 681 THR A C 1
ATOM 5418 O O . THR A 1 681 ? -12.154 -18.435 22.582 1.00 94.31 681 THR A O 1
ATOM 5421 N N . VAL A 1 682 ? -10.813 -19.285 20.997 1.00 95.12 682 VAL A N 1
ATOM 5422 C CA . VAL A 1 682 ? -9.870 -18.155 21.018 1.00 95.12 682 VAL A CA 1
ATOM 5423 C C . VAL A 1 682 ? -10.529 -16.963 20.328 1.00 95.12 682 VAL A C 1
ATOM 5425 O O . VAL A 1 682 ? -10.921 -17.057 19.169 1.00 95.12 682 VAL A O 1
ATOM 5428 N N . GLU A 1 683 ? -10.670 -15.857 21.055 1.00 93.88 683 GLU A N 1
ATOM 5429 C CA . GLU A 1 683 ? -11.271 -14.615 20.555 1.00 93.88 683 GLU A CA 1
ATOM 5430 C C . GLU A 1 683 ? -10.219 -13.598 20.126 1.00 93.88 683 GLU A C 1
ATOM 5432 O O . GLU A 1 683 ? -10.484 -12.773 19.251 1.00 93.88 683 GLU A O 1
ATOM 5437 N N . LYS A 1 684 ? -9.067 -13.602 20.810 1.00 94.31 684 LYS A N 1
ATOM 5438 C CA . LYS A 1 684 ? -8.017 -12.612 20.598 1.00 94.31 684 LYS A CA 1
ATOM 5439 C C . LYS A 1 684 ? -6.630 -13.155 20.920 1.00 94.31 684 LYS A C 1
ATOM 5441 O O . LYS A 1 684 ? -6.420 -13.719 21.994 1.00 94.31 684 LYS A O 1
ATOM 5446 N N . VAL A 1 685 ? -5.649 -12.865 20.067 1.00 94.50 685 VAL A N 1
ATOM 5447 C CA . VAL A 1 685 ? -4.215 -12.982 20.387 1.00 94.50 685 VAL A CA 1
ATOM 5448 C C . VAL A 1 685 ? -3.540 -11.616 20.264 1.00 94.50 685 VAL A C 1
ATOM 5450 O O . VAL A 1 685 ? -3.555 -10.997 19.203 1.00 94.50 685 VAL A O 1
ATOM 5453 N N . ALA A 1 686 ? -2.941 -11.118 21.349 1.00 93.88 686 ALA A N 1
ATOM 5454 C CA . ALA A 1 686 ? -2.359 -9.774 21.385 1.00 93.88 686 ALA A CA 1
ATOM 5455 C C . ALA A 1 686 ? -0.956 -9.746 21.993 1.00 93.88 686 ALA A C 1
ATOM 5457 O O . ALA A 1 686 ? -0.693 -10.378 23.013 1.00 93.88 686 ALA A O 1
ATOM 5458 N N . VAL A 1 687 ? -0.061 -8.955 21.399 1.00 94.06 687 VAL A N 1
ATOM 5459 C CA . VAL A 1 687 ? 1.258 -8.667 21.975 1.00 94.06 687 VAL A CA 1
ATOM 5460 C C . VAL A 1 687 ? 1.083 -7.885 23.276 1.00 94.06 687 VAL A C 1
ATOM 5462 O O . VAL A 1 687 ? 0.415 -6.852 23.295 1.00 94.06 687 VAL A O 1
ATOM 5465 N N . LYS A 1 688 ? 1.701 -8.371 24.355 1.00 91.94 688 LYS A N 1
ATOM 5466 C CA . LYS A 1 688 ? 1.693 -7.727 25.674 1.00 91.94 688 LYS A CA 1
ATOM 5467 C C . LYS A 1 688 ? 3.013 -7.018 25.961 1.00 91.94 688 LYS A C 1
ATOM 5469 O O . LYS A 1 688 ? 3.004 -5.875 26.402 1.00 91.94 688 LYS A O 1
ATOM 5474 N N . ASP A 1 689 ? 4.131 -7.686 25.689 1.00 91.81 689 ASP A N 1
ATOM 5475 C CA . ASP A 1 689 ? 5.475 -7.121 25.803 1.00 91.81 689 ASP A CA 1
ATOM 5476 C C . ASP A 1 689 ? 6.357 -7.681 24.682 1.00 91.81 689 ASP A C 1
ATOM 5478 O O . ASP A 1 689 ? 6.754 -8.847 24.696 1.00 91.81 689 ASP A O 1
ATOM 5482 N N . ALA A 1 690 ? 6.643 -6.842 23.687 1.00 87.69 690 ALA A N 1
ATOM 5483 C CA . ALA A 1 690 ? 7.433 -7.239 22.529 1.00 87.69 690 ALA A CA 1
ATOM 5484 C C . ALA A 1 690 ? 8.910 -7.493 22.863 1.00 87.69 690 ALA A C 1
ATOM 5486 O O . ALA A 1 690 ? 9.530 -8.346 22.232 1.00 87.69 690 ALA A O 1
ATOM 5487 N N . ALA A 1 691 ? 9.473 -6.778 23.844 1.00 87.12 691 ALA A N 1
ATOM 5488 C CA . ALA A 1 691 ? 10.881 -6.914 24.210 1.00 87.12 691 ALA A CA 1
ATOM 5489 C C . ALA A 1 691 ? 11.137 -8.239 24.940 1.00 87.12 691 ALA A C 1
ATOM 5491 O O . ALA A 1 691 ? 12.149 -8.897 24.704 1.00 87.12 691 ALA A O 1
ATOM 5492 N N . GLU A 1 692 ? 10.184 -8.657 25.773 1.00 88.75 692 GLU A N 1
ATOM 5493 C CA . GLU A 1 692 ? 10.256 -9.907 26.534 1.00 88.75 692 GLU A CA 1
ATOM 5494 C C . GLU A 1 692 ? 9.677 -11.127 25.799 1.00 88.75 692 GLU A C 1
ATOM 5496 O O . GLU A 1 692 ? 9.746 -12.245 26.320 1.00 88.75 692 GLU A O 1
ATOM 5501 N N . GLY A 1 693 ? 9.116 -10.943 24.597 1.00 92.62 693 GLY A N 1
ATOM 5502 C CA . GLY A 1 693 ? 8.508 -12.025 23.819 1.00 92.62 693 GLY A CA 1
ATOM 5503 C C . GLY A 1 693 ? 7.187 -12.522 24.413 1.00 92.62 693 GLY A C 1
ATOM 5504 O O . GLY A 1 693 ? 6.930 -13.724 24.397 1.00 92.62 693 GLY A O 1
ATOM 5505 N N . ILE A 1 694 ? 6.368 -11.640 24.993 1.00 94.69 694 ILE A N 1
ATOM 5506 C CA . ILE A 1 694 ? 5.141 -12.009 25.711 1.00 94.69 694 ILE A CA 1
ATOM 5507 C C . ILE A 1 694 ? 3.901 -11.585 24.923 1.00 94.69 694 ILE A C 1
ATOM 5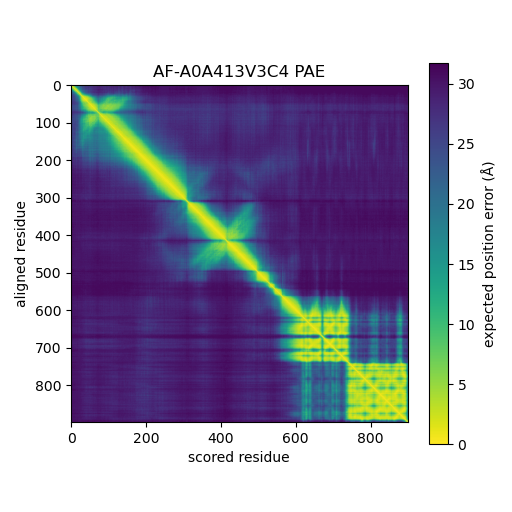509 O O . ILE A 1 694 ? 3.739 -10.417 24.561 1.00 94.69 694 ILE A O 1
ATOM 5513 N N . PHE A 1 695 ? 2.976 -12.521 24.737 1.00 95.56 695 PHE A N 1
ATOM 5514 C CA . PHE A 1 695 ? 1.636 -12.275 24.206 1.00 95.56 695 PHE A CA 1
ATOM 5515 C C . PHE A 1 695 ? 0.561 -12.822 25.145 1.00 95.56 695 PHE A C 1
ATOM 5517 O O . PHE A 1 695 ? 0.843 -13.617 26.041 1.00 95.56 695 PHE A O 1
ATOM 5524 N N . THR A 1 696 ? -0.675 -12.390 24.937 1.00 95.38 696 THR A N 1
ATOM 5525 C CA . THR A 1 696 ? -1.857 -12.858 25.656 1.00 95.38 696 THR A CA 1
ATOM 5526 C C . THR A 1 696 ? -2.801 -13.538 24.676 1.00 95.38 696 THR A C 1
ATOM 5528 O O . THR A 1 696 ? -3.108 -12.974 23.626 1.00 95.38 696 THR A O 1
ATOM 5531 N N . VAL A 1 697 ? -3.257 -14.739 25.030 1.00 95.75 697 VAL A N 1
ATOM 5532 C CA . VAL A 1 697 ? -4.371 -15.428 24.372 1.00 95.75 697 VAL A CA 1
ATOM 5533 C C . VAL A 1 697 ? -5.612 -15.233 25.230 1.00 95.75 697 VAL A C 1
ATOM 5535 O O . VAL A 1 697 ? -5.622 -15.638 26.394 1.00 95.75 697 VAL A O 1
ATOM 5538 N N . THR A 1 698 ? -6.637 -14.616 24.656 1.00 94.75 698 THR A N 1
ATOM 5539 C CA . THR A 1 698 ? -7.963 -14.470 25.256 1.00 94.75 698 THR A CA 1
ATOM 5540 C C . THR A 1 698 ? -8.895 -15.479 24.605 1.00 94.75 698 THR A C 1
ATOM 5542 O O . THR A 1 698 ? -9.033 -15.508 23.379 1.00 94.75 698 THR A O 1
ATOM 5545 N N . ALA A 1 699 ? -9.524 -16.321 25.418 1.00 95.00 699 ALA A N 1
ATOM 5546 C CA . ALA A 1 699 ? -10.444 -17.347 24.955 1.00 95.00 699 ALA A CA 1
ATOM 5547 C C . ALA A 1 699 ? -11.678 -17.427 25.851 1.00 95.00 699 ALA A C 1
ATOM 5549 O O . ALA A 1 699 ? -11.604 -17.120 27.037 1.00 95.00 699 ALA A O 1
ATOM 5550 N N . THR A 1 700 ? -12.798 -17.884 25.306 1.00 93.81 700 THR A N 1
ATOM 5551 C CA . THR A 1 700 ? -14.047 -18.055 26.052 1.00 93.81 700 THR A CA 1
ATOM 5552 C C . THR A 1 700 ? -14.529 -19.490 26.063 1.00 93.81 700 THR A C 1
ATOM 5554 O O . THR A 1 700 ? -14.305 -20.242 25.116 1.00 93.81 700 THR A O 1
ATOM 5557 N N . CYS A 1 701 ? -15.189 -19.882 27.149 1.00 90.69 701 CYS A N 1
ATOM 5558 C CA . CYS A 1 701 ? -15.870 -21.167 27.262 1.00 90.69 701 CYS A CA 1
ATOM 5559 C C . CYS A 1 701 ? -17.192 -21.029 28.019 1.00 90.69 701 CYS A C 1
ATOM 5561 O O . CYS A 1 701 ? -17.388 -20.089 28.789 1.00 90.69 701 CYS A O 1
ATOM 5563 N N . GLU A 1 702 ? -18.088 -21.991 27.821 1.00 87.50 702 GLU A N 1
ATOM 5564 C CA . GLU A 1 702 ? -19.304 -22.132 28.621 1.00 87.50 702 GLU A CA 1
ATOM 5565 C C . GLU A 1 702 ? -19.126 -23.261 29.643 1.00 87.50 702 GLU A C 1
ATOM 5567 O O . GLU A 1 702 ? -18.698 -24.364 29.293 1.00 87.50 702 GLU A O 1
ATOM 5572 N N . LEU A 1 703 ? -19.478 -23.010 30.909 1.00 81.25 703 LEU A N 1
ATOM 5573 C CA . LEU A 1 703 ? -19.513 -24.043 31.951 1.00 81.25 703 LEU A CA 1
ATOM 5574 C C . LEU A 1 703 ? -20.962 -24.292 32.371 1.00 81.25 703 LEU A C 1
ATOM 5576 O O . LEU A 1 703 ? -21.607 -23.438 32.972 1.00 81.25 703 LEU A O 1
ATOM 5580 N N . THR A 1 704 ? -21.484 -25.485 32.081 1.00 69.06 704 THR A N 1
ATOM 5581 C CA . THR A 1 704 ? -22.898 -25.824 32.328 1.00 69.06 704 THR A CA 1
ATOM 5582 C C . THR A 1 704 ? -23.158 -26.515 33.670 1.00 69.06 704 THR A C 1
ATOM 5584 O O . THR A 1 704 ? -24.302 -26.555 34.117 1.00 69.06 704 THR A O 1
ATOM 5587 N N . THR A 1 705 ? -22.137 -27.106 34.305 1.00 62.69 705 THR A N 1
ATOM 5588 C CA . THR A 1 705 ? -22.317 -28.015 35.464 1.00 62.69 705 THR A CA 1
ATOM 5589 C C . THR A 1 705 ? -21.230 -27.936 36.539 1.00 62.69 705 THR A C 1
ATOM 5591 O O . THR A 1 705 ? -21.333 -28.624 37.554 1.00 62.69 705 THR A O 1
ATOM 5594 N N . VAL A 1 706 ? -20.178 -27.138 36.342 1.00 60.97 706 VAL A N 1
ATOM 5595 C CA . VAL A 1 706 ? -19.028 -27.079 37.258 1.00 60.97 706 VAL A CA 1
ATOM 5596 C C . VAL A 1 706 ? -19.214 -25.911 38.217 1.00 60.97 706 VAL A C 1
ATOM 5598 O O . VAL A 1 706 ? -19.458 -24.794 37.773 1.00 60.97 706 VAL A O 1
ATOM 5601 N N . ASN A 1 707 ? -19.091 -26.153 39.528 1.00 65.00 707 ASN A N 1
ATOM 5602 C CA . ASN A 1 707 ? -19.000 -25.062 40.496 1.00 65.00 707 ASN A CA 1
ATOM 5603 C C . ASN A 1 707 ? -17.729 -24.257 40.182 1.00 65.00 707 ASN A C 1
ATOM 5605 O O . ASN A 1 707 ? -16.633 -24.804 40.341 1.00 65.00 707 ASN A O 1
ATOM 5609 N N . PRO A 1 708 ? -17.841 -22.986 39.761 1.00 61.88 708 PRO A N 1
ATOM 5610 C CA . PRO A 1 708 ? -16.685 -22.224 39.324 1.00 61.88 708 PRO A CA 1
ATOM 5611 C C . PRO A 1 708 ? -15.668 -22.018 40.455 1.00 61.88 708 PRO A C 1
ATOM 5613 O O . PRO A 1 708 ? -14.482 -21.937 40.193 1.00 61.88 708 PRO A O 1
ATOM 5616 N N . MET A 1 709 ? -16.064 -22.071 41.731 1.00 61.81 709 MET A N 1
ATOM 5617 C CA . MET A 1 709 ? -15.119 -22.007 42.860 1.00 61.81 709 MET A CA 1
ATOM 5618 C C . MET A 1 709 ? -14.159 -23.211 42.942 1.00 61.81 709 MET A C 1
ATOM 5620 O O . MET A 1 709 ? -13.132 -23.136 43.613 1.00 61.81 709 MET A O 1
ATOM 5624 N N . THR A 1 710 ? -14.492 -24.330 42.297 1.00 63.97 710 THR A N 1
ATOM 5625 C CA . THR A 1 710 ? -13.718 -25.577 42.317 1.00 63.97 710 THR A CA 1
ATOM 5626 C C . THR A 1 710 ? -13.589 -26.110 40.892 1.00 63.97 710 THR A C 1
ATOM 5628 O O . THR A 1 710 ? -14.300 -27.042 40.514 1.00 63.97 710 THR A O 1
ATOM 5631 N N . LEU A 1 711 ? -12.721 -25.494 40.083 1.00 70.19 711 LEU A N 1
ATOM 5632 C CA . LEU A 1 711 ? -12.472 -25.912 38.699 1.00 70.19 711 LEU A CA 1
ATOM 5633 C C . LEU A 1 711 ? -11.486 -27.089 38.675 1.00 70.19 711 LEU A C 1
ATOM 5635 O O . LEU A 1 711 ? -10.325 -26.916 39.047 1.00 70.19 711 LEU A O 1
ATOM 5639 N N . PRO A 1 712 ? -11.894 -28.287 38.226 1.00 73.88 712 PRO A N 1
ATOM 5640 C CA . PRO A 1 712 ? -11.030 -29.454 38.206 1.00 73.88 712 PRO A CA 1
ATOM 5641 C C . PRO A 1 712 ? -10.333 -29.580 36.848 1.00 73.88 712 PRO A C 1
ATOM 5643 O O . PRO A 1 712 ? -10.267 -30.681 36.318 1.00 73.88 712 PRO A O 1
ATOM 5646 N N . PHE A 1 713 ? -9.864 -28.490 36.233 1.00 82.38 713 PHE A N 1
ATOM 5647 C CA . PHE A 1 713 ? -9.187 -28.561 34.934 1.00 82.38 713 PHE A CA 1
ATOM 5648 C C . PHE A 1 713 ? -7.980 -27.632 34.832 1.00 82.38 713 PHE A C 1
ATOM 5650 O O . PHE A 1 713 ? -7.871 -26.614 35.515 1.00 82.38 713 PHE A O 1
ATOM 5657 N N . ALA A 1 714 ? -7.061 -28.022 33.958 1.00 88.12 714 ALA A N 1
ATOM 5658 C CA . ALA A 1 714 ? -5.876 -27.271 33.589 1.00 88.12 714 ALA A CA 1
ATOM 5659 C C . ALA A 1 714 ? -5.899 -26.981 32.085 1.00 88.12 714 ALA A C 1
ATOM 5661 O O . ALA A 1 714 ? -6.527 -27.713 31.315 1.00 88.12 714 ALA A O 1
ATOM 5662 N N . VAL A 1 715 ? -5.201 -25.929 31.667 1.00 91.94 715 VAL A N 1
ATOM 5663 C CA . VAL A 1 715 ? -5.157 -25.471 30.273 1.00 91.94 715 VAL A CA 1
ATOM 5664 C C . VAL A 1 715 ? -3.729 -25.343 29.764 1.00 91.94 715 VAL A C 1
ATOM 5666 O O . VAL A 1 715 ? -2.819 -24.996 30.518 1.00 91.94 715 VAL A O 1
ATOM 5669 N N . ALA A 1 716 ? -3.547 -25.600 28.475 1.00 92.94 716 ALA A N 1
ATOM 5670 C CA . ALA A 1 716 ? -2.332 -25.325 27.724 1.00 92.94 716 ALA A CA 1
ATOM 5671 C C . ALA A 1 716 ? -2.671 -24.488 26.484 1.00 92.94 716 ALA A C 1
ATOM 5673 O O . ALA A 1 716 ? -3.760 -24.604 25.920 1.00 92.94 716 ALA A O 1
ATOM 5674 N N . VAL A 1 717 ? -1.728 -23.653 26.052 1.00 94.75 717 VAL A N 1
ATOM 5675 C CA . VAL A 1 717 ? -1.833 -22.923 24.786 1.00 94.75 717 VAL A CA 1
ATOM 5676 C C . VAL A 1 717 ? -1.136 -23.739 23.708 1.00 94.75 717 VAL A C 1
ATOM 5678 O O . VAL A 1 717 ? 0.068 -23.992 23.796 1.00 94.75 717 VAL A O 1
ATOM 5681 N N . GLU A 1 718 ? -1.886 -24.126 22.682 1.00 92.88 718 GLU A N 1
ATOM 5682 C CA . GLU A 1 718 ? -1.372 -24.811 21.501 1.00 92.88 718 GLU A CA 1
ATOM 5683 C C . GLU A 1 718 ? -1.302 -23.847 20.317 1.00 92.88 718 GLU A C 1
ATOM 5685 O O . GLU A 1 718 ? -2.279 -23.194 19.961 1.00 92.88 718 GLU A O 1
ATOM 5690 N N . PHE A 1 719 ? -0.153 -23.809 19.657 1.00 92.25 719 PHE A N 1
ATOM 5691 C CA . PHE A 1 719 ? 0.029 -23.223 18.340 1.00 92.25 719 PHE A CA 1
ATOM 5692 C C . PHE A 1 719 ? 0.314 -24.372 17.375 1.00 92.25 719 PHE A C 1
ATOM 5694 O O . PHE A 1 719 ? 1.360 -25.021 17.480 1.00 92.25 719 PHE A O 1
ATOM 5701 N N . LYS A 1 720 ? -0.627 -24.687 16.478 1.00 88.31 720 LYS A N 1
ATOM 5702 C CA . LYS A 1 720 ? -0.551 -25.900 15.645 1.00 88.31 720 LYS A CA 1
ATOM 5703 C C . LYS A 1 720 ? -1.098 -25.707 14.238 1.00 88.31 720 LYS A C 1
ATOM 5705 O O . LYS A 1 720 ? -2.073 -24.993 14.040 1.00 88.31 720 LYS A O 1
ATOM 5710 N N . ASN A 1 721 ? -0.492 -26.399 13.276 1.00 85.44 721 ASN A N 1
ATOM 5711 C CA . ASN A 1 721 ? -1.010 -26.605 11.923 1.00 85.44 721 ASN A CA 1
ATOM 5712 C C . ASN A 1 721 ? -1.110 -28.119 11.627 1.00 85.44 721 ASN A C 1
ATOM 5714 O O . ASN A 1 721 ? -0.951 -28.943 12.527 1.00 85.44 721 ASN A O 1
ATOM 5718 N N . SER A 1 722 ? -1.379 -28.510 10.378 1.00 80.94 722 SER A N 1
ATOM 5719 C CA . SER A 1 722 ? -1.515 -29.929 10.003 1.00 80.94 722 SER A CA 1
ATOM 5720 C C . SER A 1 722 ? -0.246 -30.770 10.214 1.00 80.94 722 SER A C 1
ATOM 5722 O O . SER A 1 722 ? -0.353 -31.986 10.341 1.00 80.94 722 SER A O 1
ATOM 5724 N N . ASN A 1 723 ? 0.936 -30.145 10.256 1.00 80.69 723 ASN A N 1
ATOM 5725 C CA . ASN A 1 723 ? 2.236 -30.824 10.263 1.00 80.69 723 ASN A CA 1
ATOM 5726 C C . ASN A 1 723 ? 3.081 -30.544 11.522 1.00 80.69 723 ASN A C 1
ATOM 5728 O O . ASN A 1 723 ? 3.999 -31.305 11.818 1.00 80.69 723 ASN A O 1
ATOM 5732 N N . ASN A 1 724 ? 2.791 -29.471 12.260 1.00 83.81 724 ASN A N 1
ATOM 5733 C CA . ASN A 1 724 ? 3.587 -28.964 13.374 1.00 83.81 724 ASN A CA 1
ATOM 5734 C C . ASN A 1 724 ? 2.689 -28.610 14.568 1.00 83.81 724 ASN A C 1
ATOM 5736 O O . ASN A 1 724 ? 1.613 -28.041 14.397 1.00 83.81 724 ASN A O 1
ATOM 5740 N N . ASN A 1 725 ? 3.159 -28.892 15.786 1.00 87.75 725 ASN A N 1
ATOM 5741 C CA . ASN A 1 725 ? 2.491 -28.510 17.032 1.00 87.75 725 ASN A CA 1
ATOM 5742 C C . ASN A 1 725 ? 3.520 -27.969 18.038 1.00 87.75 725 ASN A C 1
ATOM 5744 O O . ASN A 1 725 ? 4.546 -28.607 18.292 1.00 87.75 725 ASN A O 1
ATOM 5748 N N . ARG A 1 726 ? 3.241 -26.799 18.613 1.00 90.00 726 ARG A N 1
ATOM 5749 C CA . ARG A 1 726 ? 3.935 -26.224 19.766 1.00 90.00 726 ARG A CA 1
ATOM 5750 C C . ARG A 1 726 ? 2.909 -26.029 20.875 1.00 90.00 726 ARG A C 1
ATOM 5752 O O . ARG A 1 726 ? 1.993 -25.233 20.723 1.00 90.00 726 ARG A O 1
ATOM 5759 N N . SER A 1 727 ? 3.084 -26.728 21.989 1.00 90.88 727 SER A N 1
ATOM 5760 C CA . SER A 1 727 ? 2.214 -26.605 23.160 1.00 90.88 727 SER A CA 1
ATOM 5761 C C . SER A 1 727 ? 3.015 -26.123 24.355 1.00 90.88 727 SER A C 1
ATOM 5763 O O . SER A 1 727 ? 4.180 -26.495 24.518 1.00 90.88 727 SER A O 1
ATOM 5765 N N . THR A 1 728 ? 2.377 -25.329 25.206 1.00 93.56 728 THR A N 1
ATOM 5766 C CA . THR A 1 728 ? 2.869 -25.070 26.559 1.00 93.56 728 THR A CA 1
ATOM 5767 C C . THR A 1 728 ? 2.603 -26.273 27.466 1.00 93.56 728 THR A C 1
ATOM 5769 O O . THR A 1 728 ? 1.809 -27.156 27.129 1.00 93.56 728 THR A O 1
ATOM 5772 N N . ASP A 1 729 ? 3.210 -26.278 28.653 1.00 90.12 729 ASP A N 1
ATOM 5773 C CA . ASP A 1 729 ? 2.765 -27.139 29.751 1.00 90.12 729 ASP A CA 1
ATOM 5774 C C . ASP A 1 729 ? 1.374 -26.713 30.251 1.00 90.12 729 ASP A C 1
ATOM 5776 O O . ASP A 1 729 ? 0.986 -25.547 30.111 1.00 90.12 729 ASP A O 1
ATOM 5780 N N . TYR A 1 730 ? 0.640 -27.649 30.860 1.00 90.06 730 TYR A N 1
ATOM 5781 C CA . TYR A 1 730 ? -0.661 -27.368 31.470 1.00 90.06 730 TYR A CA 1
ATOM 5782 C C . TYR A 1 730 ? -0.499 -26.572 32.762 1.00 90.06 730 TYR A C 1
ATOM 5784 O O . TYR A 1 730 ? 0.319 -26.924 33.615 1.00 90.06 730 TYR A O 1
ATOM 5792 N N . LYS A 1 731 ? -1.327 -25.540 32.929 1.00 89.00 731 LYS A N 1
ATOM 5793 C CA . LYS A 1 731 ? -1.446 -24.754 34.160 1.00 89.00 731 LYS A CA 1
ATOM 5794 C C . LYS A 1 731 ? -2.864 -24.825 34.707 1.00 89.00 731 LYS A C 1
ATOM 5796 O O . LYS A 1 731 ? -3.824 -24.868 33.937 1.00 89.00 731 LYS A O 1
ATOM 5801 N N . GLY A 1 732 ? -2.984 -24.889 36.033 1.00 86.81 732 GLY A N 1
ATOM 5802 C CA . GLY A 1 732 ? -4.279 -24.935 36.712 1.00 86.81 732 GLY A CA 1
ATOM 5803 C C . GLY A 1 732 ? -5.087 -23.671 36.438 1.00 86.81 732 GLY A C 1
ATOM 5804 O O . GLY A 1 732 ? -4.514 -22.617 36.164 1.00 86.81 732 GLY A O 1
ATOM 5805 N N . VAL A 1 733 ? -6.411 -23.772 36.494 1.00 85.94 733 VAL A N 1
ATOM 5806 C CA . VAL A 1 733 ? -7.301 -22.631 36.263 1.00 85.94 733 VAL A CA 1
ATOM 5807 C C . VAL A 1 733 ? -7.939 -22.194 37.573 1.00 85.94 733 VAL A C 1
ATOM 5809 O O . VAL A 1 733 ? -8.516 -23.009 38.292 1.00 85.94 733 VAL A O 1
ATOM 5812 N N . ARG A 1 734 ? -7.868 -20.895 37.866 1.00 82.94 734 ARG A N 1
ATOM 5813 C CA . ARG A 1 734 ? -8.500 -20.273 39.028 1.00 82.94 734 ARG A CA 1
ATOM 5814 C C . ARG A 1 734 ? -9.668 -19.406 38.593 1.00 82.94 734 ARG A C 1
ATOM 5816 O O . ARG A 1 734 ? -9.499 -18.495 37.787 1.00 82.94 734 ARG A O 1
ATOM 5823 N N . TYR A 1 735 ? -10.834 -19.657 39.176 1.00 82.19 735 TYR A N 1
ATOM 5824 C CA . TYR A 1 735 ? -11.986 -18.787 38.992 1.00 82.19 735 TYR A CA 1
ATOM 5825 C C . TYR A 1 735 ? -11.844 -17.488 39.775 1.00 82.19 735 TYR A C 1
ATOM 5827 O O . TYR A 1 735 ? -11.498 -17.497 40.960 1.00 82.19 735 TYR A O 1
ATOM 5835 N N . VAL A 1 736 ? -12.177 -16.390 39.106 1.00 76.75 736 VAL A N 1
ATOM 5836 C CA . VAL A 1 736 ? -12.244 -15.054 39.686 1.00 76.75 736 VAL A CA 1
ATOM 5837 C C . VAL A 1 736 ? -13.658 -14.503 39.463 1.00 76.75 736 VAL A C 1
ATOM 5839 O O . VAL A 1 736 ? -14.067 -14.327 38.309 1.00 76.75 736 VAL A O 1
ATOM 5842 N N . PRO A 1 737 ? -14.437 -14.276 40.540 1.00 69.00 737 PRO A N 1
ATOM 5843 C CA . PRO A 1 737 ? -15.745 -13.632 40.452 1.00 69.00 737 PRO A CA 1
ATOM 5844 C C . PRO A 1 737 ? -15.646 -12.237 39.826 1.00 69.00 737 PRO A C 1
ATOM 5846 O O . PRO A 1 737 ? -14.659 -11.537 40.030 1.00 69.00 737 PRO A O 1
ATOM 5849 N N . ALA A 1 738 ? -16.690 -11.800 39.119 1.00 62.56 738 ALA A N 1
ATOM 5850 C CA . ALA A 1 738 ? -16.721 -10.466 38.512 1.00 62.56 738 ALA A CA 1
ATOM 5851 C C . ALA A 1 738 ? -16.525 -9.325 39.540 1.00 62.56 738 ALA A C 1
ATOM 5853 O O . ALA A 1 738 ? -15.916 -8.310 39.214 1.00 62.56 738 ALA A O 1
ATOM 5854 N N . ASP A 1 739 ? -16.956 -9.537 40.789 1.00 58.94 739 ASP A N 1
ATOM 5855 C CA . ASP A 1 739 ? -16.991 -8.515 41.845 1.00 58.94 739 ASP A CA 1
ATOM 5856 C C . ASP A 1 739 ? -15.787 -8.564 42.814 1.00 58.94 739 ASP A C 1
ATOM 5858 O O . ASP A 1 739 ? -15.728 -7.796 43.772 1.00 58.94 739 ASP A O 1
ATOM 5862 N N . SER A 1 740 ? -14.816 -9.469 42.615 1.00 55.16 740 SER A N 1
ATOM 5863 C CA . SER A 1 740 ? -13.715 -9.688 43.576 1.00 55.16 740 SER A CA 1
ATOM 5864 C C . SER A 1 740 ? -12.565 -8.669 43.512 1.00 55.16 740 SER A C 1
ATOM 5866 O O . SER A 1 740 ? -11.553 -8.851 44.180 1.00 55.16 740 SER A O 1
ATOM 5868 N N . GLU A 1 741 ? -12.685 -7.625 42.693 1.00 55.50 741 GLU A N 1
ATOM 5869 C CA . GLU A 1 741 ? -11.719 -6.522 42.581 1.00 55.50 741 GLU A CA 1
ATOM 5870 C C . GLU A 1 741 ? -12.438 -5.172 42.682 1.00 55.50 741 GLU A C 1
ATOM 5872 O O . GLU A 1 741 ? -12.171 -4.243 41.915 1.00 55.50 741 GLU A O 1
ATOM 5877 N N . ASP A 1 742 ? -13.380 -5.046 43.615 1.00 58.25 742 ASP A N 1
ATOM 5878 C CA . ASP A 1 742 ? -13.958 -3.745 43.898 1.00 58.25 742 ASP A CA 1
ATOM 5879 C C . ASP A 1 742 ? -12.838 -2.820 44.433 1.00 58.25 742 ASP A C 1
ATOM 5881 O O . ASP A 1 742 ? -12.200 -3.047 45.456 1.00 58.25 742 ASP A O 1
ATOM 5885 N N . GLN A 1 743 ? -12.494 -1.769 43.685 1.00 62.28 743 GLN A N 1
ATOM 5886 C CA . GLN A 1 743 ? -11.454 -0.795 44.075 1.00 62.28 743 GLN A CA 1
ATOM 5887 C C . GLN A 1 743 ? -11.961 0.179 45.156 1.00 62.28 743 GLN A C 1
ATOM 5889 O O . GLN A 1 743 ? -11.474 1.315 45.276 1.00 62.28 743 GLN A O 1
ATOM 5894 N N . THR A 1 744 ? -12.967 -0.258 45.908 1.00 72.88 744 THR A N 1
ATOM 5895 C CA . THR A 1 744 ? -13.720 0.519 46.880 1.00 72.88 744 THR A CA 1
ATOM 5896 C C . THR A 1 744 ? -12.921 0.624 48.175 1.00 72.88 744 THR A C 1
ATOM 5898 O O . THR A 1 744 ? -11.995 -0.152 48.455 1.00 72.88 744 THR A O 1
ATOM 5901 N N . THR A 1 745 ? -13.213 1.662 48.951 1.00 79.88 745 THR A N 1
ATOM 5902 C CA . THR A 1 745 ? -12.543 1.875 50.236 1.00 79.88 745 THR A CA 1
ATOM 5903 C C . THR A 1 745 ? -13.344 1.167 51.315 1.00 79.88 745 THR A C 1
ATOM 5905 O O . THR A 1 745 ? -14.525 1.447 51.492 1.00 79.88 745 THR A O 1
ATOM 5908 N N . TYR A 1 746 ? -12.704 0.249 52.034 1.00 89.69 746 TYR A N 1
ATOM 5909 C CA . TYR A 1 746 ? -13.349 -0.482 53.118 1.00 89.69 746 TYR A CA 1
ATOM 5910 C C . TYR A 1 746 ? -13.223 0.276 54.435 1.00 89.69 746 TYR A C 1
ATOM 5912 O O . TYR A 1 746 ? -12.153 0.783 54.780 1.00 89.69 746 TYR A O 1
ATOM 5920 N N . THR A 1 747 ? -14.309 0.281 55.201 1.00 91.44 747 THR A N 1
ATOM 5921 C CA . THR A 1 747 ? -14.315 0.753 56.583 1.00 91.44 747 THR A CA 1
ATOM 5922 C C . THR A 1 747 ? -13.939 -0.416 57.488 1.00 91.44 747 THR A C 1
ATOM 5924 O O . THR A 1 747 ? -14.592 -1.463 57.491 1.00 91.44 747 THR A O 1
ATOM 5927 N N . PHE A 1 748 ? -12.862 -0.249 58.254 1.00 93.69 748 PHE A N 1
ATOM 5928 C CA . PHE A 1 748 ? -12.387 -1.251 59.203 1.00 93.69 748 PHE A CA 1
ATOM 5929 C C . PHE A 1 748 ? -12.929 -0.940 60.594 1.00 93.69 748 PHE A C 1
ATOM 5931 O O . PHE A 1 748 ? -12.747 0.163 61.104 1.00 93.69 748 PHE A O 1
ATOM 5938 N N . THR A 1 749 ? -13.582 -1.911 61.225 1.00 93.25 749 THR A N 1
ATOM 5939 C CA . THR A 1 749 ? -14.175 -1.759 62.561 1.00 93.25 749 THR A CA 1
ATOM 5940 C C . THR A 1 749 ? -13.628 -2.807 63.515 1.00 93.25 749 THR A C 1
ATOM 5942 O O . THR A 1 749 ? -13.493 -3.979 63.151 1.00 93.25 749 THR A O 1
ATOM 5945 N N . SER A 1 750 ? -13.328 -2.399 64.743 1.00 89.81 750 SER A N 1
ATOM 5946 C CA . SER A 1 750 ? -12.903 -3.292 65.813 1.00 89.81 750 SER A CA 1
ATOM 5947 C C . SER A 1 750 ? -14.057 -4.192 66.282 1.00 89.81 750 SER A C 1
ATOM 5949 O O . SER A 1 750 ? -15.236 -3.921 66.041 1.00 89.81 750 SER A O 1
ATOM 5951 N N . GLY A 1 751 ? -13.735 -5.258 67.016 1.00 76.88 751 GLY A N 1
ATOM 5952 C CA . GLY A 1 751 ? -14.719 -6.157 67.629 1.00 76.88 751 GLY A CA 1
ATOM 5953 C C . GLY A 1 751 ? -15.656 -5.483 68.642 1.00 76.88 751 GLY A C 1
ATOM 5954 O O . GLY A 1 751 ? -16.698 -6.052 68.958 1.00 76.88 751 GLY A O 1
ATOM 5955 N N . THR A 1 752 ? -15.321 -4.279 69.120 1.00 80.19 752 THR A N 1
ATOM 5956 C CA . THR A 1 752 ? -16.168 -3.453 69.999 1.00 80.19 752 THR A CA 1
ATOM 5957 C C . THR A 1 752 ? -17.076 -2.489 69.226 1.00 80.19 752 THR A C 1
ATOM 5959 O O . THR A 1 752 ? -17.900 -1.813 69.838 1.00 80.19 752 THR A O 1
ATOM 5962 N N . GLY A 1 753 ? -16.970 -2.454 67.892 1.00 79.75 753 GLY A N 1
ATOM 5963 C CA . GLY A 1 753 ? -17.762 -1.595 67.010 1.00 79.75 753 GLY A CA 1
ATOM 5964 C C . GLY A 1 753 ? -17.152 -0.215 66.750 1.00 79.75 753 GLY A C 1
ATOM 5965 O O . GLY A 1 753 ? -17.805 0.624 66.137 1.00 79.75 753 GLY A O 1
ATOM 5966 N N . GLU A 1 754 ? -15.919 0.035 67.193 1.00 87.25 754 GLU A N 1
ATOM 5967 C CA . GLU A 1 754 ? -15.215 1.295 66.939 1.00 87.25 754 GLU A CA 1
ATOM 5968 C C . GLU A 1 754 ? -14.556 1.279 65.554 1.00 87.25 754 GLU A C 1
ATOM 5970 O O . GLU A 1 754 ? -13.919 0.296 65.172 1.00 87.25 754 GLU A O 1
ATOM 5975 N N . THR A 1 755 ? -14.674 2.369 64.795 1.00 90.81 755 THR A N 1
ATOM 5976 C CA . THR A 1 755 ? -13.966 2.514 63.516 1.00 90.81 755 THR A CA 1
ATOM 5977 C C . THR A 1 755 ? -12.467 2.672 63.757 1.00 90.81 755 THR A C 1
ATOM 5979 O O . THR A 1 755 ? -12.034 3.530 64.527 1.00 90.81 755 THR A O 1
ATOM 5982 N N . VAL A 1 756 ? -11.670 1.853 63.077 1.00 93.06 756 VAL A N 1
ATOM 5983 C CA . VAL A 1 756 ? -10.210 1.907 63.125 1.00 93.06 756 VAL A CA 1
ATOM 5984 C C . VAL A 1 756 ? -9.731 3.060 62.243 1.00 93.06 756 VAL A C 1
ATOM 5986 O O . VAL A 1 756 ? -10.129 3.174 61.084 1.00 93.06 756 VAL A O 1
ATOM 5989 N N . TYR A 1 757 ? -8.860 3.917 62.773 1.00 92.94 757 TYR A N 1
ATOM 5990 C CA . TYR A 1 757 ? -8.248 5.007 62.025 1.00 92.94 757 TYR A CA 1
ATOM 5991 C C . TYR A 1 757 ? -7.236 4.438 61.033 1.00 92.94 757 TYR A C 1
ATOM 5993 O O . TYR A 1 757 ? -6.143 4.004 61.407 1.00 92.94 757 TYR A O 1
ATOM 6001 N N . THR A 1 758 ? -7.614 4.438 59.756 1.00 92.44 758 THR A N 1
ATOM 6002 C CA . THR A 1 758 ? -6.784 3.917 58.671 1.00 92.44 758 THR A CA 1
ATOM 6003 C C . THR A 1 758 ? -6.514 4.957 57.587 1.00 92.44 758 THR A C 1
ATOM 6005 O O . THR A 1 758 ? -7.343 5.830 57.330 1.00 92.44 758 THR A O 1
ATOM 6008 N N . LYS A 1 759 ? -5.370 4.850 56.908 1.00 90.75 759 LYS A N 1
ATOM 6009 C CA . LYS A 1 759 ? -4.989 5.657 55.736 1.00 90.75 759 LYS A CA 1
ATOM 6010 C C . LYS A 1 759 ? -4.707 4.750 54.536 1.00 90.75 759 LYS A C 1
ATOM 6012 O O . LYS A 1 759 ? -4.489 3.556 54.698 1.00 90.75 759 LYS A O 1
ATOM 6017 N N . ALA A 1 760 ? -4.699 5.319 53.333 1.00 83.06 760 ALA A N 1
ATOM 6018 C CA . ALA A 1 760 ? -4.527 4.570 52.083 1.00 83.06 760 ALA A CA 1
ATOM 6019 C C . ALA A 1 760 ? -3.061 4.238 51.726 1.00 83.06 760 ALA A C 1
ATOM 6021 O O . ALA A 1 760 ? -2.820 3.527 50.758 1.00 83.06 760 ALA A O 1
ATOM 6022 N N . ASP A 1 761 ? -2.085 4.760 52.474 1.00 76.88 761 ASP A N 1
ATOM 6023 C CA . ASP A 1 761 ? -0.653 4.599 52.195 1.00 76.88 761 ASP A CA 1
ATOM 6024 C C . ASP A 1 761 ? 0.146 4.296 53.479 1.00 76.88 761 ASP A C 1
ATOM 6026 O O . ASP A 1 761 ? -0.254 4.660 54.585 1.00 76.88 761 ASP A O 1
ATOM 6030 N N . LEU A 1 762 ? 1.293 3.639 53.298 1.00 74.25 762 LEU A N 1
ATOM 6031 C CA . LEU A 1 762 ? 2.260 3.183 54.297 1.00 74.25 762 LEU A CA 1
ATOM 6032 C C . LEU A 1 762 ? 3.069 4.318 54.956 1.00 74.25 762 LEU A C 1
ATOM 6034 O O . LEU A 1 762 ? 3.791 4.064 55.922 1.00 74.25 762 LEU A O 1
ATOM 6038 N N . GLY A 1 763 ? 3.011 5.545 54.426 1.00 80.50 763 GLY A N 1
ATOM 6039 C CA . GLY A 1 763 ? 3.800 6.684 54.898 1.00 80.50 763 GLY A CA 1
ATOM 6040 C C . GLY A 1 763 ? 3.317 7.292 56.221 1.00 80.50 763 GLY A C 1
ATOM 6041 O O . GLY A 1 763 ? 2.160 7.695 56.345 1.00 80.50 763 GLY A O 1
ATOM 6042 N N . LEU A 1 764 ? 4.234 7.464 57.185 1.00 85.19 764 LEU A N 1
ATOM 6043 C CA . LEU A 1 764 ? 3.940 8.086 58.489 1.00 85.19 764 LEU A CA 1
ATOM 6044 C C . LEU A 1 764 ? 3.378 9.516 58.377 1.00 85.19 764 LEU A C 1
ATOM 6046 O O . LEU A 1 764 ? 2.571 9.916 59.207 1.00 85.19 764 LEU A O 1
ATOM 6050 N N . SER A 1 765 ? 3.750 10.275 57.339 1.00 84.25 765 SER A N 1
ATOM 6051 C CA . SER A 1 765 ? 3.289 11.657 57.116 1.00 84.25 765 SER A CA 1
ATOM 6052 C C . SER A 1 765 ? 1.772 11.800 56.965 1.00 84.25 765 SER A C 1
ATOM 6054 O O . SER A 1 765 ? 1.252 12.907 57.080 1.00 84.25 765 SER A O 1
ATOM 6056 N N . ASN A 1 766 ? 1.069 10.698 56.694 1.00 82.25 766 ASN A N 1
ATOM 6057 C CA . ASN A 1 766 ? -0.380 10.677 56.522 1.00 82.25 766 ASN A CA 1
ATOM 6058 C C . ASN A 1 766 ? -1.140 10.474 57.845 1.00 82.25 766 ASN A C 1
ATOM 6060 O O . ASN A 1 766 ? -2.370 10.563 57.853 1.00 82.25 766 ASN A O 1
ATOM 6064 N N . PHE A 1 767 ? -0.433 10.206 58.947 1.00 90.06 767 PHE A N 1
ATOM 6065 C CA . PHE A 1 767 ? -1.004 10.027 60.280 1.00 90.06 767 PHE A CA 1
ATOM 6066 C C . PHE A 1 767 ? -0.751 11.269 61.137 1.00 90.06 767 PHE A C 1
ATOM 6068 O O . PHE A 1 767 ? 0.383 11.724 61.287 1.00 90.06 767 PHE A O 1
ATOM 6075 N N . THR A 1 768 ? -1.813 11.818 61.718 1.00 89.81 768 THR A N 1
ATOM 6076 C CA . THR A 1 768 ? -1.714 12.825 62.781 1.00 89.81 768 THR A CA 1
ATOM 6077 C C . THR A 1 768 ? -1.567 12.138 64.138 1.00 89.81 768 THR A C 1
ATOM 6079 O O . THR A 1 768 ? -1.897 10.966 64.268 1.00 89.81 768 THR A O 1
ATOM 6082 N N . GLU A 1 769 ? -1.136 12.853 65.181 1.00 88.12 769 GLU A N 1
ATOM 6083 C CA . GLU A 1 769 ? -1.023 12.276 66.537 1.00 88.12 769 GLU A CA 1
ATOM 6084 C C . GLU A 1 769 ? -2.341 11.676 67.064 1.00 88.12 769 GLU A C 1
ATOM 6086 O O . GLU A 1 769 ? -2.321 10.755 67.871 1.00 88.12 769 GLU A O 1
ATOM 6091 N N . ALA A 1 770 ? -3.496 12.152 66.586 1.00 87.44 770 ALA A N 1
ATOM 6092 C CA . ALA A 1 770 ? -4.800 11.590 66.941 1.00 87.44 770 ALA A CA 1
ATOM 6093 C C . ALA A 1 770 ? -5.135 10.281 66.192 1.00 87.44 770 ALA A C 1
ATOM 6095 O O . ALA A 1 770 ? -6.004 9.540 66.643 1.00 87.44 770 ALA A O 1
ATOM 6096 N N . ASP A 1 771 ? -4.459 9.995 65.071 1.00 90.12 771 ASP A N 1
ATOM 6097 C CA . ASP A 1 771 ? -4.628 8.771 64.274 1.00 90.12 771 ASP A CA 1
ATOM 6098 C C . ASP A 1 771 ? -3.716 7.618 64.761 1.00 90.12 771 ASP A C 1
ATOM 6100 O O . ASP A 1 771 ? -3.728 6.535 64.172 1.00 90.12 771 ASP A O 1
ATOM 6104 N N . ILE A 1 772 ? -2.878 7.848 65.784 1.00 93.50 772 ILE A N 1
ATOM 6105 C CA . ILE A 1 772 ? -1.848 6.905 66.244 1.00 93.50 772 ILE A CA 1
ATOM 6106 C C . ILE A 1 772 ? -2.293 6.208 67.531 1.00 93.50 772 ILE A C 1
ATOM 6108 O O . ILE A 1 772 ? -2.561 6.843 68.551 1.00 93.50 772 ILE A O 1
ATOM 6112 N N . TYR A 1 773 ? -2.316 4.877 67.499 1.00 94.38 773 TYR A N 1
ATOM 6113 C CA . TYR A 1 773 ? -2.689 4.056 68.648 1.00 94.38 773 TYR A CA 1
ATOM 6114 C C . TYR A 1 773 ? -1.495 3.785 69.559 1.00 94.38 773 TYR A C 1
ATOM 6116 O O . TYR A 1 773 ? -0.462 3.307 69.105 1.00 94.38 773 TYR A O 1
ATOM 6124 N N . GLN A 1 774 ? -1.647 4.034 70.856 1.00 93.69 774 GLN A N 1
ATOM 6125 C CA . GLN A 1 774 ? -0.640 3.687 71.862 1.00 93.69 774 GLN A CA 1
ATOM 6126 C C . GLN A 1 774 ? -0.717 2.189 72.189 1.00 93.69 774 GLN A C 1
ATOM 6128 O O . GLN A 1 774 ? -1.799 1.681 72.492 1.00 93.69 774 GLN A O 1
ATOM 6133 N N . HIS A 1 775 ? 0.413 1.477 72.130 1.00 94.25 775 HIS A N 1
ATOM 6134 C CA . HIS A 1 775 ? 0.482 0.036 72.395 1.00 94.25 775 HIS A CA 1
ATOM 6135 C C . HIS A 1 775 ? 1.504 -0.310 73.477 1.00 94.25 775 HIS A C 1
ATOM 6137 O O . HIS A 1 775 ? 2.716 -0.358 73.257 1.00 94.25 775 HIS A O 1
ATOM 6143 N N . ASP A 1 776 ? 0.978 -0.585 74.667 1.00 92.25 776 ASP A N 1
ATOM 6144 C CA . ASP A 1 776 ? 1.716 -0.917 75.886 1.00 92.25 776 ASP A CA 1
ATOM 6145 C C . ASP A 1 776 ? 2.280 -2.345 75.836 1.00 92.25 776 ASP A C 1
ATOM 6147 O O . ASP A 1 776 ? 1.674 -3.282 76.374 1.00 92.25 776 ASP A O 1
ATOM 6151 N N . VAL A 1 777 ? 3.422 -2.525 75.170 1.00 92.62 777 VAL A N 1
ATOM 6152 C CA . VAL A 1 777 ? 4.068 -3.841 74.981 1.00 92.62 777 VAL A CA 1
ATOM 6153 C C . VAL A 1 777 ? 5.558 -3.878 75.317 1.00 92.62 777 VAL A C 1
ATOM 6155 O O . VAL A 1 777 ? 6.160 -4.954 75.289 1.00 92.62 777 VAL A O 1
ATOM 6158 N N . LEU A 1 778 ? 6.163 -2.732 75.638 1.00 94.06 778 LEU A N 1
ATOM 6159 C CA . LEU A 1 778 ? 7.598 -2.646 75.892 1.00 94.06 778 LEU A CA 1
ATOM 6160 C C . LEU A 1 778 ? 7.947 -2.843 77.374 1.00 94.06 778 LEU A C 1
ATOM 6162 O O . LEU A 1 778 ? 7.338 -2.231 78.254 1.00 94.06 778 LEU A O 1
ATOM 6166 N N . GLU A 1 779 ? 9.001 -3.614 77.646 1.00 92.69 779 GLU A N 1
ATOM 6167 C CA . GLU A 1 779 ? 9.644 -3.716 78.963 1.00 92.69 779 GLU A CA 1
ATOM 6168 C C . GLU A 1 779 ? 11.178 -3.717 78.825 1.00 92.69 779 GLU A C 1
ATOM 6170 O O . GLU A 1 779 ? 11.742 -4.055 77.780 1.00 92.69 779 GLU A O 1
ATOM 6175 N N . LYS A 1 780 ? 11.875 -3.342 79.906 1.00 91.44 780 LYS A N 1
ATOM 6176 C CA . LYS A 1 780 ? 13.342 -3.397 79.979 1.00 91.44 780 LYS A CA 1
ATOM 6177 C C . LYS A 1 780 ? 13.811 -4.821 80.256 1.00 91.44 780 LYS A C 1
ATOM 6179 O O . LYS A 1 780 ? 13.418 -5.424 81.250 1.00 91.44 780 LYS A O 1
ATOM 6184 N N . THR A 1 781 ? 14.716 -5.323 79.425 1.00 88.19 781 THR A N 1
ATOM 6185 C CA . THR A 1 781 ? 15.319 -6.656 79.545 1.00 88.19 781 THR A CA 1
ATOM 6186 C C . THR A 1 781 ? 16.834 -6.586 79.351 1.00 88.19 781 THR A C 1
ATOM 6188 O O . THR A 1 781 ? 17.366 -5.588 78.870 1.00 88.19 781 THR A O 1
ATOM 6191 N N . MET A 1 782 ? 17.560 -7.624 79.770 1.00 86.75 782 MET A N 1
ATOM 6192 C CA . MET A 1 782 ? 19.009 -7.712 79.562 1.00 86.75 782 MET A CA 1
ATOM 6193 C C . MET A 1 782 ? 19.305 -8.540 78.315 1.00 86.75 782 MET A C 1
ATOM 6195 O O . MET A 1 782 ? 18.895 -9.698 78.243 1.00 86.75 782 MET A O 1
ATOM 6199 N N . ASN A 1 783 ? 20.074 -7.985 77.378 1.00 83.62 783 ASN A N 1
ATOM 6200 C CA . ASN A 1 783 ? 20.585 -8.721 76.228 1.00 83.62 783 ASN A CA 1
ATOM 6201 C C . ASN A 1 783 ? 22.078 -8.426 76.020 1.00 83.62 783 ASN A C 1
ATOM 6203 O O . ASN A 1 783 ? 22.497 -7.273 76.011 1.00 83.62 783 ASN A O 1
ATOM 6207 N N . GLN A 1 784 ? 22.896 -9.476 75.903 1.00 81.94 784 GLN A N 1
ATOM 6208 C CA . GLN A 1 784 ? 24.359 -9.395 75.719 1.00 81.94 784 GLN A CA 1
ATOM 6209 C C . GLN A 1 784 ? 25.105 -8.445 76.687 1.00 81.94 784 GLN A C 1
ATOM 6211 O O . GLN A 1 784 ? 26.111 -7.842 76.330 1.00 81.94 784 GLN A O 1
ATOM 6216 N N . GLY A 1 785 ? 24.636 -8.318 77.932 1.00 80.75 785 GLY A N 1
ATOM 6217 C CA . GLY A 1 785 ? 25.279 -7.481 78.955 1.00 80.75 785 GLY A CA 1
ATOM 6218 C C . GLY A 1 785 ? 24.841 -6.010 78.979 1.00 80.75 785 GLY A C 1
ATOM 6219 O O . GLY A 1 785 ? 25.240 -5.305 79.904 1.00 80.75 785 GLY A O 1
ATOM 6220 N N . SER A 1 786 ? 23.974 -5.576 78.058 1.00 85.25 786 SER A N 1
ATOM 6221 C CA . SER A 1 786 ? 23.340 -4.248 78.064 1.00 85.25 786 SER A CA 1
ATOM 6222 C C . SER A 1 786 ? 21.828 -4.353 78.290 1.00 85.25 786 SER A C 1
ATOM 6224 O O . SER A 1 786 ? 21.204 -5.381 78.015 1.00 85.25 786 SER A O 1
ATOM 6226 N N . THR A 1 787 ? 21.229 -3.289 78.826 1.00 90.94 787 THR A N 1
ATOM 6227 C CA . THR A 1 787 ? 19.773 -3.179 78.980 1.00 90.94 787 THR A CA 1
ATOM 6228 C C . THR A 1 787 ? 19.150 -2.717 77.667 1.00 90.94 787 THR A C 1
ATOM 6230 O O . THR A 1 787 ? 19.553 -1.680 77.151 1.00 90.94 787 THR A O 1
ATOM 6233 N N . VAL A 1 788 ? 18.153 -3.453 77.174 1.00 92.38 788 VAL A N 1
ATOM 6234 C CA . VAL A 1 788 ? 17.343 -3.088 76.005 1.00 92.38 788 VAL A CA 1
ATOM 6235 C C . VAL A 1 788 ? 15.866 -2.962 76.390 1.00 92.38 788 VAL A C 1
ATOM 6237 O O . VAL A 1 788 ? 15.361 -3.754 77.187 1.00 92.38 788 VAL A O 1
ATOM 6240 N N . THR A 1 789 ? 15.161 -1.984 75.830 1.00 94.12 789 THR A N 1
ATOM 6241 C CA . THR A 1 789 ? 13.705 -1.829 75.940 1.00 94.12 789 THR A CA 1
ATOM 6242 C C . THR A 1 789 ? 13.071 -2.329 74.642 1.00 94.12 789 THR A C 1
ATOM 6244 O O . THR A 1 789 ? 13.181 -1.682 73.601 1.00 94.12 789 THR A O 1
ATOM 6247 N N . GLN A 1 790 ? 12.425 -3.493 74.695 1.00 94.06 790 GLN A N 1
ATOM 6248 C CA . GLN A 1 790 ? 11.862 -4.173 73.523 1.00 94.06 790 GLN A CA 1
ATOM 6249 C C . GLN A 1 790 ? 10.487 -4.777 73.831 1.00 94.06 790 GLN A C 1
ATOM 6251 O O . GLN A 1 790 ? 10.056 -4.764 74.984 1.00 94.06 790 GLN A O 1
ATOM 6256 N N . ILE A 1 791 ? 9.804 -5.305 72.814 1.00 94.12 791 ILE A N 1
ATOM 6257 C CA . ILE A 1 791 ? 8.494 -5.949 72.979 1.00 94.12 791 ILE A CA 1
ATOM 6258 C C . ILE A 1 791 ? 8.672 -7.238 73.798 1.00 94.12 791 ILE A C 1
ATOM 6260 O O . ILE A 1 791 ? 9.465 -8.104 73.429 1.00 94.12 791 ILE A O 1
ATOM 6264 N N . THR A 1 792 ? 7.962 -7.359 74.922 1.00 88.44 792 THR A N 1
ATOM 6265 C CA . THR A 1 792 ? 7.960 -8.571 75.774 1.00 88.44 792 THR A CA 1
ATOM 6266 C C . THR A 1 792 ? 6.574 -9.188 75.936 1.00 88.44 792 THR A C 1
ATOM 6268 O O . THR A 1 792 ? 6.440 -10.261 76.527 1.00 88.44 792 THR A O 1
ATOM 6271 N N . VAL A 1 793 ? 5.543 -8.516 75.422 1.00 85.00 793 VAL A N 1
ATOM 6272 C CA . VAL A 1 793 ? 4.149 -8.949 75.498 1.00 85.00 793 VAL A CA 1
ATOM 6273 C C . VAL A 1 793 ? 3.591 -9.074 74.087 1.00 85.00 793 VAL A C 1
ATOM 6275 O O . VAL A 1 793 ? 3.353 -8.069 73.419 1.00 85.00 793 VAL A O 1
ATOM 6278 N N . ASP A 1 794 ? 3.335 -10.310 73.672 1.00 90.62 794 ASP A N 1
ATOM 6279 C CA . ASP A 1 794 ? 2.764 -10.629 72.366 1.00 90.62 794 ASP A CA 1
ATOM 6280 C C . ASP A 1 794 ? 1.243 -10.454 72.429 1.00 90.62 794 ASP A C 1
ATOM 6282 O O . ASP A 1 794 ? 0.509 -11.352 72.847 1.00 90.62 794 ASP A O 1
ATOM 6286 N N . LYS A 1 795 ? 0.763 -9.264 72.060 1.00 89.44 795 LYS A N 1
ATOM 6287 C CA . LYS A 1 795 ? -0.673 -8.977 71.952 1.00 89.44 795 LYS A CA 1
ATOM 6288 C C . LYS A 1 795 ? -1.000 -8.134 70.713 1.00 89.44 795 LYS A C 1
ATOM 6290 O O . LYS A 1 795 ? -0.184 -7.293 70.313 1.00 89.44 795 LYS A O 1
ATOM 6295 N N . PRO A 1 796 ? -2.184 -8.323 70.109 1.00 90.06 796 PRO A N 1
ATOM 6296 C CA . PRO A 1 796 ? -2.654 -7.460 69.037 1.00 90.06 796 PRO A CA 1
ATOM 6297 C C . PRO A 1 796 ? -3.098 -6.105 69.589 1.00 90.06 796 PRO A C 1
ATOM 6299 O O . PRO A 1 796 ? -3.402 -5.974 70.775 1.00 90.06 796 PRO A O 1
ATOM 6302 N N . VAL A 1 797 ? -3.126 -5.090 68.725 1.00 88.50 797 VAL A N 1
ATOM 6303 C CA . VAL A 1 797 ? -3.628 -3.751 69.091 1.00 88.50 797 VAL A CA 1
ATOM 6304 C C . VAL A 1 797 ? -5.140 -3.778 69.322 1.00 88.50 797 VAL A C 1
ATOM 6306 O O . VAL A 1 797 ? -5.642 -3.125 70.230 1.00 88.50 797 VAL A O 1
ATOM 6309 N N . PHE A 1 798 ? -5.853 -4.599 68.548 1.00 90.44 798 PHE A N 1
ATOM 6310 C CA . PHE A 1 798 ? -7.286 -4.854 68.680 1.00 90.44 798 PHE A CA 1
ATOM 6311 C C . PHE A 1 798 ? -7.544 -6.360 68.726 1.00 90.44 798 PHE A C 1
ATOM 6313 O O . PHE A 1 798 ? -6.906 -7.106 67.990 1.00 90.44 798 PHE A O 1
ATOM 6320 N N . GLU A 1 799 ? -8.506 -6.818 69.533 1.00 85.44 799 GLU A N 1
ATOM 6321 C CA . GLU A 1 799 ? -8.839 -8.253 69.630 1.00 85.44 799 GLU A CA 1
ATOM 6322 C C . GLU A 1 799 ? -9.350 -8.845 68.307 1.00 85.44 799 GLU A C 1
ATOM 6324 O O . GLU A 1 799 ? -9.086 -10.004 67.993 1.00 85.44 799 GLU A O 1
ATOM 6329 N N . LYS A 1 800 ? -10.098 -8.051 67.531 1.00 90.06 800 LYS A N 1
ATOM 6330 C CA . LYS A 1 800 ? -10.632 -8.423 66.218 1.00 90.06 800 LYS A CA 1
ATOM 6331 C C . LYS A 1 800 ? -10.855 -7.169 65.383 1.00 90.06 800 LYS A C 1
ATOM 6333 O O . LYS A 1 800 ? -11.352 -6.180 65.915 1.00 90.06 800 LYS A O 1
ATOM 6338 N N . ILE A 1 801 ? -10.550 -7.230 64.091 1.00 93.75 801 ILE A N 1
ATOM 6339 C CA . ILE A 1 801 ? -10.949 -6.217 63.109 1.00 93.75 801 ILE A CA 1
ATOM 6340 C C . ILE A 1 801 ? -11.696 -6.922 61.977 1.00 93.75 801 ILE A C 1
ATOM 6342 O O . ILE A 1 801 ? -11.325 -8.025 61.572 1.00 93.75 801 ILE A O 1
ATOM 6346 N N . VAL A 1 802 ? -12.763 -6.295 61.492 1.00 93.19 802 VAL A N 1
ATOM 6347 C CA . VAL A 1 802 ? -13.491 -6.711 60.289 1.00 93.19 802 VAL A CA 1
ATOM 6348 C C . VAL A 1 802 ? -13.561 -5.554 59.298 1.00 93.19 802 VAL A C 1
ATOM 6350 O O . VAL A 1 802 ? -13.615 -4.396 59.710 1.00 93.19 802 VAL A O 1
ATOM 6353 N N . GLY A 1 803 ? -13.536 -5.859 58.003 1.00 91.81 803 GLY A N 1
ATOM 6354 C CA . GLY A 1 803 ? -13.692 -4.878 56.932 1.00 91.81 803 GLY A CA 1
ATOM 6355 C C . GLY A 1 803 ? -15.097 -4.933 56.343 1.00 91.81 803 GLY A C 1
ATOM 6356 O O . GLY A 1 803 ? -15.618 -6.019 56.090 1.00 91.81 803 GLY A O 1
ATOM 6357 N N . SER A 1 804 ? -15.708 -3.777 56.108 1.00 90.69 804 SER A N 1
ATOM 6358 C CA . SER A 1 804 ? -16.999 -3.681 55.421 1.00 90.69 804 SER A CA 1
ATOM 6359 C C . SER A 1 804 ? -16.942 -2.645 54.305 1.00 90.69 804 SER A C 1
ATOM 6361 O O . SER A 1 804 ? -16.387 -1.565 54.502 1.00 90.69 804 SER A O 1
ATOM 6363 N N . SER A 1 805 ? -17.545 -2.959 53.161 1.00 85.06 805 SER A N 1
ATOM 6364 C CA . SER A 1 805 ? -17.781 -1.987 52.095 1.00 85.06 805 SER A CA 1
ATOM 6365 C C . SER A 1 805 ? -19.042 -1.182 52.406 1.00 85.06 805 SER A C 1
ATOM 6367 O O . SER A 1 805 ? -20.083 -1.748 52.754 1.00 85.06 805 SER A O 1
ATOM 6369 N N . GLU A 1 806 ? -18.954 0.143 52.296 1.00 78.50 806 GLU A N 1
ATOM 6370 C CA . GLU A 1 806 ? -20.135 1.017 52.325 1.00 78.50 806 GLU A CA 1
ATOM 6371 C C . GLU A 1 806 ? -20.867 1.011 50.977 1.00 78.50 806 GLU A C 1
ATOM 6373 O O . GLU A 1 806 ? -22.088 1.145 50.944 1.00 78.50 806 GLU A O 1
ATOM 6378 N N . GLU A 1 807 ? -20.132 0.791 49.884 1.00 72.44 807 GLU A N 1
ATOM 6379 C CA . GLU A 1 807 ? -20.648 0.782 48.512 1.00 72.44 807 GLU A CA 1
ATOM 6380 C C . GLU A 1 807 ? -21.298 -0.560 48.141 1.00 72.44 807 GLU A C 1
ATOM 6382 O O . GLU A 1 807 ? -22.250 -0.589 47.364 1.00 72.44 807 GLU A O 1
ATOM 6387 N N . ASN A 1 808 ? -20.834 -1.675 48.721 1.00 70.62 808 ASN A N 1
ATOM 6388 C CA . ASN A 1 808 ? -21.385 -3.006 48.464 1.00 70.62 808 ASN A CA 1
ATOM 6389 C C . ASN A 1 808 ? -21.960 -3.649 49.744 1.00 70.62 808 ASN A C 1
ATOM 6391 O O . ASN A 1 808 ? -21.215 -4.229 50.543 1.00 70.62 808 ASN A O 1
ATOM 6395 N N . PRO A 1 809 ? -23.296 -3.633 49.936 1.00 71.38 809 PRO A N 1
ATOM 6396 C CA . PRO A 1 809 ? -23.944 -4.151 51.141 1.00 71.38 809 PRO A CA 1
ATOM 6397 C C . PRO A 1 809 ? -23.725 -5.645 51.405 1.00 71.38 809 PRO A C 1
ATOM 6399 O O . PRO A 1 809 ? -23.931 -6.082 52.541 1.00 71.38 809 PRO A O 1
ATOM 6402 N N . ASN A 1 810 ? -23.331 -6.417 50.385 1.00 71.62 810 ASN A N 1
ATOM 6403 C CA . ASN A 1 810 ? -23.057 -7.850 50.502 1.00 71.62 810 ASN A CA 1
ATOM 6404 C C . ASN A 1 810 ? -21.701 -8.133 51.164 1.00 71.62 810 ASN A C 1
ATOM 6406 O O . ASN A 1 810 ? -21.505 -9.212 51.720 1.00 71.62 810 ASN A O 1
ATOM 6410 N N . TYR A 1 811 ? -20.780 -7.167 51.157 1.00 81.00 811 TYR A N 1
ATOM 6411 C CA . TYR A 1 811 ? -19.442 -7.307 51.726 1.00 81.00 811 TYR A CA 1
ATOM 6412 C C . TYR A 1 811 ? -19.346 -6.622 53.085 1.00 81.00 811 TYR A C 1
ATOM 6414 O O . TYR A 1 811 ? -18.663 -5.613 53.259 1.00 81.00 811 TYR A O 1
ATOM 6422 N N . LYS A 1 812 ? -20.044 -7.195 54.071 1.00 83.69 812 LYS A N 1
ATOM 6423 C CA . LYS A 1 812 ? -20.043 -6.732 55.465 1.00 83.69 812 LYS A CA 1
ATOM 6424 C C . LYS A 1 812 ? -19.323 -7.708 56.380 1.00 83.69 812 LYS A C 1
ATOM 6426 O O . LYS A 1 812 ? -19.528 -8.915 56.300 1.00 83.69 812 LYS A O 1
ATOM 6431 N N . ASN A 1 813 ? -18.572 -7.158 57.328 1.00 89.12 813 ASN A N 1
ATOM 6432 C CA . ASN A 1 813 ? -17.874 -7.894 58.379 1.00 89.12 813 ASN A CA 1
ATOM 6433 C C . ASN A 1 813 ? -16.897 -8.962 57.859 1.00 89.12 813 ASN A C 1
ATOM 6435 O O . ASN A 1 813 ? -16.740 -10.014 58.486 1.00 89.12 813 ASN A O 1
ATOM 6439 N N . LEU A 1 814 ? -16.231 -8.694 56.735 1.00 88.69 814 LEU A N 1
ATOM 6440 C CA . LEU A 1 814 ? -15.234 -9.602 56.186 1.00 88.69 814 LEU A CA 1
ATOM 6441 C C . LEU A 1 814 ? -14.035 -9.729 57.143 1.00 88.69 814 LEU A C 1
ATOM 6443 O O . LEU A 1 814 ? -13.633 -8.732 57.757 1.00 88.69 814 LEU A O 1
ATOM 6447 N N . PRO A 1 815 ? -13.435 -10.926 57.278 1.00 91.06 815 PRO A N 1
ATOM 6448 C CA . PRO A 1 815 ? -12.204 -11.102 58.041 1.00 91.06 815 PRO A CA 1
ATOM 6449 C C . PRO A 1 815 ? -11.080 -10.219 57.493 1.00 91.06 815 PRO A C 1
ATOM 6451 O O . PRO A 1 815 ? -11.058 -9.894 56.308 1.00 91.06 815 PRO A O 1
ATOM 6454 N N . VAL A 1 816 ? -10.129 -9.841 58.347 1.00 92.69 816 VAL A N 1
ATOM 6455 C CA . VAL A 1 816 ? -9.001 -8.984 57.962 1.00 92.69 816 VAL A CA 1
ATOM 6456 C C . VAL A 1 816 ? -7.702 -9.767 58.049 1.00 92.69 816 VAL A C 1
ATOM 6458 O O . VAL A 1 816 ? -7.423 -10.424 59.048 1.00 92.69 816 VAL A O 1
ATOM 6461 N N . SER A 1 817 ? -6.907 -9.687 56.988 1.00 92.56 817 SER A N 1
ATOM 6462 C CA . SER A 1 817 ? -5.516 -10.115 56.973 1.00 92.56 817 SER A CA 1
ATOM 6463 C C . SER A 1 817 ? -4.621 -8.931 57.312 1.0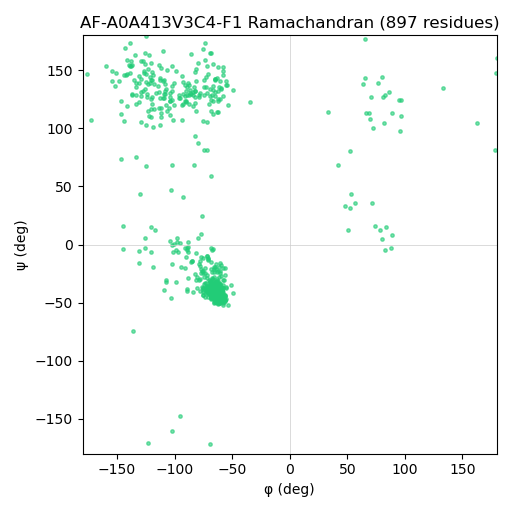0 92.56 817 SER A C 1
ATOM 6465 O O . SER A 1 817 ? -4.838 -7.821 56.823 1.00 92.56 817 SER A O 1
ATOM 6467 N N . TYR A 1 818 ? -3.588 -9.192 58.104 1.00 93.75 818 TYR A N 1
ATOM 6468 C CA . TYR A 1 818 ? -2.645 -8.183 58.569 1.00 93.75 818 TYR A CA 1
ATOM 6469 C C . TYR A 1 818 ? -1.301 -8.324 57.857 1.00 93.75 818 TYR A C 1
ATOM 6471 O O . TYR A 1 818 ? -0.890 -9.425 57.484 1.00 93.75 818 TYR A O 1
ATOM 6479 N N . SER A 1 819 ? -0.589 -7.215 57.688 1.00 92.00 819 SER A N 1
ATOM 6480 C CA . SER A 1 819 ? 0.769 -7.215 57.142 1.00 92.00 819 SER A CA 1
ATOM 6481 C C . SER A 1 819 ? 1.650 -6.181 57.829 1.00 92.00 819 SER A C 1
ATOM 6483 O O . SER A 1 819 ? 1.190 -5.094 58.171 1.00 92.00 819 SER A O 1
ATOM 6485 N N . MET A 1 820 ? 2.938 -6.486 57.980 1.00 90.81 820 MET A N 1
ATOM 6486 C CA . MET A 1 820 ? 3.924 -5.517 58.462 1.00 90.81 820 MET A CA 1
ATOM 6487 C C . MET A 1 820 ? 4.145 -4.418 57.414 1.00 90.81 820 MET A C 1
ATOM 6489 O O . MET A 1 820 ? 4.475 -4.722 56.268 1.00 90.81 820 MET A O 1
ATOM 6493 N N . GLY A 1 821 ? 3.967 -3.160 57.812 1.00 88.31 821 GLY A N 1
ATOM 6494 C CA . GLY A 1 821 ? 4.348 -1.985 57.034 1.00 88.31 821 GLY A CA 1
ATOM 6495 C C . GLY A 1 821 ? 5.728 -1.459 57.435 1.00 88.31 821 GLY A C 1
ATOM 6496 O O . GLY A 1 821 ? 6.621 -2.216 57.818 1.00 88.31 821 GLY A O 1
ATOM 6497 N N . ASN A 1 822 ? 5.910 -0.142 57.348 1.00 90.81 822 ASN A N 1
ATOM 6498 C CA . ASN A 1 822 ? 7.156 0.508 57.746 1.00 90.81 822 ASN A CA 1
ATOM 6499 C C . ASN A 1 822 ? 7.222 0.741 59.261 1.00 90.81 822 ASN A C 1
ATOM 6501 O O . ASN A 1 822 ? 6.214 1.004 59.916 1.00 90.81 822 ASN A O 1
ATOM 6505 N N . ILE A 1 823 ? 8.440 0.695 59.799 1.00 94.06 823 ILE A N 1
ATOM 6506 C CA . ILE A 1 823 ? 8.741 1.046 61.188 1.00 94.06 823 ILE A CA 1
ATOM 6507 C C . ILE A 1 823 ? 9.478 2.381 61.174 1.00 94.06 823 ILE A C 1
ATOM 6509 O O . ILE A 1 823 ? 10.404 2.564 60.384 1.00 94.06 823 ILE A O 1
ATOM 6513 N N . TYR A 1 824 ? 9.080 3.299 62.041 1.00 94.88 824 TYR A N 1
ATOM 6514 C CA . TYR A 1 824 ? 9.661 4.625 62.174 1.00 94.88 824 TYR A CA 1
ATOM 6515 C C . TYR A 1 824 ? 10.184 4.825 63.591 1.00 94.88 824 TYR A C 1
ATOM 6517 O O . TYR A 1 824 ? 9.591 4.336 64.553 1.00 94.88 824 TYR A O 1
ATOM 6525 N N . ASP A 1 825 ? 11.295 5.540 63.728 1.00 93.88 825 ASP A N 1
ATOM 6526 C CA . ASP A 1 825 ? 11.724 6.014 65.041 1.00 93.88 825 ASP A CA 1
ATOM 6527 C C . ASP A 1 825 ? 10.857 7.182 65.535 1.00 93.88 825 ASP A C 1
ATOM 6529 O O . ASP A 1 825 ? 10.008 7.711 64.816 1.00 93.88 825 ASP A O 1
ATOM 6533 N N . LYS A 1 826 ? 11.091 7.594 66.783 1.00 90.56 826 LYS A N 1
ATOM 6534 C CA . LYS A 1 826 ? 10.383 8.702 67.443 1.00 90.56 826 LYS A CA 1
ATOM 6535 C C . LYS A 1 826 ? 10.487 10.053 66.716 1.00 90.56 826 LYS A C 1
ATOM 6537 O O . LYS A 1 826 ? 9.678 10.937 66.972 1.00 90.56 826 LYS A O 1
ATOM 6542 N N . ASP A 1 827 ? 11.488 10.221 65.851 1.00 90.12 827 ASP A N 1
ATOM 6543 C CA . ASP A 1 827 ? 11.713 11.446 65.079 1.00 90.12 827 ASP A CA 1
ATOM 6544 C C . ASP A 1 827 ? 11.077 11.339 63.673 1.00 90.12 827 ASP A C 1
ATOM 6546 O O . ASP A 1 827 ? 11.171 12.264 62.867 1.00 90.12 827 ASP A O 1
ATOM 6550 N N . GLY A 1 828 ? 10.410 10.216 63.375 1.00 88.50 828 GLY A N 1
ATOM 6551 C CA . GLY A 1 828 ? 9.705 9.955 62.123 1.00 88.50 828 GLY A CA 1
ATOM 6552 C C . GLY A 1 828 ? 10.589 9.432 60.989 1.00 88.50 828 GLY A C 1
ATOM 6553 O O . GLY A 1 828 ? 10.162 9.425 59.834 1.00 88.50 828 GLY A O 1
ATOM 6554 N N . THR A 1 829 ? 11.811 8.978 61.280 1.00 92.38 829 THR A N 1
ATOM 6555 C CA . THR A 1 829 ? 12.715 8.401 60.274 1.00 92.38 829 THR A CA 1
ATOM 6556 C C . THR A 1 829 ? 12.435 6.911 60.105 1.00 92.38 829 THR A C 1
ATOM 6558 O O . THR A 1 829 ? 12.333 6.186 61.091 1.00 92.38 829 THR A O 1
ATOM 6561 N N . ALA A 1 830 ? 12.326 6.430 58.862 1.00 91.75 830 ALA A N 1
ATOM 6562 C CA . ALA A 1 830 ? 12.099 5.012 58.578 1.00 91.75 830 ALA A CA 1
ATOM 6563 C C . ALA A 1 830 ? 13.308 4.145 58.986 1.00 91.75 830 ALA A C 1
ATOM 6565 O O . ALA A 1 830 ? 14.455 4.486 58.698 1.00 91.75 830 ALA A O 1
ATOM 6566 N N . ARG A 1 831 ? 13.032 3.004 59.623 1.00 92.81 831 ARG A N 1
ATOM 6567 C CA . ARG A 1 831 ? 13.997 2.052 60.199 1.00 92.81 831 ARG A CA 1
ATOM 6568 C C . ARG A 1 831 ? 13.779 0.643 59.628 1.00 92.81 831 ARG A C 1
ATOM 6570 O O . ARG A 1 831 ? 13.312 -0.250 60.343 1.00 92.81 831 ARG A O 1
ATOM 6577 N N . PRO A 1 832 ? 14.048 0.424 58.325 1.00 88.94 832 PRO A N 1
ATOM 6578 C CA . PRO A 1 832 ? 13.769 -0.849 57.651 1.00 88.94 832 PRO A CA 1
ATOM 6579 C C . PRO A 1 832 ? 14.528 -2.038 58.261 1.00 88.94 832 PRO A C 1
ATOM 6581 O O . PRO A 1 832 ? 14.066 -3.175 58.176 1.00 88.94 832 PRO A O 1
ATOM 6584 N N . GLU A 1 833 ? 15.661 -1.796 58.923 1.00 89.88 833 GLU A N 1
ATOM 6585 C CA . GLU A 1 833 ? 16.441 -2.812 59.631 1.00 89.88 833 GLU A CA 1
ATOM 6586 C C . GLU A 1 833 ? 15.652 -3.514 60.749 1.00 89.88 833 GLU A C 1
ATOM 6588 O O . GLU A 1 833 ? 15.915 -4.682 61.048 1.00 89.88 833 GLU A O 1
ATOM 6593 N N . LEU A 1 834 ? 14.647 -2.847 61.332 1.00 92.44 834 LEU A N 1
ATOM 6594 C CA . LEU A 1 834 ? 13.836 -3.392 62.423 1.00 92.44 834 LEU A CA 1
ATOM 6595 C C . LEU A 1 834 ? 12.818 -4.449 61.966 1.00 92.44 834 LEU A C 1
ATOM 6597 O O . LEU A 1 834 ? 12.310 -5.192 62.803 1.00 92.44 834 LEU A O 1
ATOM 6601 N N . ILE A 1 835 ? 12.582 -4.616 60.658 1.00 90.19 835 ILE A N 1
ATOM 6602 C CA . ILE A 1 835 ? 11.713 -5.680 60.107 1.00 90.19 835 ILE A CA 1
ATOM 6603 C C . ILE A 1 835 ? 12.287 -7.087 60.385 1.00 90.19 835 ILE A C 1
ATOM 6605 O O . ILE A 1 835 ? 11.560 -8.088 60.407 1.00 90.19 835 ILE A O 1
ATOM 6609 N N . ASN A 1 836 ? 13.595 -7.179 60.649 1.00 91.06 836 ASN A N 1
ATOM 6610 C CA . ASN A 1 836 ? 14.249 -8.415 61.083 1.00 91.06 836 ASN A CA 1
ATOM 6611 C C . ASN A 1 836 ? 14.028 -8.724 62.574 1.00 91.06 836 ASN A C 1
ATOM 6613 O O . ASN A 1 836 ? 14.222 -9.865 62.987 1.00 91.06 836 ASN A O 1
ATOM 6617 N N . TYR A 1 837 ? 13.609 -7.734 63.366 1.00 93.69 837 TYR A N 1
ATOM 6618 C CA . TYR A 1 837 ? 13.444 -7.834 64.817 1.00 93.69 837 TYR A CA 1
ATOM 6619 C C . TYR A 1 837 ? 11.978 -7.861 65.245 1.00 93.69 837 TYR A C 1
ATOM 6621 O O . TYR A 1 837 ? 11.668 -8.519 66.230 1.00 93.69 837 TYR A O 1
ATOM 6629 N N . ILE A 1 838 ? 11.078 -7.207 64.508 1.00 94.38 838 ILE A N 1
ATOM 6630 C CA . ILE A 1 838 ? 9.646 -7.116 64.823 1.00 94.38 838 ILE A CA 1
ATOM 6631 C C . ILE A 1 838 ? 8.834 -7.881 63.768 1.00 94.38 838 ILE A C 1
ATOM 6633 O O . ILE A 1 838 ? 9.167 -7.881 62.580 1.00 94.38 838 ILE A O 1
ATOM 6637 N N . GLN A 1 839 ? 7.755 -8.539 64.187 1.00 93.88 839 GLN A N 1
ATOM 6638 C CA . GLN A 1 839 ? 6.754 -9.128 63.297 1.00 93.88 839 GLN A CA 1
ATOM 6639 C C . GLN A 1 839 ? 5.339 -8.709 63.669 1.00 93.88 839 GLN A C 1
ATOM 6641 O O . GLN A 1 839 ? 5.073 -8.331 64.806 1.00 93.88 839 GLN A O 1
ATOM 6646 N N . VAL A 1 840 ? 4.451 -8.815 62.682 1.00 94.31 840 VAL A N 1
ATOM 6647 C CA . VAL A 1 840 ? 3.002 -8.716 62.840 1.00 94.31 840 VAL A CA 1
ATOM 6648 C C . VAL A 1 840 ? 2.419 -10.036 62.352 1.00 94.31 840 VAL A C 1
ATOM 6650 O O . VAL A 1 840 ? 2.715 -10.459 61.233 1.00 94.31 840 VAL A O 1
ATOM 6653 N N . ASP A 1 841 ? 1.627 -10.694 63.191 1.00 93.00 841 ASP A N 1
ATOM 6654 C CA . ASP A 1 841 ? 0.913 -11.915 62.822 1.00 93.00 841 ASP A CA 1
ATOM 6655 C C . ASP A 1 841 ? -0.171 -11.612 61.778 1.00 93.00 841 ASP A C 1
ATOM 6657 O O . ASP A 1 841 ? -0.996 -10.718 61.966 1.00 93.00 841 ASP A O 1
ATOM 6661 N N . ALA A 1 842 ? -0.175 -12.364 60.675 1.00 89.94 842 ALA A N 1
ATOM 6662 C CA . ALA A 1 842 ? -1.031 -12.090 59.525 1.00 89.94 842 ALA A CA 1
ATOM 6663 C C . ALA A 1 842 ? -2.526 -12.368 59.766 1.00 89.94 842 ALA A C 1
ATOM 6665 O O . ALA A 1 842 ? -3.354 -11.975 58.943 1.00 89.94 842 ALA A O 1
ATOM 6666 N N . HIS A 1 843 ? -2.886 -13.052 60.852 1.00 87.88 843 HIS A N 1
ATOM 6667 C CA . HIS A 1 843 ? -4.254 -13.485 61.133 1.00 87.88 843 HIS A CA 1
ATOM 6668 C C . HIS A 1 843 ? -4.917 -12.687 62.250 1.00 87.88 843 HIS A C 1
ATOM 6670 O O . HIS A 1 843 ? -6.129 -12.489 62.204 1.00 87.88 843 HIS A O 1
ATOM 6676 N N . ASN A 1 844 ? -4.151 -12.230 63.241 1.00 88.88 844 ASN A N 1
ATOM 6677 C CA . ASN A 1 844 ? -4.705 -11.486 64.376 1.00 88.88 844 ASN A CA 1
ATOM 6678 C C . ASN A 1 844 ? -4.042 -10.123 64.633 1.00 88.88 844 ASN A C 1
ATOM 6680 O O . ASN A 1 844 ? -4.480 -9.408 65.528 1.00 88.88 844 ASN A O 1
ATOM 6684 N N . GLY A 1 845 ? -3.005 -9.749 63.878 1.00 90.31 845 GLY A N 1
ATOM 6685 C CA . GLY A 1 845 ? -2.345 -8.450 64.017 1.00 90.31 845 GLY A CA 1
ATOM 6686 C C . GLY A 1 845 ? -1.454 -8.317 65.257 1.00 90.31 845 GLY A C 1
ATOM 6687 O O . GLY A 1 845 ? -1.104 -7.199 65.637 1.00 90.31 845 GLY A O 1
ATOM 6688 N N . THR A 1 846 ? -1.089 -9.425 65.913 1.00 94.44 846 THR A N 1
ATOM 6689 C CA . THR A 1 846 ? -0.193 -9.421 67.082 1.00 94.44 846 THR A CA 1
ATOM 6690 C C . THR A 1 846 ? 1.182 -8.889 66.713 1.00 94.44 846 THR A C 1
ATOM 6692 O O . THR A 1 846 ? 1.820 -9.432 65.813 1.00 94.44 846 THR A O 1
ATOM 6695 N N . ILE A 1 847 ? 1.653 -7.868 67.434 1.00 94.12 847 ILE A N 1
ATOM 6696 C CA . ILE A 1 847 ? 3.017 -7.349 67.293 1.00 94.12 847 ILE A CA 1
ATOM 6697 C C . ILE A 1 847 ? 3.919 -8.085 68.287 1.00 94.12 847 ILE A C 1
ATOM 6699 O O . ILE A 1 847 ? 3.647 -8.064 69.487 1.00 94.12 847 ILE A O 1
ATOM 6703 N N . SER A 1 848 ? 4.986 -8.720 67.803 1.00 94.19 848 SER A N 1
ATOM 6704 C CA . SER A 1 848 ? 5.941 -9.458 68.642 1.00 94.19 848 SER A CA 1
ATOM 6705 C C . SER A 1 848 ? 7.386 -9.325 68.155 1.00 94.19 848 SER A C 1
ATOM 6707 O O . SER A 1 848 ? 7.646 -8.830 67.053 1.00 94.19 848 SER A O 1
ATOM 6709 N N . MET A 1 849 ? 8.349 -9.778 68.968 1.00 94.06 849 MET A N 1
ATOM 6710 C CA . MET A 1 849 ? 9.754 -9.862 68.548 1.00 94.06 849 MET A CA 1
ATOM 6711 C C . MET A 1 849 ? 10.027 -11.159 67.771 1.00 94.06 849 MET A C 1
ATOM 6713 O O . MET A 1 849 ? 9.732 -12.251 68.249 1.00 94.06 849 MET A O 1
ATOM 6717 N N . LYS A 1 850 ? 10.689 -11.051 66.614 1.00 91.56 850 LYS A N 1
ATOM 6718 C CA . LYS A 1 850 ? 11.365 -12.167 65.923 1.00 91.56 850 LYS A CA 1
ATOM 6719 C C . LYS A 1 850 ? 12.683 -12.541 66.601 1.00 91.56 850 LYS A C 1
ATOM 6721 O O . LYS A 1 850 ? 13.056 -13.709 66.648 1.00 91.56 850 LYS A O 1
ATOM 6726 N N . ALA A 1 851 ? 13.406 -11.535 67.088 1.00 89.56 851 ALA A N 1
ATOM 6727 C CA . ALA A 1 851 ? 14.703 -11.668 67.742 1.00 89.56 851 ALA A CA 1
ATOM 6728 C C . ALA A 1 851 ? 14.923 -10.492 68.698 1.00 89.56 851 ALA A C 1
ATOM 6730 O O . ALA A 1 851 ? 14.446 -9.395 68.429 1.00 89.56 851 ALA A O 1
ATOM 6731 N N . SER A 1 852 ? 15.666 -10.687 69.789 1.00 89.38 852 SER A N 1
ATOM 6732 C CA . SER A 1 852 ? 15.996 -9.585 70.704 1.00 89.38 852 SER A CA 1
ATOM 6733 C C . SER A 1 852 ? 16.888 -8.531 70.036 1.00 89.38 852 SER A C 1
ATOM 6735 O O . SER A 1 852 ? 17.810 -8.879 69.295 1.00 89.38 852 SER A O 1
ATOM 6737 N N . LEU A 1 853 ? 16.664 -7.252 70.351 1.00 91.50 853 LEU A N 1
ATOM 6738 C CA . LEU A 1 853 ? 17.474 -6.120 69.886 1.00 91.50 853 LEU A CA 1
ATOM 6739 C C . LEU A 1 853 ? 18.946 -6.335 70.222 1.00 91.50 853 LEU A C 1
ATOM 6741 O O . LEU A 1 853 ? 19.275 -6.794 71.314 1.00 91.50 853 LEU A O 1
ATOM 6745 N N . THR A 1 854 ? 19.836 -6.025 69.283 1.00 88.12 854 THR A N 1
ATOM 6746 C CA . THR A 1 854 ? 21.274 -6.275 69.433 1.00 88.12 854 THR A CA 1
ATOM 6747 C C . THR A 1 854 ? 22.007 -4.968 69.741 1.00 88.12 854 THR A C 1
ATOM 6749 O O . THR A 1 854 ? 22.110 -4.126 68.841 1.00 88.12 854 THR A O 1
ATOM 6752 N N . PRO A 1 855 ? 22.547 -4.796 70.966 1.00 82.06 855 PRO A N 1
ATOM 6753 C CA . PRO A 1 855 ? 23.200 -3.552 71.350 1.00 82.06 855 PRO A CA 1
ATOM 6754 C C . PRO A 1 855 ? 24.363 -3.171 70.436 1.00 82.06 855 PRO A C 1
ATOM 6756 O O . PRO A 1 855 ? 25.255 -3.980 70.181 1.00 82.06 855 PRO A O 1
ATOM 6759 N N . GLY A 1 856 ? 24.341 -1.939 69.922 1.00 78.38 856 GLY A N 1
ATOM 6760 C CA . GLY A 1 856 ? 25.348 -1.410 68.992 1.00 78.38 856 GLY A CA 1
ATOM 6761 C C . GLY A 1 856 ? 25.154 -1.776 67.512 1.00 78.38 856 GLY A C 1
ATOM 6762 O O . GLY A 1 856 ? 25.899 -1.269 66.675 1.00 78.38 856 GLY A O 1
ATOM 6763 N N . VAL A 1 857 ? 24.165 -2.613 67.176 1.00 82.31 857 VAL A N 1
ATOM 6764 C CA . VAL A 1 857 ? 23.760 -2.922 65.786 1.00 82.31 857 VAL A CA 1
ATOM 6765 C C . VAL A 1 857 ? 22.399 -2.304 65.466 1.00 82.31 857 VAL A C 1
ATOM 6767 O O . VAL A 1 857 ? 22.202 -1.771 64.377 1.00 82.31 857 VAL A O 1
ATOM 6770 N N . THR A 1 858 ? 21.475 -2.341 66.424 1.00 85.19 858 THR A N 1
ATOM 6771 C CA . THR A 1 858 ? 20.144 -1.722 66.345 1.00 85.19 858 THR A CA 1
ATOM 6772 C C . THR A 1 858 ? 19.914 -0.783 67.526 1.00 85.19 858 THR A C 1
ATOM 6774 O O . THR A 1 858 ? 20.781 -0.651 68.386 1.00 85.19 858 THR A O 1
ATOM 6777 N N . THR A 1 859 ? 18.751 -0.125 67.588 1.00 88.25 859 THR A N 1
ATOM 6778 C CA . THR A 1 859 ? 18.358 0.644 68.781 1.00 88.25 859 THR A CA 1
ATOM 6779 C C . THR A 1 859 ? 18.318 -0.244 70.027 1.00 88.25 859 THR A C 1
ATOM 6781 O O . THR A 1 859 ? 17.934 -1.413 69.945 1.00 88.25 859 THR A O 1
ATOM 6784 N N . ASP A 1 860 ? 18.677 0.336 71.171 1.00 91.19 860 ASP A N 1
ATOM 6785 C CA . ASP A 1 860 ? 18.544 -0.292 72.488 1.00 91.19 860 ASP A CA 1
ATOM 6786 C C . ASP A 1 860 ? 17.184 0.021 73.127 1.00 91.19 860 ASP A C 1
ATOM 6788 O O . ASP A 1 860 ? 16.832 -0.570 74.142 1.00 91.19 860 ASP A O 1
ATOM 6792 N N . ASP A 1 861 ? 16.408 0.949 72.560 1.00 93.56 861 ASP A N 1
ATOM 6793 C CA . ASP A 1 861 ? 15.110 1.359 73.094 1.00 93.56 861 ASP A CA 1
ATOM 6794 C C . ASP A 1 861 ? 14.106 1.609 71.960 1.00 93.56 861 ASP A C 1
ATOM 6796 O O . ASP A 1 861 ? 14.335 2.461 71.098 1.00 93.56 861 ASP A O 1
ATOM 6800 N N . LEU A 1 862 ? 13.007 0.847 71.952 1.00 95.25 862 LEU A N 1
ATOM 6801 C CA . LEU A 1 862 ? 11.888 1.011 71.016 1.00 95.25 862 LEU A CA 1
ATOM 6802 C C . LEU A 1 862 ? 10.812 1.991 71.514 1.00 95.25 862 LEU A C 1
ATOM 6804 O O . LEU A 1 862 ? 9.800 2.168 70.841 1.00 95.25 862 LEU A O 1
ATOM 6808 N N . THR A 1 863 ? 10.985 2.631 72.673 1.00 94.50 863 THR A N 1
ATOM 6809 C CA . THR A 1 863 ? 9.987 3.570 73.212 1.00 94.50 863 THR A CA 1
ATOM 6810 C C . THR A 1 863 ? 9.768 4.736 72.244 1.00 94.50 863 THR A C 1
ATOM 6812 O O . THR A 1 863 ? 10.714 5.432 71.870 1.00 94.50 863 THR A O 1
ATOM 6815 N N . GLY A 1 864 ? 8.510 4.956 71.854 1.00 93.00 864 GLY A N 1
ATOM 6816 C CA . GLY A 1 864 ? 8.107 5.992 70.899 1.00 93.00 864 GLY A CA 1
ATOM 6817 C C . GLY A 1 864 ? 8.324 5.617 69.430 1.00 93.00 864 GLY A C 1
ATOM 6818 O O . GLY A 1 864 ? 8.105 6.452 68.558 1.00 93.00 864 GLY A O 1
ATOM 6819 N N . TYR A 1 865 ? 8.762 4.389 69.128 1.00 96.12 865 TYR A N 1
ATOM 6820 C CA . TYR A 1 865 ? 8.814 3.910 67.746 1.00 96.12 865 TYR A CA 1
ATOM 6821 C C . TYR A 1 865 ? 7.407 3.622 67.242 1.00 96.12 865 TYR A C 1
ATOM 6823 O O . TYR A 1 865 ? 6.559 3.125 67.981 1.00 96.12 865 TYR A O 1
ATOM 6831 N N . ARG A 1 866 ? 7.174 3.898 65.962 1.00 95.44 866 ARG A N 1
ATOM 6832 C CA . ARG A 1 866 ? 5.867 3.766 65.323 1.00 95.44 866 ARG A CA 1
ATOM 6833 C C . ARG A 1 866 ? 5.892 2.644 64.298 1.00 95.44 866 ARG A C 1
ATOM 6835 O O . ARG A 1 866 ? 6.739 2.631 63.410 1.00 95.44 866 ARG A O 1
ATOM 6842 N N . VAL A 1 867 ? 4.969 1.700 64.420 1.00 94.62 867 VAL A N 1
ATOM 6843 C CA . VAL A 1 867 ? 4.795 0.560 63.520 1.00 94.62 867 VAL A CA 1
ATOM 6844 C C . VAL A 1 867 ? 3.538 0.792 62.694 1.00 94.62 867 VAL A C 1
ATOM 6846 O O . VAL A 1 867 ? 2.441 0.913 63.241 1.00 94.62 867 VAL A O 1
ATOM 6849 N N . VAL A 1 868 ? 3.693 0.849 61.375 1.00 94.31 868 VAL A N 1
ATOM 6850 C CA . VAL A 1 868 ? 2.562 0.876 60.446 1.00 94.31 868 VAL A CA 1
ATOM 6851 C C . VAL A 1 868 ? 2.149 -0.560 60.137 1.00 94.31 868 VAL A C 1
ATOM 6853 O O . VAL A 1 868 ? 2.986 -1.397 59.803 1.00 94.31 868 VAL A O 1
ATOM 6856 N N . ILE A 1 869 ? 0.857 -0.851 60.245 1.00 93.94 869 ILE A N 1
ATOM 6857 C CA . ILE A 1 869 ? 0.274 -2.176 60.024 1.00 93.94 869 ILE A CA 1
ATOM 6858 C C . ILE A 1 869 ? -0.737 -2.076 58.888 1.00 93.94 869 ILE A C 1
ATOM 6860 O O . ILE A 1 869 ? -1.640 -1.244 58.931 1.00 93.94 869 ILE A O 1
ATOM 6864 N N . GLY A 1 870 ? -0.583 -2.927 57.876 1.00 93.00 870 GLY A N 1
ATOM 6865 C CA . GLY A 1 870 ? -1.548 -3.073 56.791 1.00 93.00 870 GLY A CA 1
ATOM 6866 C C . GLY A 1 870 ? -2.712 -3.973 57.190 1.00 93.00 870 GLY A C 1
ATOM 6867 O O . GLY A 1 870 ? -2.517 -4.987 57.858 1.00 93.00 870 GLY A O 1
ATOM 6868 N N . LEU A 1 871 ? -3.903 -3.587 56.752 1.00 94.06 871 LEU A N 1
ATOM 6869 C CA . LEU A 1 871 ? -5.186 -4.245 56.932 1.00 94.06 871 LEU A CA 1
ATOM 6870 C C . LEU A 1 871 ? -5.790 -4.482 55.546 1.00 94.06 871 LEU A C 1
ATOM 6872 O O . LEU A 1 871 ? -5.923 -3.557 54.746 1.00 94.06 871 LEU A O 1
ATOM 6876 N N . GLN A 1 872 ? -6.171 -5.722 55.266 1.00 91.81 872 GLN A N 1
ATOM 6877 C CA . GLN A 1 872 ? -6.829 -6.104 54.020 1.00 91.81 872 GLN A CA 1
ATOM 6878 C C . GLN A 1 872 ? -8.030 -6.988 54.339 1.00 91.81 872 GLN A C 1
ATOM 6880 O O . GLN A 1 872 ? -7.856 -8.058 54.922 1.00 91.81 872 GLN A O 1
ATOM 6885 N N . ALA A 1 873 ? -9.237 -6.581 53.936 1.00 90.00 873 ALA A N 1
ATOM 6886 C CA . ALA A 1 873 ? -10.395 -7.465 54.006 1.00 90.00 873 ALA A CA 1
ATOM 6887 C C . ALA A 1 873 ? -10.147 -8.676 53.096 1.00 90.00 873 ALA A C 1
ATOM 6889 O O . ALA A 1 873 ? -9.814 -8.524 51.918 1.00 90.00 873 ALA A O 1
ATOM 6890 N N . ARG A 1 874 ? -10.220 -9.880 53.659 1.00 84.56 874 ARG A N 1
ATOM 6891 C CA . ARG A 1 874 ? -9.851 -11.119 52.983 1.00 84.56 874 ARG A CA 1
ATOM 6892 C C . ARG A 1 874 ? -10.732 -12.265 53.452 1.00 84.56 874 ARG A C 1
ATOM 6894 O O . ARG A 1 874 ? -10.739 -12.614 54.629 1.00 84.56 874 ARG A O 1
ATOM 6901 N N . GLU A 1 875 ? -11.399 -12.918 52.510 1.00 81.00 875 GLU A N 1
ATOM 6902 C CA . GLU A 1 875 ? -12.202 -14.116 52.758 1.00 81.00 875 GLU A CA 1
ATOM 6903 C C . GLU A 1 875 ? -11.882 -15.168 51.691 1.00 81.00 875 GLU A C 1
ATOM 6905 O O . GLU A 1 875 ? -11.736 -14.844 50.515 1.00 81.00 875 GLU A O 1
ATOM 6910 N N . ASN A 1 876 ? -11.696 -16.430 52.093 1.00 71.81 876 ASN A N 1
ATOM 6911 C CA . ASN A 1 876 ? -11.407 -17.554 51.185 1.00 71.81 876 ASN A CA 1
ATOM 6912 C C . ASN A 1 876 ? -10.218 -17.334 50.219 1.00 71.81 876 ASN A C 1
ATOM 6914 O O . ASN A 1 876 ? -10.190 -17.858 49.109 1.00 71.81 876 ASN A O 1
ATOM 6918 N N . GLY A 1 877 ? -9.208 -16.563 50.638 1.00 68.44 877 GLY A N 1
ATOM 6919 C CA . GLY A 1 877 ? -8.015 -16.297 49.823 1.00 68.44 877 GLY A CA 1
ATOM 6920 C C . GLY A 1 877 ? -8.206 -15.246 48.724 1.00 68.44 877 GLY A C 1
ATOM 6921 O O . GLY A 1 877 ? -7.330 -15.123 47.864 1.00 68.44 877 GLY A O 1
ATOM 6922 N N . ILE A 1 878 ? -9.315 -14.505 48.771 1.00 69.31 878 ILE A N 1
ATOM 6923 C CA . ILE A 1 878 ? -9.645 -13.370 47.908 1.00 69.31 878 ILE A CA 1
ATOM 6924 C C . ILE A 1 878 ? -9.539 -12.094 48.748 1.00 69.31 878 ILE A C 1
ATOM 6926 O O . ILE A 1 878 ? -10.040 -12.058 49.873 1.00 69.31 878 ILE A O 1
ATOM 6930 N N . ASN A 1 879 ? -8.850 -11.080 48.227 1.00 81.50 879 ASN A N 1
ATOM 6931 C CA . ASN A 1 879 ? -8.776 -9.757 48.843 1.00 81.50 879 ASN A CA 1
ATOM 6932 C C . ASN A 1 879 ? -9.936 -8.906 48.319 1.00 81.50 879 ASN A C 1
ATOM 6934 O O . ASN A 1 879 ? -10.171 -8.900 47.118 1.00 81.50 879 ASN A O 1
ATOM 6938 N N . TYR A 1 880 ? -10.605 -8.182 49.207 1.00 81.69 880 TYR A N 1
ATOM 6939 C CA . TYR A 1 880 ? -11.715 -7.290 48.885 1.00 81.69 880 TYR A CA 1
ATOM 6940 C C . TYR A 1 880 ? -11.350 -5.853 49.253 1.00 81.69 880 TYR A C 1
ATOM 6942 O O . TYR A 1 880 ? -10.756 -5.641 50.317 1.00 81.69 880 TYR A O 1
ATOM 6950 N N . GLY A 1 881 ? -11.690 -4.885 48.402 1.00 78.56 881 GLY A N 1
ATOM 6951 C CA . GLY A 1 881 ? -11.330 -3.486 48.603 1.00 78.56 881 GLY A CA 1
ATOM 6952 C C . GLY A 1 881 ? -9.833 -3.176 48.557 1.00 78.56 881 GLY A C 1
ATOM 6953 O O . GLY A 1 881 ? -8.958 -4.047 48.476 1.00 78.56 881 GLY A O 1
ATOM 6954 N N . LYS A 1 882 ? -9.520 -1.884 48.672 1.00 83.25 882 LYS A N 1
ATOM 6955 C CA . LYS A 1 882 ? -8.137 -1.400 48.805 1.00 83.25 882 LYS A CA 1
ATOM 6956 C C . LYS A 1 882 ? -7.533 -1.743 50.177 1.00 83.25 882 LYS A C 1
ATOM 6958 O O . LYS A 1 882 ? -8.248 -1.696 51.181 1.00 83.25 882 LYS A O 1
ATOM 6963 N N . PRO A 1 883 ? -6.216 -2.017 50.251 1.00 86.50 883 PRO A N 1
ATOM 6964 C CA . PRO A 1 883 ? -5.522 -2.135 51.527 1.00 86.50 883 PRO A CA 1
ATOM 6965 C C . PRO A 1 883 ? -5.566 -0.800 52.275 1.00 86.50 883 PRO A C 1
ATOM 6967 O O . PRO A 1 883 ? -5.447 0.270 51.674 1.00 86.50 883 PRO A O 1
ATOM 6970 N N . ALA A 1 884 ? -5.701 -0.871 53.594 1.00 90.94 884 ALA A N 1
ATOM 6971 C CA . ALA A 1 884 ? -5.657 0.290 54.469 1.00 90.94 884 ALA A CA 1
ATOM 6972 C C . ALA A 1 884 ? -4.605 0.090 55.558 1.00 90.94 884 ALA A C 1
ATOM 6974 O O . ALA A 1 884 ? -4.249 -1.032 55.899 1.00 90.94 884 ALA A O 1
ATOM 6975 N N . TYR A 1 885 ? -4.085 1.178 56.109 1.00 94.06 885 TYR A N 1
ATOM 6976 C CA . TYR A 1 885 ? -2.948 1.142 57.021 1.00 94.06 885 TYR A CA 1
ATOM 6977 C C . TYR A 1 885 ? -3.287 1.857 58.321 1.00 94.06 885 TYR A C 1
ATOM 6979 O O . TYR A 1 885 ? -3.814 2.964 58.283 1.00 94.06 885 TYR A O 1
ATOM 6987 N N . MET A 1 886 ? -2.962 1.253 59.462 1.00 94.38 886 MET A N 1
ATOM 6988 C CA . MET A 1 886 ? -3.052 1.872 60.791 1.00 94.38 886 MET A CA 1
ATOM 6989 C C . MET A 1 886 ? -1.652 2.097 61.369 1.00 94.38 886 MET A C 1
ATOM 6991 O O . MET A 1 886 ? -0.727 1.347 61.057 1.00 94.38 886 MET A O 1
ATOM 6995 N N . CYS A 1 887 ? -1.492 3.105 62.224 1.00 94.94 887 CYS A N 1
ATOM 6996 C CA . CYS A 1 887 ? -0.214 3.423 62.859 1.00 94.94 887 CYS A CA 1
ATOM 6997 C C . CYS A 1 887 ? -0.284 3.203 64.371 1.00 94.94 887 CYS A C 1
ATOM 6999 O O . CYS A 1 887 ? -1.253 3.589 65.026 1.00 94.94 887 CYS A O 1
ATOM 7001 N N . VAL A 1 888 ? 0.763 2.590 64.921 1.00 94.81 888 VAL A N 1
ATOM 7002 C CA . VAL A 1 888 ? 0.829 2.170 66.322 1.00 94.81 888 VAL A CA 1
ATOM 7003 C C . VAL A 1 888 ? 2.133 2.653 66.939 1.00 94.81 888 VAL A C 1
ATOM 7005 O O . VAL A 1 888 ? 3.199 2.300 66.449 1.00 94.81 888 VAL A O 1
ATOM 7008 N N . GLU A 1 889 ? 2.076 3.428 68.014 1.00 95.88 889 GLU A N 1
ATOM 7009 C CA . GLU A 1 889 ? 3.247 3.834 68.790 1.00 95.88 889 GLU A CA 1
ATOM 7010 C C . GLU A 1 889 ? 3.522 2.832 69.915 1.00 95.88 889 GLU A C 1
ATOM 7012 O O . GLU A 1 889 ? 2.643 2.487 70.705 1.00 95.88 889 GLU A O 1
ATOM 7017 N N . LEU A 1 890 ? 4.757 2.342 69.979 1.00 95.56 890 LEU A N 1
ATOM 7018 C CA . LEU A 1 890 ? 5.204 1.397 70.990 1.00 95.56 890 LEU A CA 1
ATOM 7019 C C . LEU A 1 890 ? 5.569 2.144 72.272 1.00 95.56 890 LEU A C 1
ATOM 7021 O O . LEU A 1 890 ? 6.475 2.983 72.288 1.00 95.56 890 LEU A O 1
ATOM 7025 N N . VAL A 1 891 ? 4.913 1.786 73.372 1.00 93.50 891 VAL A N 1
ATOM 7026 C CA . VAL A 1 891 ? 5.133 2.412 74.679 1.00 93.50 891 VAL A CA 1
ATOM 7027 C C . VAL A 1 891 ? 5.421 1.394 75.769 1.00 93.50 891 VAL A C 1
ATOM 7029 O O . VAL A 1 891 ? 5.137 0.196 75.656 1.00 93.50 891 VAL A O 1
ATOM 7032 N N . GLN A 1 892 ? 6.060 1.885 76.834 1.00 90.62 892 GLN A N 1
ATOM 7033 C CA . GLN A 1 892 ? 6.332 1.083 78.018 1.00 90.62 892 GLN A CA 1
ATOM 7034 C C . GLN A 1 892 ? 5.025 0.630 78.639 1.00 90.62 892 GLN A C 1
ATOM 7036 O O . GLN A 1 892 ? 4.098 1.415 78.817 1.00 90.62 892 GLN A O 1
ATOM 7041 N N . LYS A 1 893 ? 4.986 -0.643 79.009 1.00 82.62 893 LYS A N 1
ATOM 7042 C CA . LYS A 1 893 ? 3.853 -1.223 79.706 1.00 82.62 893 LYS A CA 1
ATOM 7043 C C . LYS A 1 893 ? 3.526 -0.407 80.957 1.00 82.62 893 LYS A C 1
ATOM 7045 O O . LYS A 1 893 ? 4.352 -0.305 81.868 1.00 82.62 893 LYS A O 1
ATOM 7050 N N . THR A 1 894 ? 2.312 0.131 81.040 1.00 68.94 894 THR A N 1
ATOM 7051 C CA . THR A 1 894 ? 1.831 0.715 82.291 1.00 68.94 894 THR A CA 1
ATOM 7052 C C . THR A 1 894 ? 1.624 -0.391 83.330 1.00 68.94 894 THR A C 1
ATOM 7054 O O . THR A 1 894 ? 0.779 -1.274 83.195 1.00 68.94 894 THR A O 1
ATOM 7057 N N . THR A 1 895 ? 2.403 -0.368 84.414 1.00 53.47 895 THR A N 1
ATOM 7058 C CA . THR A 1 895 ? 2.104 -1.147 85.625 1.00 53.47 895 THR A CA 1
ATOM 7059 C C . THR A 1 895 ? 0.906 -0.517 86.338 1.00 53.47 895 THR A C 1
ATOM 7061 O O . THR A 1 895 ? 1.066 0.279 87.263 1.00 53.47 895 THR A O 1
ATOM 7064 N N . GLY A 1 896 ? -0.300 -0.837 85.872 1.00 42.88 896 GLY A N 1
ATOM 7065 C CA . GLY A 1 896 ? -1.553 -0.540 86.558 1.00 42.88 896 GLY A CA 1
ATOM 7066 C C . GLY A 1 896 ? -1.867 -1.610 87.602 1.00 42.88 896 GLY A C 1
ATOM 7067 O O . GLY A 1 896 ? -2.006 -2.785 87.275 1.00 42.88 896 GLY A O 1
ATOM 7068 N N . ASN A 1 897 ? -1.959 -1.190 88.863 1.00 35.38 897 ASN A N 1
ATOM 7069 C CA . ASN A 1 897 ? -2.533 -1.966 89.960 1.00 35.38 897 ASN A CA 1
ATOM 7070 C C . ASN A 1 897 ? -3.965 -2.420 89.628 1.00 35.38 897 ASN A C 1
ATOM 7072 O O . ASN A 1 897 ? -4.753 -1.632 89.111 1.00 35.38 897 ASN A O 1
ATOM 7076 N N . ASN A 1 898 ? -4.296 -3.654 90.014 1.00 33.31 898 ASN A N 1
ATOM 7077 C CA . ASN A 1 898 ? -5.660 -4.183 90.067 1.00 33.31 898 ASN A CA 1
ATOM 7078 C C . ASN A 1 898 ? -6.622 -3.229 90.797 1.00 33.31 898 ASN A C 1
ATOM 7080 O O . ASN A 1 898 ? -6.335 -2.841 91.933 1.00 33.31 898 ASN A O 1
ATOM 7084 N N . PHE A 1 899 ? -7.790 -2.988 90.198 1.00 30.84 899 PHE A N 1
ATOM 7085 C CA . PHE A 1 899 ? -9.072 -2.924 90.902 1.00 30.84 899 PHE A CA 1
ATOM 7086 C C . PHE A 1 899 ? -10.147 -3.630 90.085 1.00 30.84 899 PHE A C 1
ATOM 7088 O O . PHE A 1 899 ? -10.195 -3.382 88.860 1.00 30.84 899 PHE A O 1
#

InterPro domains:
  IPR024610 Inhibitor of growth protein, N-terminal histone-binding [PF12998] (259-355)

Solvent-accessible surface area (backbone atoms only — not comparable to full-atom values): 49618 Å² total; per-residue (Å²): 133,85,85,88,80,85,91,85,86,88,78,89,85,80,88,80,90,84,80,80,82,88,82,81,64,67,60,56,56,50,50,50,48,51,51,49,52,52,49,52,52,51,53,54,50,55,55,51,53,52,55,53,54,52,50,44,54,50,50,53,53,51,44,55,55,50,59,58,57,48,75,78,37,84,90,49,38,67,66,48,53,50,50,42,52,53,51,51,52,50,42,54,52,50,54,51,53,50,53,52,53,52,52,55,48,56,56,48,55,54,50,53,50,53,54,51,55,53,53,51,54,54,50,54,50,54,50,53,52,53,49,52,51,50,54,50,52,51,50,52,53,49,53,54,49,52,57,50,50,53,54,50,52,55,51,49,52,55,50,50,54,51,48,53,53,49,54,49,51,54,49,54,50,52,51,51,52,51,53,52,52,51,51,53,50,53,52,48,52,52,49,54,52,51,50,50,53,50,51,54,50,51,49,55,50,48,56,50,48,55,54,48,50,54,50,50,51,53,50,52,51,51,51,52,52,51,53,51,52,52,50,50,52,49,52,52,51,51,50,51,52,51,52,51,47,52,52,50,52,49,52,47,53,54,49,51,54,50,49,50,55,47,50,53,53,49,51,53,47,49,56,50,51,51,55,49,49,53,51,47,56,53,48,51,52,50,50,52,50,50,50,54,53,46,53,50,48,50,48,50,50,49,53,48,65,74,66,59,83,87,79,92,52,70,63,58,56,48,49,50,52,48,51,52,50,51,48,52,52,46,52,51,49,51,52,52,50,48,52,50,50,54,52,51,53,49,50,53,50,53,51,52,51,52,51,52,50,52,54,47,51,52,51,50,52,52,52,51,50,56,50,50,52,53,50,51,50,54,48,52,53,51,50,54,52,48,52,53,52,49,54,53,49,52,51,53,50,52,55,51,51,53,52,50,52,54,53,50,61,55,42,68,80,41,103,57,68,70,70,65,54,51,53,54,53,50,55,51,52,53,49,52,53,52,52,55,49,54,55,52,56,55,57,50,53,52,57,53,52,56,52,51,54,53,52,52,54,52,48,54,55,52,50,54,52,49,53,54,50,52,55,50,51,52,56,53,50,54,54,51,52,56,52,51,54,52,53,51,54,54,56,61,72,67,69,84,67,75,64,63,61,55,53,54,53,57,51,54,56,51,57,52,52,58,52,52,53,53,50,52,59,55,57,66,60,60,80,72,65,85,54,71,72,66,58,54,69,73,59,74,84,77,74,76,62,73,67,52,53,60,55,47,56,64,49,52,73,62,50,82,77,54,78,50,73,71,56,48,50,46,52,49,49,50,51,52,48,53,53,49,52,49,50,53,50,53,52,48,54,51,52,52,50,51,51,51,51,53,52,49,53,53,50,52,54,52,50,63,65,58,55,75,47,50,41,69,54,50,77,39,78,90,74,45,20,31,48,32,34,57,58,75,85,59,27,33,40,36,56,44,38,34,36,37,35,57,33,84,51,43,69,70,52,49,72,45,50,91,35,52,45,56,51,36,30,53,63,67,97,73,82,75,95,82,54,77,36,68,68,48,47,72,78,46,54,44,82,72,34,69,88,73,9,28,31,34,42,32,28,37,34,64,56,92,82,65,58,58,94,65,53,62,30,24,39,22,53,32,45,44,63,100,88,49,78,49,62,28,68,72,30,40,46,40,63,42,65,79,73,53,73,43,84,44,72,50,51,40,27,35,76,88,70,47,74,56,60,62,37,82,55,72,56,69,89,79,52,53,84,88,44,46,43,82,40,65,28,28,46,80,44,81,46,99,92,42,77,29,33,40,64,76,48,79,48,40,91,47,96,37,56,25,22,22,37,81,89,42,82,88,46,57,68,32,42,36,38,31,39,73,51,49,35,24,42,72,88,68,49,78,40,74,77,48,63,71,30,44,45,44,38,44,72,58,43,27,43,36,62,72,44,82,69,44,78,90,81,46,69,44,58,46,68,49,22,33,42,26,36,34,40,29,24,36,56,98,91,43,59,43,39,49,59,32,23,34,41,33,31,33,30,64,49,78,88,72,79,90,130

Foldseek 3Di:
DDDDDDDDDDDDDDDDDDDDDDDPVPVVVVVVVVVVVVVVVVVVLVVVLVVLVVVLVVLVVVLVVLVVVCVPDPVCNVVSVVVSVVSVVVSVVSVVVSVVSVVVVVVVVVVVVVVVVVVVVVVVVVVVVVVVVVVVVVVVVVVVVVVVVVVVVVVVVVVVVVVVVVVVVVVVVVVVVVVVVVVVVVVVVVVVVVVVVVVVVVVVVVVVVVVVVVVVVVVVVVVVVVVVVVVVVVVVVVVVVVVVVVVVVVVVVVVVVVVVVVVVVVVVVVVVVVVVVVVVVVVVVVVVVVVVVVVVVVVVVVVDVVVDDDDDDVVVVVVVVVVVVVVVVVVVVVVVVVVVVVVVVVVVVVVVVVVVVVVVVVVVVVVVVVVVVVVLVVVVVVLVVVLVVLVVVLVVLVVVLVVVVVVLVVCVPPPDDPVVSVVVVVVSVVVNVVSVVVNVVSVVVVVVSVVVVVVVVVVVVVVVVVVVVVVVVVVVVVVVVVVVVVVVVVVVVPPDDPPVVVVVVVVVVVVVVVVVVVVVVVVVVVVPDDDPVVVVVVPVPDDDVPVVVVVVVVVVVVVVPDDDPVRVVVVVVVVVVVVVVVVVVVVVVVVVVVVVVVVVVVVVVVLLVQWPAKAWDDPDPVQSAWEWEDDPDQKIKTKTKIATPPLQSLVVQQVPQVQKAKWKAFQDPDDDGDDTDFGKDFPHWADDDSVRSMIMTMIMTGDDDDDLQDRRMWIWMWRDDPPHIHIYDTHHYHYDYPQLPDQAAWFKAAPVGHTQLWDQDLAPVVDDPVLAAEDAFWDWDDDPRDIAIDGPDFDASGQAMFIAGPVDNVRPRFGKFKAWGFKAALVRHTDNVCCCFWGAHGRGRTIDTPDDDDPPPDDRYQQQMKTKMKIFRDDPRGTHHRIIIGIYGYHHHDPDDDD

Mean predicted aligned error: 25.01 Å

Sequence (899 aa):
MKRNSTMSLFAAMLLLTGSGCILMTGCQKDYDGQIEILRNQIENGDVNVNNLLEKVKLIEKQIETLQEVAKEHAEFKESISKLIKDLEATKNELEGKIAELQKAMEENDQNIKNMIEQAVQEFDKKLLELSKEIDAEISAKYNELDGRIRKLEEQYESLQEKQNATEKAISDLKEEIANLKESQLEEKQKLENALKQLEELNQKLTDNLERIDGKLEELDNAAKENAQNLEQLREDTKNDILNLKNEVDGKINEIDTQLEGISDAVSELQNTVQKLNTRYDELDKRINKLIDDYDAQIEKIWEAINNGGGTTDPELSKLVEQLQNDLNDLQAKVAELNAKYLSIESLYGKLDERMGNVEGIVKDHTARISALEKQLDALGVRVTDLEKQIKQMEQIYNDAIADIENRLNSLENGSVPPADLSQIKQMLNELQAYVNKNTNDILQLKGDQEKQAALLSALESKMNAGFLALNNNYNALSGRVDEIYKRLEDALAELSDLGQLKADVLKNQKDILDLQTKYDELNGKMDKFVTITEVENMLADYYNKEQIDNMFAAVYARLDNLPNKDEMDKLIEEATKEIKDQLALMQGEINELKNKCTELEAKVDRLFNRIQSMVIIPQYSSNEEVELRSRESNTYELNVNVKINPADVLNEVTALEGYFHIDSREAIPTRGAGDAGPAFTVEKVAVKDAAEGIFTVTATCELTTVNPMTLPFAVAVEFKNSNNNRSTDYKGVRYVPADSEDQTTYTFTSGTGETVYTKADLGLSNFTEADIYQHDVLEKTMNQGSTVTQITVDKPVFEKIVGSSEENPNYKNLPVSYSMGNIYDKDGTARPELINYIQVDAHNGTISMKASLTPGVTTDDLTGYRVVIGLQARENGINYGKPAYMCVELVQKTTGNNF

Radius of gyration: 85.23 Å; Cα contacts (8 Å, |Δi|>4): 727; chains: 1; bounding box: 210×108×267 Å

Secondary structure (DSSP, 8-state):
----------------S-----SSSTTHHHHHHHHHHHHHHHHHHHHHHHHHHHHHHHHHHHHHHHHHHTTT-GGGHHHHHHHHHHHHHHHHHHHHHHHHHHHHHHHHHHHHHHHHHHHHHHHHHHHHHHHHHHHHHHHHHHHHHHHHHHHHHHHHHHHHHHHHHHHHHHHHHHHHHHHHHHHHHHHHHHHHHHHHHHHHHHHHHHHHHHHHHHHHHHHHHHHHHHHHHHHHHHHHHHHHHHHHHHHHHHHHHHHHHHHHHHHHHHHHHHHHHHHHHHHHHHHHHHHHHHHHHHHHHHHHHHHHHHH---S--HHHHHHHHHHHHHHHHHHHHHHHHHHHHHHHHHHHHHHHHHHHHHHHHHHHHHHHHHHHHHHHHHHHHHHHHHHHHHHHHHHHHHHHHHHHHHHHHHHTTTTS-HHHHHHHHHHHHHHHHHHHHHHHHHHHHHHHHHHHHHHHHHHHHHHHHHHHHHHHHHHHHHHHHHHHHHHHHHHHHH---HHHHHHHHHHHHHHHHHHHHHHHHHHTTGGGSPPHHHHHTTSTTS--HHHHHHHHHHHHHHHTTS--HHHHHHHHHHHHHHHHHHHHHHHHHHHHHHHHHHHHHHHHHHHHHH--EEEEE-SBTTTTEEEEEE-STTEEEEEEEEEEESGGGHHHHHT-GGGEEEEEEE--SSSS---B----EEEEEEEEETTTTEEEEEEEEE-SS--TTS--EEEEEEEE-SS-EEEPPPEEEEEE-TTTT--PPEEEEETTSPBP--BSSS-GGG--GGGEEEEEEEEEEEETTEEEEEE---EESSS-EEEEESS-TTS-SEEEEEEEEEEE-TTS-B-GGGGGTEEE-TTT-EEEESS---BTTB-SB-TT-EEEEEEEEEETTEEEEEEEEEEEEEEE---PPP-

pLDDT: mean 77.41, std 14.4, range [25.8, 96.12]